Protein AF-0000000078706940 (afdb_homodimer)

Radius of gyration: 31.56 Å; Cα contacts (8 Å, |Δi|>4): 3336; chains: 2; bounding box: 84×91×96 Å

Foldseek 3Di:
DDAAAEAFALWWWKDKDKDKDWQDDDEDDCPQKAKDKVNHGPCVVQVHDKDDKDKDKDWDQPDDVCVVVVNIIIMIMIMIMDGTTGHHDFDKIKMWIDDDPDIDIHIYGHDAFDFAFFLAEEEEAAAQDFPQLLVQLQQQQADADVPHRVVVGFLLVVQPFKAWAFQQADPDLFEHQQQLLLLLFFLHGDDHQWAQFHDDDDPFFQPGMGTHTNLLLCCVPPVLAAEEEAELWACLARNNLSNFGGGNHSPVSLRSLCRQCADDQDVNGDHDGTTSVGLEGAYAALLQQADDDPPFSHDHPDNNQVVVVVVVEDEAAFPVCLVVPDLQGRYHYHHWNGGHDFPCCLPPNLVLQQPDQQGGSNRGGGRSGHDALLSSLVSRQSSSPNCPRNVSYYYYYGYLNVLVVCVQLVNSLSNSLSVSSSSVSSVVVCVVCVVVVVSYKYKYKHSFHFQKHFFAKFQLVQLVVWDQFCCVPVDPPDDSLVRVRSCVRTAGDVRRPGAHHLQDPVSHRNRQAGRIHTRMDGPAWAKAFDSRHHDSHPPDRLWAQDDDDARFIYGDVVVPGGRIDHHDDDRNRSTGGTDSDIMMMGMHGDPVLRVQNRYYYYSSSSNSSVCNNSVRSHDDPPPPD/DDAAAEAFALWWWKDKDKDKDWQDDDEDDCPQKAKDKVNHGPCVVQVHDKDDKDKDKDWDQPDDVCVVVVNIIIMIMIMIMDGTTGHHDFDKIKMWIDDDPDIDIHIYTHDAFDFAFFLAEEEEAAAQDFPQLLVQLQQQQADADVPHRVVVGFLLVVQPFKAWAFQQADPGLFEHQQQLLLLLFFLHGDDHQWAQFHDDDDPFFQPGMGTHTNLLLCCVPPVLAAEEEAELWACLARNNLSNFGGGNHSPVSLRSLCRQCADDQDVNGDHDGGTSVGLEGAYAALLQQADDDPPFSHDHVDNNQVVVVVVVEDEAAFPVCLVVDDLQGRYHYHHWNGGHDFPCCLPPNLVLQQPDQQGGSNRGGGRSGHDALLSSLVSRQSSSPNCPRNVSYYYYYGYLNVLVVCVQLVNSLSNSLSVSSSSVSSVVVCVVCVVVVVSYKYKYKHSFHFQKHFFAKFQLVQLVVWDQFCCVPVDPPDDSLVRVRSCVRTAGDVRRPGAHHLQDPVSHRNNQAGRIHTRMDGPAWAKAFDSSHHDSHPPDRLWDFDDDDARFIYGDVVVPGGRIDHHDDDRNRSTGGTDSDIMMMGMHGDPVLRVQNRYYYYSSSSNSSVCNNRVRSHDDPPPPD

Solvent-accessible surface area (backbone atoms only — not comparable to full-atom values): 61363 Å² total; per-residue (Å²): 110,73,46,66,42,48,42,48,34,57,44,37,27,36,46,57,47,76,42,75,26,77,74,37,86,61,58,47,76,66,88,57,55,44,53,24,43,70,86,29,48,44,44,67,69,68,71,45,69,65,49,78,72,46,72,50,77,49,68,46,49,91,44,63,62,32,47,78,67,69,45,66,43,42,33,11,27,24,36,42,34,38,64,47,41,62,52,64,70,60,45,78,42,44,35,42,36,34,44,84,92,46,73,50,73,25,44,35,35,26,48,83,39,51,70,60,71,28,54,27,36,36,41,36,30,35,28,35,41,21,54,32,50,54,38,52,43,34,61,34,62,40,67,58,50,72,46,37,43,81,86,49,64,51,52,57,66,62,30,72,23,26,22,32,30,42,36,40,20,43,58,14,53,29,39,41,49,16,13,22,28,10,7,38,29,44,28,39,64,17,31,62,40,11,14,33,23,47,75,63,88,65,86,58,51,66,72,42,36,39,44,49,22,53,49,22,48,38,46,70,74,36,69,37,34,27,37,34,41,35,34,40,27,25,55,46,36,40,53,57,28,20,49,44,30,63,24,46,44,51,80,45,44,64,61,37,54,47,18,40,68,33,77,76,50,67,94,68,50,68,65,76,71,52,43,39,48,57,38,27,40,37,21,13,28,11,16,64,28,25,48,53,42,90,96,41,50,18,63,16,95,48,48,42,63,61,51,41,43,74,73,57,30,48,77,32,54,33,31,72,47,53,74,66,49,74,41,88,49,37,36,38,34,32,28,10,14,42,56,43,77,46,51,51,37,73,70,76,33,58,71,60,40,58,71,44,54,38,33,7,29,71,3,48,45,42,37,76,49,57,64,53,72,44,58,52,47,53,53,45,52,55,33,37,58,27,67,79,71,13,62,59,21,28,43,34,41,38,33,41,36,43,25,28,58,26,44,31,59,70,33,56,61,51,12,42,43,26,47,52,46,45,32,52,30,51,44,54,49,51,53,49,31,58,74,66,74,49,43,37,33,37,37,42,32,34,37,39,15,34,39,50,34,31,53,37,16,28,36,42,64,50,33,71,72,37,60,71,58,30,54,85,75,68,38,90,91,51,73,44,82,67,32,53,62,38,27,62,26,52,17,49,38,63,65,20,23,72,58,47,55,22,44,44,98,82,73,39,79,75,38,74,81,56,50,35,32,68,33,62,40,44,46,54,14,40,27,30,61,50,59,80,64,74,67,86,64,83,77,68,51,44,40,41,75,43,91,59,95,65,54,31,33,34,46,31,78,84,61,73,68,49,48,66,38,54,40,62,43,40,39,68,35,71,40,33,67,42,17,51,32,50,18,48,32,23,20,29,49,57,69,92,54,26,58,77,42,28,39,67,41,51,37,31,51,52,24,54,56,52,30,31,36,58,22,54,48,44,71,77,81,67,78,77,116,110,72,45,66,43,49,41,49,33,57,44,37,29,35,46,56,46,74,44,74,27,77,75,36,85,61,58,47,77,66,88,58,56,44,52,25,43,69,85,29,47,46,43,67,69,66,72,45,69,64,48,79,72,47,73,51,79,48,67,45,49,91,43,64,63,31,47,78,66,70,47,66,43,43,35,10,28,25,34,41,35,38,64,46,41,62,52,65,70,61,45,78,43,44,34,41,37,34,44,84,94,45,72,50,72,25,44,35,34,26,48,83,42,50,70,60,72,28,53,26,37,38,40,36,30,35,28,36,41,21,55,32,50,54,38,52,42,36,60,35,63,41,68,58,51,71,45,37,42,83,86,47,64,52,53,57,67,62,29,74,23,26,23,33,28,42,35,41,20,45,57,14,53,29,38,41,47,16,12,22,27,10,6,39,28,43,28,40,65,17,30,62,39,10,15,32,22,47,74,62,89,65,85,58,50,63,73,41,35,39,43,48,24,54,49,22,50,37,45,70,74,36,68,37,32,28,35,35,41,33,33,40,26,25,54,46,36,37,54,57,27,19,48,43,29,62,24,46,44,50,79,44,44,65,61,37,55,47,17,39,68,32,74,76,50,67,93,69,49,68,64,76,70,53,44,39,47,57,39,26,40,36,22,14,28,12,16,63,28,24,48,53,42,89,94,40,48,17,63,14,96,47,48,43,64,62,52,41,42,74,73,57,32,48,78,30,53,32,31,72,47,52,75,67,49,76,42,88,48,36,34,38,34,33,28,12,14,42,56,42,78,47,51,51,38,72,70,76,34,56,72,58,39,58,70,44,53,37,33,7,29,71,3,50,44,43,36,76,49,58,66,52,71,43,58,51,48,51,52,44,52,54,32,36,60,27,66,79,70,14,63,59,22,29,42,33,41,38,33,37,37,45,24,29,59,25,44,30,60,70,34,57,62,52,12,41,45,27,48,52,47,45,32,52,30,50,43,55,50,51,54,50,30,58,73,64,73,49,42,37,34,38,37,42,32,34,38,37,17,35,38,50,36,32,52,35,16,28,35,43,65,50,33,71,70,38,60,70,60,31,53,87,76,70,37,91,92,51,73,43,84,66,31,52,62,38,27,60,26,52,19,50,38,64,62,20,24,72,59,50,54,21,42,46,98,83,72,39,80,75,38,74,80,55,52,34,33,67,33,64,41,43,45,54,15,39,28,32,62,50,58,79,64,74,65,86,65,82,78,67,54,45,44,40,74,42,90,61,97,63,52,30,32,33,45,30,76,84,60,72,68,51,48,66,38,54,40,63,43,41,39,69,34,73,40,32,67,42,17,50,32,50,18,48,33,22,20,29,48,58,68,92,54,27,57,77,44,29,40,67,41,51,35,31,51,52,23,54,54,52,29,32,38,58,22,53,48,44,70,77,83,68,78,78,116

Nearest PDB structures (foldseek):
  4kjg-assembly1_B  TM=7.201E-01  e=3.995E-27  Rattus norvegicus
  7yiv-assembly1_H  TM=7.273E-01  e=1.354E-26  Homo sapiens
  3mk0-assembly1_A  TM=7.244E-01  e=1.811E-26  Homo sapiens
  1k7h-assembly1_B  TM=7.344E-01  e=2.477E-25  Pandalus borealis
  4kjd-assembly1_B  TM=7.755E-01  e=5.024E-22  Rattus norvegicus

Sequence (1250 aa):
PVDGAEFLPDQHFDISIELHNIGATATPDLSQLKATINNVPIDKFFKSSFAAAESWNFTYAVDGAARDANQMTTVTATRLALRSVAIKKSGDYVLSLKSGNQTVDATWTVRKISSRKTKNLVLFIGDGMAPSMIAAARYISKTTKFGKFGSNFLELEKLGSIGKIATNGIDAIITDSSNSASAYLTGQKGWVSGLNVYADTSDDILDDPKVETLAEYIRGNRPKMCIGVVTTAAIYDATPAAMYSHTRSRYEYQSVADQMLKVIKPNNLTWTPKPVQADVLLGGGGSTFCLKTNGTACKSPVDYYALYKKFGYNVVKSKAELEKAPTTEPLLGIFTASHMDTWYDRTLRLENLKLNKKSGPDGVGSALDQPGLELMTQKAIEALSDPKRCSDGFFLMAEAASIDKAMHALDYDRGLADLLELDRTIKATKDWALKHGDNTAIIATADHSQAFDTYGTVDTKYLNALPDDDTNILGAGKDAGIQFQKHLAIGEYDTAGWIDSVMDENDMPTKWQGRYRLATGKVDGPQSVENWQIRDNTVLRDIFNVTGWQSIYQANPAEPSGIKKSGMNPPTDDQSVHSLQTVDIYCHGPSNWRQHCAKVMDNTELFFIMAEALGLGFRSTYRNNPVDGAEFLPDQHFDISIELHNIGATATPDLSQLKATINNVPIDKFFKSSFAAAESWNFTYAVDGAARDANQMTTVTATRLALRSVAIKKSGDYVLSLKSGNQTVDATWTVRKISSRKTKNLVLFIGDGMAPSMIAAARYISKTTKFGKFGSNFLELEKLGSIGKIATNGIDAIITDSSNSASAYLTGQKGWVSGLNVYADTSDDILDDPKVETLAEYIRGNRPKMCIGVVTTAAIYDATPAAMYSHTRSRYEYQSVADQMLKVIKPNNLTWTPKPVQADVLLGGGGSTFCLKTNGTACKSPVDYYALYKKFGYNVVKSKAELEKAPTTEPLLGIFTASHMDTWYDRTLRLENLKLNKKSGPDGVGSALDQPGLELMTQKAIEALSDPKRCSDGFFLMAEAASIDKAMHALDYDRGLADLLELDRTIKATKDWALKHGDNTAIIATADHSQAFDTYGTVDTKYLNALPDDDTNILGAGKDAGIQFQKHLAIGEYDTAGWIDSVMDENDMPTKWQGRYRLATGKVDGPQSVENWQIRDNTVLRDIFNVTGWQSIYQANPAEPSGIKKSGMNPPTDDQSVHSLQTVDIYCHGPSNWRQHCAKVMDNTELFFIMAEALGLGFRSTYRNN

InterPro domains:
  IPR001952 Alkaline phosphatase [PF00245] (119-457)
  IPR001952 Alkaline phosphatase [PR00113] (118-138)
  IPR001952 Alkaline phosphatase [PR00113] (174-189)
  IPR001952 Alkaline phosphatase [PR00113] (220-240)
  IPR001952 Alkaline phosphatase [PR00113] (277-287)
  IPR001952 Alkaline phosphatase [PR00113] (375-404)
  IPR001952 Alkaline phosphatase [PTHR11596] (98-617)
  IPR001952 Alkaline phosphatase [SM00098] (119-617)
  IPR001952 Alkaline phosphatase [cd16012] (119-449)
  IPR017850 Alkaline-phosphatase-like, core domain superfamily [G3DSA:3.40.720.10] (77-493)
  IPR017850 Alkaline-phosphatase-like, core domain superfamily [SSF53649] (103-620)
  IPR059941 PhoA-like, N-terminal domain [PF26732] (1-111)

Organism: Batrachochytrium dendrobatidis (strain JAM81 / FGSC 10211) (NCBI:txid684364)

pLDDT: mean 92.57, std 11.31, range [25.77, 98.94]

Structure (mmCIF, N/CA/C/O backbone):
data_AF-0000000078706940-model_v1
#
loop_
_entity.id
_entity.type
_entity.pdbx_description
1 polymer 'alkaline phosphatase'
#
loop_
_atom_site.group_PDB
_atom_site.id
_atom_site.type_symbol
_atom_site.label_atom_id
_atom_site.label_alt_id
_atom_site.label_comp_id
_atom_site.label_asym_id
_atom_site.label_entity_id
_atom_site.label_seq_id
_atom_site.pdbx_PDB_ins_code
_atom_site.Cartn_x
_atom_site.Cartn_y
_atom_site.Cartn_z
_atom_site.occupancy
_atom_site.B_iso_or_equiv
_atom_site.auth_seq_id
_atom_site.auth_comp_id
_atom_site.auth_asym_id
_atom_site.auth_atom_id
_atom_site.pdbx_PDB_model_num
ATOM 1 N N . PRO A 1 1 ? 7.516 -11.836 -31.844 1 76.56 1 PRO A N 1
ATOM 2 C CA . PRO A 1 1 ? 8.375 -11.82 -30.656 1 76.56 1 PRO A CA 1
ATOM 3 C C . PRO A 1 1 ? 8.125 -10.609 -29.75 1 76.56 1 PRO A C 1
ATOM 5 O O . PRO A 1 1 ? 7.891 -9.508 -30.25 1 76.56 1 PRO A O 1
ATOM 8 N N . VAL A 1 2 ? 8.141 -10.875 -28.469 1 89.25 2 VAL A N 1
ATOM 9 C CA . VAL A 1 2 ? 7.895 -9.859 -27.453 1 89.25 2 VAL A CA 1
ATOM 10 C C . VAL A 1 2 ? 9.078 -8.891 -27.391 1 89.25 2 VAL A C 1
ATOM 12 O O . VAL A 1 2 ? 10.227 -9.32 -27.297 1 89.25 2 VAL A O 1
ATOM 15 N N . ASP A 1 3 ? 8.82 -7.609 -27.562 1 93.31 3 ASP A N 1
ATOM 16 C CA . ASP A 1 3 ? 9.859 -6.59 -27.453 1 93.31 3 ASP A CA 1
ATOM 17 C C . ASP A 1 3 ? 10.25 -6.344 -26 1 93.31 3 ASP A C 1
ATOM 19 O O . ASP A 1 3 ? 9.383 -6.18 -25.141 1 93.31 3 ASP A O 1
ATOM 23 N N . GLY A 1 4 ? 11.523 -6.344 -25.734 1 94.25 4 GLY A N 1
ATOM 24 C CA . GLY A 1 4 ? 12.023 -6.055 -24.391 1 94.25 4 GLY A CA 1
ATOM 25 C C . GLY A 1 4 ? 12.203 -7.297 -23.547 1 94.25 4 GLY A C 1
ATOM 26 O O . GLY A 1 4 ? 12.398 -7.199 -22.328 1 94.25 4 GLY A O 1
ATOM 27 N N . ALA A 1 5 ? 12.102 -8.477 -24.172 1 96.44 5 ALA A N 1
ATOM 28 C CA . ALA A 1 5 ? 12.344 -9.695 -23.406 1 96.44 5 ALA A CA 1
ATOM 29 C C . ALA A 1 5 ? 13.789 -9.758 -22.906 1 96.44 5 ALA A C 1
ATOM 31 O O . ALA A 1 5 ? 14.711 -9.344 -23.625 1 96.44 5 ALA A O 1
ATOM 32 N N . GLU A 1 6 ? 13.977 -10.227 -21.75 1 97.56 6 GLU A N 1
ATOM 33 C CA . GLU A 1 6 ? 15.297 -10.375 -21.141 1 97.56 6 GLU A CA 1
ATOM 34 C C . GLU A 1 6 ? 15.531 -11.805 -20.672 1 97.56 6 GLU A C 1
ATOM 36 O O . GLU A 1 6 ? 14.602 -12.477 -20.219 1 97.56 6 GLU A O 1
ATOM 41 N N . PHE A 1 7 ? 16.844 -12.25 -20.781 1 98.19 7 PHE A N 1
ATOM 42 C CA . PHE A 1 7 ? 17.172 -13.641 -20.484 1 98.19 7 PHE A CA 1
ATOM 43 C C . PHE A 1 7 ? 18.469 -13.727 -19.688 1 98.19 7 PHE A C 1
ATOM 45 O O . PHE A 1 7 ? 19.25 -12.773 -19.656 1 98.19 7 PHE A O 1
ATOM 52 N N . LEU A 1 8 ? 18.609 -14.898 -19.031 1 98.19 8 LEU A N 1
ATOM 53 C CA . LEU A 1 8 ? 19.938 -15.328 -18.594 1 98.19 8 LEU A CA 1
ATOM 54 C C . LEU A 1 8 ? 20.703 -15.969 -19.734 1 98.19 8 LEU A C 1
ATOM 56 O O . LEU A 1 8 ? 20.109 -16.516 -20.672 1 98.19 8 LEU A O 1
ATOM 60 N N . PRO A 1 9 ? 22.078 -15.891 -19.594 1 97.62 9 PRO A N 1
ATOM 61 C CA . PRO A 1 9 ? 22.844 -16.688 -20.547 1 97.62 9 PRO A CA 1
ATOM 62 C C . PRO A 1 9 ? 22.469 -18.172 -20.516 1 97.62 9 PRO A C 1
ATOM 64 O O . PRO A 1 9 ? 22.391 -18.766 -19.438 1 97.62 9 PRO A O 1
ATOM 67 N N . ASP A 1 10 ? 22.172 -18.734 -21.734 1 97.12 10 ASP A N 1
ATOM 68 C CA . ASP A 1 10 ? 21.891 -20.156 -21.922 1 97.12 10 ASP A CA 1
ATOM 69 C C . ASP A 1 10 ? 20.516 -20.516 -21.375 1 97.12 10 ASP A C 1
ATOM 71 O O . ASP A 1 10 ? 20.188 -21.703 -21.219 1 97.12 10 ASP A O 1
ATOM 75 N N . GLN A 1 11 ? 19.688 -19.531 -21 1 98.31 11 GLN A N 1
ATOM 76 C CA . GLN A 1 11 ? 18.297 -19.828 -20.656 1 98.31 11 GLN A CA 1
ATOM 77 C C . GLN A 1 11 ? 17.516 -20.297 -21.875 1 98.31 11 GLN A C 1
ATOM 79 O O . GLN A 1 11 ? 17.5 -19.641 -22.906 1 98.31 11 GLN A O 1
ATOM 84 N N . HIS A 1 12 ? 16.859 -21.359 -21.75 1 97.94 12 HIS A N 1
ATOM 85 C CA . HIS A 1 12 ? 16.125 -21.906 -22.891 1 97.94 12 HIS A CA 1
ATOM 86 C C . HIS A 1 12 ? 14.758 -21.266 -23.047 1 97.94 12 HIS A C 1
ATOM 88 O O . HIS A 1 12 ? 14.117 -20.938 -22.047 1 97.94 12 HIS A O 1
ATOM 94 N N . PHE A 1 13 ? 14.328 -21.125 -24.25 1 97.62 13 PHE A N 1
ATOM 95 C CA . PHE A 1 13 ? 13 -20.609 -24.578 1 97.62 13 PHE A CA 1
ATOM 96 C C . PHE A 1 13 ? 12.57 -21.078 -25.969 1 97.62 13 PHE A C 1
ATOM 98 O O . PHE A 1 13 ? 13.398 -21.562 -26.734 1 97.62 13 PHE A O 1
ATOM 105 N N . ASP A 1 14 ? 11.281 -21.031 -26.188 1 96.12 14 ASP A N 1
ATOM 106 C CA . ASP A 1 14 ? 10.727 -21.234 -27.516 1 96.12 14 ASP A CA 1
ATOM 107 C C . ASP A 1 14 ? 10.508 -19.891 -28.219 1 96.12 14 ASP A C 1
ATOM 109 O O . ASP A 1 14 ? 10.32 -18.859 -27.562 1 96.12 14 ASP A O 1
ATOM 113 N N . ILE A 1 15 ? 10.578 -19.922 -29.531 1 95.81 15 ILE A N 1
ATOM 114 C CA . ILE A 1 15 ? 10.18 -18.781 -30.359 1 95.81 15 ILE A CA 1
ATOM 115 C C . ILE A 1 15 ? 8.945 -19.156 -31.188 1 95.81 15 ILE A C 1
ATOM 117 O O . ILE A 1 15 ? 8.906 -20.203 -31.828 1 95.81 15 ILE A O 1
ATOM 121 N N . SER A 1 16 ? 7.988 -18.375 -31.062 1 94.31 16 SER A N 1
ATOM 122 C CA . SER A 1 16 ? 6.801 -18.516 -31.891 1 94.31 16 SER A CA 1
ATOM 123 C C . SER A 1 16 ? 6.566 -17.25 -32.719 1 94.31 16 SER A C 1
ATOM 125 O O . SER A 1 16 ? 6.613 -16.141 -32.188 1 94.31 16 SER A O 1
ATOM 127 N N . ILE A 1 17 ? 6.379 -17.422 -34 1 94.88 17 ILE A N 1
ATOM 128 C CA . ILE A 1 17 ? 6.004 -16.359 -34.938 1 94.88 17 ILE A CA 1
ATOM 129 C C . ILE A 1 17 ? 4.609 -16.625 -35.5 1 94.88 17 ILE A C 1
ATOM 131 O O . ILE A 1 17 ? 4.387 -17.656 -36.156 1 94.88 17 ILE A O 1
ATOM 135 N N . GLU A 1 18 ? 3.723 -15.734 -35.219 1 93.94 18 GLU A N 1
ATOM 136 C CA . GLU A 1 18 ? 2.363 -15.891 -35.719 1 93.94 18 GLU A CA 1
ATOM 137 C C . GLU A 1 18 ? 1.991 -14.75 -36.688 1 93.94 18 GLU A C 1
ATOM 139 O O . GLU A 1 18 ? 2.27 -13.586 -36.375 1 93.94 18 GLU A O 1
ATOM 144 N N . LEU A 1 19 ? 1.399 -15.141 -37.812 1 94.06 19 LEU A N 1
ATOM 145 C CA . LEU A 1 19 ? 0.704 -14.203 -38.688 1 94.06 19 LEU A CA 1
ATOM 146 C C . LEU A 1 19 ? -0.808 -14.344 -38.531 1 94.06 19 LEU A C 1
ATOM 148 O O . LEU A 1 19 ? -1.326 -15.461 -38.438 1 94.06 19 LEU A O 1
ATOM 152 N N . HIS A 1 20 ? -1.503 -13.25 -38.438 1 93.31 20 HIS A N 1
ATOM 153 C CA . HIS A 1 20 ? -2.947 -13.258 -38.219 1 93.31 20 HIS A CA 1
ATOM 154 C C . HIS A 1 20 ? -3.666 -12.539 -39.375 1 93.31 20 HIS A C 1
ATOM 156 O O . HIS A 1 20 ? -3.178 -11.531 -39.875 1 93.31 20 HIS A O 1
ATOM 162 N N . ASN A 1 21 ? -4.789 -13.055 -39.812 1 92.94 21 ASN A N 1
ATOM 163 C CA . ASN A 1 21 ? -5.785 -12.367 -40.625 1 92.94 21 ASN A CA 1
ATOM 164 C C . ASN A 1 21 ? -7.086 -12.148 -39.875 1 92.94 21 ASN A C 1
ATOM 166 O O . ASN A 1 21 ? -7.75 -13.117 -39.469 1 92.94 21 ASN A O 1
ATOM 170 N N . ILE A 1 22 ? -7.355 -10.922 -39.656 1 91.38 22 ILE A N 1
ATOM 171 C CA . ILE A 1 22 ? -8.594 -10.594 -38.938 1 91.38 22 ILE A CA 1
ATOM 172 C C . ILE A 1 22 ? -9.727 -10.414 -39.969 1 91.38 22 ILE A C 1
ATOM 174 O O . ILE A 1 22 ? -9.578 -9.688 -40.938 1 91.38 22 ILE A O 1
ATOM 178 N N . GLY A 1 23 ? -10.812 -11.016 -39.781 1 89.81 23 GLY A N 1
ATOM 179 C CA . GLY A 1 23 ? -11.977 -10.898 -40.625 1 89.81 23 GLY A CA 1
ATOM 180 C C . GLY A 1 23 ? -11.875 -11.727 -41.906 1 89.81 23 GLY A C 1
ATOM 181 O O . GLY A 1 23 ? -12.617 -11.492 -42.844 1 89.81 23 GLY A O 1
ATOM 182 N N . ALA A 1 24 ? -10.93 -12.555 -41.938 1 85.31 24 ALA A N 1
ATOM 183 C CA . ALA A 1 24 ? -10.719 -13.344 -43.156 1 85.31 24 ALA A CA 1
ATOM 184 C C . ALA A 1 24 ? -10.797 -14.836 -42.844 1 85.31 24 ALA A C 1
ATOM 186 O O . ALA A 1 24 ? -10.523 -15.266 -41.719 1 85.31 24 ALA A O 1
ATOM 187 N N . THR A 1 25 ? -11.062 -15.609 -43.906 1 86.75 25 THR A N 1
ATOM 188 C CA . THR A 1 25 ? -11.203 -17.047 -43.719 1 86.75 25 THR A CA 1
ATOM 189 C C . THR A 1 25 ? -9.938 -17.766 -44.188 1 86.75 25 THR A C 1
ATOM 191 O O . THR A 1 25 ? -9.703 -18.922 -43.812 1 86.75 25 THR A O 1
ATOM 194 N N . ALA A 1 26 ? -9.156 -17.094 -44.969 1 90.88 26 ALA A N 1
ATOM 195 C CA . ALA A 1 26 ? -7.926 -17.734 -45.406 1 90.88 26 ALA A CA 1
ATOM 196 C C . ALA A 1 26 ? -6.812 -17.562 -44.375 1 90.88 26 ALA A C 1
ATOM 198 O O . ALA A 1 26 ? -6.672 -16.5 -43.781 1 90.88 26 ALA A O 1
ATOM 199 N N . THR A 1 27 ? -6.105 -18.625 -44.125 1 93.06 27 THR A N 1
ATOM 200 C CA . THR A 1 27 ? -4.969 -18.547 -43.219 1 93.06 27 THR A CA 1
ATOM 201 C C . THR A 1 27 ? -3.812 -17.797 -43.875 1 93.06 27 THR A C 1
ATOM 203 O O . THR A 1 27 ? -3.631 -17.844 -45.094 1 93.06 27 THR A O 1
ATOM 206 N N . PRO A 1 28 ? -3.076 -17.109 -43.094 1 93.25 28 PRO A N 1
ATOM 207 C CA . PRO A 1 28 ? -1.941 -16.375 -43.625 1 93.25 28 PRO A CA 1
ATOM 208 C C . PRO A 1 28 ? -0.898 -17.266 -44.281 1 93.25 28 PRO A C 1
ATOM 210 O O . PRO A 1 28 ? -0.624 -18.359 -43.781 1 93.25 28 PRO A O 1
ATOM 213 N N . ASP A 1 29 ? -0.32 -16.734 -45.312 1 89.94 29 ASP A N 1
ATOM 214 C CA . ASP A 1 29 ? 0.759 -17.406 -46.031 1 89.94 29 ASP A CA 1
ATOM 215 C C . ASP A 1 29 ? 2.121 -17.016 -45.469 1 89.94 29 ASP A C 1
ATOM 217 O O . ASP A 1 29 ? 2.389 -15.836 -45.219 1 89.94 29 ASP A O 1
ATOM 221 N N . LEU A 1 30 ? 2.984 -18.016 -45.312 1 92.94 30 LEU A N 1
ATOM 222 C CA . LEU A 1 30 ? 4.281 -17.766 -44.688 1 92.94 30 LEU A CA 1
ATOM 223 C C . LEU A 1 30 ? 5.355 -17.547 -45.75 1 92.94 30 LEU A C 1
ATOM 225 O O . LEU A 1 30 ? 6.504 -17.25 -45.438 1 92.94 30 LEU A O 1
ATOM 229 N N . SER A 1 31 ? 5.027 -17.609 -47 1 90.81 31 SER A N 1
ATOM 230 C CA . SER A 1 31 ? 6.008 -17.609 -48.062 1 90.81 31 SER A CA 1
ATOM 231 C C . SER A 1 31 ? 6.793 -16.312 -48.125 1 90.81 31 SER A C 1
ATOM 233 O O . SER A 1 31 ? 7.941 -16.281 -48.562 1 90.81 31 SER A O 1
ATOM 235 N N . GLN A 1 32 ? 6.234 -15.242 -47.625 1 91.88 32 GLN A N 1
ATOM 236 C CA . GLN A 1 32 ? 6.887 -13.938 -47.656 1 91.88 32 GLN A CA 1
ATOM 237 C C . GLN A 1 32 ? 7.527 -13.594 -46.312 1 91.88 32 GLN A C 1
ATOM 239 O O . GLN A 1 32 ? 8.086 -12.508 -46.156 1 91.88 32 GLN A O 1
ATOM 244 N N . LEU A 1 33 ? 7.418 -14.484 -45.375 1 94.94 33 LEU A N 1
ATOM 245 C CA . LEU A 1 33 ? 7.922 -14.18 -44.031 1 94.94 33 LEU A CA 1
ATOM 246 C C . LEU A 1 33 ? 9.445 -14.242 -44 1 94.94 33 LEU A C 1
ATOM 248 O O . LEU A 1 33 ? 10.039 -15.234 -44.406 1 94.94 33 LEU A O 1
ATOM 252 N N . LYS A 1 34 ? 10.07 -13.156 -43.625 1 95.69 34 LYS A N 1
ATOM 253 C CA . LYS A 1 34 ? 11.492 -13.086 -43.281 1 95.69 34 LYS A CA 1
ATOM 254 C C . LYS A 1 34 ? 11.688 -12.75 -41.812 1 95.69 34 LYS A C 1
ATOM 256 O O . LYS A 1 34 ? 11.188 -11.727 -41.344 1 95.69 34 LYS A O 1
ATOM 261 N N . ALA A 1 35 ? 12.359 -13.641 -41.125 1 96.5 35 ALA A N 1
ATOM 262 C CA . ALA A 1 35 ? 12.617 -13.453 -39.719 1 96.5 35 ALA A CA 1
ATOM 263 C C . ALA A 1 35 ? 14.109 -13.547 -39.406 1 96.5 35 ALA A C 1
ATOM 265 O O . ALA A 1 35 ? 14.758 -14.539 -39.75 1 96.5 35 ALA A O 1
ATOM 266 N N . THR A 1 36 ? 14.672 -12.508 -38.812 1 97.44 36 THR A N 1
ATOM 267 C CA . THR A 1 36 ? 16.109 -12.484 -38.562 1 97.44 36 THR A CA 1
ATOM 268 C C . THR A 1 36 ? 16.406 -12.078 -37.125 1 97.44 36 THR A C 1
ATOM 270 O O . THR A 1 36 ? 15.555 -11.477 -36.438 1 97.44 36 THR A O 1
ATOM 273 N N . ILE A 1 37 ? 17.484 -12.453 -36.594 1 97.88 37 ILE A N 1
ATOM 274 C CA . ILE A 1 37 ? 18.125 -11.984 -35.375 1 97.88 37 ILE A CA 1
ATOM 275 C C . ILE A 1 37 ? 19.531 -11.461 -35.719 1 97.88 37 ILE A C 1
ATOM 277 O O . ILE A 1 37 ? 20.375 -12.211 -36.219 1 97.88 37 ILE A O 1
ATOM 281 N N . ASN A 1 38 ? 19.734 -10.234 -35.5 1 97.88 38 ASN A N 1
ATOM 282 C CA . ASN A 1 38 ? 20.969 -9.57 -35.906 1 97.88 38 ASN A CA 1
ATOM 283 C C . ASN A 1 38 ? 21.25 -9.797 -37.375 1 97.88 38 ASN A C 1
ATOM 285 O O . ASN A 1 38 ? 22.375 -10.172 -37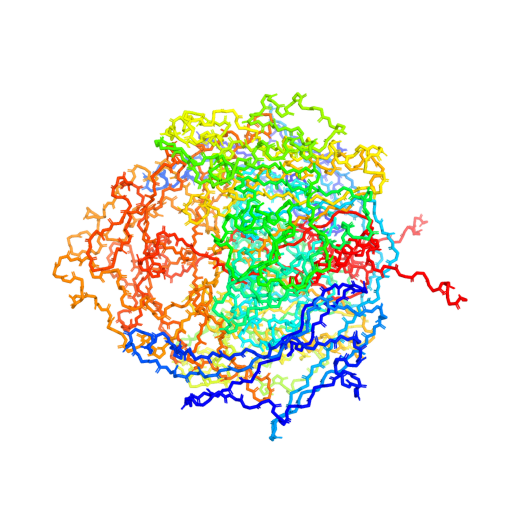.75 1 97.88 38 ASN A O 1
ATOM 289 N N . ASN A 1 39 ? 20.312 -9.703 -38.125 1 96.94 39 ASN A N 1
ATOM 290 C CA . ASN A 1 39 ? 20.375 -9.766 -39.594 1 96.94 39 ASN A CA 1
ATOM 291 C C . ASN A 1 39 ? 20.703 -11.172 -40.094 1 96.94 39 ASN A C 1
ATOM 293 O O . ASN A 1 39 ? 21.094 -11.359 -41.25 1 96.94 39 ASN A O 1
ATOM 297 N N . VAL A 1 40 ? 20.641 -12.156 -39.219 1 98.19 40 VAL A N 1
ATOM 298 C CA . VAL A 1 40 ? 20.812 -13.562 -39.562 1 98.19 40 VAL A CA 1
ATOM 299 C C . VAL A 1 40 ? 19.469 -14.273 -39.469 1 98.19 40 VAL A C 1
ATOM 301 O O . VAL A 1 40 ? 18.734 -14.094 -38.5 1 98.19 40 VAL A O 1
ATOM 304 N N . PRO A 1 41 ? 19.188 -15.031 -40.531 1 97.25 41 PRO A N 1
ATOM 305 C CA . PRO A 1 41 ? 17.953 -15.789 -40.375 1 97.25 41 PRO A CA 1
ATOM 306 C C . PRO A 1 41 ? 17.891 -16.562 -39.031 1 97.25 41 PRO A C 1
ATOM 308 O O . PRO A 1 41 ? 18.875 -17.188 -38.656 1 97.25 41 PRO A O 1
ATOM 311 N N . ILE A 1 42 ? 16.781 -16.578 -38.406 1 97.12 42 ILE A N 1
ATOM 312 C CA . ILE A 1 42 ? 16.656 -17.062 -37.031 1 97.12 42 ILE A CA 1
ATOM 313 C C . ILE A 1 42 ? 17.047 -18.531 -36.969 1 97.12 42 ILE A C 1
ATOM 315 O O . ILE A 1 42 ? 17.734 -18.953 -36.031 1 97.12 42 ILE A O 1
ATOM 319 N N . ASP A 1 43 ? 16.578 -19.359 -37.906 1 96 43 ASP A N 1
ATOM 320 C CA . ASP A 1 43 ? 16.891 -20.781 -37.906 1 96 43 ASP A CA 1
ATOM 321 C C . ASP A 1 43 ? 18.406 -21.016 -38.062 1 96 43 ASP A C 1
ATOM 323 O O . ASP A 1 43 ? 18.953 -21.922 -37.438 1 96 43 ASP A O 1
ATOM 327 N N . LYS A 1 44 ? 19.125 -20.156 -38.812 1 97.69 44 LYS A N 1
ATOM 328 C CA . LYS A 1 44 ? 20.578 -20.234 -38.969 1 97.69 44 LYS A CA 1
ATOM 329 C C . LYS A 1 44 ? 21.281 -19.75 -37.719 1 97.69 44 LYS A C 1
ATOM 331 O O . LYS A 1 44 ? 22.328 -20.281 -37.312 1 97.69 44 LYS A O 1
ATOM 336 N N . PHE A 1 45 ? 20.781 -18.703 -37.156 1 98 45 PHE A N 1
ATOM 337 C CA . PHE A 1 45 ? 21.359 -18.156 -35.938 1 98 45 PHE A CA 1
ATOM 338 C C . PHE A 1 45 ? 21.406 -19.219 -34.844 1 98 45 PHE A C 1
ATOM 340 O O . PHE A 1 45 ? 22.422 -19.359 -34.156 1 98 45 PHE A O 1
ATOM 347 N N . PHE A 1 46 ? 20.344 -19.938 -34.719 1 97.69 46 PHE A N 1
ATOM 348 C CA . PHE A 1 46 ? 20.234 -20.906 -33.625 1 97.69 46 PHE A CA 1
ATOM 349 C C . PHE A 1 46 ? 20.672 -22.297 -34.094 1 97.69 46 PHE A C 1
ATOM 351 O O . PHE A 1 46 ? 20.719 -23.234 -33.312 1 97.69 46 PHE A O 1
ATOM 358 N N . LYS A 1 47 ? 20.922 -22.453 -35.375 1 96.69 47 LYS A N 1
ATOM 359 C CA . LYS A 1 47 ? 21.266 -23.734 -35.938 1 96.69 47 LYS A CA 1
ATOM 360 C C . LYS A 1 47 ? 20.188 -24.781 -35.656 1 96.69 47 LYS A C 1
ATO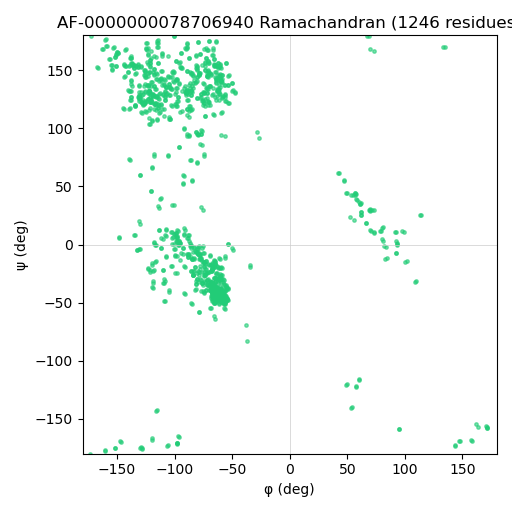M 362 O O . LYS A 1 47 ? 20.5 -25.875 -35.188 1 96.69 47 LYS A O 1
ATOM 367 N N . SER A 1 48 ? 19.031 -24.344 -35.812 1 95 48 SER A N 1
ATOM 368 C CA . SER A 1 48 ? 17.844 -25.156 -35.531 1 95 48 SER A CA 1
ATOM 369 C C . SER A 1 48 ? 16.797 -24.969 -36.656 1 95 48 SER A C 1
ATOM 371 O O . SER A 1 48 ? 16.797 -23.953 -37.344 1 95 48 SER A O 1
ATOM 373 N N . SER A 1 49 ? 15.93 -25.984 -36.812 1 92.81 49 SER A N 1
ATOM 374 C CA . SER A 1 49 ? 14.891 -25.906 -37.844 1 92.81 49 SER A CA 1
ATOM 375 C C . SER A 1 49 ? 13.531 -25.594 -37.219 1 92.81 49 SER A C 1
ATOM 377 O O . SER A 1 49 ? 13.219 -26.062 -36.125 1 92.81 49 SER A O 1
ATOM 379 N N . PHE A 1 50 ? 12.82 -24.844 -37.969 1 93 50 PHE A N 1
ATOM 380 C CA . PHE A 1 50 ? 11.438 -24.609 -37.531 1 93 50 PHE A CA 1
ATOM 381 C C . PHE A 1 50 ? 10.641 -25.906 -37.562 1 93 50 PHE A C 1
ATOM 383 O O . PHE A 1 50 ? 10.844 -26.75 -38.406 1 93 50 PHE A O 1
ATOM 390 N N . ALA A 1 51 ? 9.781 -25.984 -36.594 1 88.38 51 ALA A N 1
ATOM 391 C CA . ALA A 1 51 ? 8.766 -27.031 -36.656 1 88.38 51 ALA A CA 1
ATOM 392 C C . ALA A 1 51 ? 7.801 -26.781 -37.812 1 88.38 51 ALA A C 1
ATOM 394 O O . ALA A 1 51 ? 7.793 -25.703 -38.406 1 88.38 51 ALA A O 1
ATOM 395 N N . ALA A 1 52 ? 7.016 -27.828 -38.094 1 89.31 52 ALA A N 1
ATOM 396 C CA . ALA A 1 52 ? 6.016 -27.672 -39.156 1 89.31 52 ALA A CA 1
ATOM 397 C C . ALA A 1 52 ? 5.039 -26.547 -38.844 1 89.31 52 ALA A C 1
ATOM 399 O O . ALA A 1 52 ? 4.641 -26.375 -37.688 1 89.31 52 ALA A O 1
ATOM 400 N N . ALA A 1 53 ? 4.703 -25.844 -39.844 1 92.88 53 ALA A N 1
ATOM 401 C CA . ALA A 1 53 ? 3.744 -24.75 -39.656 1 92.88 53 ALA A CA 1
ATOM 402 C C . ALA A 1 53 ? 2.381 -25.281 -39.219 1 92.88 53 ALA A C 1
ATOM 404 O O . ALA A 1 53 ? 1.948 -26.344 -39.688 1 92.88 53 ALA A O 1
ATOM 405 N N . GLU A 1 54 ? 1.781 -24.609 -38.344 1 92.44 54 GLU A N 1
ATOM 406 C CA . GLU A 1 54 ? 0.423 -24.906 -37.875 1 92.44 54 GLU A CA 1
ATOM 407 C C . GLU A 1 54 ? -0.521 -23.75 -38.188 1 92.44 54 GLU A C 1
ATOM 409 O O . GLU A 1 54 ? -0.12 -22.578 -38.094 1 92.44 54 GLU A O 1
ATOM 414 N N . SER A 1 55 ? -1.788 -24.047 -38.5 1 93.62 55 SER A N 1
ATOM 415 C CA . SER A 1 55 ? -2.768 -23 -38.781 1 93.62 55 SER A CA 1
ATOM 416 C C . SER A 1 55 ? -4.078 -23.266 -38.062 1 93.62 55 SER A C 1
ATOM 418 O O . SER A 1 55 ? -4.441 -24.422 -37.812 1 93.62 55 SER A O 1
ATOM 420 N N . TRP A 1 56 ? -4.715 -22.203 -37.688 1 92 56 TRP A N 1
ATOM 421 C CA . TRP A 1 56 ? -5.977 -22.297 -36.969 1 92 56 TRP A CA 1
ATOM 422 C C . TRP A 1 56 ? -6.945 -21.219 -37.406 1 92 56 TRP A C 1
ATOM 424 O O . TRP A 1 56 ? -6.523 -20.156 -37.906 1 92 56 TRP A O 1
ATOM 434 N N . ASN A 1 57 ? -8.234 -21.516 -37.25 1 91.25 57 ASN A N 1
ATOM 435 C CA . ASN A 1 57 ? -9.344 -20.578 -37.344 1 91.25 57 ASN A CA 1
ATOM 436 C C . ASN A 1 57 ? -10.086 -20.469 -36 1 91.25 57 ASN A C 1
ATOM 438 O O . ASN A 1 57 ? -10.352 -21.469 -35.344 1 91.25 57 ASN A O 1
ATOM 442 N N . PHE A 1 58 ? -10.227 -19.297 -35.594 1 89.75 58 PHE A N 1
ATOM 443 C CA . PHE A 1 58 ? -10.961 -19.078 -34.344 1 89.75 58 PHE A CA 1
ATOM 444 C C . PHE A 1 58 ? -11.805 -17.812 -34.406 1 89.75 58 PHE A C 1
ATOM 446 O O . PHE A 1 58 ? -11.75 -17.078 -35.406 1 89.75 58 PHE A O 1
ATOM 453 N N . THR A 1 59 ? -12.68 -17.641 -33.469 1 91.19 59 THR A N 1
ATOM 454 C CA . THR A 1 59 ? -13.484 -16.438 -33.312 1 91.19 59 THR A CA 1
ATOM 455 C C . THR A 1 59 ? -13.273 -15.828 -31.938 1 91.19 59 THR A C 1
ATOM 457 O O . THR A 1 59 ? -12.875 -16.516 -31 1 91.19 59 THR A O 1
ATOM 460 N N . TYR A 1 60 ? -13.359 -14.609 -31.859 1 90.25 60 TYR A N 1
ATOM 461 C CA . TYR A 1 60 ? -13.305 -13.953 -30.562 1 90.25 60 TYR A CA 1
ATOM 462 C C . TYR A 1 60 ? -14.234 -12.742 -30.531 1 90.25 60 TYR A C 1
ATOM 464 O O . TYR A 1 60 ? -14.609 -12.211 -31.578 1 90.25 60 TYR A O 1
ATOM 472 N N . ALA A 1 61 ? -14.711 -12.344 -29.297 1 92.94 61 ALA A N 1
ATOM 473 C CA . ALA A 1 61 ? -15.438 -11.094 -29.094 1 92.94 61 ALA A CA 1
ATOM 474 C C . ALA A 1 61 ? -14.484 -9.93 -28.859 1 92.94 61 ALA A C 1
ATOM 476 O O . ALA A 1 61 ? -13.57 -10.016 -28.031 1 92.94 61 ALA A O 1
ATOM 477 N N . VAL A 1 62 ? -14.711 -8.836 -29.547 1 91.25 62 VAL A N 1
ATOM 478 C CA . VAL A 1 62 ? -13.773 -7.719 -29.516 1 91.25 62 VAL A CA 1
ATOM 479 C C . VAL A 1 62 ? -13.875 -7.012 -28.156 1 91.25 62 VAL A C 1
ATOM 481 O O . VAL A 1 62 ? -12.945 -6.316 -27.75 1 91.25 62 VAL A O 1
ATOM 484 N N . ASP A 1 63 ? -15.047 -7.137 -27.484 1 92.06 63 ASP A N 1
ATOM 485 C CA . ASP A 1 63 ? -15.242 -6.594 -26.141 1 92.06 63 ASP A CA 1
ATOM 486 C C . ASP A 1 63 ? -16.422 -7.273 -25.438 1 92.06 63 ASP A C 1
ATOM 488 O O . ASP A 1 63 ? -16.969 -8.258 -25.938 1 92.06 63 ASP A O 1
ATOM 492 N N . GLY A 1 64 ? -16.703 -6.789 -24.234 1 89.69 64 GLY A N 1
ATOM 493 C CA . GLY A 1 64 ? -17.75 -7.406 -23.422 1 89.69 64 GLY A CA 1
ATOM 494 C C . GLY A 1 64 ? -19.125 -7.297 -24.047 1 89.69 64 GLY A C 1
ATOM 495 O O . GLY A 1 64 ? -19.922 -8.234 -23.969 1 89.69 64 GLY A O 1
ATOM 496 N N . ALA A 1 65 ? -19.391 -6.137 -24.656 1 92.12 65 ALA A N 1
ATOM 497 C CA . ALA A 1 65 ? -20.672 -5.945 -25.297 1 92.12 65 ALA A CA 1
ATOM 498 C C . ALA A 1 65 ? -20.859 -6.93 -26.453 1 92.12 65 ALA A C 1
ATOM 500 O O . ALA A 1 65 ? -21.938 -7.52 -26.609 1 92.12 65 ALA A O 1
ATOM 501 N N . ALA A 1 66 ? -19.844 -7.027 -27.234 1 94.62 66 ALA A N 1
ATOM 502 C CA . ALA A 1 66 ? -19.875 -7.973 -28.344 1 94.62 66 ALA A CA 1
ATOM 503 C C . ALA A 1 66 ? -20.031 -9.406 -27.844 1 94.62 66 ALA A C 1
ATOM 505 O O . ALA A 1 66 ? -20.766 -10.203 -28.438 1 94.62 66 ALA A O 1
ATOM 506 N N . ARG A 1 67 ? -19.281 -9.727 -26.781 1 92.06 67 ARG A N 1
ATOM 507 C CA . ARG A 1 67 ? -19.375 -11.055 -26.172 1 92.06 67 ARG A CA 1
ATOM 508 C C . ARG A 1 67 ? -20.812 -11.359 -25.766 1 92.06 67 ARG A C 1
ATOM 510 O O . ARG A 1 67 ? -21.359 -12.398 -26.141 1 92.06 67 ARG A O 1
ATOM 517 N N . ASP A 1 68 ? -21.438 -10.461 -25.062 1 88.44 68 ASP A N 1
ATOM 518 C CA . ASP A 1 68 ? -22.766 -10.688 -24.516 1 88.44 68 ASP A CA 1
ATOM 519 C C . ASP A 1 68 ? -23.828 -10.648 -25.594 1 88.44 68 ASP A C 1
ATOM 521 O O . ASP A 1 68 ? -24.906 -11.234 -25.453 1 88.44 68 ASP A O 1
ATOM 525 N N . ALA A 1 69 ? -23.516 -10.008 -26.75 1 92.25 69 ALA A N 1
ATOM 526 C CA . ALA A 1 69 ? -24.406 -9.977 -27.906 1 92.25 69 ALA A CA 1
ATOM 527 C C . ALA A 1 69 ? -24.109 -11.117 -28.875 1 92.25 69 ALA A C 1
ATOM 529 O O . ALA A 1 69 ? -24.734 -11.242 -29.922 1 92.25 69 ALA A O 1
ATOM 530 N N . ASN A 1 70 ? -23.094 -11.922 -28.594 1 93.88 70 ASN A N 1
ATOM 531 C CA . ASN A 1 70 ? -22.656 -13.031 -29.422 1 93.88 70 ASN A CA 1
ATOM 532 C C . ASN A 1 70 ? -22.219 -12.539 -30.812 1 93.88 70 ASN A C 1
ATOM 534 O O . ASN A 1 70 ? -22.547 -13.156 -31.828 1 93.88 70 ASN A O 1
ATOM 538 N N . GLN A 1 71 ? -21.656 -11.414 -30.812 1 95.12 71 GLN A N 1
ATOM 539 C CA . GLN A 1 71 ? -21.031 -10.875 -32 1 95.12 71 GLN A CA 1
ATOM 540 C C . GLN A 1 71 ? -19.547 -11.234 -32.094 1 95.12 71 GLN A C 1
ATOM 542 O O . GLN A 1 71 ? -18.703 -10.492 -31.578 1 95.12 71 GLN A O 1
ATOM 547 N N . MET A 1 72 ? -19.234 -12.211 -32.844 1 94.94 72 MET A N 1
ATOM 548 C CA . MET A 1 72 ? -17.875 -12.758 -32.875 1 94.94 72 MET A CA 1
ATOM 549 C C . MET A 1 72 ? -17.156 -12.352 -34.156 1 94.94 72 MET A C 1
ATOM 551 O O . MET A 1 72 ? -17.766 -12.227 -35.188 1 94.94 72 MET A O 1
ATOM 555 N N . THR A 1 73 ? -15.938 -12.148 -34.031 1 94.44 73 THR A N 1
ATOM 556 C CA . THR A 1 73 ? -15.055 -11.844 -35.156 1 94.44 73 THR A CA 1
ATOM 557 C C . THR A 1 73 ? -14.172 -13.039 -35.469 1 94.44 73 THR A C 1
ATOM 559 O O . THR A 1 73 ? -13.578 -13.648 -34.594 1 94.44 73 THR A O 1
ATOM 562 N N . THR A 1 74 ? -14.078 -13.289 -36.719 1 93.88 74 THR A N 1
ATOM 563 C CA . THR A 1 74 ? -13.258 -14.414 -37.188 1 93.88 74 THR A CA 1
ATOM 564 C C . THR A 1 74 ? -11.797 -14 -37.312 1 93.88 74 THR A C 1
ATOM 566 O O . THR A 1 74 ? -11.5 -12.922 -37.812 1 93.88 74 THR A O 1
ATOM 569 N N . VAL A 1 75 ? -10.906 -14.891 -36.906 1 93.69 75 VAL A N 1
ATOM 570 C CA . VAL A 1 75 ? -9.469 -14.688 -37.031 1 93.69 75 VAL A CA 1
ATOM 571 C C . VAL A 1 75 ? -8.805 -15.992 -37.469 1 93.69 75 VAL A C 1
ATOM 573 O O . VAL A 1 75 ? -9.164 -17.062 -36.969 1 93.69 75 VAL A O 1
ATOM 576 N N . THR A 1 76 ? -7.961 -15.867 -38.469 1 95.12 76 THR A N 1
ATOM 577 C CA . THR A 1 76 ? -7.121 -17 -38.844 1 95.12 76 THR A CA 1
ATOM 578 C C . THR A 1 76 ? -5.656 -16.719 -38.531 1 95.12 76 THR A C 1
ATOM 580 O O . THR A 1 76 ? -5.23 -15.555 -38.531 1 95.12 76 THR A O 1
ATOM 583 N N . ALA A 1 77 ? -4.93 -17.812 -38.219 1 94.88 77 ALA A N 1
ATOM 584 C CA . ALA A 1 77 ? -3.529 -17.641 -37.844 1 94.88 77 ALA A CA 1
ATOM 585 C C . ALA A 1 77 ? -2.68 -18.797 -38.375 1 94.88 77 ALA A C 1
ATOM 587 O O . ALA A 1 77 ? -3.158 -19.922 -38.5 1 94.88 77 ALA A O 1
ATOM 588 N N . THR A 1 78 ? -1.515 -18.469 -38.75 1 95.56 78 THR A N 1
ATOM 589 C CA . THR A 1 78 ? -0.473 -19.438 -39.062 1 95.56 78 THR A CA 1
ATOM 590 C C . THR A 1 78 ? 0.767 -19.203 -38.219 1 95.56 78 THR A C 1
ATOM 592 O O . THR A 1 78 ? 1.166 -18.047 -38 1 95.56 78 THR A O 1
ATOM 595 N N . ARG A 1 79 ? 1.362 -20.328 -37.688 1 94.12 79 ARG A N 1
ATOM 596 C CA . ARG A 1 79 ? 2.471 -20.188 -36.75 1 94.12 79 ARG A CA 1
ATOM 597 C C . ARG A 1 79 ? 3.682 -20.984 -37.219 1 94.12 79 ARG A C 1
ATOM 599 O O . ARG A 1 79 ? 3.539 -22.109 -37.688 1 94.12 79 ARG A O 1
ATOM 606 N N . LEU A 1 80 ? 4.859 -20.406 -37.094 1 93.44 80 LEU A N 1
ATOM 607 C CA . LEU A 1 80 ? 6.148 -21.094 -37.094 1 93.44 80 LEU A CA 1
ATOM 608 C C . LEU A 1 80 ? 6.773 -21.062 -35.688 1 93.44 80 LEU A C 1
ATOM 610 O O . LEU A 1 80 ? 6.691 -20.047 -35 1 93.44 80 LEU A O 1
ATOM 614 N N . ALA A 1 81 ? 7.406 -22.156 -35.344 1 93.56 81 ALA A N 1
ATOM 615 C CA . ALA A 1 81 ? 7.992 -22.188 -34 1 93.56 81 ALA A CA 1
ATOM 616 C C . ALA A 1 81 ? 9.383 -22.812 -34.031 1 93.56 81 ALA A C 1
ATOM 618 O O . ALA A 1 81 ? 9.641 -23.734 -34.781 1 93.56 81 ALA A O 1
ATOM 619 N N . LEU A 1 82 ? 10.32 -22.281 -33.344 1 95.12 82 LEU A N 1
ATOM 620 C CA . LEU A 1 82 ? 11.594 -22.875 -32.969 1 95.12 82 LEU A CA 1
ATOM 621 C C . LEU A 1 82 ? 11.586 -23.266 -31.5 1 95.12 82 LEU A C 1
ATOM 623 O O . LEU A 1 82 ? 11.234 -22.453 -30.641 1 95.12 82 LEU A O 1
ATOM 627 N N . ARG A 1 83 ? 11.938 -24.469 -31.234 1 94.75 83 ARG A N 1
ATOM 628 C CA . ARG A 1 83 ? 11.75 -25.016 -29.891 1 94.75 83 ARG A CA 1
ATOM 629 C C . ARG A 1 83 ? 13.078 -25.094 -29.141 1 94.75 83 ARG A C 1
ATOM 631 O O . ARG A 1 83 ? 14.102 -25.469 -29.719 1 94.75 83 ARG A O 1
ATOM 638 N N . SER A 1 84 ? 13.016 -24.703 -27.828 1 96.12 84 SER A N 1
ATOM 639 C CA . SER A 1 84 ? 14.031 -24.938 -26.812 1 96.12 84 SER A CA 1
ATOM 640 C C . SER A 1 84 ? 15.383 -24.359 -27.25 1 96.12 84 SER A C 1
ATOM 642 O O . SER A 1 84 ? 16.406 -25.047 -27.156 1 96.12 84 SER A O 1
ATOM 644 N N . VAL A 1 85 ? 15.461 -23.219 -27.766 1 97.19 85 VAL A N 1
ATOM 645 C CA . VAL A 1 85 ? 16.703 -22.562 -28.141 1 97.19 85 VAL A CA 1
ATOM 646 C C . VAL A 1 85 ? 17.234 -21.75 -26.969 1 97.19 85 VAL A C 1
ATOM 648 O O . VAL A 1 85 ? 16.562 -21.609 -25.938 1 97.19 85 VAL A O 1
ATOM 651 N N . ALA A 1 86 ? 18.484 -21.25 -27.062 1 97.62 86 ALA A N 1
ATOM 652 C CA . ALA A 1 86 ? 19.094 -20.438 -26.031 1 97.62 86 ALA A CA 1
ATOM 653 C C . ALA A 1 86 ? 20.172 -19.516 -26.625 1 97.62 86 ALA A C 1
ATOM 655 O O . ALA A 1 86 ? 20.734 -19.812 -27.688 1 97.62 86 ALA A O 1
ATOM 656 N N . ILE A 1 87 ? 20.344 -18.406 -26 1 97.75 87 ILE A N 1
ATOM 657 C CA . ILE A 1 87 ? 21.422 -17.5 -26.359 1 97.75 87 ILE A CA 1
ATOM 658 C C . ILE A 1 87 ? 22.484 -17.484 -25.266 1 97.75 87 ILE A C 1
ATOM 660 O O . ILE A 1 87 ? 22.188 -17.234 -24.094 1 97.75 87 ILE A O 1
ATOM 664 N N . LYS A 1 88 ? 23.75 -17.688 -25.641 1 95.56 88 LYS A N 1
ATOM 665 C CA . LYS A 1 88 ? 24.828 -17.906 -24.672 1 95.56 88 LYS A CA 1
ATOM 666 C C . LYS A 1 88 ? 25.484 -16.578 -24.281 1 95.56 88 LYS A C 1
ATOM 668 O O . LYS A 1 88 ? 25.828 -16.375 -23.109 1 95.56 88 LYS A O 1
ATOM 673 N N . LYS A 1 89 ? 25.719 -15.711 -25.25 1 96.12 89 LYS A N 1
ATOM 674 C CA . LYS A 1 89 ? 26.516 -14.5 -25.016 1 96.12 89 LYS A CA 1
ATOM 675 C C . LYS A 1 89 ? 25.625 -13.344 -24.562 1 96.12 89 LYS A C 1
ATOM 677 O O . LYS A 1 89 ? 24.578 -13.086 -25.156 1 96.12 89 LYS A O 1
ATOM 682 N N . SER A 1 90 ? 26.078 -12.672 -23.5 1 97.06 90 SER A N 1
ATOM 683 C CA . SER A 1 90 ? 25.359 -11.492 -23.031 1 97.06 90 SER A CA 1
ATOM 684 C C . SER A 1 90 ? 25.391 -10.383 -24.078 1 97.06 90 SER A C 1
ATOM 686 O O . SER A 1 90 ? 26.375 -10.258 -24.828 1 97.06 90 SER A O 1
ATOM 688 N N . GLY A 1 91 ? 24.359 -9.578 -24.125 1 97.62 91 GLY A N 1
ATOM 689 C CA . GLY A 1 91 ? 24.25 -8.492 -25.078 1 97.62 91 GLY A CA 1
ATOM 690 C C . GLY A 1 91 ? 22.828 -8.273 -25.594 1 97.62 91 GLY A C 1
ATOM 691 O O . GLY A 1 91 ? 21.891 -8.867 -25.062 1 97.62 91 GLY A O 1
ATOM 692 N N . ASP A 1 92 ? 22.75 -7.379 -26.562 1 98.31 92 ASP A N 1
ATOM 693 C CA . ASP A 1 92 ? 21.469 -7.07 -27.188 1 98.31 92 ASP A CA 1
ATOM 694 C C . ASP A 1 92 ? 21.328 -7.789 -28.531 1 98.31 92 ASP A C 1
ATOM 696 O O . ASP A 1 92 ? 22.297 -7.906 -29.281 1 98.31 92 ASP A O 1
ATOM 700 N N . TYR A 1 93 ? 20.188 -8.25 -28.766 1 98.38 93 TYR A N 1
ATOM 701 C CA . TYR A 1 93 ? 19.844 -8.969 -30 1 98.38 93 TYR A CA 1
ATOM 702 C C . TYR A 1 93 ? 18.609 -8.352 -30.656 1 98.38 93 TYR A C 1
ATOM 704 O O . TYR A 1 93 ? 17.547 -8.281 -30.062 1 98.38 93 TYR A O 1
ATOM 712 N N . VAL A 1 94 ? 18.766 -7.93 -31.844 1 98.19 94 VAL A N 1
ATOM 713 C CA . VAL A 1 94 ? 17.703 -7.246 -32.562 1 98.19 94 VAL A CA 1
ATOM 714 C C . VAL A 1 94 ? 16.984 -8.227 -33.5 1 98.19 94 VAL A C 1
ATOM 716 O O . VAL A 1 94 ? 17.625 -8.844 -34.344 1 98.19 94 VAL A O 1
ATOM 719 N N . LEU A 1 95 ? 15.75 -8.422 -33.312 1 97.44 95 LEU A N 1
ATOM 720 C CA . LEU A 1 95 ? 14.914 -9.25 -34.156 1 97.44 95 LEU A CA 1
ATOM 721 C C . LEU A 1 95 ? 14.125 -8.398 -35.156 1 97.44 95 LEU A C 1
ATOM 723 O O . LEU A 1 95 ? 13.672 -7.305 -34.812 1 97.44 95 LEU A O 1
ATOM 727 N N . SER A 1 96 ? 13.984 -8.906 -36.312 1 97.19 96 SER A N 1
ATOM 728 C CA . SER A 1 96 ? 13.172 -8.25 -37.312 1 97.19 96 SER A CA 1
ATOM 729 C C . SER A 1 96 ? 12.328 -9.266 -38.094 1 97.19 96 SER A C 1
ATOM 731 O O . SER A 1 96 ? 12.844 -10.266 -38.594 1 97.19 96 SER A O 1
ATOM 733 N N . LEU A 1 97 ? 11.047 -9.102 -38.125 1 96.62 97 LEU A N 1
ATOM 734 C CA . LEU A 1 97 ? 10.109 -9.898 -38.906 1 96.62 97 LEU A CA 1
ATOM 735 C C . LEU A 1 97 ? 9.461 -9.055 -40 1 96.62 97 LEU A C 1
ATOM 737 O O . LEU A 1 97 ? 8.977 -7.953 -39.75 1 96.62 97 LEU A O 1
ATOM 741 N N . LYS A 1 98 ? 9.5 -9.562 -41.125 1 95.44 98 LYS A N 1
ATOM 742 C CA . LYS A 1 98 ? 8.875 -8.891 -42.25 1 95.44 98 LYS A CA 1
ATOM 743 C C . LYS A 1 98 ? 7.961 -9.844 -43.031 1 95.44 98 LYS A C 1
ATOM 745 O O . LYS A 1 98 ? 8.344 -10.977 -43.312 1 95.44 98 LYS A O 1
ATOM 750 N N . SER A 1 99 ? 6.766 -9.453 -43.219 1 93.12 99 SER A N 1
ATOM 751 C CA . SER A 1 99 ? 5.801 -10.148 -44.062 1 93.12 99 SER A CA 1
ATOM 752 C C . SER A 1 99 ? 4.98 -9.164 -44.875 1 93.12 99 SER A C 1
ATOM 754 O O . SER A 1 99 ? 4.199 -8.383 -44.344 1 93.12 99 SER A O 1
ATOM 756 N N . GLY A 1 100 ? 5.121 -9.25 -46.156 1 89.5 100 GLY A N 1
ATOM 757 C CA . GLY A 1 100 ? 4.5 -8.227 -47 1 89.5 100 GLY A CA 1
ATOM 758 C C . GLY A 1 100 ? 4.965 -6.82 -46.656 1 89.5 100 GLY A C 1
ATOM 759 O O . GLY A 1 100 ? 6.164 -6.547 -46.625 1 89.5 100 GLY A O 1
ATOM 760 N N . ASN A 1 101 ? 3.982 -5.98 -46.312 1 90.06 101 ASN A N 1
ATOM 761 C CA . ASN A 1 101 ? 4.297 -4.582 -46.031 1 90.06 101 ASN A CA 1
ATOM 762 C C . ASN A 1 101 ? 4.418 -4.316 -44.531 1 90.06 101 ASN A C 1
ATOM 764 O O . ASN A 1 101 ? 4.637 -3.18 -44.125 1 90.06 101 ASN A O 1
ATOM 768 N N . GLN A 1 102 ? 4.367 -5.336 -43.781 1 92.31 102 GLN A N 1
ATOM 769 C CA . GLN A 1 102 ? 4.441 -5.156 -42.312 1 92.31 102 GLN A CA 1
ATOM 770 C C . GLN A 1 102 ? 5.801 -5.602 -41.781 1 92.31 102 GLN A C 1
ATOM 772 O O . GLN A 1 102 ? 6.34 -6.621 -42.219 1 92.31 102 GLN A O 1
ATOM 777 N N . THR A 1 103 ? 6.41 -4.75 -41 1 94.62 103 THR A N 1
ATOM 778 C CA . THR A 1 103 ? 7.648 -5.074 -40.312 1 94.62 103 THR A CA 1
ATOM 779 C C . THR A 1 103 ? 7.48 -4.883 -38.812 1 94.62 103 THR A C 1
ATOM 781 O O . THR A 1 103 ? 6.914 -3.881 -38.344 1 94.62 103 THR A O 1
ATOM 784 N N . VAL A 1 104 ? 7.852 -5.852 -38.062 1 94.44 104 VAL A N 1
ATOM 785 C CA . VAL A 1 104 ? 7.863 -5.773 -36.625 1 94.44 104 VAL A CA 1
ATOM 786 C C . VAL A 1 104 ? 9.273 -6.02 -36.094 1 94.44 104 VAL A C 1
ATOM 788 O O . VAL A 1 104 ? 9.93 -6.988 -36.5 1 94.44 104 VAL A O 1
ATOM 791 N N . ASP A 1 105 ? 9.766 -5.129 -35.219 1 95.25 105 ASP A N 1
ATOM 792 C CA . ASP A 1 105 ? 11.086 -5.266 -34.625 1 95.25 105 ASP A CA 1
ATOM 793 C C . ASP A 1 105 ? 10.992 -5.469 -33.094 1 95.25 105 ASP A C 1
ATOM 795 O O . ASP A 1 105 ? 10.016 -5.039 -32.469 1 95.25 105 ASP A O 1
ATOM 799 N N . ALA A 1 106 ? 11.859 -6.188 -32.562 1 95.75 106 ALA A N 1
ATOM 800 C CA . ALA A 1 106 ? 12.008 -6.395 -31.125 1 95.75 106 ALA A CA 1
ATOM 801 C C . ALA A 1 106 ? 13.477 -6.434 -30.719 1 95.75 106 ALA A C 1
ATOM 803 O O . ALA A 1 106 ? 14.344 -6.781 -31.531 1 95.75 106 ALA A O 1
ATOM 804 N N . THR A 1 107 ? 13.758 -5.996 -29.562 1 97.12 107 THR A N 1
ATOM 805 C CA . THR A 1 107 ? 15.086 -6.113 -28.984 1 97.12 107 THR A CA 1
ATOM 806 C C . THR A 1 107 ? 15.062 -6.992 -27.734 1 97.12 107 THR A C 1
ATOM 808 O O . THR A 1 107 ? 14.328 -6.711 -26.797 1 97.12 107 THR A O 1
ATOM 811 N N . TRP A 1 108 ? 15.812 -8.047 -27.797 1 97.88 108 TRP A N 1
ATOM 812 C CA . TRP A 1 108 ? 16.016 -8.914 -26.641 1 97.88 108 TRP A CA 1
ATOM 813 C C . TRP A 1 108 ? 17.344 -8.633 -25.969 1 97.88 108 TRP A C 1
ATOM 815 O O . TRP A 1 108 ? 18.281 -8.156 -26.609 1 97.88 108 TRP A O 1
ATOM 825 N N . THR A 1 109 ? 17.406 -8.82 -24.688 1 98 109 THR A N 1
ATOM 826 C CA . THR A 1 109 ? 18.656 -8.617 -23.953 1 98 109 THR A CA 1
ATOM 827 C C . THR A 1 109 ? 19.016 -9.859 -23.141 1 98 109 THR A C 1
ATOM 829 O O . THR A 1 109 ? 18.203 -10.352 -22.359 1 98 109 THR A O 1
ATOM 832 N N . VAL A 1 110 ? 20.156 -10.422 -23.375 1 98.31 110 VAL A N 1
ATOM 833 C CA . VAL A 1 110 ? 20.75 -11.383 -22.453 1 98.31 110 VAL A CA 1
ATOM 834 C C . VAL A 1 110 ? 21.625 -10.656 -21.422 1 98.31 110 VAL A C 1
ATOM 836 O O . VAL A 1 110 ? 22.656 -10.078 -21.781 1 98.31 110 VAL A O 1
ATOM 839 N N . ARG A 1 111 ? 21.25 -10.75 -20.172 1 97.56 111 ARG A N 1
ATOM 840 C CA . ARG A 1 111 ? 21.875 -9.93 -19.141 1 97.56 111 ARG A CA 1
ATOM 841 C C . ARG A 1 111 ? 23.234 -10.5 -18.734 1 97.56 111 ARG A C 1
ATOM 843 O O . ARG A 1 111 ? 23.438 -11.711 -18.75 1 97.56 111 ARG A O 1
ATOM 850 N N . LYS A 1 112 ? 24.109 -9.539 -18.391 1 96.38 112 LYS A N 1
ATOM 851 C CA . LYS A 1 112 ? 25.328 -9.93 -17.688 1 96.38 112 LYS A CA 1
ATOM 852 C C . LYS A 1 112 ? 25.062 -10.141 -16.203 1 96.38 112 LYS A C 1
ATOM 854 O O . LYS A 1 112 ? 24.5 -9.266 -15.547 1 96.38 112 LYS A O 1
ATOM 859 N N . ILE A 1 113 ? 25.406 -11.234 -15.695 1 94.75 113 ILE A N 1
ATOM 860 C CA . ILE A 1 113 ? 25.156 -11.578 -14.305 1 94.75 113 ILE A CA 1
ATOM 861 C C . ILE A 1 113 ? 26.453 -11.586 -13.516 1 94.75 113 ILE A C 1
ATOM 863 O O . ILE A 1 113 ? 27.484 -12.055 -14.008 1 94.75 113 ILE A O 1
ATOM 867 N N . SER A 1 114 ? 26.422 -11.039 -12.336 1 91.56 114 SER A N 1
ATOM 868 C CA . SER A 1 114 ? 27.594 -10.977 -11.484 1 91.56 114 SER A CA 1
ATOM 869 C C . SER A 1 114 ? 27.844 -12.305 -10.781 1 91.56 114 SER A C 1
ATOM 871 O O . SER A 1 114 ? 27.062 -13.25 -10.945 1 91.56 114 SER A O 1
ATOM 873 N N . SER A 1 115 ? 29.016 -12.352 -10.062 1 94.31 115 SER A N 1
ATOM 874 C CA . SER A 1 115 ? 29.375 -13.562 -9.328 1 94.31 115 SER A CA 1
ATOM 875 C C . SER A 1 115 ? 28.391 -13.828 -8.188 1 94.31 115 SER A C 1
ATOM 877 O O . SER A 1 115 ? 27.688 -12.914 -7.734 1 94.31 115 SER A O 1
ATOM 879 N N . ARG A 1 116 ? 28.406 -15.023 -7.793 1 96.38 116 ARG A N 1
ATOM 880 C CA . ARG A 1 116 ? 27.516 -15.5 -6.746 1 96.38 116 ARG A CA 1
ATOM 881 C C . ARG A 1 116 ? 27.672 -14.68 -5.473 1 96.38 116 ARG A C 1
ATOM 883 O O . ARG A 1 116 ? 28.797 -14.383 -5.055 1 96.38 116 ARG A O 1
ATOM 890 N N . LYS A 1 117 ? 26.469 -14.352 -4.84 1 96.69 117 LYS A N 1
ATOM 891 C CA . LYS A 1 117 ? 26.484 -13.508 -3.65 1 96.69 117 LYS A CA 1
ATOM 892 C C . LYS A 1 117 ? 26.125 -14.312 -2.402 1 96.69 117 LYS A C 1
ATOM 894 O O . LYS A 1 117 ? 26.531 -13.961 -1.295 1 96.69 117 LYS A O 1
ATOM 899 N N . THR A 1 118 ? 25.297 -15.375 -2.533 1 98.12 118 THR A N 1
ATOM 900 C CA . THR A 1 118 ? 24.859 -16.203 -1.417 1 98.12 118 THR A CA 1
ATOM 901 C C . THR A 1 118 ? 24.844 -17.672 -1.809 1 98.12 118 THR A C 1
ATOM 903 O O . THR A 1 118 ? 24.719 -18.016 -2.988 1 98.12 118 THR A O 1
ATOM 906 N N . LYS A 1 119 ? 25 -18.531 -0.815 1 97.94 119 LYS A N 1
ATOM 907 C CA . LYS A 1 119 ? 24.953 -19.984 -1.026 1 97.94 119 LYS A CA 1
ATOM 908 C C . LYS A 1 119 ? 23.516 -20.453 -1.223 1 97.94 119 LYS A C 1
ATOM 910 O O . LYS A 1 119 ? 23.266 -21.359 -2.025 1 97.94 119 LYS A O 1
ATOM 915 N N . ASN A 1 120 ? 22.594 -19.875 -0.446 1 98.75 120 ASN A N 1
ATOM 916 C CA . ASN A 1 120 ? 21.203 -20.297 -0.432 1 98.75 120 ASN A CA 1
ATOM 917 C C . ASN A 1 120 ? 20.266 -19.125 -0.747 1 98.75 120 ASN A C 1
ATOM 919 O O . ASN A 1 120 ? 20.641 -17.969 -0.576 1 98.75 120 ASN A O 1
ATOM 923 N N . LEU A 1 121 ? 19.109 -19.469 -1.215 1 98.88 121 LEU A N 1
ATOM 924 C CA . LEU A 1 121 ? 18.047 -18.5 -1.454 1 98.88 121 LEU A CA 1
ATOM 925 C C . LEU A 1 121 ? 16.703 -19.047 -1.007 1 98.88 121 LEU A C 1
ATOM 927 O O . LEU A 1 121 ? 16.328 -20.172 -1.364 1 98.88 121 LEU A O 1
ATOM 931 N N . VAL A 1 122 ? 16.031 -18.266 -0.186 1 98.94 122 VAL A N 1
ATOM 932 C CA . VAL A 1 122 ? 14.648 -18.562 0.198 1 98.94 122 VAL A CA 1
ATOM 933 C C . VAL A 1 122 ? 13.719 -17.469 -0.298 1 98.94 122 VAL A C 1
ATOM 935 O O . VAL A 1 122 ? 13.898 -16.297 0.034 1 98.94 122 VAL A O 1
ATOM 938 N N . LEU A 1 123 ? 12.75 -17.812 -1.094 1 98.94 123 LEU A N 1
ATOM 939 C CA . LEU A 1 123 ? 11.688 -16.922 -1.562 1 98.94 123 LEU A CA 1
ATOM 940 C C . LEU A 1 123 ? 10.383 -17.203 -0.831 1 98.94 123 LEU A C 1
ATOM 942 O O . LEU A 1 123 ? 9.758 -18.25 -1.054 1 98.94 123 LEU A O 1
ATOM 946 N N . PHE A 1 124 ? 10.023 -16.297 0.025 1 98.94 124 PHE A N 1
ATOM 947 C CA . PHE A 1 124 ? 8.703 -16.375 0.656 1 98.94 124 PHE A CA 1
ATOM 948 C C . PHE A 1 124 ? 7.664 -15.633 -0.176 1 98.94 124 PHE A C 1
ATOM 950 O O . PHE A 1 124 ? 7.875 -14.484 -0.567 1 98.94 124 PHE A O 1
ATOM 957 N N . ILE A 1 125 ? 6.559 -16.297 -0.416 1 98.94 125 ILE A N 1
ATOM 958 C CA . ILE A 1 125 ? 5.426 -15.672 -1.096 1 98.94 125 ILE A CA 1
ATOM 959 C C . ILE A 1 125 ? 4.203 -15.688 -0.182 1 98.94 125 ILE A C 1
ATOM 961 O O . ILE A 1 125 ? 3.666 -16.75 0.13 1 98.94 125 ILE A O 1
ATOM 965 N N . GLY A 1 126 ? 3.863 -14.5 0.338 1 98.94 126 GLY A N 1
ATOM 966 C CA . GLY A 1 126 ? 2.518 -14.367 0.869 1 98.94 126 GLY A CA 1
ATOM 967 C C . GLY A 1 126 ? 1.465 -14.195 -0.211 1 98.94 126 GLY A C 1
ATOM 968 O O . GLY A 1 126 ? 1.242 -13.086 -0.7 1 98.94 126 GLY A O 1
ATOM 969 N N . ASP A 1 127 ? 0.813 -15.312 -0.538 1 98.81 127 ASP A N 1
ATOM 970 C CA . ASP A 1 127 ? -0.151 -15.273 -1.634 1 98.81 127 ASP A CA 1
ATOM 971 C C . ASP A 1 127 ? -1.215 -14.203 -1.389 1 98.81 127 ASP A C 1
ATOM 973 O O . ASP A 1 127 ? -1.893 -14.219 -0.36 1 98.81 127 ASP A O 1
ATOM 977 N N . GLY A 1 128 ? -1.349 -13.273 -2.352 1 98.69 128 GLY A N 1
ATOM 978 C CA . GLY A 1 128 ? -2.355 -12.227 -2.277 1 98.69 128 GLY A CA 1
ATOM 979 C C . GLY A 1 128 ? -2.115 -11.25 -1.143 1 98.69 128 GLY A C 1
ATOM 980 O O . GLY A 1 128 ? -3.029 -10.531 -0.729 1 98.69 128 GLY A O 1
ATOM 981 N N . MET A 1 129 ? -0.937 -11.156 -0.58 1 98.81 129 MET A N 1
ATOM 982 C CA . MET A 1 129 ? -0.609 -10.344 0.588 1 98.81 129 MET A CA 1
ATOM 983 C C . MET A 1 129 ? -0.476 -8.875 0.206 1 98.81 129 MET A C 1
ATOM 985 O O . MET A 1 129 ? 0.608 -8.422 -0.166 1 98.81 129 MET A O 1
ATOM 989 N N . ALA A 1 130 ? -1.551 -8.188 0.379 1 98.62 130 ALA A N 1
ATOM 990 C CA . ALA A 1 130 ? -1.547 -6.75 0.117 1 98.62 130 ALA A CA 1
ATOM 991 C C . ALA A 1 130 ? -0.74 -6.004 1.174 1 98.62 130 ALA A C 1
ATOM 993 O O . ALA A 1 130 ? -0.713 -6.402 2.342 1 98.62 130 ALA A O 1
ATOM 994 N N . PRO A 1 131 ? -0.105 -4.848 0.803 1 98.5 131 PRO A N 1
ATOM 995 C CA . PRO A 1 131 ? 0.597 -4.035 1.8 1 98.5 131 PRO A CA 1
ATOM 996 C C . PRO A 1 131 ? -0.299 -3.629 2.969 1 98.5 131 PRO A C 1
ATOM 998 O O . PRO A 1 131 ? 0.164 -3.559 4.109 1 98.5 131 PRO A O 1
ATOM 1001 N N . SER A 1 132 ? -1.567 -3.371 2.721 1 98.62 132 SER A N 1
ATOM 1002 C CA . SER A 1 132 ? -2.504 -2.975 3.77 1 98.62 132 SER A CA 1
ATOM 1003 C C . SER A 1 132 ? -2.73 -4.109 4.766 1 98.62 132 SER A C 1
ATOM 1005 O O . SER A 1 132 ? -3.01 -3.863 5.938 1 98.62 132 SER A O 1
ATOM 1007 N N . MET A 1 133 ? -2.607 -5.348 4.328 1 98.88 133 MET A N 1
ATOM 1008 C CA . MET A 1 133 ? -2.725 -6.5 5.219 1 98.88 133 MET A CA 1
ATOM 1009 C C . MET A 1 133 ? -1.547 -6.566 6.184 1 98.88 133 MET A C 1
ATOM 1011 O O . MET A 1 133 ? -1.703 -6.98 7.332 1 98.88 133 MET A O 1
ATOM 1015 N N . ILE A 1 134 ? -0.377 -6.199 5.664 1 98.88 134 ILE A N 1
ATOM 1016 C CA . ILE A 1 134 ? 0.812 -6.176 6.508 1 98.88 134 ILE A CA 1
ATOM 1017 C C . ILE A 1 134 ? 0.615 -5.18 7.648 1 98.88 134 ILE A C 1
ATOM 1019 O O . ILE A 1 134 ? 0.921 -5.48 8.805 1 98.88 134 ILE A O 1
ATOM 1023 N N . ALA A 1 135 ? 0.06 -4.047 7.359 1 98.56 135 ALA A N 1
ATOM 1024 C CA . ALA A 1 135 ? -0.241 -3.059 8.391 1 98.56 135 ALA A CA 1
ATOM 1025 C C . ALA A 1 135 ? -1.274 -3.594 9.383 1 98.56 135 ALA A C 1
ATOM 1027 O O . ALA A 1 135 ? -1.099 -3.48 10.594 1 98.56 135 ALA A O 1
ATOM 1028 N N . ALA A 1 136 ? -2.352 -4.141 8.852 1 98.69 136 ALA A N 1
ATOM 1029 C CA . ALA A 1 136 ? -3.383 -4.699 9.727 1 98.69 136 ALA A CA 1
ATOM 1030 C C . ALA A 1 136 ? -2.799 -5.75 10.664 1 98.69 136 ALA A C 1
ATOM 1032 O O . ALA A 1 136 ? -3.068 -5.734 11.867 1 98.69 136 ALA A O 1
ATOM 1033 N N . ALA A 1 137 ? -2.004 -6.641 10.078 1 98.75 137 ALA A N 1
ATOM 1034 C CA . ALA A 1 137 ? -1.381 -7.695 10.875 1 98.75 137 ALA A CA 1
ATOM 1035 C C . ALA A 1 137 ? -0.475 -7.109 11.953 1 98.75 137 ALA A C 1
ATOM 1037 O O . ALA A 1 137 ? -0.415 -7.625 13.07 1 98.75 137 ALA A O 1
ATOM 1038 N N . ARG A 1 138 ? 0.232 -6.059 11.656 1 98.44 138 ARG A N 1
ATOM 1039 C CA . ARG A 1 138 ? 1.093 -5.391 12.625 1 98.44 138 ARG A CA 1
ATOM 1040 C C . ARG A 1 138 ? 0.281 -4.859 13.805 1 98.44 138 ARG A C 1
ATOM 1042 O O . ARG A 1 138 ? 0.631 -5.09 14.961 1 98.44 138 ARG A O 1
ATOM 1049 N N . TYR A 1 139 ? -0.807 -4.246 13.531 1 97.81 139 TYR A N 1
ATOM 1050 C CA . TYR A 1 139 ? -1.561 -3.551 14.562 1 97.81 139 TYR A CA 1
ATOM 1051 C C . TYR A 1 139 ? -2.287 -4.543 15.469 1 97.81 139 TYR A C 1
ATOM 1053 O O . TYR A 1 139 ? -2.496 -4.273 16.656 1 97.81 139 TYR A O 1
ATOM 1061 N N . ILE A 1 140 ? -2.619 -5.723 14.984 1 97.69 140 ILE A N 1
ATOM 1062 C CA . ILE A 1 140 ? -3.34 -6.668 15.828 1 97.69 140 ILE A CA 1
ATOM 1063 C C . ILE A 1 140 ? -2.344 -7.512 16.625 1 97.69 140 ILE A C 1
ATOM 1065 O O . ILE A 1 140 ? -2.727 -8.234 17.547 1 97.69 140 ILE A O 1
ATOM 1069 N N . SER A 1 141 ? -1.021 -7.43 16.281 1 98.06 141 SER A N 1
ATOM 1070 C CA . SER A 1 141 ? -0.091 -8.375 16.875 1 98.06 141 SER A CA 1
ATOM 1071 C C . SER A 1 141 ? 1.034 -7.656 17.609 1 98.06 141 SER A C 1
ATOM 1073 O O . SER A 1 141 ? 1.755 -8.266 18.406 1 98.06 141 SER A O 1
ATOM 1075 N N . LYS A 1 142 ? 1.256 -6.422 17.281 1 97 142 LYS A N 1
ATOM 1076 C CA . LYS A 1 142 ? 2.369 -5.691 17.875 1 97 142 LYS A CA 1
ATOM 1077 C C . LYS A 1 142 ? 1.869 -4.566 18.781 1 97 142 LYS A C 1
ATOM 1079 O O . LYS A 1 142 ? 0.882 -3.898 18.453 1 97 142 LYS A O 1
ATOM 1084 N N . THR A 1 143 ? 2.545 -4.352 19.859 1 92.31 143 THR A N 1
ATOM 1085 C CA . THR A 1 143 ? 2.229 -3.273 20.781 1 92.31 143 THR A CA 1
ATOM 1086 C C . THR A 1 143 ? 3.061 -2.033 20.469 1 92.31 143 THR A C 1
ATOM 1088 O O . THR A 1 143 ? 4.121 -2.129 19.844 1 92.31 143 THR A O 1
ATOM 1091 N N . THR A 1 144 ? 2.512 -0.915 20.812 1 93.44 144 THR A N 1
ATOM 1092 C CA . THR A 1 144 ? 3.229 0.351 20.719 1 93.44 144 THR A CA 1
ATOM 1093 C C . THR A 1 144 ? 3.467 0.946 22.109 1 93.44 144 THR A C 1
ATOM 1095 O O . THR A 1 144 ? 2.832 0.536 23.078 1 93.44 144 THR A O 1
ATOM 1098 N N . LYS A 1 145 ? 4.453 1.757 22.219 1 91.88 145 LYS A N 1
ATOM 1099 C CA . LYS A 1 145 ? 4.637 2.646 23.359 1 91.88 145 LYS A CA 1
ATOM 1100 C C . LYS A 1 145 ? 4.285 4.086 23 1 91.88 145 LYS A C 1
ATOM 1102 O O . LYS A 1 145 ? 5.047 4.762 22.312 1 91.88 145 LYS A O 1
ATOM 1107 N N . PHE A 1 146 ? 3.186 4.551 23.547 1 93.94 146 PHE A N 1
ATOM 1108 C CA . PHE A 1 146 ? 2.678 5.891 23.266 1 93.94 146 PHE A CA 1
ATOM 1109 C C . PHE A 1 146 ? 2.641 6.156 21.766 1 93.94 146 PHE A C 1
ATOM 1111 O O . PHE A 1 146 ? 3.125 7.191 21.297 1 93.94 146 PHE A O 1
ATOM 1118 N N . GLY A 1 147 ? 2.176 5.215 21.016 1 95.25 147 GLY A N 1
ATOM 1119 C CA . GLY A 1 147 ? 1.926 5.348 19.594 1 95.25 147 GLY A CA 1
ATOM 1120 C C . GLY A 1 147 ? 3.104 4.918 18.734 1 95.25 147 GLY A C 1
ATOM 1121 O O . GLY A 1 147 ? 2.979 4.793 17.516 1 95.25 147 GLY A O 1
ATOM 1122 N N . LYS A 1 148 ? 4.258 4.621 19.312 1 96.31 148 LYS A N 1
ATOM 1123 C CA . LYS A 1 148 ? 5.449 4.266 18.547 1 96.31 148 LYS A CA 1
ATOM 1124 C C . LYS A 1 148 ? 5.691 2.76 18.578 1 96.31 148 LYS A C 1
ATOM 1126 O O . LYS A 1 148 ? 5.695 2.146 19.641 1 96.31 148 LYS A O 1
ATOM 1131 N N . PHE A 1 149 ? 5.973 2.229 17.406 1 96.25 149 PHE A N 1
ATOM 1132 C CA . PHE A 1 149 ? 6.391 0.833 17.328 1 96.25 149 PHE A CA 1
ATOM 1133 C C . PHE A 1 149 ? 7.852 0.684 17.734 1 96.25 149 PHE A C 1
ATOM 1135 O O . PHE A 1 149 ? 8.25 -0.357 18.266 1 96.25 149 PHE A O 1
ATOM 1142 N N . GLY A 1 150 ? 8.602 1.706 17.5 1 93.44 150 GLY A N 1
ATOM 1143 C CA . GLY A 1 150 ? 10.031 1.558 17.703 1 93.44 150 GLY A CA 1
ATOM 1144 C C . GLY A 1 150 ? 10.648 0.478 16.828 1 93.44 150 GLY A C 1
ATOM 1145 O O . GLY A 1 150 ? 10.562 0.537 15.602 1 93.44 150 GLY A O 1
ATOM 1146 N N . SER A 1 151 ? 11.164 -0.514 17.484 1 91.56 151 SER A N 1
ATOM 1147 C CA . SER A 1 151 ? 11.711 -1.643 16.734 1 91.56 151 SER A CA 1
ATOM 1148 C C . SER A 1 151 ? 10.711 -2.787 16.641 1 91.56 151 SER A C 1
ATOM 1150 O O . SER A 1 151 ? 11.016 -3.848 16.094 1 91.56 151 SER A O 1
ATOM 1152 N N . ASN A 1 152 ? 9.539 -2.584 17.094 1 95.88 152 ASN A N 1
ATOM 1153 C CA . ASN A 1 152 ? 8.555 -3.652 17.219 1 95.88 152 ASN A CA 1
ATOM 1154 C C . ASN A 1 152 ? 7.676 -3.74 15.969 1 95.88 152 ASN A C 1
ATOM 1156 O O . ASN A 1 152 ? 6.445 -3.723 16.078 1 95.88 152 ASN A O 1
ATOM 1160 N N . PHE A 1 153 ? 8.266 -3.83 14.797 1 98 153 PHE A N 1
ATOM 1161 C CA . PHE A 1 153 ? 7.586 -4.105 13.539 1 98 153 PHE A CA 1
ATOM 1162 C C . PHE A 1 153 ? 7.535 -5.605 13.266 1 98 153 PHE A C 1
ATOM 1164 O O . PHE A 1 153 ? 8.125 -6.395 14.008 1 98 153 PHE A O 1
ATOM 1171 N N . LEU A 1 154 ? 6.746 -6.043 12.266 1 98.62 154 LEU A N 1
ATOM 1172 C CA . LEU A 1 154 ? 6.742 -7.445 11.867 1 98.62 154 LEU A CA 1
ATOM 1173 C C . LEU A 1 154 ? 8.125 -7.875 11.391 1 98.62 154 LEU A C 1
ATOM 1175 O O . LEU A 1 154 ? 8.922 -7.047 10.945 1 98.62 154 LEU A O 1
ATOM 1179 N N . GLU A 1 155 ? 8.43 -9.148 11.477 1 98.38 155 GLU A N 1
ATOM 1180 C CA . GLU A 1 155 ? 9.75 -9.672 11.125 1 98.38 155 GLU A CA 1
ATOM 1181 C C . GLU A 1 155 ? 10.047 -9.461 9.648 1 98.38 155 GLU A C 1
ATOM 1183 O O . GLU A 1 155 ? 11.188 -9.172 9.273 1 98.38 155 GLU A O 1
ATOM 1188 N N . LEU A 1 156 ? 9.016 -9.586 8.812 1 98.62 156 LEU A N 1
ATOM 1189 C CA . LEU A 1 156 ? 9.25 -9.352 7.391 1 98.62 156 LEU A CA 1
ATOM 1190 C C . LEU A 1 156 ? 9.641 -7.902 7.133 1 98.62 156 LEU A C 1
ATOM 1192 O O . LEU A 1 156 ? 10.438 -7.617 6.238 1 98.62 156 LEU A O 1
ATOM 1196 N N . GLU A 1 157 ? 9.125 -6.965 7.91 1 98.38 157 GLU A N 1
ATOM 1197 C CA . GLU A 1 157 ? 9.406 -5.539 7.734 1 98.38 157 GLU A CA 1
ATOM 1198 C C . GLU A 1 157 ? 10.812 -5.188 8.211 1 98.38 157 GLU A C 1
ATOM 1200 O O . GLU A 1 157 ? 11.297 -4.082 7.965 1 98.38 157 GLU A O 1
ATOM 1205 N N . LYS A 1 158 ? 11.492 -6.141 8.828 1 97.38 158 LYS A N 1
ATOM 1206 C CA . LYS A 1 158 ? 12.82 -5.914 9.391 1 97.38 158 LYS A CA 1
ATOM 1207 C C . LYS A 1 158 ? 13.898 -6.594 8.555 1 97.38 158 LYS A C 1
ATOM 1209 O O . LYS A 1 158 ? 15.031 -6.754 9 1 97.38 158 LYS A O 1
ATOM 1214 N N . LEU A 1 159 ? 13.656 -7.07 7.316 1 97.25 159 LEU A N 1
ATOM 1215 C CA . LEU A 1 159 ? 14.578 -7.867 6.512 1 97.25 159 LEU A CA 1
ATOM 1216 C C . LEU A 1 159 ? 15.68 -6.992 5.914 1 97.25 159 LEU A C 1
ATOM 1218 O O . LEU A 1 159 ? 16.656 -7.504 5.363 1 97.25 159 LEU A O 1
ATOM 1222 N N . GLY A 1 160 ? 15.734 -5.762 6.047 1 93.75 160 GLY A N 1
ATOM 1223 C CA . GLY A 1 160 ? 16.891 -4.934 5.777 1 93.75 160 GLY A CA 1
ATOM 1224 C C . GLY A 1 160 ? 16.734 -4.059 4.551 1 93.75 160 GLY A C 1
ATOM 1225 O O . GLY A 1 160 ? 17.422 -3.039 4.414 1 93.75 160 GLY A O 1
ATOM 1226 N N . SER A 1 161 ? 16 -4.504 3.57 1 95.88 161 SER A N 1
ATOM 1227 C CA . SER A 1 161 ? 15.672 -3.678 2.416 1 95.88 161 SER A CA 1
ATOM 1228 C C . SER A 1 161 ? 14.203 -3.826 2.035 1 95.88 161 SER A C 1
ATOM 1230 O O . SER A 1 161 ? 13.586 -4.859 2.301 1 95.88 161 SER A O 1
ATOM 1232 N N . ILE A 1 162 ? 13.695 -2.77 1.417 1 97.69 162 ILE A N 1
ATOM 1233 C CA . ILE A 1 162 ? 12.289 -2.773 1.012 1 97.69 162 ILE A CA 1
ATOM 1234 C C . ILE A 1 162 ? 12.156 -2.172 -0.385 1 97.69 162 ILE A C 1
ATOM 1236 O O . ILE A 1 162 ? 12.859 -1.215 -0.726 1 97.69 162 ILE A O 1
ATOM 1240 N N . GLY A 1 163 ? 11.32 -2.686 -1.216 1 98.12 163 GLY A N 1
ATOM 1241 C CA . GLY A 1 163 ? 10.93 -2.182 -2.521 1 98.12 163 GLY A CA 1
ATOM 1242 C C . GLY A 1 163 ? 9.484 -2.5 -2.875 1 98.12 163 GLY A C 1
ATOM 1243 O O . GLY A 1 163 ? 8.688 -2.857 -2.004 1 98.12 163 GLY A O 1
ATOM 1244 N N . LYS A 1 164 ? 9.117 -2.268 -4.152 1 98.44 164 LYS A N 1
ATOM 1245 C CA . LYS A 1 164 ? 7.773 -2.549 -4.648 1 98.44 164 LYS A CA 1
ATOM 1246 C C . LYS A 1 164 ? 7.82 -3.244 -6.008 1 98.44 164 LYS A C 1
ATOM 1248 O O . LYS A 1 164 ? 8.742 -3.021 -6.793 1 98.44 164 LYS A O 1
ATOM 1253 N N . ILE A 1 165 ? 6.785 -4.023 -6.23 1 98.69 165 ILE A N 1
ATOM 1254 C CA . ILE A 1 165 ? 6.711 -4.766 -7.484 1 98.69 165 ILE A CA 1
ATOM 1255 C C . ILE A 1 165 ? 5.359 -4.523 -8.148 1 98.69 165 ILE A C 1
ATOM 1257 O O . ILE A 1 165 ? 4.309 -4.719 -7.527 1 98.69 165 ILE A O 1
ATOM 1261 N N . ALA A 1 166 ? 5.367 -4.031 -9.359 1 98.5 166 ALA A N 1
ATOM 1262 C CA . ALA A 1 166 ? 4.18 -4.039 -10.203 1 98.5 166 ALA A CA 1
ATOM 1263 C C . ALA A 1 166 ? 3.941 -5.422 -10.805 1 98.5 166 ALA A C 1
ATOM 1265 O O . ALA A 1 166 ? 4.801 -5.949 -11.516 1 98.5 166 ALA A O 1
ATOM 1266 N N . THR A 1 167 ? 2.758 -5.984 -10.633 1 98.12 167 THR A N 1
ATOM 1267 C CA . THR A 1 167 ? 2.613 -7.418 -10.883 1 98.12 167 THR A CA 1
ATOM 1268 C C . THR A 1 167 ? 1.775 -7.668 -12.133 1 98.12 167 THR A C 1
ATOM 1270 O O . THR A 1 167 ? 1.486 -8.82 -12.469 1 98.12 167 THR A O 1
ATOM 1273 N N . ASN A 1 168 ? 1.369 -6.609 -12.875 1 97.75 168 ASN A N 1
ATOM 1274 C CA . ASN A 1 168 ? 0.518 -6.805 -14.047 1 97.75 168 ASN A CA 1
ATOM 1275 C C . ASN A 1 168 ? 1.145 -7.777 -15.039 1 97.75 168 ASN A C 1
ATOM 1277 O O . ASN A 1 168 ? 2.352 -8.023 -15 1 97.75 168 ASN A O 1
ATOM 1281 N N . GLY A 1 169 ? 0.271 -8.391 -15.867 1 96.56 169 GLY A N 1
ATOM 1282 C CA . GLY A 1 169 ? 0.719 -9.305 -16.906 1 96.56 169 GLY A CA 1
ATOM 1283 C C . GLY A 1 169 ? 0.839 -8.648 -18.266 1 96.56 169 GLY A C 1
ATOM 1284 O O . GLY A 1 169 ? 1.032 -7.434 -18.359 1 96.56 169 GLY A O 1
ATOM 1285 N N . ILE A 1 170 ? 0.932 -9.469 -19.25 1 94.69 170 ILE A N 1
ATOM 1286 C CA . ILE A 1 170 ? 1.046 -8.984 -20.625 1 94.69 170 ILE A CA 1
ATOM 1287 C C . ILE A 1 170 ? -0.337 -8.625 -21.156 1 94.69 170 ILE A C 1
ATOM 1289 O O . ILE A 1 170 ? -0.472 -7.707 -21.969 1 94.69 170 ILE A O 1
ATOM 1293 N N . ASP A 1 171 ? -1.337 -9.281 -20.734 1 93.88 171 ASP A N 1
ATOM 1294 C CA . ASP A 1 171 ? -2.658 -9.172 -21.344 1 93.88 171 ASP A CA 1
ATOM 1295 C C . ASP A 1 171 ? -3.557 -8.234 -20.547 1 93.88 171 ASP A C 1
ATOM 1297 O O . ASP A 1 171 ? -4.559 -7.73 -21.062 1 93.88 171 ASP A O 1
ATOM 1301 N N . ALA A 1 172 ? -3.264 -8.078 -19.281 1 95.75 172 ALA A N 1
ATOM 1302 C CA . ALA A 1 172 ? -4.195 -7.32 -18.453 1 95.75 172 ALA A CA 1
ATOM 1303 C C . ALA A 1 172 ? -3.469 -6.621 -17.312 1 95.75 172 ALA A C 1
ATOM 1305 O O . ALA A 1 172 ? -2.389 -7.051 -16.891 1 95.75 172 ALA A O 1
ATOM 1306 N N . ILE A 1 173 ? -4.168 -5.633 -16.703 1 97.5 173 ILE A N 1
ATOM 1307 C CA . ILE A 1 173 ? -3.605 -4.832 -15.625 1 97.5 173 ILE A CA 1
ATOM 1308 C C . ILE A 1 173 ? -3.68 -5.613 -14.312 1 97.5 173 ILE A C 1
ATOM 1310 O O . ILE A 1 173 ? -2.912 -5.352 -13.383 1 97.5 173 ILE A O 1
ATOM 1314 N N . ILE A 1 174 ? -4.629 -6.602 -14.242 1 97.75 174 ILE A N 1
ATOM 1315 C CA . ILE A 1 174 ? -4.781 -7.434 -13.055 1 97.75 174 ILE A CA 1
ATOM 1316 C C . ILE A 1 174 ? -4.277 -8.844 -13.344 1 97.75 174 ILE A C 1
ATOM 1318 O O . ILE A 1 174 ? -4.766 -9.508 -14.258 1 97.75 174 ILE A O 1
ATOM 1322 N N . THR A 1 175 ? -3.359 -9.258 -12.531 1 97.94 175 THR A N 1
ATOM 1323 C CA . THR A 1 175 ? -2.803 -10.594 -12.719 1 97.94 175 THR A CA 1
ATOM 1324 C C . THR A 1 175 ? -3.527 -11.609 -11.836 1 97.94 175 THR A C 1
ATOM 1326 O O . THR A 1 175 ? -4.367 -11.242 -11.016 1 97.94 175 THR A O 1
ATOM 1329 N N . ASP A 1 176 ? -3.346 -12.867 -12.133 1 97.56 176 ASP A N 1
ATOM 1330 C CA . ASP A 1 176 ? -3.607 -13.922 -11.156 1 97.56 176 ASP A CA 1
ATOM 1331 C C . ASP A 1 176 ? -2.305 -14.508 -10.617 1 97.56 176 ASP A C 1
ATOM 1333 O O . ASP A 1 176 ? -1.227 -13.961 -10.859 1 97.56 176 ASP A O 1
ATOM 1337 N N . SER A 1 177 ? -2.346 -15.578 -9.828 1 98.44 177 SER A N 1
ATOM 1338 C CA . SER A 1 177 ? -1.171 -16.125 -9.156 1 98.44 177 SER A CA 1
ATOM 1339 C C . SER A 1 177 ? -0.224 -16.781 -10.156 1 98.44 177 SER A C 1
ATOM 1341 O O . SER A 1 177 ? 0.995 -16.766 -9.969 1 98.44 177 SER A O 1
ATOM 1343 N N . SER A 1 178 ? -0.78 -17.406 -11.18 1 98.38 178 SER A N 1
ATOM 1344 C CA . SER A 1 178 ? 0.028 -18.219 -12.086 1 98.38 178 SER A CA 1
ATOM 1345 C C . SER A 1 178 ? 0.954 -17.344 -12.93 1 98.38 178 SER A C 1
ATOM 1347 O O . SER A 1 178 ? 2.172 -17.531 -12.922 1 98.38 178 SER A O 1
ATOM 1349 N N . ASN A 1 179 ? 0.411 -16.359 -13.633 1 98.19 179 ASN A N 1
ATOM 1350 C CA . ASN A 1 179 ? 1.261 -15.555 -14.5 1 98.19 179 ASN A CA 1
ATOM 1351 C C . ASN A 1 179 ? 2.174 -14.633 -13.695 1 98.19 179 ASN A C 1
ATOM 1353 O O . ASN A 1 179 ? 3.287 -14.328 -14.117 1 98.19 179 ASN A O 1
ATOM 1357 N N . SER A 1 180 ? 1.728 -14.195 -12.539 1 98.44 180 SER A N 1
ATOM 1358 C CA . SER A 1 180 ? 2.609 -13.398 -11.695 1 98.44 180 SER A CA 1
ATOM 1359 C C . SER A 1 180 ? 3.781 -14.227 -11.18 1 98.44 180 SER A C 1
ATOM 1361 O O . SER A 1 180 ? 4.93 -13.789 -11.227 1 98.44 180 SER A O 1
ATOM 1363 N N . ALA A 1 181 ? 3.506 -15.398 -10.648 1 98.75 181 ALA A N 1
ATOM 1364 C CA . ALA A 1 181 ? 4.574 -16.297 -10.203 1 98.75 181 ALA A CA 1
ATOM 1365 C C . ALA A 1 181 ? 5.484 -16.672 -11.367 1 98.75 181 ALA A C 1
ATOM 1367 O O . ALA A 1 181 ? 6.699 -16.812 -11.188 1 98.75 181 ALA A O 1
ATOM 1368 N N . SER A 1 182 ? 4.914 -16.891 -12.508 1 98.62 182 SER A N 1
ATOM 1369 C CA . SER A 1 182 ? 5.711 -17.188 -13.695 1 98.62 182 SER A CA 1
ATOM 1370 C C . SER A 1 182 ? 6.703 -16.062 -13.984 1 98.62 182 SER A C 1
ATOM 1372 O O . SER A 1 182 ? 7.84 -16.312 -14.383 1 98.62 182 SER A O 1
ATOM 1374 N N . ALA A 1 183 ? 6.258 -14.844 -13.844 1 98.69 183 ALA A N 1
ATOM 1375 C CA . ALA A 1 183 ? 7.16 -13.719 -14.07 1 98.69 183 ALA A CA 1
ATOM 1376 C C . ALA A 1 183 ? 8.344 -13.758 -13.109 1 98.69 183 ALA A C 1
ATOM 1378 O O . ALA A 1 183 ? 9.477 -13.453 -13.492 1 98.69 183 ALA A O 1
ATOM 1379 N N . TYR A 1 184 ? 8.086 -14.102 -11.836 1 98.81 184 TYR A N 1
ATOM 1380 C CA . TYR A 1 184 ? 9.141 -14.234 -10.844 1 98.81 184 TYR A CA 1
ATOM 1381 C C . TYR A 1 184 ? 10.133 -15.328 -11.234 1 98.81 184 TYR A C 1
ATOM 1383 O O . TYR A 1 184 ? 11.312 -15.258 -10.891 1 98.81 184 TYR A O 1
ATOM 1391 N N . LEU A 1 185 ? 9.648 -16.344 -11.969 1 98.81 185 LEU A N 1
ATOM 1392 C CA . LEU A 1 185 ? 10.461 -17.562 -12.109 1 98.81 185 LEU A CA 1
ATOM 1393 C C . LEU A 1 185 ? 11.039 -17.656 -13.516 1 98.81 185 LEU A C 1
ATOM 1395 O O . LEU A 1 185 ? 11.93 -18.484 -13.758 1 98.81 185 LEU A O 1
ATOM 1399 N N . THR A 1 186 ? 10.594 -16.812 -14.453 1 98.62 186 THR A N 1
ATOM 1400 C CA . THR A 1 186 ? 11.109 -16.906 -15.812 1 98.62 186 THR A CA 1
ATOM 1401 C C . THR A 1 186 ? 11.75 -15.602 -16.25 1 98.62 186 THR A C 1
ATOM 1403 O O . THR A 1 186 ? 12.492 -15.562 -17.234 1 98.62 186 THR A O 1
ATOM 1406 N N . GLY A 1 187 ? 11.375 -14.484 -15.609 1 98.19 187 GLY A N 1
ATOM 1407 C CA . GLY A 1 187 ? 11.805 -13.172 -16.062 1 98.19 187 GLY A CA 1
ATOM 1408 C C . GLY A 1 187 ? 10.984 -12.648 -17.234 1 98.19 187 GLY A C 1
ATOM 1409 O O . GLY A 1 187 ? 11.398 -11.711 -17.922 1 98.19 187 GLY A O 1
ATOM 1410 N N . GLN A 1 188 ? 9.844 -13.312 -17.453 1 97.75 188 GLN A N 1
ATOM 1411 C CA . GLN A 1 188 ? 8.969 -12.938 -18.562 1 97.75 188 GLN A CA 1
ATOM 1412 C C . GLN A 1 188 ? 7.551 -12.648 -18.062 1 97.75 188 GLN A C 1
ATOM 1414 O O . GLN A 1 188 ? 7.07 -13.297 -17.141 1 97.75 188 GLN A O 1
ATOM 1419 N N . LYS A 1 189 ? 6.902 -11.633 -18.719 1 97.38 189 LYS A N 1
ATOM 1420 C CA . LYS A 1 189 ? 5.477 -11.438 -18.469 1 97.38 189 LYS A CA 1
ATOM 1421 C C . LYS A 1 189 ? 4.641 -12.539 -19.094 1 97.38 189 LYS A C 1
ATOM 1423 O O . LYS A 1 189 ? 5.02 -13.094 -20.141 1 97.38 189 LYS A O 1
ATOM 1428 N N . GLY A 1 190 ? 3.576 -12.906 -18.453 1 96.5 190 GLY A N 1
ATOM 1429 C CA . GLY A 1 190 ? 2.693 -13.93 -19 1 96.5 190 GLY A CA 1
ATOM 1430 C C . GLY A 1 190 ? 1.235 -13.516 -19.016 1 96.5 190 GLY A C 1
ATOM 1431 O O . GLY A 1 190 ? 0.909 -12.367 -18.703 1 96.5 190 GLY A O 1
ATOM 1432 N N . TRP A 1 191 ? 0.396 -14.5 -19.422 1 97.19 191 TRP A N 1
ATOM 1433 C CA . TRP A 1 191 ? -1.049 -14.32 -19.516 1 97.19 191 TRP A CA 1
ATOM 1434 C C . TRP A 1 191 ? -1.756 -14.938 -18.312 1 97.19 191 TRP A C 1
ATOM 1436 O O . TRP A 1 191 ? -1.301 -15.945 -17.766 1 97.19 191 TRP A O 1
ATOM 1446 N N . VAL A 1 192 ? -2.887 -14.297 -17.938 1 97.69 192 VAL A N 1
ATOM 1447 C CA . VAL A 1 192 ? -3.699 -14.852 -16.859 1 97.69 192 VAL A CA 1
ATOM 1448 C C . VAL A 1 192 ? -3.92 -16.344 -17.094 1 97.69 192 VAL A C 1
ATOM 1450 O O . VAL A 1 192 ? -4.207 -16.766 -18.203 1 97.69 192 VAL A O 1
ATOM 1453 N N . SER A 1 193 ? -3.693 -17.156 -16.062 1 97.88 193 SER A N 1
ATOM 1454 C CA . SER A 1 193 ? -3.869 -18.609 -15.984 1 97.88 193 SER A CA 1
ATOM 1455 C C . SER A 1 193 ? -2.666 -19.344 -16.562 1 97.88 193 SER A C 1
ATOM 1457 O O . SER A 1 193 ? -2.539 -20.562 -16.406 1 97.88 193 SER A O 1
ATOM 1459 N N . GLY A 1 194 ? -1.762 -18.672 -17.266 1 98.12 194 GLY A N 1
ATOM 1460 C CA . GLY A 1 194 ? -0.612 -19.297 -17.891 1 98.12 194 GLY A CA 1
ATOM 1461 C C . GLY A 1 194 ? 0.513 -19.578 -16.906 1 98.12 194 GLY A C 1
ATOM 1462 O O . GLY A 1 194 ? 0.74 -18.812 -15.977 1 98.12 194 GLY A O 1
ATOM 1463 N N . LEU A 1 195 ? 1.199 -20.641 -17.141 1 98.44 195 LEU A N 1
ATOM 1464 C CA . LEU A 1 195 ? 2.389 -21 -16.391 1 98.44 195 LEU A CA 1
ATOM 1465 C C . LEU A 1 195 ? 3.604 -21.125 -17.297 1 98.44 195 LEU A C 1
ATOM 1467 O O . LEU A 1 195 ? 3.717 -22.094 -18.062 1 98.44 195 LEU A O 1
ATOM 1471 N N . ASN A 1 196 ? 4.441 -20.172 -17.266 1 98.31 196 ASN A N 1
ATOM 1472 C CA . ASN A 1 196 ? 5.77 -20.156 -17.875 1 98.31 196 ASN A CA 1
ATOM 1473 C C . ASN A 1 196 ? 5.699 -20.344 -19.391 1 98.31 196 ASN A C 1
ATOM 1475 O O . ASN A 1 196 ? 6.539 -21.031 -19.969 1 98.31 196 ASN A O 1
ATOM 1479 N N . VAL A 1 197 ? 4.711 -19.797 -20.016 1 97.19 197 VAL A N 1
ATOM 1480 C CA . VAL A 1 197 ? 4.547 -19.844 -21.469 1 97.19 197 VAL A CA 1
ATOM 1481 C C . VAL A 1 197 ? 4.102 -18.469 -21.969 1 97.19 197 VAL A C 1
ATOM 1483 O O . VAL A 1 197 ? 3.617 -17.641 -21.188 1 97.19 197 VAL A O 1
ATOM 1486 N N . TYR A 1 198 ? 4.363 -18.203 -23.188 1 96.25 198 TYR A N 1
ATOM 1487 C CA . TYR A 1 198 ? 3.645 -17.188 -23.953 1 96.25 198 TYR A CA 1
ATOM 1488 C C . TYR A 1 198 ? 2.4 -17.766 -24.609 1 96.25 198 TYR A C 1
ATOM 1490 O O . TYR A 1 198 ? 2.5 -18.578 -25.531 1 96.25 198 TYR A O 1
ATOM 1498 N N . ALA A 1 199 ? 1.3 -17.344 -24.094 1 94.19 199 ALA A N 1
ATOM 1499 C CA . ALA A 1 199 ? 0.057 -17.891 -24.641 1 94.19 199 ALA A CA 1
ATOM 1500 C C . ALA A 1 199 ? -0.089 -17.547 -26.109 1 94.19 199 ALA A C 1
ATOM 1502 O O . ALA A 1 199 ? 0.106 -16.406 -26.516 1 94.19 199 ALA A O 1
ATOM 1503 N N . ASP A 1 200 ? -0.364 -18.531 -26.906 1 90.69 200 ASP A N 1
ATOM 1504 C CA . ASP A 1 200 ? -0.543 -18.312 -28.328 1 90.69 200 ASP A CA 1
ATOM 1505 C C . ASP A 1 200 ? -1.945 -18.734 -28.781 1 90.69 200 ASP A C 1
ATOM 1507 O O . ASP A 1 200 ? -2.846 -18.875 -27.953 1 90.69 200 ASP A O 1
ATOM 1511 N N . THR A 1 201 ? -2.166 -18.844 -30.062 1 89.38 201 THR A N 1
ATOM 1512 C CA . THR A 1 201 ? -3.502 -19 -30.625 1 89.38 201 THR A CA 1
ATOM 1513 C C . THR A 1 201 ? -3.883 -20.484 -30.703 1 89.38 201 THR A C 1
ATOM 1515 O O . THR A 1 201 ? -5.047 -20.812 -30.938 1 89.38 201 THR A O 1
ATOM 1518 N N . SER A 1 202 ? -2.975 -21.391 -30.453 1 88.06 202 SER A N 1
ATOM 1519 C CA . SER A 1 202 ? -3.236 -22.812 -30.625 1 88.06 202 SER A CA 1
ATOM 1520 C C . SER A 1 202 ? -4.305 -23.312 -29.656 1 88.06 202 SER A C 1
ATOM 1522 O O . SER A 1 202 ? -4.488 -22.734 -28.578 1 88.06 202 SER A O 1
ATOM 1524 N N . ASP A 1 203 ? -4.965 -24.359 -30.031 1 88 203 ASP A N 1
ATOM 1525 C CA . ASP A 1 203 ? -5.957 -24.984 -29.156 1 88 203 ASP A CA 1
ATOM 1526 C C . ASP A 1 203 ? -5.285 -25.781 -28.047 1 88 203 ASP A C 1
ATOM 1528 O O . ASP A 1 203 ? -5.82 -25.891 -26.938 1 88 203 ASP A O 1
ATOM 1532 N N . ASP A 1 204 ? -4.156 -26.359 -28.422 1 91.62 204 ASP A N 1
ATOM 1533 C CA . ASP A 1 204 ? -3.457 -27.188 -27.438 1 91.62 204 ASP A CA 1
ATOM 1534 C C . ASP A 1 204 ? -2.865 -26.344 -26.312 1 91.62 204 ASP A C 1
ATOM 1536 O O . ASP A 1 204 ? -1.979 -25.516 -26.562 1 91.62 204 ASP A O 1
ATOM 1540 N N . ILE A 1 205 ? -3.25 -26.578 -25.125 1 93.75 205 ILE A N 1
ATOM 1541 C CA . ILE A 1 205 ? -2.877 -25.75 -23.984 1 93.75 205 ILE A CA 1
ATOM 1542 C C . ILE A 1 205 ? -1.47 -26.125 -23.516 1 93.75 205 ILE A C 1
ATOM 1544 O O . ILE A 1 205 ? -0.887 -25.438 -22.672 1 93.75 205 ILE A O 1
ATOM 1548 N N . LEU A 1 206 ? -0.806 -27.125 -24.078 1 93.88 206 LEU A N 1
ATOM 1549 C CA . LEU A 1 206 ? 0.505 -27.594 -23.641 1 93.88 206 LEU A CA 1
ATOM 1550 C C . LEU A 1 206 ? 1.571 -27.281 -24.688 1 93.88 206 LEU A C 1
ATOM 1552 O O . LEU A 1 206 ? 2.758 -27.531 -24.469 1 93.88 206 LEU A O 1
ATOM 1556 N N . ASP A 1 207 ? 1.224 -26.719 -25.844 1 92.62 207 ASP A N 1
ATOM 1557 C CA . ASP A 1 207 ? 2.215 -26.547 -26.906 1 92.62 207 ASP A CA 1
ATOM 1558 C C . ASP A 1 207 ? 2.602 -25.078 -27.062 1 92.62 207 ASP A C 1
ATOM 1560 O O . ASP A 1 207 ? 3.246 -24.719 -28.047 1 92.62 207 ASP A O 1
ATOM 1564 N N . ASP A 1 208 ? 2.139 -24.219 -26.156 1 95.19 208 ASP A N 1
ATOM 1565 C CA . ASP A 1 208 ? 2.527 -22.812 -26.188 1 95.19 208 ASP A CA 1
ATOM 1566 C C . ASP A 1 208 ? 4.035 -22.656 -26.016 1 95.19 208 ASP A C 1
ATOM 1568 O O . ASP A 1 208 ? 4.695 -23.531 -25.438 1 95.19 208 ASP A O 1
ATOM 1572 N N . PRO A 1 209 ? 4.617 -21.547 -26.578 1 95.5 209 PRO A N 1
ATOM 1573 C CA . PRO A 1 209 ? 6.055 -21.328 -26.406 1 95.5 209 PRO A CA 1
ATOM 1574 C C . PRO A 1 209 ? 6.473 -21.25 -24.938 1 95.5 209 PRO A C 1
ATOM 1576 O O . PRO A 1 209 ? 5.941 -20.422 -24.188 1 95.5 209 PRO A O 1
ATOM 1579 N N . LYS A 1 210 ? 7.422 -22.016 -24.578 1 96.75 210 LYS A N 1
ATOM 1580 C CA . LYS A 1 210 ? 7.871 -22.156 -23.203 1 96.75 210 LYS A CA 1
ATOM 1581 C C . LYS A 1 210 ? 9.062 -21.25 -22.906 1 96.75 210 LYS A C 1
ATOM 1583 O O . LYS A 1 210 ? 9.766 -20.828 -23.828 1 96.75 210 LYS A O 1
ATOM 1588 N N . VAL A 1 211 ? 9.234 -20.953 -21.656 1 97.88 211 VAL A N 1
ATOM 1589 C CA . VAL A 1 211 ? 10.43 -20.297 -21.141 1 97.88 211 VAL A CA 1
ATOM 1590 C C . VAL A 1 211 ? 10.953 -21.062 -19.922 1 97.88 211 VAL A C 1
ATOM 1592 O O . VAL A 1 211 ? 10.18 -21.438 -19.031 1 97.88 211 VAL A O 1
ATOM 1595 N N . GLU A 1 212 ? 12.25 -21.344 -19.922 1 98.38 212 GLU A N 1
ATOM 1596 C CA . GLU A 1 212 ? 12.875 -22.094 -18.844 1 98.38 212 GLU A CA 1
ATOM 1597 C C . GLU A 1 212 ? 12.758 -21.328 -17.516 1 98.38 212 GLU A C 1
ATOM 1599 O O . GLU A 1 212 ? 13.039 -20.141 -17.453 1 98.38 212 GLU A O 1
ATOM 1604 N N . THR A 1 213 ? 12.328 -22.016 -16.469 1 98.69 213 THR A N 1
ATOM 1605 C CA . THR A 1 213 ? 12.18 -21.422 -15.156 1 98.69 213 THR A CA 1
ATOM 1606 C C . THR A 1 213 ? 13.516 -21.375 -14.422 1 98.69 213 THR A C 1
ATOM 1608 O O . THR A 1 213 ? 14.461 -22.062 -14.82 1 98.69 213 THR A O 1
ATOM 1611 N N . LEU A 1 214 ? 13.555 -20.547 -13.406 1 98.81 214 LEU A N 1
ATOM 1612 C CA . LEU A 1 214 ? 14.742 -20.484 -12.555 1 98.81 214 LEU A CA 1
ATOM 1613 C C . LEU A 1 214 ? 15.062 -21.859 -11.984 1 98.81 214 LEU A C 1
ATOM 1615 O O . LEU A 1 214 ? 16.234 -22.25 -11.898 1 98.81 214 LEU A O 1
ATOM 1619 N N . ALA A 1 215 ? 14.055 -22.641 -11.578 1 98.75 215 ALA A N 1
ATOM 1620 C CA . ALA A 1 215 ? 14.242 -23.969 -11.008 1 98.75 215 ALA A CA 1
ATOM 1621 C C . ALA A 1 215 ? 14.812 -24.938 -12.039 1 98.75 215 ALA A C 1
ATOM 1623 O O . ALA A 1 215 ? 15.719 -25.719 -11.742 1 98.75 215 ALA A O 1
ATOM 1624 N N . GLU A 1 216 ? 14.266 -24.875 -13.219 1 98.06 216 GLU A N 1
ATOM 1625 C CA . GLU A 1 216 ? 14.812 -25.688 -14.297 1 98.06 216 GLU A CA 1
ATOM 1626 C C . GLU A 1 216 ? 16.266 -25.297 -14.609 1 98.06 216 GLU A C 1
ATOM 1628 O O . GLU A 1 216 ? 17.109 -26.172 -14.828 1 98.06 216 GLU A O 1
ATOM 1633 N N . TYR A 1 217 ? 16.5 -24.047 -14.648 1 98.44 217 TYR A N 1
ATOM 1634 C CA . TYR A 1 217 ? 17.844 -23.531 -14.906 1 98.44 217 TYR A CA 1
ATOM 1635 C C . TYR A 1 217 ? 18.828 -24.031 -13.867 1 98.44 217 TYR A C 1
ATOM 1637 O O . TYR A 1 217 ? 19.938 -24.453 -14.211 1 98.44 217 TYR A O 1
ATOM 1645 N N . ILE A 1 218 ? 18.438 -24.031 -12.633 1 98.31 218 ILE A N 1
ATOM 1646 C CA . ILE A 1 218 ? 19.266 -24.531 -11.539 1 98.31 218 ILE A CA 1
ATOM 1647 C C . ILE A 1 218 ? 19.531 -26.031 -11.727 1 98.31 218 ILE A C 1
ATOM 1649 O O . ILE A 1 218 ? 20.672 -26.484 -11.633 1 98.31 218 ILE A O 1
ATOM 1653 N N . ARG A 1 219 ? 18.5 -26.75 -12.016 1 97.25 219 ARG A N 1
ATOM 1654 C CA . ARG A 1 219 ? 18.625 -28.203 -12.172 1 97.25 219 ARG A CA 1
ATOM 1655 C C . ARG A 1 219 ? 19.625 -28.547 -13.273 1 97.25 219 ARG A C 1
ATOM 1657 O O . ARG A 1 219 ? 20.375 -29.516 -13.148 1 97.25 219 ARG A O 1
ATOM 1664 N N . GLY A 1 220 ? 19.609 -27.781 -14.312 1 95.75 220 GLY A N 1
ATOM 1665 C CA . GLY A 1 220 ? 20.469 -28.047 -15.453 1 95.75 220 GLY A CA 1
ATOM 1666 C C . GLY A 1 220 ? 21.891 -27.562 -15.242 1 95.75 220 GLY A C 1
ATOM 1667 O O . GLY A 1 220 ? 22.844 -28.172 -15.742 1 95.75 220 GLY A O 1
ATOM 1668 N N . ASN A 1 221 ? 22.062 -26.516 -14.469 1 95.19 221 ASN A N 1
ATOM 1669 C CA . ASN A 1 221 ? 23.359 -25.844 -14.422 1 95.19 221 ASN A CA 1
ATOM 1670 C C . ASN A 1 221 ? 24.062 -26.062 -13.094 1 95.19 221 ASN A C 1
ATOM 1672 O O . ASN A 1 221 ? 25.281 -25.953 -13 1 95.19 221 ASN A O 1
ATOM 1676 N N . ARG A 1 222 ? 23.281 -26.406 -12.047 1 96.12 222 ARG A N 1
ATOM 1677 C CA . ARG A 1 222 ? 23.828 -26.672 -10.719 1 96.12 222 ARG A CA 1
ATOM 1678 C C . ARG A 1 222 ? 23.125 -27.875 -10.078 1 96.12 222 ARG A C 1
ATOM 1680 O O . ARG A 1 222 ? 22.453 -27.734 -9.047 1 96.12 222 ARG A O 1
ATOM 1687 N N . PRO A 1 223 ? 23.438 -28.969 -10.562 1 95.19 223 PRO A N 1
ATOM 1688 C CA . PRO A 1 223 ? 22.688 -30.156 -10.141 1 95.19 223 PRO A CA 1
ATOM 1689 C C . PRO A 1 223 ? 22.875 -30.484 -8.664 1 95.19 223 PRO A C 1
ATOM 1691 O O . PRO A 1 223 ? 22.062 -31.203 -8.078 1 95.19 223 PRO A O 1
ATOM 1694 N N . LYS A 1 224 ? 23.906 -29.938 -8 1 97.38 224 LYS A N 1
ATOM 1695 C CA . LYS A 1 224 ? 24.125 -30.203 -6.582 1 97.38 224 LYS A CA 1
ATOM 1696 C C . LYS A 1 224 ? 23.516 -29.094 -5.723 1 97.38 224 LYS A C 1
ATOM 1698 O O . LYS A 1 224 ? 23.688 -29.078 -4.504 1 97.38 224 LYS A O 1
ATOM 1703 N N . MET A 1 225 ? 22.891 -28.188 -6.336 1 98.25 225 MET A N 1
ATOM 1704 C CA . MET A 1 225 ? 22.016 -27.266 -5.613 1 98.25 225 MET A CA 1
ATOM 1705 C C . MET A 1 225 ? 20.609 -27.844 -5.48 1 98.25 225 MET A C 1
ATOM 1707 O O . MET A 1 225 ? 19.953 -28.125 -6.488 1 98.25 225 MET A O 1
ATOM 1711 N N . CYS A 1 226 ? 20.203 -28.016 -4.305 1 98.69 226 CYS A N 1
ATOM 1712 C CA . CYS A 1 226 ? 18.891 -28.625 -4.078 1 98.69 226 CYS A CA 1
ATOM 1713 C C . CYS A 1 226 ? 17.781 -27.609 -4.219 1 98.69 226 CYS A C 1
ATOM 1715 O O . CYS A 1 226 ? 18.016 -26.406 -4.062 1 98.69 226 CYS A O 1
ATOM 1717 N N . ILE A 1 227 ? 16.625 -28.062 -4.59 1 98.81 227 ILE A N 1
ATOM 1718 C CA . ILE A 1 227 ? 15.445 -27.234 -4.789 1 98.81 227 ILE A CA 1
ATOM 1719 C C . ILE A 1 227 ? 14.312 -27.719 -3.898 1 98.81 227 ILE A C 1
ATOM 1721 O O . ILE A 1 227 ? 14.062 -28.922 -3.799 1 98.81 227 ILE A O 1
ATOM 1725 N N . GLY A 1 228 ? 13.68 -26.797 -3.201 1 98.88 228 GLY A N 1
ATOM 1726 C CA . GLY A 1 228 ? 12.539 -27.109 -2.369 1 98.88 228 GLY A CA 1
ATOM 1727 C C . GLY A 1 228 ? 11.32 -26.266 -2.674 1 98.88 228 GLY A C 1
ATOM 1728 O O . GLY A 1 228 ? 11.453 -25.109 -3.078 1 98.88 228 GLY A O 1
ATOM 1729 N N . VAL A 1 229 ? 10.117 -26.812 -2.459 1 98.94 229 VAL A N 1
ATOM 1730 C CA . VAL A 1 229 ? 8.836 -26.125 -2.576 1 98.94 229 VAL A CA 1
ATOM 1731 C C . VAL A 1 229 ? 7.957 -26.453 -1.373 1 98.94 229 VAL A C 1
ATOM 1733 O O . VAL A 1 229 ? 7.691 -27.625 -1.096 1 98.94 229 VAL A O 1
ATOM 1736 N N . VAL A 1 230 ? 7.602 -25.453 -0.652 1 98.94 230 VAL A N 1
ATOM 1737 C CA . VAL A 1 230 ? 6.691 -25.562 0.484 1 98.94 230 VAL A CA 1
ATOM 1738 C C . VAL A 1 230 ? 5.484 -24.656 0.269 1 98.94 230 VAL A C 1
ATOM 1740 O O . VAL A 1 230 ? 5.633 -23.5 -0.154 1 98.94 230 VAL A O 1
ATOM 1743 N N . THR A 1 231 ? 4.266 -25.109 0.468 1 98.94 231 THR A N 1
ATOM 1744 C CA . THR A 1 231 ? 3.068 -24.281 0.358 1 98.94 231 THR A CA 1
ATOM 1745 C C . THR A 1 231 ? 1.969 -24.797 1.282 1 98.94 231 THR A C 1
ATOM 1747 O O . THR A 1 231 ? 1.96 -25.984 1.647 1 98.94 231 THR A O 1
ATOM 1750 N N . THR A 1 232 ? 1.083 -23.906 1.686 1 98.88 232 THR A N 1
ATOM 1751 C CA . THR A 1 232 ? -0.116 -24.359 2.389 1 98.88 232 THR A CA 1
ATOM 1752 C C . THR A 1 232 ? -1.262 -24.594 1.41 1 98.88 232 THR A C 1
ATOM 1754 O O . THR A 1 232 ? -2.402 -24.812 1.823 1 98.88 232 THR A O 1
ATOM 1757 N N . ALA A 1 233 ? -1.021 -24.562 0.154 1 98.75 233 ALA A N 1
ATOM 1758 C CA . ALA A 1 233 ? -1.947 -24.969 -0.898 1 98.75 233 ALA A CA 1
ATOM 1759 C C . ALA A 1 233 ? -1.61 -26.359 -1.414 1 98.75 233 ALA A C 1
ATOM 1761 O O . ALA A 1 233 ? -0.74 -27.047 -0.864 1 98.75 233 ALA A O 1
ATOM 1762 N N . ALA A 1 234 ? -2.4 -26.812 -2.361 1 98.62 234 ALA A N 1
ATOM 1763 C CA . ALA A 1 234 ? -1.953 -27.969 -3.137 1 98.62 234 ALA A CA 1
ATOM 1764 C C . ALA A 1 234 ? -0.636 -27.672 -3.848 1 98.62 234 ALA A C 1
ATOM 1766 O O . ALA A 1 234 ? -0.433 -26.562 -4.359 1 98.62 234 ALA A O 1
ATOM 1767 N N . ILE A 1 235 ? 0.241 -28.594 -3.918 1 98.25 235 ILE A N 1
ATOM 1768 C CA . ILE A 1 235 ? 1.599 -28.406 -4.414 1 98.25 235 ILE A CA 1
ATOM 1769 C C . ILE A 1 235 ? 1.561 -28.094 -5.91 1 98.25 235 ILE A C 1
ATOM 1771 O O . ILE A 1 235 ? 2.541 -27.609 -6.477 1 98.25 235 ILE A O 1
ATOM 1775 N N . TYR A 1 236 ? 0.396 -28.391 -6.57 1 97.75 236 TYR A N 1
ATOM 1776 C CA . TYR A 1 236 ? 0.256 -28.109 -7.996 1 97.75 236 TYR A CA 1
ATOM 1777 C C . TYR A 1 236 ? -0.544 -26.844 -8.234 1 97.75 236 TYR A C 1
ATOM 1779 O O . TYR A 1 236 ? -0.9 -26.531 -9.375 1 97.75 236 TYR A O 1
ATOM 1787 N N . ASP A 1 237 ? -0.896 -26.094 -7.172 1 98.12 237 ASP A N 1
ATOM 1788 C CA . ASP A 1 237 ? -1.61 -24.828 -7.324 1 98.12 237 ASP A CA 1
ATOM 1789 C C . ASP A 1 237 ? -0.758 -23.797 -8.062 1 98.12 237 ASP A C 1
ATOM 1791 O O . ASP A 1 237 ? 0.405 -24.062 -8.383 1 98.12 237 ASP A O 1
ATOM 1795 N N . ALA A 1 238 ? -1.285 -22.703 -8.359 1 98.06 238 ALA A N 1
ATOM 1796 C CA . ALA A 1 238 ? -0.749 -21.75 -9.328 1 98.06 238 ALA A CA 1
ATOM 1797 C C . ALA A 1 238 ? 0.675 -21.344 -8.969 1 98.06 238 ALA A C 1
ATOM 1799 O O . ALA A 1 238 ? 1.594 -21.484 -9.781 1 98.06 238 ALA A O 1
ATOM 1800 N N . THR A 1 239 ? 0.925 -20.828 -7.723 1 98.62 239 THR A N 1
ATOM 1801 C CA . THR A 1 239 ? 2.213 -20.266 -7.336 1 98.62 239 THR A CA 1
ATOM 1802 C C . THR A 1 239 ? 3.293 -21.344 -7.324 1 98.62 239 THR A C 1
ATOM 1804 O O . THR A 1 239 ? 4.324 -21.203 -7.984 1 98.62 239 THR A O 1
ATOM 1807 N N . PRO A 1 240 ? 3.086 -22.484 -6.684 1 98.56 240 PRO A N 1
ATOM 1808 C CA . PRO A 1 240 ? 4.137 -23.5 -6.754 1 98.56 240 PRO A CA 1
ATOM 1809 C C . PRO A 1 240 ? 4.281 -24.109 -8.148 1 98.56 240 PRO A C 1
ATOM 1811 O O . PRO A 1 240 ? 5.387 -24.484 -8.555 1 98.56 240 PRO A O 1
ATOM 1814 N N . ALA A 1 241 ? 3.207 -24.203 -8.883 1 98.62 241 ALA A N 1
ATOM 1815 C CA . ALA A 1 241 ? 3.26 -24.797 -10.219 1 98.62 241 ALA A CA 1
ATOM 1816 C C . ALA A 1 241 ? 4.203 -24.016 -11.125 1 98.62 241 ALA A C 1
ATOM 1818 O O . ALA A 1 241 ? 4.781 -24.578 -12.062 1 98.62 241 ALA A O 1
ATOM 1819 N N . ALA A 1 242 ? 4.367 -22.766 -10.852 1 98.69 242 ALA A N 1
ATOM 1820 C CA . ALA A 1 242 ? 5.25 -21.922 -11.648 1 98.69 242 ALA A CA 1
ATOM 1821 C C . ALA A 1 242 ? 6.699 -22.375 -11.531 1 98.69 242 ALA A C 1
ATOM 1823 O O . ALA A 1 242 ? 7.539 -22.016 -12.359 1 98.69 242 ALA A O 1
ATOM 1824 N N . MET A 1 243 ? 7.008 -23.188 -10.562 1 98.31 243 MET A N 1
ATOM 1825 C CA . MET A 1 243 ? 8.359 -23.703 -10.359 1 98.31 243 MET A CA 1
ATOM 1826 C C . MET A 1 243 ? 8.703 -24.75 -11.398 1 98.31 243 MET A C 1
ATOM 1828 O O . MET A 1 243 ? 9.875 -24.938 -11.75 1 98.31 243 MET A O 1
ATOM 1832 N N . TYR A 1 244 ? 7.684 -25.453 -11.969 1 96.56 244 TYR A N 1
ATOM 1833 C CA . TYR A 1 244 ? 8.109 -26.672 -12.641 1 96.56 244 TYR A CA 1
ATOM 1834 C C . TYR A 1 244 ? 7.215 -26.984 -13.836 1 96.56 244 TYR A C 1
ATOM 1836 O O . TYR A 1 244 ? 7.402 -28 -14.516 1 96.56 244 TYR A O 1
ATOM 1844 N N . SER A 1 245 ? 6.293 -26.109 -14.195 1 97.25 245 SER A N 1
ATOM 1845 C CA . SER A 1 245 ? 5.344 -26.547 -15.219 1 97.25 245 SER A CA 1
ATOM 1846 C C . SER A 1 245 ? 5.191 -25.5 -16.312 1 97.25 245 SER A C 1
ATOM 1848 O O . SER A 1 245 ? 5.449 -24.312 -16.078 1 97.25 245 SER A O 1
ATOM 1850 N N . HIS A 1 246 ? 4.852 -25.938 -17.469 1 97.38 246 HIS A N 1
ATOM 1851 C CA . HIS A 1 246 ? 4.539 -25.125 -18.625 1 97.38 246 HIS A CA 1
ATOM 1852 C C . HIS A 1 246 ? 3.168 -25.469 -19.203 1 97.38 246 HIS A C 1
ATOM 1854 O O . HIS A 1 246 ? 2.945 -26.594 -19.656 1 97.38 246 HIS A O 1
ATOM 1860 N N . THR A 1 247 ? 2.256 -24.578 -19.156 1 97.25 247 THR A N 1
ATOM 1861 C CA . THR A 1 247 ? 0.911 -24.766 -19.688 1 97.25 247 THR A CA 1
ATOM 1862 C C . THR A 1 247 ? 0.174 -23.422 -19.766 1 97.25 247 THR A C 1
ATOM 1864 O O . THR A 1 247 ? 0.456 -22.516 -19 1 97.25 247 THR A O 1
ATOM 1867 N N . ARG A 1 248 ? -0.745 -23.297 -20.672 1 96.88 248 ARG A N 1
ATOM 1868 C CA . ARG A 1 248 ? -1.554 -22.094 -20.797 1 96.88 248 ARG A CA 1
ATOM 1869 C C . ARG A 1 248 ? -2.652 -22.047 -19.734 1 96.88 248 ARG A C 1
ATOM 1871 O O . ARG A 1 248 ? -3.275 -21.016 -19.516 1 96.88 248 ARG A O 1
ATOM 1878 N N . SER A 1 249 ? -2.76 -23.188 -19.047 1 97.5 249 SER A N 1
ATOM 1879 C CA . SER A 1 249 ? -3.816 -23.25 -18.031 1 97.5 249 SER A CA 1
ATOM 1880 C C . SER A 1 249 ? -3.307 -23.844 -16.734 1 97.5 249 SER A C 1
ATOM 1882 O O . SER A 1 249 ? -3 -25.047 -16.672 1 97.5 249 SER A O 1
ATOM 1884 N N . ARG A 1 250 ? -3.389 -23.094 -15.727 1 97.06 250 ARG A N 1
ATOM 1885 C CA . ARG A 1 250 ? -2.99 -23.547 -14.398 1 97.06 250 ARG A CA 1
ATOM 1886 C C . ARG A 1 250 ? -3.904 -24.656 -13.906 1 97.06 250 ARG A C 1
ATOM 1888 O O . ARG A 1 250 ? -3.568 -25.359 -12.953 1 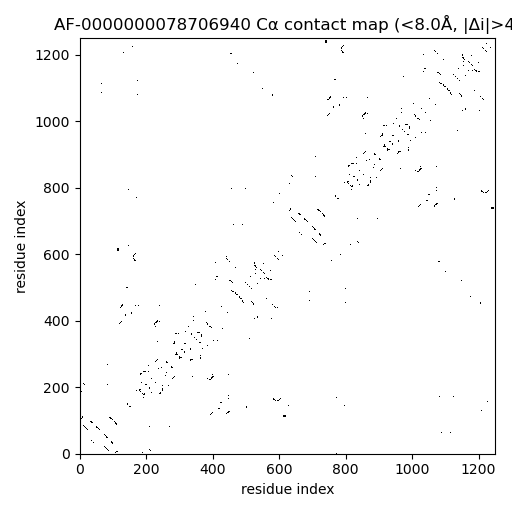97.06 250 ARG A O 1
ATOM 1895 N N . TYR A 1 251 ? -5.047 -24.859 -14.562 1 96.62 251 TYR A N 1
ATOM 1896 C CA . TYR A 1 251 ? -6.059 -25.797 -14.07 1 96.62 251 TYR A CA 1
ATOM 1897 C C . TYR A 1 251 ? -5.773 -27.203 -14.547 1 96.62 251 TYR A C 1
ATOM 1899 O O . TYR A 1 251 ? -6.465 -28.156 -14.156 1 96.62 251 TYR A O 1
ATOM 1907 N N . GLU A 1 252 ? -4.711 -27.312 -15.32 1 94.69 252 GLU A N 1
ATOM 1908 C CA . GLU A 1 252 ? -4.301 -28.641 -15.742 1 94.69 252 GLU A CA 1
ATOM 1909 C C . GLU A 1 252 ? -3.504 -29.344 -14.648 1 94.69 252 GLU A C 1
ATOM 1911 O O . GLU A 1 252 ? -2.344 -29.719 -14.852 1 94.69 252 GLU A O 1
ATOM 1916 N N . TYR A 1 253 ? -4.168 -29.719 -13.602 1 96.12 253 TYR A N 1
ATOM 1917 C CA . TYR A 1 253 ? -3.521 -30.172 -12.375 1 96.12 253 TYR A CA 1
ATOM 1918 C C . TYR A 1 253 ? -2.779 -31.484 -12.609 1 96.12 253 TYR A C 1
ATOM 1920 O O . TYR A 1 253 ? -1.672 -31.688 -12.102 1 96.12 253 TYR A O 1
ATOM 1928 N N . GLN A 1 254 ? -3.369 -32.375 -13.344 1 94.19 254 GLN A N 1
ATOM 1929 C CA . GLN A 1 254 ? -2.715 -33.656 -13.602 1 94.19 254 GLN A CA 1
ATOM 1930 C C . GLN A 1 254 ? -1.449 -33.469 -14.438 1 94.19 254 GLN A C 1
ATOM 1932 O O . GLN A 1 254 ? -0.439 -34.125 -14.195 1 94.19 254 GLN A O 1
ATOM 1937 N N . SER A 1 255 ? -1.546 -32.625 -15.43 1 95.06 255 SER A N 1
ATOM 1938 C CA . SER A 1 255 ? -0.371 -32.312 -16.25 1 95.06 255 SER A CA 1
ATOM 1939 C C . SER A 1 255 ? 0.732 -31.672 -15.414 1 95.06 255 SER A C 1
ATOM 1941 O O . SER A 1 255 ? 1.915 -31.953 -15.617 1 95.06 255 SER A O 1
ATOM 1943 N N . VAL A 1 256 ? 0.338 -30.766 -14.555 1 96.94 256 VAL A N 1
ATOM 1944 C CA . VAL A 1 256 ? 1.308 -30.125 -13.68 1 96.94 256 VAL A CA 1
ATOM 1945 C C . VAL A 1 256 ? 1.979 -31.172 -12.789 1 96.94 256 VAL A C 1
ATOM 1947 O O . VAL A 1 256 ? 3.205 -31.188 -12.648 1 96.94 256 VAL A O 1
ATOM 1950 N N . ALA A 1 257 ? 1.165 -32.062 -12.211 1 96.31 257 ALA A N 1
ATOM 1951 C CA . ALA A 1 257 ? 1.707 -33.125 -11.367 1 96.31 257 ALA A CA 1
ATOM 1952 C C . ALA A 1 257 ? 2.701 -34 -12.141 1 96.31 257 ALA A C 1
ATOM 1954 O O . ALA A 1 257 ? 3.746 -34.375 -11.609 1 96.31 257 ALA A O 1
ATOM 1955 N N . ASP A 1 258 ? 2.41 -34.312 -13.375 1 95.56 258 ASP A N 1
ATOM 1956 C CA . ASP A 1 258 ? 3.316 -35.094 -14.219 1 95.56 258 ASP A CA 1
ATOM 1957 C C . ASP A 1 258 ? 4.637 -34.344 -14.43 1 95.56 258 ASP A C 1
ATOM 1959 O O . ASP A 1 258 ? 5.711 -34.938 -14.336 1 95.56 258 ASP A O 1
ATOM 1963 N N . GLN A 1 259 ? 4.539 -33.062 -14.703 1 96.38 259 GLN A N 1
ATOM 1964 C CA . GLN A 1 259 ? 5.707 -32.25 -15.031 1 96.38 259 GLN A CA 1
ATOM 1965 C C . GLN A 1 259 ? 6.621 -32.094 -13.82 1 96.38 259 GLN A C 1
ATOM 1967 O O . GLN A 1 259 ? 7.812 -31.828 -13.969 1 96.38 259 GLN A O 1
ATOM 1972 N N . MET A 1 260 ? 6.078 -32.281 -12.625 1 97.06 260 MET A N 1
ATOM 1973 C CA . MET A 1 260 ? 6.875 -32.188 -11.406 1 97.06 260 MET A CA 1
ATOM 1974 C C . MET A 1 260 ? 7.957 -33.25 -11.375 1 97.06 260 MET A C 1
ATOM 1976 O O . MET A 1 260 ? 9.016 -33.062 -10.773 1 97.06 260 MET A O 1
ATOM 1980 N N . LEU A 1 261 ? 7.734 -34.375 -12.109 1 93.56 261 LEU A N 1
ATOM 1981 C CA . LEU A 1 261 ? 8.641 -35.531 -12.031 1 93.56 261 LEU A CA 1
ATOM 1982 C C . LEU A 1 261 ? 9.273 -35.812 -13.391 1 93.56 261 LEU A C 1
ATOM 1984 O O . LEU A 1 261 ? 10.391 -36.312 -13.469 1 93.56 261 LEU A O 1
ATOM 1988 N N . LYS A 1 262 ? 8.477 -35.5 -14.43 1 88.25 262 LYS A N 1
ATOM 1989 C CA . LYS A 1 262 ? 8.922 -35.938 -15.75 1 88.25 262 LYS A CA 1
ATOM 1990 C C . LYS A 1 262 ? 8.758 -34.812 -16.781 1 88.25 262 LYS A C 1
ATOM 1992 O O . LYS A 1 262 ? 7.961 -33.906 -16.578 1 88.25 262 LYS A O 1
ATOM 1997 N N . VAL A 1 263 ? 9.609 -35 -17.734 1 76.31 263 VAL A N 1
ATOM 1998 C CA . VAL A 1 263 ? 9.359 -34.156 -18.906 1 76.31 263 VAL A CA 1
ATOM 1999 C C . VAL A 1 263 ? 8.164 -34.688 -19.688 1 76.31 263 VAL A C 1
ATOM 2001 O O . VAL A 1 263 ? 8.062 -35.875 -19.938 1 76.31 263 VAL A O 1
ATOM 2004 N N . ILE A 1 264 ? 7.27 -33.75 -19.828 1 76.25 264 ILE A N 1
ATOM 2005 C CA . ILE A 1 264 ? 6.168 -34.156 -20.703 1 76.25 264 ILE A CA 1
ATOM 2006 C C . ILE A 1 264 ? 6.414 -33.594 -22.109 1 76.25 264 ILE A C 1
ATOM 2008 O O . ILE A 1 264 ? 6.902 -32.469 -22.281 1 76.25 264 ILE A O 1
ATOM 2012 N N . LYS A 1 265 ? 6.234 -34.406 -23.094 1 75.62 265 LYS A N 1
ATOM 2013 C CA . LYS A 1 265 ? 6.422 -34.031 -24.484 1 75.62 265 LYS A CA 1
ATOM 2014 C C . LYS A 1 265 ? 5.121 -34.156 -25.266 1 75.62 265 LYS A C 1
ATOM 2016 O O . LYS A 1 265 ? 4.941 -35.094 -26.062 1 75.62 265 LYS A O 1
ATOM 2021 N N . PRO A 1 266 ? 4.375 -33.094 -24.969 1 74.44 266 PRO A N 1
ATOM 2022 C CA . PRO A 1 266 ? 3.186 -33.125 -25.812 1 74.44 266 PRO A CA 1
ATOM 2023 C C . PRO A 1 266 ? 3.525 -33 -27.297 1 74.44 266 PRO A C 1
ATOM 2025 O O . PRO A 1 266 ? 4.359 -32.188 -27.688 1 74.44 266 PRO A O 1
ATOM 2028 N N . ASN A 1 267 ? 2.949 -33.875 -28.094 1 71.19 267 ASN A N 1
ATOM 2029 C CA . ASN A 1 267 ? 3.129 -33.906 -29.547 1 71.19 267 ASN A CA 1
ATOM 2030 C C . ASN A 1 267 ? 4.605 -34 -29.922 1 71.19 267 ASN A C 1
ATOM 2032 O O . ASN A 1 267 ? 5.035 -33.406 -30.922 1 71.19 267 ASN A O 1
ATOM 2036 N N . ASN A 1 268 ? 5.383 -34.438 -29.047 1 75.88 268 ASN A N 1
ATOM 2037 C CA . ASN A 1 268 ? 6.801 -34.719 -29.266 1 75.88 268 ASN A CA 1
ATOM 2038 C C . ASN A 1 268 ? 7.598 -33.406 -29.375 1 75.88 268 ASN A C 1
ATOM 2040 O O . ASN A 1 268 ? 8.555 -33.344 -30.156 1 75.88 268 ASN A O 1
ATOM 2044 N N . LEU A 1 269 ? 7.117 -32.469 -28.719 1 85.62 269 LEU A N 1
ATOM 2045 C CA . LEU A 1 269 ? 7.82 -31.203 -28.734 1 85.62 269 LEU A CA 1
ATOM 2046 C C . LEU A 1 269 ? 9.148 -31.312 -27.984 1 85.62 269 LEU A C 1
ATOM 2048 O O . LEU A 1 269 ? 9.234 -31.969 -26.953 1 85.62 269 LEU A O 1
ATOM 2052 N N . THR A 1 270 ? 10.125 -30.734 -28.625 1 88.5 270 THR A N 1
ATOM 2053 C CA . THR A 1 270 ? 11.453 -30.734 -28.031 1 88.5 270 THR A CA 1
ATOM 2054 C C . THR A 1 270 ? 11.523 -29.734 -26.875 1 88.5 270 THR A C 1
ATOM 2056 O O . THR A 1 270 ? 11.055 -28.594 -27 1 88.5 270 THR A O 1
ATOM 2059 N N . TRP A 1 271 ? 11.992 -30.094 -25.781 1 93.94 271 TRP A N 1
ATOM 2060 C CA . TRP A 1 271 ? 12.297 -29.266 -24.609 1 93.94 271 TRP A CA 1
ATOM 2061 C C . TRP A 1 271 ? 13.539 -29.781 -23.891 1 93.94 271 TRP A C 1
ATOM 2063 O O . TRP A 1 271 ? 13.562 -30.906 -23.406 1 93.94 271 TRP A O 1
ATOM 2073 N N . THR A 1 272 ? 14.539 -29.016 -23.828 1 93.75 272 THR A N 1
ATOM 2074 C CA . THR A 1 272 ? 15.875 -29.438 -23.422 1 93.75 272 THR A CA 1
ATOM 2075 C C . THR A 1 272 ? 15.977 -29.469 -21.891 1 93.75 272 THR A C 1
ATOM 2077 O O . THR A 1 272 ? 16.625 -30.359 -21.328 1 93.75 272 THR A O 1
ATOM 2080 N N . PRO A 1 273 ? 15.391 -28.516 -21.156 1 95.81 273 PRO A N 1
ATOM 2081 C CA . PRO A 1 273 ? 15.555 -28.5 -19.703 1 95.81 273 PRO A CA 1
ATOM 2082 C C . PRO A 1 273 ? 15.008 -29.766 -19.047 1 95.81 273 PRO A C 1
ATOM 2084 O O . PRO A 1 273 ? 13.992 -30.297 -19.469 1 95.81 273 PRO A O 1
ATOM 2087 N N . LYS A 1 274 ? 15.688 -30.172 -18.062 1 94.75 274 LYS A N 1
ATOM 2088 C CA . LYS A 1 274 ? 15.266 -31.328 -17.281 1 94.75 274 LYS A CA 1
ATOM 2089 C C . LYS A 1 274 ? 14.117 -30.969 -16.344 1 94.75 274 LYS A C 1
ATOM 2091 O O . LYS A 1 274 ? 13.93 -29.797 -16 1 94.75 274 LYS A O 1
ATOM 2096 N N . PRO A 1 275 ? 13.312 -32.031 -16 1 96.06 275 PRO A N 1
ATOM 2097 C CA . PRO A 1 275 ? 12.328 -31.734 -14.953 1 96.06 275 PRO A CA 1
ATOM 2098 C C . PRO A 1 275 ? 12.977 -31.297 -13.641 1 96.06 275 PRO A C 1
ATOM 2100 O O . PRO A 1 275 ? 14.031 -31.797 -13.266 1 96.06 275 PRO A O 1
ATOM 2103 N N . VAL A 1 276 ? 12.305 -30.438 -12.977 1 97.69 276 VAL A N 1
ATOM 2104 C CA . VAL A 1 276 ? 12.844 -29.859 -11.742 1 97.69 276 VAL A CA 1
ATOM 2105 C C . VAL A 1 276 ? 13.086 -30.969 -10.719 1 97.69 276 VAL A C 1
ATOM 2107 O O . VAL A 1 276 ? 14.148 -31.031 -10.094 1 97.69 276 VAL A O 1
ATOM 2110 N N . GLN A 1 277 ? 12.016 -31.922 -10.633 1 97.25 277 GLN A N 1
ATOM 2111 C CA . GLN A 1 277 ? 12.156 -32.969 -9.625 1 97.25 277 GLN A CA 1
ATOM 2112 C C . GLN A 1 277 ? 12.695 -32.406 -8.312 1 97.25 277 GLN A C 1
ATOM 2114 O O . GLN A 1 277 ? 13.742 -32.844 -7.828 1 97.25 277 GLN A O 1
ATOM 2119 N N . ALA A 1 278 ? 11.914 -31.5 -7.738 1 98.5 278 ALA A N 1
ATOM 2120 C CA . ALA A 1 278 ? 12.344 -30.828 -6.516 1 98.5 278 ALA A CA 1
ATOM 2121 C C . ALA A 1 278 ? 12.734 -31.844 -5.441 1 98.5 278 ALA A C 1
ATOM 2123 O O . ALA A 1 278 ? 12.109 -32.906 -5.32 1 98.5 278 ALA A O 1
ATOM 2124 N N . ASP A 1 279 ? 13.734 -31.5 -4.645 1 98.5 279 ASP A N 1
ATOM 2125 C CA . ASP A 1 279 ? 14.266 -32.375 -3.611 1 98.5 279 ASP A CA 1
ATOM 2126 C C . ASP A 1 279 ? 13.312 -32.469 -2.42 1 98.5 279 ASP A C 1
ATOM 2128 O O . ASP A 1 279 ? 13.297 -33.469 -1.703 1 98.5 279 ASP A O 1
ATOM 2132 N N . VAL A 1 280 ? 12.648 -31.406 -2.207 1 98.81 280 VAL A N 1
ATOM 2133 C CA . VAL A 1 280 ? 11.633 -31.359 -1.156 1 98.81 280 VAL A CA 1
ATOM 2134 C C . VAL A 1 280 ? 10.344 -30.766 -1.707 1 98.81 280 VAL A C 1
ATOM 2136 O O . VAL A 1 280 ? 10.367 -29.688 -2.322 1 98.81 280 VAL A O 1
ATOM 2139 N N . LEU A 1 281 ? 9.242 -31.422 -1.551 1 98.75 281 LEU A N 1
ATOM 2140 C CA . LEU A 1 281 ? 7.895 -30.969 -1.882 1 98.75 281 LEU A CA 1
ATOM 2141 C C . LEU A 1 281 ? 6.957 -31.156 -0.695 1 98.75 281 LEU A C 1
ATOM 2143 O O . LEU A 1 281 ? 6.68 -32.281 -0.287 1 98.75 281 LEU A O 1
ATOM 2147 N N . LEU A 1 282 ? 6.461 -30.078 -0.11 1 98.94 282 LEU A N 1
ATOM 2148 C CA . LEU A 1 282 ? 5.57 -30.156 1.043 1 98.94 282 LEU A CA 1
ATOM 2149 C C . LEU A 1 282 ? 4.328 -29.297 0.833 1 98.94 282 LEU A C 1
ATOM 2151 O O . LEU A 1 282 ? 4.441 -28.109 0.484 1 98.94 282 LEU A O 1
ATOM 2155 N N . GLY A 1 283 ? 3.121 -29.812 0.964 1 98.88 283 GLY A N 1
ATOM 2156 C CA . GLY A 1 283 ? 1.861 -29.094 0.826 1 98.88 283 GLY A CA 1
ATOM 2157 C C . GLY A 1 283 ? 0.651 -30 0.833 1 98.88 283 GLY A C 1
ATOM 2158 O O . GLY A 1 283 ? 0.658 -31.047 1.491 1 98.88 283 GLY A O 1
ATOM 2159 N N . GLY A 1 284 ? -0.456 -29.547 0.279 1 98.75 284 GLY A N 1
ATOM 2160 C CA . GLY A 1 284 ? -1.64 -30.344 0.048 1 98.75 284 GLY A CA 1
ATOM 2161 C C . GLY A 1 284 ? -1.735 -30.875 -1.372 1 98.75 284 GLY A C 1
ATOM 2162 O O . GLY A 1 284 ? -0.753 -30.844 -2.117 1 98.75 284 GLY A O 1
ATOM 2163 N N . GLY A 1 285 ? -2.951 -31.484 -1.699 1 98.38 285 GLY A N 1
ATOM 2164 C CA . GLY A 1 285 ? -3.219 -31.844 -3.084 1 98.38 285 GLY A CA 1
ATOM 2165 C C . GLY A 1 285 ? -3.299 -33.344 -3.316 1 98.38 285 GLY A C 1
ATOM 2166 O O . GLY A 1 285 ? -3.064 -33.812 -4.43 1 98.38 285 GLY A O 1
ATOM 2167 N N . GLY A 1 286 ? -3.633 -34.094 -2.307 1 98.5 286 GLY A N 1
ATOM 2168 C CA . GLY A 1 286 ? -3.67 -35.562 -2.396 1 98.5 286 GLY A CA 1
ATOM 2169 C C . GLY A 1 286 ? -4.629 -36.062 -3.457 1 98.5 286 GLY A C 1
ATOM 2170 O O . GLY A 1 286 ? -4.414 -37.125 -4.031 1 98.5 286 GLY A O 1
ATOM 2171 N N . SER A 1 287 ? -5.641 -35.281 -3.758 1 97.69 287 SER A N 1
ATOM 2172 C CA . SER A 1 287 ? -6.648 -35.688 -4.719 1 97.69 287 SER A CA 1
ATOM 2173 C C . SER A 1 287 ? -6.031 -35.969 -6.09 1 97.69 287 SER A C 1
ATOM 2175 O O . SER A 1 287 ? -6.5 -36.812 -6.836 1 97.69 287 SER A O 1
ATOM 2177 N N . THR A 1 288 ? -4.969 -35.219 -6.383 1 97.19 288 THR A N 1
ATOM 2178 C CA . THR A 1 288 ? -4.297 -35.375 -7.668 1 97.19 288 THR A CA 1
ATOM 2179 C C . THR A 1 288 ? -3.1 -36.312 -7.551 1 97.19 288 THR A C 1
ATOM 2181 O O . THR A 1 288 ? -2.381 -36.531 -8.523 1 97.19 288 THR A O 1
ATOM 2184 N N . PHE A 1 289 ? -2.859 -36.844 -6.422 1 97.44 289 PHE A N 1
ATOM 2185 C CA . PHE A 1 289 ? -1.696 -37.719 -6.199 1 97.44 289 PHE A CA 1
ATOM 2186 C C . PHE A 1 289 ? -2.117 -39.156 -5.988 1 97.44 289 PHE A C 1
ATOM 2188 O O . PHE A 1 289 ? -1.388 -40.094 -6.355 1 97.44 289 PHE A O 1
ATOM 2195 N N . CYS A 1 290 ? -3.295 -39.344 -5.367 1 97.31 290 CYS A N 1
ATOM 2196 C CA . CYS A 1 290 ? -3.75 -40.688 -5.078 1 97.31 290 CYS A CA 1
ATOM 2197 C C . CYS A 1 290 ? -4.566 -41.25 -6.238 1 97.31 290 CYS A C 1
ATOM 2199 O O . CYS A 1 290 ? -5.25 -40.5 -6.938 1 97.31 290 CYS A O 1
ATOM 2201 N N . LEU A 1 291 ? -4.453 -42.531 -6.348 1 96.44 291 LEU A N 1
ATOM 2202 C CA . LEU A 1 291 ? -5.121 -43.25 -7.441 1 96.44 291 LEU A CA 1
ATOM 2203 C C . LEU A 1 291 ? -6.633 -43.094 -7.328 1 96.44 291 LEU A C 1
ATOM 2205 O O . LEU A 1 291 ? -7.199 -43.281 -6.246 1 96.44 291 LEU A O 1
ATOM 2209 N N . LYS A 1 292 ? -7.227 -42.781 -8.469 1 96.25 292 LYS A N 1
ATOM 2210 C CA . LYS A 1 292 ? -8.68 -42.625 -8.531 1 96.25 292 LYS A CA 1
ATOM 2211 C C . LYS A 1 292 ? -9.391 -43.844 -7.961 1 96.25 292 LYS A C 1
ATOM 2213 O O . LYS A 1 292 ? -9.164 -44.969 -8.422 1 96.25 292 LYS A O 1
ATOM 2218 N N . THR A 1 293 ? -10.188 -43.656 -6.992 1 93.12 293 THR A N 1
ATOM 2219 C CA . THR A 1 293 ? -10.969 -44.688 -6.316 1 93.12 293 THR A CA 1
ATOM 2220 C C . THR A 1 293 ? -12.367 -44.188 -5.984 1 93.12 293 THR A C 1
ATOM 2222 O O . THR A 1 293 ? -12.523 -43.094 -5.43 1 93.12 293 THR A O 1
ATOM 2225 N N . ASN A 1 294 ? -13.383 -44.938 -6.262 1 92.81 294 ASN A N 1
ATOM 2226 C CA . ASN A 1 294 ? -14.758 -44.531 -6.016 1 92.81 294 ASN A CA 1
ATOM 2227 C C . ASN A 1 294 ? -15.008 -44.25 -4.539 1 92.81 294 ASN A C 1
ATOM 2229 O O . ASN A 1 294 ? -14.508 -44.969 -3.67 1 92.81 294 ASN A O 1
ATOM 2233 N N . GLY A 1 295 ? -15.758 -43.219 -4.309 1 93.12 295 GLY A N 1
ATOM 2234 C CA . GLY A 1 295 ? -16.141 -42.875 -2.947 1 93.12 295 GLY A CA 1
ATOM 2235 C C . GLY A 1 295 ? -15.094 -42.062 -2.217 1 93.12 295 GLY A C 1
ATOM 2236 O O . GLY A 1 295 ? -15.297 -41.656 -1.068 1 93.12 295 GLY A O 1
ATOM 2237 N N . THR A 1 296 ? -13.992 -41.812 -2.855 1 94.06 296 THR A N 1
ATOM 2238 C CA . THR A 1 296 ? -12.938 -41 -2.266 1 94.06 296 THR A CA 1
ATOM 2239 C C . THR A 1 296 ? -12.75 -39.719 -3.053 1 94.06 296 THR A C 1
ATOM 2241 O O . THR A 1 296 ? -13.375 -39.531 -4.094 1 94.06 296 THR A O 1
ATOM 2244 N N . ALA A 1 297 ? -11.883 -38.812 -2.508 1 95.38 297 ALA A N 1
ATOM 2245 C CA . ALA A 1 297 ? -11.57 -37.562 -3.201 1 95.38 297 ALA A CA 1
ATOM 2246 C C . ALA A 1 297 ? -10.484 -37.781 -4.246 1 95.38 297 ALA A C 1
ATOM 2248 O O . ALA A 1 297 ? -10.125 -36.844 -4.977 1 95.38 297 ALA A O 1
ATOM 2249 N N . CYS A 1 298 ? -9.938 -38.938 -4.383 1 96.56 298 CYS A N 1
ATOM 2250 C CA . CYS A 1 298 ? -8.828 -39.25 -5.289 1 96.56 298 CYS A CA 1
ATOM 2251 C C . CYS A 1 298 ? -9.289 -39.188 -6.742 1 96.56 298 CYS A C 1
ATOM 2253 O O . CYS A 1 298 ? -10.312 -39.781 -7.094 1 96.56 298 CYS A O 1
ATOM 2255 N N . LYS A 1 299 ? -8.445 -38.562 -7.559 1 94.81 299 LYS A N 1
ATOM 2256 C CA . LYS A 1 299 ? -8.867 -38.312 -8.938 1 94.81 299 LYS A CA 1
ATOM 2257 C C . LYS A 1 299 ? -7.777 -38.719 -9.922 1 94.81 299 LYS A C 1
ATOM 2259 O O . LYS A 1 299 ? -8.016 -38.75 -11.133 1 94.81 299 LYS A O 1
ATOM 2264 N N . SER A 1 300 ? -6.613 -39.125 -9.477 1 95.88 300 SER A N 1
ATOM 2265 C CA . SER A 1 300 ? -5.469 -39.281 -10.359 1 95.88 300 SER A CA 1
ATOM 2266 C C . SER A 1 300 ? -5.523 -40.656 -11.07 1 95.88 300 SER A C 1
ATOM 2268 O O . SER A 1 300 ? -5.891 -41.656 -10.469 1 95.88 300 SER A O 1
ATOM 2270 N N . PRO A 1 301 ? -5.145 -40.719 -12.359 1 95.06 301 PRO A N 1
ATOM 2271 C CA . PRO A 1 301 ? -4.988 -42 -13.031 1 95.06 301 PRO A CA 1
ATOM 2272 C C . PRO A 1 301 ? -3.693 -42.719 -12.656 1 95.06 301 PRO A C 1
ATOM 2274 O O . PRO A 1 301 ? -3.494 -43.875 -13.016 1 95.06 301 PRO A O 1
ATOM 2277 N N . VAL A 1 302 ? -2.791 -42.062 -12.008 1 93.56 302 VAL A N 1
ATOM 2278 C CA . VAL A 1 302 ? -1.482 -42.562 -11.586 1 93.56 302 VAL A CA 1
ATOM 2279 C C . VAL A 1 302 ? -1.354 -42.438 -10.07 1 93.56 302 VAL A C 1
ATOM 2281 O O . VAL A 1 302 ? -1.79 -41.469 -9.469 1 93.56 302 VAL A O 1
ATOM 2284 N N . ASP A 1 303 ? -0.81 -43.5 -9.453 1 97 303 ASP A N 1
ATOM 2285 C CA . ASP A 1 303 ? -0.442 -43.406 -8.039 1 97 303 ASP A CA 1
ATOM 2286 C C . ASP A 1 303 ? 0.896 -42.688 -7.871 1 97 303 ASP A C 1
ATOM 2288 O O . ASP A 1 303 ? 1.946 -43.344 -7.809 1 97 303 ASP A O 1
ATOM 2292 N N . TYR A 1 304 ? 0.805 -41.438 -7.652 1 97.5 304 TYR A N 1
ATOM 2293 C CA . TYR A 1 304 ? 2.025 -40.625 -7.574 1 97.5 304 TYR A CA 1
ATOM 2294 C C . TYR A 1 304 ? 2.801 -40.938 -6.301 1 97.5 304 TYR A C 1
ATOM 2296 O O . TYR A 1 304 ? 4.023 -40.781 -6.258 1 97.5 304 TYR A O 1
ATOM 2304 N N . TYR A 1 305 ? 2.08 -41.344 -5.227 1 98.06 305 TYR A N 1
ATOM 2305 C CA . TYR A 1 305 ? 2.812 -41.719 -4.027 1 98.06 305 TYR A CA 1
ATOM 2306 C C . TYR A 1 305 ? 3.764 -42.875 -4.324 1 98.06 305 TYR A C 1
ATOM 2308 O O . TYR A 1 305 ? 4.934 -42.844 -3.943 1 98.06 305 TYR A O 1
ATOM 2316 N N . ALA A 1 306 ? 3.271 -43.875 -4.973 1 97.81 306 ALA A N 1
ATOM 2317 C CA . ALA A 1 306 ? 4.094 -45.031 -5.352 1 97.81 306 ALA A CA 1
ATOM 2318 C C . ALA A 1 306 ? 5.203 -44.625 -6.312 1 97.81 306 ALA A C 1
ATOM 2320 O O . ALA A 1 306 ? 6.336 -45.094 -6.207 1 97.81 306 ALA A O 1
ATOM 2321 N N . LEU A 1 307 ? 4.855 -43.781 -7.223 1 97.31 307 LEU A N 1
ATOM 2322 C CA . LEU A 1 307 ? 5.828 -43.312 -8.211 1 97.31 307 LEU A CA 1
ATOM 2323 C C . LEU A 1 307 ? 6.973 -42.562 -7.543 1 97.31 307 LEU A C 1
ATOM 2325 O O . LEU A 1 307 ? 8.141 -42.781 -7.883 1 97.31 307 LEU A O 1
ATOM 2329 N N . TYR A 1 308 ? 6.672 -41.656 -6.645 1 98.06 308 TYR A N 1
ATOM 2330 C CA . TYR A 1 308 ? 7.703 -40.875 -5.945 1 98.06 308 TYR A CA 1
ATOM 2331 C C . TYR A 1 308 ? 8.586 -41.812 -5.109 1 98.06 308 TYR A C 1
ATOM 2333 O O . TYR A 1 308 ? 9.797 -41.594 -5.012 1 98.06 308 TYR A O 1
ATOM 2341 N N . LYS A 1 309 ? 7.984 -42.812 -4.477 1 97.81 309 LYS A N 1
ATOM 2342 C CA . LYS A 1 309 ? 8.797 -43.781 -3.762 1 97.81 309 LYS A CA 1
ATOM 2343 C C . LYS A 1 309 ? 9.781 -44.5 -4.699 1 97.81 309 LYS A C 1
ATOM 2345 O O . LYS A 1 309 ? 10.938 -44.688 -4.344 1 97.81 309 LYS A O 1
ATOM 2350 N N . LYS A 1 310 ? 9.344 -44.812 -5.836 1 97.06 310 LYS A N 1
ATOM 2351 C CA . LYS A 1 310 ? 10.203 -45.438 -6.836 1 97.06 310 LYS A CA 1
ATOM 2352 C C . LYS A 1 310 ? 11.352 -44.531 -7.238 1 97.06 310 LYS A C 1
ATOM 2354 O O . LYS A 1 310 ? 12.438 -45 -7.582 1 97.06 310 LYS A O 1
ATOM 2359 N N . PHE A 1 311 ? 11.102 -43.25 -7.164 1 95.88 311 PHE A N 1
ATOM 2360 C CA . PHE A 1 311 ? 12.117 -42.281 -7.512 1 95.88 311 PHE A CA 1
ATOM 2361 C C . PHE A 1 311 ? 13 -41.969 -6.312 1 95.88 311 PHE A C 1
ATOM 2363 O O . PHE A 1 311 ? 13.812 -41.031 -6.359 1 95.88 311 PHE A O 1
ATOM 2370 N N . GLY A 1 312 ? 12.75 -42.625 -5.141 1 96.25 312 GLY A N 1
ATOM 2371 C CA . GLY A 1 312 ? 13.656 -42.531 -4.012 1 96.25 312 GLY A CA 1
ATOM 2372 C C . GLY A 1 312 ? 13.203 -41.531 -2.963 1 96.25 312 GLY A C 1
ATOM 2373 O O . GLY A 1 312 ? 13.953 -41.219 -2.031 1 96.25 312 GLY A O 1
ATOM 2374 N N . TYR A 1 313 ? 11.969 -41.031 -3.062 1 98.12 313 TYR A N 1
ATOM 2375 C CA . TYR A 1 313 ? 11.469 -40.062 -2.094 1 98.12 313 TYR A CA 1
ATOM 2376 C C . TYR A 1 313 ? 10.977 -40.75 -0.833 1 98.12 313 TYR A C 1
ATOM 2378 O O . TYR A 1 313 ? 10.383 -41.844 -0.904 1 98.12 313 TYR A O 1
ATOM 2386 N N . ASN A 1 314 ? 11.289 -40.125 0.296 1 97.81 314 ASN A N 1
ATOM 2387 C CA . ASN A 1 314 ? 10.492 -40.406 1.486 1 97.81 314 ASN A CA 1
ATOM 2388 C C . ASN A 1 314 ? 9.133 -39.719 1.42 1 97.81 314 ASN A C 1
ATOM 2390 O O . ASN A 1 314 ? 9.062 -38.469 1.297 1 97.81 314 ASN A O 1
ATOM 2394 N N . VAL A 1 315 ? 8.062 -40.5 1.462 1 98.5 315 VAL A N 1
ATOM 2395 C CA . VAL A 1 315 ? 6.711 -39.969 1.347 1 98.5 315 VAL A CA 1
ATOM 2396 C C . VAL A 1 315 ? 6.055 -39.906 2.725 1 98.5 315 VAL A C 1
ATOM 2398 O O . VAL A 1 315 ? 5.938 -40.938 3.402 1 98.5 315 VAL A O 1
ATOM 2401 N N . VAL A 1 316 ? 5.668 -38.75 3.189 1 98.69 316 VAL A N 1
ATOM 2402 C CA . VAL A 1 316 ? 5.004 -38.562 4.477 1 98.69 316 VAL A CA 1
ATOM 2403 C C . VAL A 1 316 ? 3.643 -37.906 4.266 1 98.69 316 VAL A C 1
ATOM 2405 O O . VAL A 1 316 ? 3.451 -37.156 3.307 1 98.69 316 VAL A O 1
ATOM 2408 N N . LYS A 1 317 ? 2.668 -38.156 5.191 1 98.56 317 LYS A N 1
ATOM 2409 C CA . LYS A 1 317 ? 1.294 -37.719 4.953 1 98.56 317 LYS A CA 1
ATOM 2410 C C . LYS A 1 317 ? 0.7 -37.062 6.191 1 98.56 317 LYS A C 1
ATOM 2412 O O . LYS A 1 317 ? -0.487 -36.719 6.219 1 98.56 317 LYS A O 1
ATOM 2417 N N . SER A 1 318 ? 1.5 -36.812 7.246 1 98.56 318 SER A N 1
ATOM 2418 C CA . SER A 1 318 ? 1.038 -36.188 8.484 1 98.56 318 SER A CA 1
ATOM 2419 C C . SER A 1 318 ? 2.152 -35.375 9.141 1 98.56 318 SER A C 1
ATOM 2421 O O . SER A 1 318 ? 3.324 -35.531 8.797 1 98.56 318 SER A O 1
ATOM 2423 N N . LYS A 1 319 ? 1.726 -34.562 10.055 1 98.69 319 LYS A N 1
ATOM 2424 C CA . LYS A 1 319 ? 2.686 -33.781 10.836 1 98.69 319 LYS A CA 1
ATOM 2425 C C . LYS A 1 319 ? 3.656 -34.719 11.57 1 98.69 319 LYS A C 1
ATOM 2427 O O . LYS A 1 319 ? 4.867 -34.469 11.555 1 98.69 319 LYS A O 1
ATOM 2432 N N . ALA A 1 320 ? 3.137 -35.688 12.25 1 98.5 320 ALA A N 1
ATOM 2433 C CA . ALA A 1 320 ? 3.957 -36.625 13.016 1 98.5 320 ALA A CA 1
ATOM 2434 C C . ALA A 1 320 ? 4.977 -37.312 12.109 1 98.5 320 ALA A C 1
ATOM 2436 O O . ALA A 1 320 ? 6.137 -37.469 12.492 1 98.5 320 ALA A O 1
ATOM 2437 N N . GLU A 1 321 ? 4.547 -37.781 10.938 1 98.69 321 GLU A N 1
ATOM 2438 C CA . GLU A 1 321 ? 5.453 -38.406 9.992 1 98.69 321 GLU A CA 1
ATOM 2439 C C . GLU A 1 321 ? 6.523 -37.438 9.508 1 98.69 321 GLU A C 1
ATOM 2441 O O . GLU A 1 321 ? 7.688 -37.812 9.344 1 98.69 321 GLU A O 1
ATOM 2446 N N . LEU A 1 322 ? 6.133 -36.188 9.25 1 98.81 322 LEU A N 1
ATOM 2447 C CA . LEU A 1 322 ? 7.082 -35.188 8.797 1 98.81 322 LEU A CA 1
ATOM 2448 C C . LEU A 1 322 ? 8.164 -34.938 9.844 1 98.81 322 LEU A C 1
ATOM 2450 O O . LEU A 1 322 ? 9.352 -34.844 9.5 1 98.81 322 LEU A O 1
ATOM 2454 N N . GLU A 1 323 ? 7.742 -34.844 11.078 1 98.25 323 GLU A N 1
ATOM 2455 C CA . GLU A 1 323 ? 8.68 -34.594 12.172 1 98.25 323 GLU A CA 1
ATOM 2456 C C . GLU A 1 323 ? 9.734 -35.688 12.273 1 98.25 323 GLU A C 1
ATOM 2458 O O . GLU A 1 323 ? 10.883 -35.406 12.609 1 98.25 323 GLU A O 1
ATOM 2463 N N . LYS A 1 324 ? 9.383 -36.875 11.875 1 97.69 324 LYS A N 1
ATOM 2464 C CA . LYS A 1 324 ? 10.266 -38.031 12.047 1 97.69 324 LYS A CA 1
ATOM 2465 C C . LYS A 1 324 ? 11.008 -38.344 10.75 1 97.69 324 LYS A C 1
ATOM 2467 O O . LYS A 1 324 ? 11.938 -39.156 10.742 1 97.69 324 LYS A O 1
ATOM 2472 N N . ALA A 1 325 ? 10.602 -37.688 9.703 1 97.56 325 ALA A N 1
ATOM 2473 C CA . ALA A 1 325 ? 11.148 -38.031 8.391 1 97.56 325 ALA A CA 1
ATOM 2474 C C . ALA A 1 325 ? 12.656 -37.812 8.344 1 97.56 325 ALA A C 1
ATOM 2476 O O . ALA A 1 325 ? 13.148 -36.812 8.867 1 97.56 325 ALA A O 1
ATOM 2477 N N . PRO A 1 326 ? 13.438 -38.75 7.738 1 94.5 326 PRO A N 1
ATOM 2478 C CA . PRO A 1 326 ? 14.859 -38.5 7.516 1 94.5 326 PRO A CA 1
ATOM 2479 C C . PRO A 1 326 ? 15.094 -37.344 6.543 1 94.5 326 PRO A C 1
ATOM 2481 O O . PRO A 1 326 ? 14.258 -37.062 5.676 1 94.5 326 PRO A O 1
ATOM 2484 N N . THR A 1 327 ? 16.219 -36.688 6.66 1 90.81 327 THR A N 1
ATOM 2485 C CA . THR A 1 327 ? 16.5 -35.531 5.848 1 90.81 327 THR A CA 1
ATOM 2486 C C . THR A 1 327 ? 17.656 -35.812 4.883 1 90.81 327 THR A C 1
ATOM 2488 O O . THR A 1 327 ? 18.156 -34.875 4.234 1 90.81 327 THR A O 1
ATOM 2491 N N . THR A 1 328 ? 18.047 -37.062 4.73 1 93.81 328 THR A N 1
ATOM 2492 C CA . THR A 1 328 ? 19.172 -37.438 3.879 1 93.81 328 THR A CA 1
ATOM 2493 C C . THR A 1 328 ? 18.688 -37.844 2.492 1 93.81 328 THR A C 1
ATOM 2495 O O . THR A 1 328 ? 19.5 -38.031 1.573 1 93.81 328 THR A O 1
ATOM 2498 N N . GLU A 1 329 ? 17.438 -38.062 2.326 1 95.12 329 GLU A N 1
ATOM 2499 C CA . GLU A 1 329 ? 16.797 -38.375 1.05 1 95.12 329 GLU A CA 1
ATOM 2500 C C . GLU A 1 329 ? 15.812 -37.281 0.637 1 95.12 329 GLU A C 1
ATOM 2502 O O . GLU A 1 329 ? 15.391 -36.469 1.465 1 95.12 329 GLU A O 1
ATOM 2507 N N . PRO A 1 330 ? 15.461 -37.281 -0.706 1 97.31 330 PRO A N 1
ATOM 2508 C CA . PRO A 1 330 ? 14.391 -36.344 -1.094 1 97.31 330 PRO A CA 1
ATOM 2509 C C . PRO A 1 330 ? 13.078 -36.625 -0.36 1 97.31 330 PRO A C 1
ATOM 2511 O O . PRO A 1 330 ? 12.82 -37.781 0.048 1 97.31 330 PRO A O 1
ATOM 2514 N N . LEU A 1 331 ? 12.289 -35.594 -0.188 1 98.56 331 LEU A N 1
ATOM 2515 C CA . LEU A 1 331 ? 11.133 -35.656 0.697 1 98.56 331 LEU A CA 1
ATOM 2516 C C . LEU A 1 331 ? 9.867 -35.188 -0.015 1 98.56 331 LEU A C 1
ATOM 2518 O O . LEU A 1 331 ? 9.859 -34.094 -0.601 1 98.56 331 LEU A O 1
ATOM 2522 N N . LEU A 1 332 ? 8.828 -36 -0.107 1 98.69 332 LEU A N 1
ATOM 2523 C CA . LEU A 1 332 ? 7.488 -35.594 -0.522 1 98.69 332 LEU A CA 1
ATOM 2524 C C . LEU A 1 332 ? 6.516 -35.656 0.653 1 98.69 332 LEU A C 1
ATOM 2526 O O . LEU A 1 332 ? 6.324 -36.719 1.256 1 98.69 332 LEU A O 1
ATOM 2530 N N . GLY A 1 333 ? 5.965 -34.531 1.041 1 98.88 333 GLY A N 1
ATOM 2531 C CA . GLY A 1 333 ? 4.914 -34.469 2.041 1 98.88 333 GLY A CA 1
ATOM 2532 C C . GLY A 1 333 ? 3.605 -33.906 1.495 1 98.88 333 GLY A C 1
ATOM 2533 O O . GLY A 1 333 ? 3.545 -32.781 1.042 1 98.88 333 GLY A O 1
ATOM 2534 N N . ILE A 1 334 ? 2.525 -34.688 1.482 1 98.88 334 ILE A N 1
ATOM 2535 C CA . ILE A 1 334 ? 1.165 -34.312 1.121 1 98.88 334 ILE A CA 1
ATOM 2536 C C . ILE A 1 334 ? 0.231 -34.562 2.307 1 98.88 334 ILE A C 1
ATOM 2538 O O . ILE A 1 334 ? 0.052 -35.688 2.752 1 98.88 334 ILE A O 1
ATOM 2542 N N . PHE A 1 335 ? -0.475 -33.5 2.719 1 98.88 335 PHE A N 1
ATOM 2543 C CA . PHE A 1 335 ? -1.063 -33.594 4.051 1 98.88 335 PHE A CA 1
ATOM 2544 C C . PHE A 1 335 ? -2.582 -33.469 3.98 1 98.88 335 PHE A C 1
ATOM 2546 O O . PHE A 1 335 ? -3.277 -33.781 4.953 1 98.88 335 PHE A O 1
ATOM 2553 N N . THR A 1 336 ? -3.125 -32.969 2.9 1 98.75 336 THR A N 1
ATOM 2554 C CA . THR A 1 336 ? -4.559 -32.875 2.648 1 98.75 336 THR A CA 1
ATOM 2555 C C . THR A 1 336 ? -4.887 -33.25 1.213 1 98.75 336 THR A C 1
ATOM 2557 O O . THR A 1 336 ? -4 -33.312 0.359 1 98.75 336 THR A O 1
ATOM 2560 N N . ALA A 1 337 ? -6.172 -33.562 0.988 1 98.06 337 ALA A N 1
ATOM 2561 C CA . ALA A 1 337 ? -6.625 -33.906 -0.36 1 98.06 337 ALA A CA 1
ATOM 2562 C C . ALA A 1 337 ? -6.598 -32.656 -1.268 1 98.06 337 ALA A C 1
ATOM 2564 O O . ALA A 1 337 ? -6.297 -32.781 -2.459 1 98.06 337 ALA A O 1
ATOM 2565 N N . SER A 1 338 ? -6.965 -31.547 -0.75 1 97.31 338 SER A N 1
ATOM 2566 C CA . SER A 1 338 ? -6.945 -30.266 -1.438 1 97.31 338 SER A CA 1
ATOM 2567 C C . SER A 1 338 ? -5.969 -29.297 -0.776 1 97.31 338 SER A C 1
ATOM 2569 O O . SER A 1 338 ? -4.879 -29.688 -0.36 1 97.31 338 SER A O 1
ATOM 2571 N N . HIS A 1 339 ? -6.305 -28.031 -0.722 1 97.81 339 HIS A N 1
ATOM 2572 C CA . HIS A 1 339 ? -5.477 -27.062 -0 1 97.81 339 HIS A CA 1
ATOM 2573 C C . HIS A 1 339 ? -5.469 -27.359 1.496 1 97.81 339 HIS A C 1
ATOM 2575 O O . HIS A 1 339 ? -6.387 -28 2.012 1 97.81 339 HIS A O 1
ATOM 2581 N N . MET A 1 340 ? -4.441 -26.969 2.123 1 98.44 340 MET A N 1
ATOM 2582 C CA . MET A 1 340 ? -4.371 -27.156 3.57 1 98.44 340 MET A CA 1
ATOM 2583 C C . MET A 1 340 ? -5.293 -26.172 4.293 1 98.44 340 MET A C 1
ATOM 2585 O O . MET A 1 340 ? -5.672 -25.141 3.734 1 98.44 340 MET A O 1
ATOM 2589 N N . ASP A 1 341 ? -5.652 -26.594 5.504 1 97 341 ASP A N 1
ATOM 2590 C CA . ASP A 1 341 ? -6.504 -25.719 6.312 1 97 341 ASP A CA 1
ATOM 2591 C C . ASP A 1 341 ? -5.727 -24.516 6.84 1 97 341 ASP A C 1
ATOM 2593 O O . ASP A 1 341 ? -4.496 -24.531 6.863 1 97 341 ASP A O 1
ATOM 2597 N N . THR A 1 342 ? -6.43 -23.469 7.234 1 96.75 342 THR A N 1
ATOM 2598 C CA . THR A 1 342 ? -5.805 -22.234 7.707 1 96.75 342 THR A CA 1
ATOM 2599 C C . THR A 1 342 ? -5.082 -22.469 9.031 1 96.75 342 THR A C 1
ATOM 2601 O O . THR A 1 342 ? -5.32 -23.469 9.703 1 96.75 342 THR A O 1
ATOM 2604 N N . TRP A 1 343 ? -4.203 -21.547 9.367 1 97.5 343 TRP A N 1
ATOM 2605 C CA . TRP A 1 343 ? -3.496 -21.609 10.641 1 97.5 343 TRP A CA 1
ATOM 2606 C C . TRP A 1 343 ? -4.48 -21.656 11.805 1 97.5 343 TRP A C 1
ATOM 2608 O O . TRP A 1 343 ? -4.297 -22.438 12.75 1 97.5 343 TRP A O 1
ATOM 2618 N N . TYR A 1 344 ? -5.512 -20.812 11.766 1 95.81 344 TYR A N 1
ATOM 2619 C CA . TYR A 1 344 ? -6.52 -20.734 12.812 1 95.81 344 TYR A CA 1
ATOM 2620 C C . TYR A 1 344 ? -7.184 -22.094 13.039 1 95.81 344 TYR A C 1
ATOM 2622 O O . TYR A 1 344 ? -7.348 -22.516 14.18 1 95.81 344 TYR A O 1
ATOM 2630 N N . ASP A 1 345 ? -7.5 -22.75 11.984 1 95.38 345 ASP A N 1
ATOM 2631 C CA . ASP A 1 345 ? -8.18 -24.047 12.078 1 95.38 345 ASP A CA 1
ATOM 2632 C C . ASP A 1 345 ? -7.23 -25.125 12.562 1 95.38 345 ASP A C 1
ATOM 2634 O O . ASP A 1 345 ? -7.609 -25.969 13.383 1 95.38 345 ASP A O 1
ATOM 2638 N N . ARG A 1 346 ? -6.016 -25.078 12.094 1 95.94 346 ARG A N 1
ATOM 2639 C CA . ARG A 1 346 ? -5.039 -26.109 12.422 1 95.94 346 ARG A CA 1
ATOM 2640 C C . ARG A 1 346 ? -4.547 -25.969 13.859 1 95.94 346 ARG A C 1
ATOM 2642 O O . ARG A 1 346 ? -4.008 -26.922 14.438 1 95.94 346 ARG A O 1
ATOM 2649 N N . THR A 1 347 ? -4.785 -24.828 14.43 1 94.56 347 THR A N 1
ATOM 2650 C CA . THR A 1 347 ? -4.168 -24.562 15.727 1 94.56 347 THR A CA 1
ATOM 2651 C C . THR A 1 347 ? -5.234 -24.344 16.797 1 94.56 347 THR A C 1
ATOM 2653 O O . THR A 1 347 ? -5.082 -24.797 17.938 1 94.56 347 THR A O 1
ATOM 2656 N N . LEU A 1 348 ? -6.348 -23.688 16.469 1 93.69 348 LEU A N 1
ATOM 2657 C CA . LEU A 1 348 ? -7.277 -23.25 17.5 1 93.69 348 LEU A CA 1
ATOM 2658 C C . LEU A 1 348 ? -8.641 -23.922 17.328 1 93.69 348 LEU A C 1
ATOM 2660 O O . LEU A 1 348 ? -9.445 -23.938 18.266 1 93.69 348 LEU A O 1
ATOM 2664 N N . ARG A 1 349 ? -8.898 -24.375 16.141 1 93.69 349 ARG A N 1
ATOM 2665 C CA . ARG A 1 349 ? -10.211 -24.953 15.859 1 93.69 349 ARG A CA 1
ATOM 2666 C C . ARG A 1 349 ? -10.078 -26.312 15.188 1 93.69 349 ARG A C 1
ATOM 2668 O O . ARG A 1 349 ? -10.656 -26.531 14.125 1 93.69 349 ARG A O 1
ATOM 2675 N N . LEU A 1 350 ? -9.469 -27.219 15.805 1 93.38 350 LEU A N 1
ATOM 2676 C CA . LEU A 1 350 ? -9.172 -28.547 15.273 1 93.38 350 LEU A CA 1
ATOM 2677 C C . LEU A 1 350 ? -10.461 -29.266 14.898 1 93.38 350 LEU A C 1
ATOM 2679 O O . LEU A 1 350 ? -10.461 -30.109 13.992 1 93.38 350 LEU A O 1
ATOM 2683 N N . GLU A 1 351 ? -11.562 -29 15.555 1 93.12 351 GLU A N 1
ATOM 2684 C CA . GLU A 1 351 ? -12.844 -29.625 15.266 1 93.12 351 GLU A CA 1
ATOM 2685 C C . GLU A 1 351 ? -13.297 -29.328 13.836 1 93.12 351 GLU A C 1
ATOM 2687 O O . GLU A 1 351 ? -14.008 -30.141 13.227 1 93.12 351 GLU A O 1
ATOM 2692 N N . ASN A 1 352 ? -12.844 -28.156 13.344 1 92.81 352 ASN A N 1
ATOM 2693 C CA . ASN A 1 352 ? -13.188 -27.781 11.977 1 92.81 352 ASN A CA 1
ATOM 2694 C C . ASN A 1 352 ? -12.562 -28.75 10.969 1 92.81 352 ASN A C 1
ATOM 2696 O O . ASN A 1 352 ? -13.102 -28.953 9.883 1 92.81 352 ASN A O 1
ATOM 2700 N N . LEU A 1 353 ? -11.477 -29.312 11.312 1 94.62 353 LEU A N 1
ATOM 2701 C CA . LEU A 1 353 ? -10.781 -30.234 10.414 1 94.62 353 LEU A CA 1
ATOM 2702 C C . LEU A 1 353 ? -11.602 -31.516 10.211 1 94.62 353 LEU A C 1
ATOM 2704 O O . LEU A 1 353 ? -11.43 -32.219 9.203 1 94.62 353 LEU A O 1
ATOM 2708 N N . LYS A 1 354 ? -12.484 -31.812 11.086 1 93.81 354 LYS A N 1
ATOM 2709 C CA . LYS A 1 354 ? -13.266 -33.062 11.062 1 93.81 354 LYS A CA 1
ATOM 2710 C C . LYS A 1 354 ? -14.484 -32.906 10.148 1 93.81 354 LYS A C 1
ATOM 2712 O O . LYS A 1 354 ? -15.109 -33.906 9.789 1 93.81 354 LYS A O 1
ATOM 2717 N N . LEU A 1 355 ? -14.742 -31.719 9.797 1 90.06 355 LEU A N 1
ATOM 2718 C CA . LEU A 1 355 ? -15.984 -31.453 9.086 1 90.06 355 LEU A CA 1
ATOM 2719 C C . LEU A 1 355 ? -15.969 -32.094 7.703 1 90.06 355 LEU A C 1
ATOM 2721 O O . LEU A 1 355 ? -17 -32.562 7.219 1 90.06 355 LEU A O 1
ATOM 2725 N N . ASN A 1 356 ? -14.875 -32 7.047 1 91.62 356 ASN A N 1
ATOM 2726 C CA . ASN A 1 356 ? -14.734 -32.656 5.75 1 91.62 356 ASN A CA 1
ATOM 2727 C C . ASN A 1 356 ? -14.125 -34.031 5.879 1 91.62 356 ASN A C 1
ATOM 2729 O O . ASN A 1 356 ? -12.914 -34.188 6.109 1 91.62 356 ASN A O 1
ATOM 2733 N N . LYS A 1 357 ? -14.875 -35 5.555 1 94.94 357 LYS A N 1
ATOM 2734 C CA . LYS A 1 357 ? -14.5 -36.406 5.797 1 94.94 357 LYS A CA 1
ATOM 2735 C C . LYS A 1 357 ? -13.711 -36.969 4.617 1 94.94 357 LYS A C 1
ATOM 2737 O O . LYS A 1 357 ? -13.43 -38.156 4.57 1 94.94 357 LYS A O 1
ATOM 2742 N N . LYS A 1 358 ? -13.352 -36.188 3.725 1 96.56 358 LYS A N 1
ATOM 2743 C CA . LYS A 1 358 ? -12.555 -36.625 2.574 1 96.56 358 LYS A CA 1
ATOM 2744 C C . LYS A 1 358 ? -11.352 -35.688 2.365 1 96.56 358 LYS A C 1
ATOM 2746 O O . LYS A 1 358 ? -10.805 -35.625 1.264 1 96.56 358 LYS A O 1
ATOM 2751 N N . SER A 1 359 ? -11.008 -34.969 3.436 1 97.12 359 SER A N 1
ATOM 2752 C CA . SER A 1 359 ? -9.914 -34 3.324 1 97.12 359 SER A CA 1
ATOM 2753 C C . SER A 1 359 ? -8.562 -34.688 3.512 1 97.12 359 SER A C 1
ATOM 2755 O O . SER A 1 359 ? -7.516 -34.062 3.316 1 97.12 359 SER A O 1
ATOM 2757 N N . GLY A 1 360 ? -8.484 -35.938 3.859 1 98.06 360 GLY A N 1
ATOM 2758 C CA . GLY A 1 360 ? -7.23 -36.656 4.039 1 98.06 360 GLY A CA 1
ATOM 2759 C C . GLY A 1 360 ? -6.402 -36.75 2.771 1 98.06 360 GLY A C 1
ATOM 2760 O O . GLY A 1 360 ? -6.945 -36.688 1.666 1 98.06 360 GLY A O 1
ATOM 2761 N N . PRO A 1 361 ? -5.082 -36.938 2.926 1 98.19 361 PRO A N 1
ATOM 2762 C CA . PRO A 1 361 ? -4.191 -36.938 1.764 1 98.19 361 PRO A CA 1
ATOM 2763 C C . PRO A 1 361 ? -4.465 -38.094 0.818 1 98.19 361 PRO A C 1
ATOM 2765 O O . PRO A 1 361 ? -4.043 -38.094 -0.341 1 98.19 361 PRO A O 1
ATOM 2768 N N . ASP A 1 362 ? -5.195 -39.156 1.247 1 97.94 362 ASP A N 1
ATOM 2769 C CA . ASP A 1 362 ? -5.57 -40.281 0.418 1 97.94 362 ASP A CA 1
ATOM 2770 C C . ASP A 1 362 ? -7.035 -40.188 -0.014 1 97.94 362 ASP A C 1
ATOM 2772 O O . ASP A 1 362 ? -7.617 -41.188 -0.463 1 97.94 362 ASP A O 1
ATOM 2776 N N . GLY A 1 363 ? -7.586 -39.094 0.223 1 97.19 363 GLY A N 1
ATOM 2777 C CA . GLY A 1 363 ? -8.945 -38.812 -0.224 1 97.19 363 GLY A CA 1
ATOM 2778 C C . GLY A 1 363 ? -10 -39.438 0.689 1 97.19 363 GLY A C 1
ATOM 2779 O O . GLY A 1 363 ? -11.18 -39.438 0.35 1 97.19 363 GLY A O 1
ATOM 2780 N N . VAL A 1 364 ? -9.602 -40.031 1.745 1 96.94 364 VAL A N 1
ATOM 2781 C CA . VAL A 1 364 ? -10.508 -40.625 2.717 1 96.94 364 VAL A CA 1
ATOM 2782 C C . VAL A 1 364 ? -10.203 -40.062 4.109 1 96.94 364 VAL A C 1
ATOM 2784 O O . VAL A 1 364 ? -9.07 -39.688 4.402 1 96.94 364 VAL A O 1
ATOM 2787 N N . GLY A 1 365 ? -11.297 -40 4.883 1 96.75 365 GLY A N 1
ATOM 2788 C CA . GLY A 1 365 ? -11.117 -39.469 6.23 1 96.75 365 GLY A CA 1
ATOM 2789 C C . GLY A 1 365 ? -10.75 -38 6.27 1 96.75 365 GLY A C 1
ATOM 2790 O O . GLY A 1 365 ? -10.633 -37.375 5.223 1 96.75 365 GLY A O 1
ATOM 2791 N N . SER A 1 366 ? -10.586 -37.438 7.512 1 97.06 366 SER A N 1
ATOM 2792 C CA . SER A 1 366 ? -10.219 -36.062 7.699 1 97.06 366 SER A CA 1
ATOM 2793 C C . SER A 1 366 ? -8.719 -35.906 7.949 1 97.06 366 SER A C 1
ATOM 2795 O O . SER A 1 366 ? -8.109 -36.719 8.625 1 97.06 366 SER A O 1
ATOM 2797 N N . ALA A 1 367 ? -8.125 -34.844 7.383 1 97.94 367 ALA A N 1
ATOM 2798 C CA . ALA A 1 367 ? -6.723 -34.531 7.621 1 97.94 367 ALA A CA 1
ATOM 2799 C C . ALA A 1 367 ? -6.539 -33.875 8.977 1 97.94 367 ALA A C 1
ATOM 2801 O O . ALA A 1 367 ? -6.41 -32.656 9.062 1 97.94 367 ALA A O 1
ATOM 2802 N N . LEU A 1 368 ? -6.395 -34.594 10 1 96.94 368 LEU A N 1
ATOM 2803 C CA . LEU A 1 368 ? -6.453 -34.062 11.367 1 96.94 368 LEU A CA 1
ATOM 2804 C C . LEU A 1 368 ? -5.066 -33.656 11.852 1 96.94 368 LEU A C 1
ATOM 2806 O O . LEU A 1 368 ? -4.938 -32.938 12.844 1 96.94 368 LEU A O 1
ATOM 2810 N N . ASP A 1 369 ? -4.035 -34.156 11.234 1 97.81 369 ASP A N 1
ATOM 2811 C CA . ASP A 1 369 ? -2.66 -33.969 11.68 1 97.81 369 ASP A CA 1
ATOM 2812 C C . ASP A 1 369 ? -1.839 -33.25 10.609 1 97.81 369 ASP A C 1
ATOM 2814 O O . ASP A 1 369 ? -0.854 -33.781 10.109 1 97.81 369 ASP A O 1
ATOM 2818 N N . GLN A 1 370 ? -2.209 -32.031 10.375 1 98.5 370 GLN A N 1
ATOM 2819 C CA . GLN A 1 370 ? -1.556 -31.188 9.367 1 98.5 370 GLN A CA 1
ATOM 2820 C C . GLN A 1 370 ? -0.404 -30.391 9.977 1 98.5 370 GLN A C 1
ATOM 2822 O O . GLN A 1 370 ? -0.555 -29.781 11.039 1 98.5 370 GLN A O 1
ATOM 2827 N N . PRO A 1 371 ? 0.795 -30.359 9.414 1 98.69 371 PRO A N 1
ATOM 2828 C CA . PRO A 1 371 ? 1.848 -29.438 9.844 1 98.69 371 PRO A CA 1
ATOM 2829 C C . PRO A 1 371 ? 1.553 -27.984 9.461 1 98.69 371 PRO A C 1
ATOM 2831 O O . PRO A 1 371 ? 0.695 -27.734 8.617 1 98.69 371 PRO A O 1
ATOM 2834 N N . GLY A 1 372 ? 2.174 -27.031 10.156 1 98.44 372 GLY A N 1
ATOM 2835 C CA . GLY A 1 372 ? 2.104 -25.641 9.773 1 98.44 372 GLY A CA 1
ATOM 2836 C C . GLY A 1 372 ? 3.199 -25.219 8.805 1 98.44 372 GLY A C 1
ATOM 2837 O O . GLY A 1 372 ? 4.094 -26.016 8.5 1 98.44 372 GLY A O 1
ATOM 2838 N N . LEU A 1 373 ? 3.074 -23.969 8.328 1 98.94 373 LEU A N 1
ATOM 2839 C CA . LEU A 1 373 ? 4.051 -23.438 7.387 1 98.94 373 LEU A CA 1
ATOM 2840 C C . LEU A 1 373 ? 5.445 -23.422 8.008 1 98.94 373 LEU A C 1
ATOM 2842 O O . LEU A 1 373 ? 6.434 -23.719 7.332 1 98.94 373 LEU A O 1
ATOM 2846 N N . GLU A 1 374 ? 5.551 -23.031 9.266 1 98.69 374 GLU A N 1
ATOM 2847 C CA . GLU A 1 374 ? 6.84 -22.922 9.938 1 98.69 374 GLU A CA 1
ATOM 2848 C C . GLU A 1 374 ? 7.547 -24.281 10 1 98.69 374 GLU A C 1
ATOM 2850 O O . GLU A 1 374 ? 8.711 -24.391 9.617 1 98.69 374 GLU A O 1
ATOM 2855 N N . LEU A 1 375 ? 6.836 -25.297 10.469 1 98.75 375 LEU A N 1
ATOM 2856 C CA . LEU A 1 375 ? 7.426 -26.625 10.562 1 98.75 375 LEU A CA 1
ATOM 2857 C C . LEU A 1 375 ? 7.824 -27.141 9.18 1 98.75 375 LEU A C 1
ATOM 2859 O O . LEU A 1 375 ? 8.914 -27.688 9.008 1 98.75 375 LEU A O 1
ATOM 2863 N N . MET A 1 376 ? 6.922 -27.016 8.188 1 98.94 376 MET A N 1
ATOM 2864 C CA . MET A 1 376 ? 7.227 -27.469 6.832 1 98.94 376 MET A CA 1
ATOM 2865 C C . MET A 1 376 ? 8.477 -26.781 6.293 1 98.94 376 MET A C 1
ATOM 2867 O O . MET A 1 376 ? 9.352 -27.438 5.723 1 98.94 376 MET A O 1
ATOM 2871 N N . THR A 1 377 ? 8.57 -25.469 6.488 1 98.94 377 THR A N 1
ATOM 2872 C CA . THR A 1 377 ? 9.695 -24.703 5.969 1 98.94 377 THR A CA 1
ATOM 2873 C C . THR A 1 377 ? 10.992 -25.094 6.672 1 98.94 377 THR A C 1
ATOM 2875 O O . THR A 1 377 ? 12.023 -25.297 6.023 1 98.94 377 THR A O 1
ATOM 2878 N N . GLN A 1 378 ? 10.961 -25.234 7.996 1 98.75 378 GLN A N 1
ATOM 2879 C CA . GLN A 1 378 ? 12.164 -25.594 8.742 1 98.75 378 GLN A CA 1
ATOM 2880 C C . GLN A 1 378 ? 12.625 -27 8.391 1 98.75 378 GLN A C 1
ATOM 2882 O O . GLN A 1 378 ? 13.828 -27.25 8.266 1 98.75 378 GLN A O 1
ATOM 2887 N N . LYS A 1 379 ? 11.703 -27.953 8.273 1 98.75 379 LYS A N 1
ATOM 2888 C CA . LYS A 1 379 ? 12.062 -29.312 7.859 1 98.75 379 LYS A CA 1
ATOM 2889 C C . LYS A 1 379 ? 12.656 -29.312 6.453 1 98.75 379 LYS A C 1
ATOM 2891 O O . LYS A 1 379 ? 13.602 -30.047 6.176 1 98.75 379 LYS A O 1
ATOM 2896 N N . ALA A 1 380 ? 12.062 -28.5 5.547 1 98.88 380 ALA A N 1
ATOM 2897 C CA . ALA A 1 380 ? 12.617 -28.375 4.199 1 98.88 380 ALA A CA 1
ATOM 2898 C C . ALA A 1 380 ? 14.047 -27.859 4.242 1 98.88 380 ALA A C 1
ATOM 2900 O O . ALA A 1 380 ? 14.93 -28.391 3.562 1 98.88 380 ALA A O 1
ATOM 2901 N N . ILE A 1 381 ? 14.258 -26.797 5.004 1 98.81 381 ILE A N 1
ATOM 2902 C CA . ILE A 1 381 ? 15.594 -26.219 5.117 1 98.81 381 ILE A CA 1
ATOM 2903 C C . ILE A 1 381 ? 16.562 -27.266 5.648 1 98.81 381 ILE A C 1
ATOM 2905 O O . ILE A 1 381 ? 17.688 -27.375 5.156 1 98.81 381 ILE A O 1
ATOM 2909 N N . GLU A 1 382 ? 16.125 -28.078 6.613 1 98.12 382 GLU A N 1
ATOM 2910 C CA . GLU A 1 382 ? 16.969 -29.156 7.141 1 98.12 382 GLU A CA 1
ATOM 2911 C C . GLU A 1 382 ? 17.344 -30.156 6.047 1 98.12 382 GLU A C 1
ATOM 2913 O O . GLU A 1 382 ? 18.516 -30.5 5.898 1 98.12 382 GLU A O 1
ATOM 2918 N N . ALA A 1 383 ? 16.406 -30.594 5.305 1 98.31 383 ALA A N 1
ATOM 2919 C CA . ALA A 1 383 ? 16.625 -31.578 4.242 1 98.31 383 ALA A CA 1
ATOM 2920 C C . ALA A 1 383 ? 17.484 -30.984 3.133 1 98.31 383 ALA A C 1
ATOM 2922 O O . ALA A 1 383 ? 18.344 -31.688 2.566 1 98.31 383 ALA A O 1
ATOM 2923 N N . LEU A 1 384 ? 17.312 -29.688 2.844 1 98.56 384 LEU A N 1
ATOM 2924 C CA . LEU A 1 384 ? 18.016 -29.016 1.755 1 98.56 384 LEU A CA 1
ATOM 2925 C C . LEU A 1 384 ? 19.438 -28.641 2.17 1 98.56 384 LEU A C 1
ATOM 2927 O O . LEU A 1 384 ? 20.234 -28.219 1.334 1 98.56 384 LEU A O 1
ATOM 2931 N N . SER A 1 385 ? 19.688 -28.828 3.402 1 96.69 385 SER A N 1
ATOM 2932 C CA . SER A 1 385 ? 21.016 -28.5 3.91 1 96.69 385 SER A CA 1
ATOM 2933 C C . SER A 1 385 ? 21.906 -29.734 4.016 1 96.69 385 SER A C 1
ATOM 2935 O O . SER A 1 385 ? 22.969 -29.688 4.625 1 96.69 385 SER A O 1
ATOM 2937 N N . ASP A 1 386 ? 21.453 -30.828 3.471 1 94 386 ASP A N 1
ATOM 2938 C CA . ASP A 1 386 ? 22.281 -32.031 3.438 1 94 386 ASP A CA 1
ATOM 2939 C C . ASP A 1 386 ? 23.594 -31.781 2.705 1 94 386 ASP A C 1
ATOM 2941 O O . ASP A 1 386 ? 23.594 -31.406 1.53 1 94 386 ASP A O 1
ATOM 2945 N N . PRO A 1 387 ? 24.719 -32.062 3.281 1 93.81 387 PRO A N 1
ATOM 2946 C CA . PRO A 1 387 ? 25.984 -31.672 2.68 1 93.81 387 PRO A CA 1
ATOM 2947 C C . PRO A 1 387 ? 26.406 -32.594 1.533 1 93.81 387 PRO A C 1
ATOM 2949 O O . PRO A 1 387 ? 27.281 -32.25 0.74 1 93.81 387 PRO A O 1
ATOM 2952 N N . LYS A 1 388 ? 25.844 -33.781 1.466 1 95.12 388 LYS A N 1
ATOM 2953 C CA . LYS A 1 388 ? 26.203 -34.688 0.397 1 95.12 388 LYS A CA 1
ATOM 2954 C C . LYS A 1 388 ? 25.375 -34.438 -0.855 1 95.12 388 LYS A C 1
ATOM 2956 O O . LYS A 1 388 ? 25.906 -34.125 -1.915 1 95.12 388 LYS A O 1
ATOM 2961 N N . ARG A 1 389 ? 24.141 -34.375 -0.681 1 94.81 389 ARG A N 1
ATOM 2962 C CA . ARG A 1 389 ? 23.219 -34.25 -1.812 1 94.81 389 ARG A CA 1
ATOM 2963 C C . ARG A 1 389 ? 23.125 -32.781 -2.268 1 94.81 389 ARG A C 1
ATOM 2965 O O . ARG A 1 389 ? 22.969 -32.5 -3.461 1 94.81 389 ARG A O 1
ATOM 2972 N N . CYS A 1 390 ? 23.219 -31.859 -1.384 1 97.69 390 CYS A N 1
ATOM 2973 C CA . CYS A 1 390 ? 22.969 -30.453 -1.633 1 97.69 390 CYS A CA 1
ATOM 2974 C C . CYS A 1 390 ? 24.203 -29.609 -1.324 1 97.69 390 CYS A C 1
ATOM 2976 O O . CYS A 1 390 ? 24.109 -28.578 -0.651 1 97.69 390 CYS A O 1
ATOM 2978 N N . SER A 1 391 ? 25.344 -30.047 -1.78 1 97.56 391 SER A N 1
ATOM 2979 C CA . SER A 1 391 ? 26.641 -29.453 -1.426 1 97.56 391 SER A CA 1
ATOM 2980 C C . SER A 1 391 ? 26.781 -28.047 -1.997 1 97.56 391 SER A C 1
ATOM 2982 O O . SER A 1 391 ? 27.562 -27.25 -1.488 1 97.56 391 SER A O 1
ATOM 2984 N N . ASP A 1 392 ? 26 -27.688 -3.037 1 97.69 392 ASP A N 1
ATOM 2985 C CA . ASP A 1 392 ? 26.078 -26.391 -3.678 1 97.69 392 ASP A CA 1
ATOM 2986 C C . ASP A 1 392 ? 25.016 -25.438 -3.135 1 97.69 392 ASP A C 1
ATOM 2988 O O . ASP A 1 392 ? 24.734 -24.391 -3.74 1 97.69 392 ASP A O 1
ATOM 2992 N N . GLY A 1 393 ? 24.328 -25.797 -2.023 1 98.25 393 GLY A N 1
ATOM 2993 C CA . GLY A 1 393 ? 23.297 -24.953 -1.434 1 98.25 393 GLY A CA 1
ATOM 2994 C C . GLY A 1 393 ? 21.891 -25.312 -1.896 1 98.25 393 GLY A C 1
ATOM 2995 O O . GLY A 1 393 ? 21.641 -26.438 -2.312 1 98.25 393 GLY A O 1
ATOM 2996 N N . PHE A 1 394 ? 20.969 -24.25 -1.724 1 98.81 394 PHE A N 1
ATOM 2997 C CA . PHE A 1 394 ? 19.594 -24.594 -2.104 1 98.81 394 PHE A CA 1
ATOM 2998 C C . PHE A 1 394 ? 18.812 -23.359 -2.496 1 98.81 394 PHE A C 1
ATOM 3000 O O . PHE A 1 394 ? 19.203 -22.234 -2.154 1 98.81 394 PHE A O 1
ATOM 3007 N N . PHE A 1 395 ? 17.812 -23.547 -3.305 1 98.88 395 PHE A N 1
ATOM 3008 C CA . PHE A 1 395 ? 16.719 -22.625 -3.578 1 98.88 395 PHE A CA 1
ATOM 3009 C C . PHE A 1 395 ? 15.406 -23.172 -3.021 1 98.88 395 PHE A C 1
ATOM 3011 O O . PHE A 1 395 ? 14.984 -24.266 -3.371 1 98.88 395 PHE A O 1
ATOM 3018 N N . LEU A 1 396 ? 14.773 -22.391 -2.09 1 98.94 396 LEU A N 1
ATOM 3019 C CA . LEU A 1 396 ? 13.508 -22.781 -1.474 1 98.94 396 LEU A CA 1
ATOM 3020 C C . LEU A 1 396 ? 12.43 -21.734 -1.734 1 98.94 396 LEU A C 1
ATOM 3022 O O . LEU A 1 396 ? 12.633 -20.547 -1.467 1 98.94 396 LEU A O 1
ATOM 3026 N N . MET A 1 397 ? 11.336 -22.156 -2.342 1 98.94 397 MET A N 1
ATOM 3027 C CA . MET A 1 397 ? 10.133 -21.328 -2.391 1 98.94 397 MET A CA 1
ATOM 3028 C C . MET A 1 397 ? 9.133 -21.766 -1.322 1 98.94 397 MET A C 1
ATOM 3030 O O . MET A 1 397 ? 8.758 -22.938 -1.26 1 98.94 397 MET A O 1
ATOM 3034 N N . ALA A 1 398 ? 8.781 -20.906 -0.459 1 98.94 398 ALA A N 1
ATOM 3035 C CA . ALA A 1 398 ? 7.805 -21.172 0.6 1 98.94 398 ALA A CA 1
ATOM 3036 C C . ALA A 1 398 ? 6.625 -20.203 0.505 1 98.94 398 ALA A C 1
ATOM 3038 O O . ALA A 1 398 ? 6.805 -18.984 0.53 1 98.94 398 ALA A O 1
ATOM 3039 N N . GLU A 1 399 ? 5.371 -20.766 0.463 1 98.94 399 GLU A N 1
ATOM 3040 C CA . GLU A 1 399 ? 4.188 -19.969 0.195 1 98.94 399 GLU A CA 1
ATOM 3041 C C . GLU A 1 399 ? 3.164 -20.094 1.319 1 98.94 399 GLU A C 1
ATOM 3043 O O . GLU A 1 399 ? 2.789 -21.203 1.697 1 98.94 399 GLU A O 1
ATOM 3048 N N . ALA A 1 400 ? 2.789 -18.953 1.832 1 98.94 400 ALA A N 1
ATOM 3049 C CA . ALA A 1 400 ? 1.569 -18.859 2.631 1 98.94 400 ALA A CA 1
ATOM 3050 C C . ALA A 1 400 ? 0.351 -18.609 1.746 1 98.94 400 ALA A C 1
ATOM 3052 O O . ALA A 1 400 ? -0.048 -17.469 1.534 1 98.94 400 ALA A O 1
ATOM 3053 N N . ALA A 1 401 ? -0.298 -19.656 1.377 1 98.75 401 ALA A N 1
ATOM 3054 C CA . ALA A 1 401 ? -1.307 -19.594 0.322 1 98.75 401 ALA A CA 1
ATOM 3055 C C . ALA A 1 401 ? -2.656 -19.156 0.879 1 98.75 401 ALA A C 1
ATOM 3057 O O . ALA A 1 401 ? -3.477 -18.578 0.158 1 98.75 401 ALA A O 1
ATOM 3058 N N . SER A 1 402 ? -2.893 -19.391 2.115 1 98 402 SER A N 1
ATOM 3059 C CA . SER A 1 402 ? -4.227 -19.234 2.68 1 98 402 SER A CA 1
ATOM 3060 C C . SER A 1 402 ? -4.543 -17.766 2.947 1 98 402 SER A C 1
ATOM 3062 O O . SER A 1 402 ? -5.699 -17.391 3.17 1 98 402 SER A O 1
ATOM 3064 N N . ILE A 1 403 ? -3.549 -16.875 2.896 1 98.62 403 ILE A N 1
ATOM 3065 C CA . ILE A 1 403 ? -3.84 -15.438 2.98 1 98.62 403 ILE A CA 1
ATOM 3066 C C . ILE A 1 403 ? -4.82 -15.047 1.877 1 98.62 403 ILE A C 1
ATOM 3068 O O . ILE A 1 403 ? -5.879 -14.484 2.152 1 98.62 403 ILE A O 1
ATOM 3072 N N . ASP A 1 404 ? -4.473 -15.43 0.695 1 98.06 404 ASP A N 1
ATOM 3073 C CA . ASP A 1 404 ? -5.273 -15.117 -0.484 1 98.06 404 ASP A CA 1
ATOM 3074 C C . ASP A 1 404 ? -6.637 -15.797 -0.416 1 98.06 404 ASP A C 1
ATOM 3076 O O . ASP A 1 404 ? -7.668 -15.164 -0.657 1 98.06 404 ASP A O 1
ATOM 3080 N N . LYS A 1 405 ? -6.641 -17.078 -0.147 1 96.44 405 LYS A N 1
ATOM 3081 C CA . LYS A 1 405 ? -7.875 -17.859 -0.149 1 96.44 405 LYS A CA 1
ATOM 3082 C C . LYS A 1 405 ? -8.875 -17.312 0.862 1 96.44 405 LYS A C 1
ATOM 3084 O O . LYS A 1 405 ? -10.078 -17.266 0.591 1 96.44 405 LYS A O 1
ATOM 3089 N N . ALA A 1 406 ? -8.367 -17 2.006 1 95.56 406 ALA A N 1
ATOM 3090 C CA . ALA A 1 406 ? -9.242 -16.438 3.033 1 95.56 406 ALA A CA 1
ATOM 3091 C C . ALA A 1 406 ? -9.766 -15.062 2.607 1 95.56 406 ALA A C 1
ATOM 3093 O O . ALA A 1 406 ? -10.945 -14.758 2.805 1 95.56 406 ALA A O 1
ATOM 3094 N N . MET A 1 407 ? -8.93 -14.242 2.033 1 96.56 407 MET A N 1
ATOM 3095 C CA . MET A 1 407 ? -9.336 -12.898 1.637 1 96.56 407 MET A CA 1
ATOM 3096 C C . MET A 1 407 ? -10.359 -12.953 0.503 1 96.56 407 MET A C 1
ATOM 3098 O O . MET A 1 407 ? -11.273 -12.133 0.446 1 96.56 407 MET A O 1
ATOM 3102 N N . HIS A 1 408 ? -10.234 -13.875 -0.442 1 95.25 408 HIS A N 1
ATOM 3103 C CA . HIS A 1 408 ? -11.234 -14.07 -1.485 1 95.25 408 HIS A CA 1
ATOM 3104 C C . HIS A 1 408 ? -12.625 -14.289 -0.885 1 95.25 408 HIS A C 1
ATOM 3106 O O . HIS A 1 408 ? -13.617 -13.789 -1.411 1 95.25 408 HIS A O 1
ATOM 3112 N N . ALA A 1 409 ? -12.656 -14.984 0.193 1 90.94 409 ALA A N 1
ATOM 3113 C CA . ALA A 1 409 ? -13.906 -15.359 0.846 1 90.94 409 ALA A CA 1
ATOM 3114 C C . ALA A 1 409 ? -14.344 -14.289 1.846 1 90.94 409 ALA A C 1
ATOM 3116 O O . ALA A 1 409 ? -15.312 -14.484 2.592 1 90.94 409 ALA A O 1
ATOM 3117 N N . LEU A 1 410 ? -13.648 -13.164 1.91 1 92.12 410 LEU A N 1
ATOM 3118 C CA . LEU A 1 410 ? -13.906 -12.055 2.82 1 92.12 410 LEU A CA 1
ATOM 3119 C C . LEU A 1 410 ? -13.758 -12.5 4.273 1 92.12 410 LEU A C 1
ATOM 3121 O O . LEU A 1 410 ? -14.492 -12.031 5.145 1 92.12 410 LEU A O 1
ATOM 3125 N N . ASP A 1 411 ? -12.922 -13.516 4.516 1 93.19 411 ASP A N 1
ATOM 3126 C CA . ASP A 1 411 ? -12.562 -13.961 5.859 1 93.19 411 ASP A CA 1
ATOM 3127 C C . ASP A 1 411 ? -11.234 -13.336 6.301 1 93.19 411 ASP A C 1
ATOM 3129 O O . ASP A 1 411 ? -10.203 -14.008 6.316 1 93.19 411 ASP A O 1
ATOM 3133 N N . TYR A 1 412 ? -11.32 -12.18 6.797 1 94.94 412 TYR A N 1
ATOM 3134 C CA . TYR A 1 412 ? -10.141 -11.352 7.035 1 94.94 412 TYR A CA 1
ATOM 3135 C C . TYR A 1 412 ? -9.328 -11.891 8.211 1 94.94 412 TYR A C 1
ATOM 3137 O O . TYR A 1 412 ? -8.094 -11.859 8.188 1 94.94 412 TYR A O 1
ATOM 3145 N N . ASP A 1 413 ? -9.977 -12.453 9.227 1 94.75 413 ASP A N 1
ATOM 3146 C CA . ASP A 1 413 ? -9.289 -12.938 10.422 1 94.75 413 ASP A CA 1
ATOM 3147 C C . ASP A 1 413 ? -8.391 -14.125 10.102 1 94.75 413 ASP A C 1
ATOM 3149 O O . ASP A 1 413 ? -7.234 -14.172 10.523 1 94.75 413 ASP A O 1
ATOM 3153 N N . ARG A 1 414 ? -8.922 -15.062 9.359 1 95.94 414 ARG A N 1
ATOM 3154 C CA . ARG A 1 414 ? -8.117 -16.219 8.992 1 95.94 414 ARG A CA 1
ATOM 3155 C C . ARG A 1 414 ? -6.965 -15.812 8.078 1 95.94 414 ARG A C 1
ATOM 3157 O O . ARG A 1 414 ? -5.863 -16.359 8.172 1 95.94 414 ARG A O 1
ATOM 3164 N N . GLY A 1 415 ? -7.246 -14.898 7.141 1 97.38 415 GLY A N 1
ATOM 3165 C CA . GLY A 1 415 ? -6.176 -14.391 6.297 1 97.38 415 GLY A CA 1
ATOM 3166 C C . GLY A 1 415 ? -5.051 -13.75 7.082 1 97.38 415 GLY A C 1
ATOM 3167 O O . GLY A 1 415 ? -3.875 -14.008 6.824 1 97.38 415 GLY A O 1
ATOM 3168 N N . LEU A 1 416 ? -5.379 -12.891 8.055 1 98.25 416 LEU A N 1
ATOM 3169 C CA . LEU A 1 416 ? -4.383 -12.211 8.875 1 98.25 416 LEU A CA 1
ATOM 3170 C C . LEU A 1 416 ? -3.656 -13.195 9.781 1 98.25 416 LEU A C 1
ATOM 3172 O O . LEU A 1 416 ? -2.469 -13.031 10.062 1 98.25 416 LEU A O 1
ATOM 3176 N N . ALA A 1 417 ? -4.355 -14.219 10.266 1 97.75 417 ALA A N 1
ATOM 3177 C CA . ALA A 1 417 ? -3.717 -15.258 11.062 1 97.75 417 ALA A CA 1
ATOM 3178 C C . ALA A 1 417 ? -2.646 -15.992 10.258 1 97.75 417 ALA A C 1
ATOM 3180 O O . ALA A 1 417 ? -1.566 -16.297 10.773 1 97.75 417 ALA A O 1
ATOM 3181 N N . ASP A 1 418 ? -2.943 -16.312 9.031 1 98.5 418 ASP A N 1
ATOM 3182 C CA . ASP A 1 418 ? -1.975 -16.984 8.164 1 98.5 418 ASP A CA 1
ATOM 3183 C C . ASP A 1 418 ? -0.798 -16.062 7.848 1 98.5 418 ASP A C 1
ATOM 3185 O O . ASP A 1 418 ? 0.338 -16.516 7.711 1 98.5 418 ASP A O 1
ATOM 3189 N N . LEU A 1 419 ? -1.063 -14.773 7.668 1 98.88 419 LEU A N 1
ATOM 3190 C CA . LEU A 1 419 ? 0.021 -13.812 7.48 1 98.88 419 LEU A CA 1
ATOM 3191 C C . LEU A 1 419 ? 0.941 -13.789 8.695 1 98.88 419 LEU A C 1
ATOM 3193 O O . LEU A 1 419 ? 2.164 -13.719 8.555 1 98.88 419 LEU A O 1
ATOM 3197 N N . LEU A 1 420 ? 0.388 -13.828 9.875 1 98.88 420 LEU A N 1
ATOM 3198 C CA . LEU A 1 420 ? 1.201 -13.852 11.086 1 98.88 420 LEU A CA 1
ATOM 3199 C C . LEU A 1 420 ? 2.002 -15.141 11.18 1 98.88 420 LEU A C 1
ATOM 3201 O O . LEU A 1 420 ? 3.125 -15.148 11.695 1 98.88 420 LEU A O 1
ATOM 3205 N N . GLU A 1 421 ? 1.455 -16.266 10.695 1 98.81 421 GLU A N 1
ATOM 3206 C CA . GLU A 1 421 ? 2.25 -17.484 10.602 1 98.81 421 GLU A CA 1
ATOM 3207 C C . GLU A 1 421 ? 3.426 -17.312 9.648 1 98.81 421 GLU A C 1
ATOM 3209 O O . GLU A 1 421 ? 4.531 -17.781 9.922 1 98.81 421 GLU A O 1
ATOM 3214 N N . LEU A 1 422 ? 3.182 -16.703 8.5 1 98.94 422 LEU A N 1
ATOM 3215 C CA . LEU A 1 422 ? 4.262 -16.406 7.566 1 98.94 422 LEU A CA 1
ATOM 3216 C C . LEU A 1 422 ? 5.355 -15.594 8.25 1 98.94 422 LEU A C 1
ATOM 3218 O O . LEU A 1 422 ? 6.543 -15.883 8.086 1 98.94 422 LEU A O 1
ATOM 3222 N N . ASP A 1 423 ? 4.938 -14.586 8.977 1 98.88 423 ASP A N 1
ATOM 3223 C CA . ASP A 1 423 ? 5.887 -13.711 9.656 1 98.88 423 ASP A CA 1
ATOM 3224 C C . ASP A 1 423 ? 6.754 -14.508 10.633 1 98.88 423 ASP A C 1
ATOM 3226 O O . ASP A 1 423 ? 7.965 -14.289 10.711 1 98.88 423 ASP A O 1
ATOM 3230 N N . ARG A 1 424 ? 6.191 -15.383 11.406 1 98.56 424 ARG A N 1
ATOM 3231 C CA . ARG A 1 424 ? 6.941 -16.234 12.32 1 98.56 424 ARG A CA 1
ATOM 3232 C C . ARG A 1 424 ? 7.875 -17.172 11.562 1 98.56 424 ARG A C 1
ATOM 3234 O O . ARG A 1 424 ? 8.977 -17.469 12.016 1 98.56 424 ARG A O 1
ATOM 3241 N N . THR A 1 425 ? 7.387 -17.641 10.445 1 98.88 425 THR A N 1
ATOM 3242 C CA . THR A 1 425 ? 8.203 -18.531 9.609 1 98.88 425 THR A CA 1
ATOM 3243 C C . THR A 1 425 ? 9.43 -17.781 9.086 1 98.88 425 THR A C 1
ATOM 3245 O O . THR A 1 425 ? 10.531 -18.344 9.062 1 98.88 425 THR A O 1
ATOM 3248 N N . ILE A 1 426 ? 9.242 -16.562 8.664 1 98.88 426 ILE A N 1
ATOM 3249 C CA . ILE A 1 426 ? 10.336 -15.719 8.188 1 98.88 426 ILE A CA 1
ATOM 3250 C C . ILE A 1 426 ? 11.336 -15.492 9.32 1 98.88 426 ILE A C 1
ATOM 3252 O O . ILE A 1 426 ? 12.547 -15.57 9.109 1 98.88 426 ILE A O 1
ATOM 3256 N N . LYS A 1 427 ? 10.828 -15.227 10.516 1 98.62 427 LYS A N 1
ATOM 3257 C CA . LYS A 1 427 ? 11.703 -15.055 11.672 1 98.62 427 LYS A CA 1
ATOM 3258 C C . LYS A 1 427 ? 12.562 -16.297 11.898 1 98.62 427 LYS A C 1
ATOM 3260 O O . LYS A 1 427 ? 13.773 -16.203 12.094 1 98.62 427 LYS A O 1
ATOM 3265 N N . ALA A 1 428 ? 11.945 -17.438 11.922 1 98.75 428 ALA A N 1
ATOM 3266 C CA . ALA A 1 428 ? 12.648 -18.703 12.156 1 98.75 428 ALA A CA 1
ATOM 3267 C C . ALA A 1 428 ? 13.711 -18.938 11.094 1 98.75 428 ALA A C 1
ATOM 3269 O O . ALA A 1 428 ? 14.797 -19.438 11.391 1 98.75 428 ALA A O 1
ATOM 3270 N N . THR A 1 429 ? 13.391 -18.625 9.867 1 98.88 429 THR A N 1
ATOM 3271 C CA . THR A 1 429 ? 14.312 -18.812 8.758 1 98.88 429 THR A CA 1
ATOM 3272 C C . THR A 1 429 ? 15.5 -17.859 8.867 1 98.88 429 THR A C 1
ATOM 3274 O O . THR A 1 429 ? 16.641 -18.25 8.641 1 98.88 429 THR A O 1
ATOM 3277 N N . LYS A 1 430 ? 15.203 -16.609 9.141 1 98.62 430 LYS A N 1
ATOM 3278 C CA . LYS A 1 430 ? 16.266 -15.633 9.336 1 98.62 430 LYS A CA 1
ATOM 3279 C C . LYS A 1 430 ? 17.188 -16.047 10.484 1 98.62 430 LYS A C 1
ATOM 3281 O O . LYS A 1 430 ? 18.406 -15.938 10.375 1 98.62 430 LYS A O 1
ATOM 3286 N N . ASP A 1 431 ? 16.594 -16.516 11.609 1 98.5 431 ASP A N 1
ATOM 3287 C CA . ASP A 1 431 ? 17.375 -17 12.734 1 98.5 431 ASP A CA 1
ATOM 3288 C C . ASP A 1 431 ? 18.281 -18.156 12.305 1 98.5 431 ASP A C 1
ATOM 3290 O O . ASP A 1 431 ? 19.453 -18.219 12.703 1 98.5 431 ASP A O 1
ATOM 3294 N N . TRP A 1 432 ? 17.797 -19.062 11.547 1 98.56 432 TRP A N 1
ATOM 3295 C CA . TRP A 1 432 ? 18.594 -20.156 11.023 1 98.56 432 TRP A CA 1
ATOM 3296 C C . TRP A 1 432 ? 19.75 -19.641 10.172 1 98.56 432 TRP A C 1
ATOM 3298 O O . TRP A 1 432 ? 20.875 -20.094 10.289 1 98.56 432 TRP A O 1
ATOM 3308 N N . ALA A 1 433 ? 19.422 -18.703 9.242 1 98.31 433 ALA A N 1
ATOM 3309 C CA . ALA A 1 433 ? 20.438 -18.125 8.352 1 98.31 433 ALA A CA 1
ATOM 3310 C C . ALA A 1 433 ? 21.578 -17.516 9.148 1 98.31 433 ALA A C 1
ATOM 3312 O O . ALA A 1 433 ? 22.75 -17.719 8.828 1 98.31 433 ALA A O 1
ATOM 3313 N N . LEU A 1 434 ? 21.234 -16.75 10.172 1 97.5 434 LEU A N 1
ATOM 3314 C CA . LEU A 1 434 ? 22.219 -16.094 11.016 1 97.5 434 LEU A CA 1
ATOM 3315 C C . LEU A 1 434 ? 23.094 -17.109 11.734 1 97.5 434 LEU A C 1
ATOM 3317 O O . LEU A 1 434 ? 24.297 -16.922 11.859 1 97.5 434 LEU A O 1
ATOM 3321 N N . LYS A 1 435 ? 22.5 -18.203 12.141 1 97.44 435 LYS A N 1
ATOM 3322 C CA . LYS A 1 435 ? 23.203 -19.25 12.867 1 97.44 435 LYS A CA 1
ATOM 3323 C C . LYS A 1 435 ? 24.109 -20.047 11.93 1 97.44 435 LYS A C 1
ATOM 3325 O O . LYS A 1 435 ? 25.016 -20.75 12.383 1 97.44 435 LYS A O 1
ATOM 3330 N N . HIS A 1 436 ? 23.875 -19.984 10.656 1 96.38 436 HIS A N 1
ATOM 3331 C CA . HIS A 1 436 ? 24.609 -20.781 9.695 1 96.38 436 HIS A CA 1
ATOM 3332 C C . HIS A 1 436 ? 25.469 -19.906 8.781 1 96.38 436 HIS A C 1
ATOM 3334 O O . HIS A 1 436 ? 25.562 -20.172 7.574 1 96.38 436 HIS A O 1
ATOM 3340 N N . GLY A 1 437 ? 26 -18.734 9.266 1 93.81 437 GLY A N 1
ATOM 3341 C CA . GLY A 1 437 ? 26.984 -17.906 8.602 1 93.81 437 GLY A CA 1
ATOM 3342 C C . GLY A 1 437 ? 26.375 -16.812 7.758 1 93.81 437 GLY A C 1
ATOM 3343 O O . GLY A 1 437 ? 27.094 -16.109 7.031 1 93.81 437 GLY A O 1
ATOM 3344 N N . ASP A 1 438 ? 25.125 -16.656 7.727 1 92.81 438 ASP A N 1
ATOM 3345 C CA . ASP A 1 438 ? 24.391 -15.586 7.062 1 92.81 438 ASP A CA 1
ATOM 3346 C C . ASP A 1 438 ? 24.719 -15.531 5.574 1 92.81 438 ASP A C 1
ATOM 3348 O O . ASP A 1 438 ? 24.891 -14.453 5.008 1 92.81 438 ASP A O 1
ATOM 3352 N N . ASN A 1 439 ? 24.859 -16.609 4.961 1 96.75 439 ASN A N 1
ATOM 3353 C CA . ASN A 1 439 ? 25.094 -16.812 3.535 1 96.75 439 ASN A CA 1
ATOM 3354 C C . ASN A 1 439 ? 23.828 -17.234 2.805 1 96.75 439 ASN A C 1
ATOM 3356 O O . ASN A 1 439 ? 23.844 -18.172 2.018 1 96.75 439 ASN A O 1
ATOM 3360 N N . THR A 1 440 ? 22.688 -16.703 3.279 1 98.56 440 THR A N 1
ATOM 3361 C CA . THR A 1 440 ? 21.375 -17.016 2.732 1 98.56 440 THR A CA 1
ATOM 3362 C C . THR A 1 440 ? 20.625 -15.742 2.377 1 98.56 440 THR A C 1
ATOM 3364 O O . THR A 1 440 ? 20.422 -14.867 3.227 1 98.56 440 THR A O 1
ATOM 3367 N N . ALA A 1 441 ? 20.25 -15.609 1.066 1 98.69 441 ALA A N 1
ATOM 3368 C CA . ALA A 1 441 ? 19.312 -14.562 0.665 1 98.69 441 ALA A CA 1
ATOM 3369 C C . ALA A 1 441 ? 17.875 -14.938 1.033 1 98.69 441 ALA A C 1
ATOM 3371 O O . ALA A 1 441 ? 17.438 -16.078 0.802 1 98.69 441 ALA A O 1
ATOM 3372 N N . ILE A 1 442 ? 17.188 -14.039 1.687 1 98.88 442 ILE A N 1
ATOM 3373 C CA . ILE A 1 442 ? 15.773 -14.219 2 1 98.88 442 ILE A CA 1
ATOM 3374 C C . ILE A 1 442 ? 14.961 -13.102 1.355 1 98.88 442 ILE A C 1
ATOM 3376 O O . ILE A 1 442 ? 15.25 -11.922 1.548 1 98.88 442 ILE A O 1
ATOM 3380 N N . ILE A 1 443 ? 14.039 -13.469 0.556 1 98.94 443 ILE A N 1
ATOM 3381 C CA . ILE A 1 443 ? 13.102 -12.547 -0.074 1 98.94 443 ILE A CA 1
ATOM 3382 C C . ILE A 1 443 ? 11.68 -12.828 0.411 1 98.94 443 ILE A C 1
ATOM 3384 O O . ILE A 1 443 ? 11.242 -13.984 0.42 1 98.94 443 ILE A O 1
ATOM 3388 N N . ALA A 1 444 ? 10.984 -11.844 0.875 1 98.94 444 ALA A N 1
ATOM 3389 C CA . ALA A 1 444 ? 9.562 -11.938 1.191 1 98.94 444 ALA A CA 1
ATOM 3390 C C . ALA A 1 444 ? 8.742 -10.984 0.328 1 98.94 444 ALA A C 1
ATOM 3392 O O . ALA A 1 444 ? 9 -9.773 0.319 1 98.94 444 ALA A O 1
ATOM 3393 N N . THR A 1 445 ? 7.812 -11.484 -0.438 1 98.88 445 THR A N 1
ATOM 3394 C CA . THR A 1 445 ? 6.945 -10.68 -1.288 1 98.88 445 THR A CA 1
ATOM 3395 C C . THR A 1 445 ? 5.602 -11.375 -1.498 1 98.88 445 THR A C 1
ATOM 3397 O O . THR A 1 445 ? 5.254 -12.297 -0.764 1 98.88 445 THR A O 1
ATOM 3400 N N . ALA A 1 446 ? 4.75 -10.781 -2.344 1 98.88 446 ALA A N 1
ATOM 3401 C CA . ALA A 1 446 ? 3.484 -11.367 -2.771 1 98.88 446 ALA A CA 1
ATOM 3402 C C . ALA A 1 446 ? 3.434 -11.523 -4.289 1 98.88 446 ALA A C 1
ATOM 3404 O O . ALA A 1 446 ? 4.172 -10.852 -5.012 1 98.88 446 ALA A O 1
ATOM 3405 N N . ASP A 1 447 ? 2.646 -12.414 -4.75 1 98.31 447 ASP A N 1
ATOM 3406 C CA . ASP A 1 447 ? 2.512 -12.57 -6.195 1 98.31 447 ASP A CA 1
ATOM 3407 C C . ASP A 1 447 ? 1.495 -11.578 -6.762 1 98.31 447 ASP A C 1
ATOM 3409 O O . ASP A 1 447 ? 1.509 -11.289 -7.957 1 98.31 447 ASP A O 1
ATOM 3413 N N . HIS A 1 448 ? 0.571 -11.148 -6.02 1 98.5 448 HIS A N 1
ATOM 3414 C CA . HIS A 1 448 ? -0.415 -10.125 -6.344 1 98.5 448 HIS A CA 1
ATOM 3415 C C . HIS A 1 448 ? -1.037 -9.531 -5.082 1 98.5 448 HIS A C 1
ATOM 3417 O O . HIS A 1 448 ? -0.686 -9.93 -3.969 1 98.5 448 HIS A O 1
ATOM 3423 N N . SER A 1 449 ? -1.914 -8.523 -5.332 1 98.38 449 SER A N 1
ATOM 3424 C CA . SER A 1 449 ? -2.576 -7.875 -4.203 1 98.38 449 SER A CA 1
ATOM 3425 C C . SER A 1 449 ? -4.082 -8.117 -4.234 1 98.38 449 SER A C 1
ATOM 3427 O O . SER A 1 449 ? -4.594 -8.766 -5.145 1 98.38 449 SER A O 1
ATOM 3429 N N . GLN A 1 450 ? -4.75 -7.746 -3.16 1 98.19 450 GLN A N 1
ATOM 3430 C CA . GLN A 1 450 ? -6.199 -7.66 -2.998 1 98.19 450 GLN A CA 1
ATOM 3431 C C . GLN A 1 450 ? -6.609 -6.305 -2.43 1 98.19 450 GLN A C 1
ATOM 3433 O O . GLN A 1 450 ? -5.848 -5.676 -1.694 1 98.19 450 GLN A O 1
ATOM 3438 N N . ALA A 1 451 ? -7.816 -5.887 -2.73 1 98.38 451 ALA A N 1
ATOM 3439 C CA . ALA A 1 451 ? -8.258 -4.535 -2.4 1 98.38 451 ALA A CA 1
ATOM 3440 C C . ALA A 1 451 ? -8.789 -4.465 -0.972 1 98.38 451 ALA A C 1
ATOM 3442 O O . ALA A 1 451 ? -9.906 -3.992 -0.742 1 98.38 451 ALA A O 1
ATOM 3443 N N . PHE A 1 452 ? -7.996 -4.883 -0.022 1 98.38 452 PHE A N 1
ATOM 3444 C CA . PHE A 1 452 ? -8.266 -4.895 1.411 1 98.38 452 PHE A CA 1
ATOM 3445 C C . PHE A 1 452 ? -7.676 -3.658 2.082 1 98.38 452 PHE A C 1
ATOM 3447 O O . PHE A 1 452 ? -6.566 -3.232 1.745 1 98.38 452 PHE A O 1
ATOM 3454 N N . ASP A 1 453 ? -8.445 -3.053 3.045 1 98.69 453 ASP A N 1
ATOM 3455 C CA . ASP A 1 453 ? -7.902 -1.979 3.869 1 98.69 453 ASP A CA 1
ATOM 3456 C C . ASP A 1 453 ? -8.703 -1.812 5.156 1 98.69 453 ASP A C 1
ATOM 3458 O O . ASP A 1 453 ? -9.664 -2.545 5.395 1 98.69 453 ASP A O 1
ATOM 3462 N N . THR A 1 454 ? -8.219 -1.008 6.074 1 98.62 454 THR A N 1
ATOM 3463 C CA . THR A 1 454 ? -8.812 -0.722 7.379 1 98.62 454 THR A CA 1
ATOM 3464 C C . THR A 1 454 ? -9.141 0.763 7.512 1 98.62 454 THR A C 1
ATOM 3466 O O . THR A 1 454 ? -8.266 1.614 7.328 1 98.62 454 THR A O 1
ATOM 3469 N N . TYR A 1 455 ? -10.383 1.095 7.902 1 98 455 TYR A N 1
ATOM 3470 C CA . TYR A 1 455 ? -10.758 2.502 7.93 1 98 455 TYR A CA 1
ATOM 3471 C C . TYR A 1 455 ? -11.117 2.947 9.344 1 98 455 TYR A C 1
ATOM 3473 O O . TYR A 1 455 ? -11.516 4.09 9.562 1 98 455 TYR A O 1
ATOM 3481 N N . GLY A 1 456 ? -11.008 2.059 10.305 1 97.81 456 GLY A N 1
ATOM 3482 C CA . GLY A 1 456 ? -11.305 2.35 11.695 1 97.81 456 GLY A CA 1
ATOM 3483 C C . GLY A 1 456 ? -11.32 1.113 12.578 1 97.81 456 GLY A C 1
ATOM 3484 O O . GLY A 1 456 ? -10.594 0.152 12.312 1 97.81 456 GLY A O 1
ATOM 3485 N N . THR A 1 457 ? -12.062 1.248 13.688 1 97.62 457 THR A N 1
ATOM 3486 C CA . THR A 1 457 ? -12.266 0.127 14.594 1 97.62 457 THR A CA 1
ATOM 3487 C C . THR A 1 457 ? -13.758 -0.151 14.781 1 97.62 457 THR A C 1
ATOM 3489 O O . THR A 1 457 ? -14.602 0.648 14.367 1 97.62 457 THR A O 1
ATOM 3492 N N . VAL A 1 458 ? -14.047 -1.297 15.289 1 97.06 458 VAL A N 1
ATOM 3493 C CA . VAL A 1 458 ? -15.422 -1.649 15.617 1 97.06 458 VAL A CA 1
ATOM 3494 C C . VAL A 1 458 ? -15.492 -2.203 17.031 1 97.06 458 VAL A C 1
ATOM 3496 O O . VAL A 1 458 ? -14.672 -3.041 17.422 1 97.06 458 VAL A O 1
ATOM 3499 N N . ASP A 1 459 ? -16.391 -1.649 17.859 1 97 459 ASP A N 1
ATOM 3500 C CA . ASP A 1 459 ? -16.766 -2.23 19.141 1 97 459 ASP A CA 1
ATOM 3501 C C . ASP A 1 459 ? -17.797 -3.342 18.953 1 97 459 ASP A C 1
ATOM 3503 O O . ASP A 1 459 ? -19 -3.078 18.906 1 97 459 ASP A O 1
ATOM 3507 N N . THR A 1 460 ? -17.312 -4.578 18.922 1 95.69 460 THR A N 1
ATOM 3508 C CA . THR A 1 460 ? -18.188 -5.695 18.562 1 95.69 460 THR A CA 1
ATOM 3509 C C . THR A 1 460 ? -19.234 -5.926 19.641 1 95.69 460 THR A C 1
ATOM 3511 O O . THR A 1 460 ? -20.344 -6.379 19.344 1 95.69 460 THR A O 1
ATOM 3514 N N . LYS A 1 461 ? -18.891 -5.652 20.922 1 95.94 461 LYS A N 1
ATOM 3515 C CA . LYS A 1 461 ? -19.891 -5.727 21.984 1 95.94 461 LYS A CA 1
ATOM 3516 C C . LYS A 1 461 ? -21.031 -4.75 21.719 1 95.94 461 LYS A C 1
ATOM 3518 O O . LYS A 1 461 ? -22.203 -5.105 21.844 1 95.94 461 LYS A O 1
ATOM 3523 N N . TYR A 1 462 ? -20.734 -3.518 21.375 1 95.5 462 TYR A N 1
ATOM 3524 C CA . TYR A 1 462 ? -21.734 -2.506 21.078 1 95.5 462 TYR A CA 1
ATOM 3525 C C . TYR A 1 462 ? -22.5 -2.863 19.797 1 95.5 462 TYR A C 1
ATOM 3527 O O . TYR A 1 462 ? -23.734 -2.775 19.766 1 95.5 462 TYR A O 1
ATOM 3535 N N . LEU A 1 463 ? -21.812 -3.314 18.75 1 94.56 463 LEU A N 1
ATOM 3536 C CA . LEU A 1 463 ? -22.422 -3.721 17.484 1 94.56 463 LEU A CA 1
ATOM 3537 C C . LEU A 1 463 ? -23.5 -4.777 17.719 1 94.56 463 LEU A C 1
ATOM 3539 O O . LEU A 1 463 ? -24.594 -4.676 17.172 1 94.56 463 LEU A O 1
ATOM 3543 N N . ASN A 1 464 ? -23.188 -5.77 18.531 1 92.94 464 ASN A N 1
ATOM 3544 C CA . ASN A 1 464 ? -24.094 -6.887 18.766 1 92.94 464 ASN A CA 1
ATOM 3545 C C . ASN A 1 464 ? -25.312 -6.453 19.594 1 92.94 464 ASN A C 1
ATOM 3547 O O . ASN A 1 464 ? -26.359 -7.086 19.531 1 92.94 464 ASN A O 1
ATOM 3551 N N . ALA A 1 465 ? -25.188 -5.43 20.328 1 92.81 465 ALA A N 1
ATOM 3552 C CA . ALA A 1 465 ? -26.266 -4.938 21.172 1 92.81 465 ALA A CA 1
ATOM 3553 C C . ALA A 1 465 ? -27.234 -4.074 20.359 1 92.81 465 ALA A C 1
ATOM 3555 O O . ALA A 1 465 ? -28.359 -3.824 20.797 1 92.81 465 ALA A O 1
ATOM 3556 N N . LEU A 1 466 ? -26.797 -3.58 19.219 1 89.75 466 LEU A N 1
ATOM 3557 C CA . LEU A 1 466 ? -27.609 -2.686 18.391 1 89.75 466 LEU A CA 1
ATOM 3558 C C . LEU A 1 466 ? -28.516 -3.477 17.453 1 89.75 466 LEU A C 1
ATOM 3560 O O . LEU A 1 466 ? -28.141 -4.559 17 1 89.75 466 LEU A O 1
ATOM 3564 N N . PRO A 1 467 ? -29.703 -2.947 17.141 1 85.12 467 PRO A N 1
ATOM 3565 C CA . PRO A 1 467 ? -30.625 -3.666 16.266 1 85.12 467 PRO A CA 1
ATOM 3566 C C . PRO A 1 467 ? -30.141 -3.727 14.82 1 85.12 467 PRO A C 1
ATOM 3568 O O . PRO A 1 467 ? -29.453 -2.816 14.359 1 85.12 467 PRO A O 1
ATOM 3571 N N . ASP A 1 468 ? -30.578 -4.695 14.047 1 78.38 468 ASP A N 1
ATOM 3572 C CA . ASP A 1 468 ? -30.203 -4.902 12.648 1 78.38 468 ASP A CA 1
ATOM 3573 C C . ASP A 1 468 ? -30.969 -3.961 11.727 1 78.38 468 ASP A C 1
ATOM 3575 O O . ASP A 1 468 ? -30.547 -3.717 10.594 1 78.38 468 ASP A O 1
ATOM 3579 N N . ASP A 1 469 ? -32.094 -3.539 12.094 1 72.81 469 ASP A N 1
ATOM 3580 C CA . ASP A 1 469 ? -32.906 -2.656 11.266 1 72.81 469 ASP A CA 1
ATOM 3581 C C . ASP A 1 469 ? -33.25 -1.369 12.008 1 72.81 469 ASP A C 1
ATOM 3583 O O . ASP A 1 469 ? -33.375 -1.369 13.234 1 72.81 469 ASP A O 1
ATOM 3587 N N . ASP A 1 470 ? -33.312 -0.247 11.266 1 75.06 470 ASP A N 1
ATOM 3588 C CA . ASP A 1 470 ? -33.5 1.089 11.82 1 75.06 470 ASP A CA 1
ATOM 3589 C C . ASP A 1 470 ? -34.969 1.475 11.875 1 75.06 470 ASP A C 1
ATOM 3591 O O . ASP A 1 470 ? -35.312 2.658 11.938 1 75.06 470 ASP A O 1
ATOM 3595 N N . THR A 1 471 ? -35.844 0.582 11.727 1 65.94 471 THR A N 1
ATOM 3596 C CA . THR A 1 471 ? -37.281 0.883 11.633 1 65.94 471 THR A CA 1
ATOM 3597 C C . THR A 1 471 ? -37.75 1.689 12.844 1 65.94 471 THR A C 1
ATOM 3599 O O . THR A 1 471 ? -38.531 2.619 12.703 1 65.94 471 THR A O 1
ATOM 3602 N N . ASN A 1 472 ? -37.219 1.379 13.914 1 64.5 472 ASN A N 1
ATOM 3603 C CA . ASN A 1 472 ? -37.719 2.012 15.133 1 64.5 472 ASN A CA 1
ATOM 3604 C C . ASN A 1 472 ? -37.219 3.457 15.242 1 64.5 472 ASN A C 1
ATOM 3606 O O . ASN A 1 472 ? -37.844 4.27 15.938 1 64.5 472 ASN A O 1
ATOM 3610 N N . ILE A 1 473 ? -36.125 3.752 14.594 1 65.5 473 ILE A N 1
ATOM 3611 C CA . ILE A 1 473 ? -35.594 5.09 14.789 1 65.5 473 ILE A CA 1
ATOM 3612 C C . ILE A 1 473 ? -35.875 5.949 13.562 1 65.5 473 ILE A C 1
ATOM 3614 O O . ILE A 1 473 ? -36.031 7.168 13.664 1 65.5 473 ILE A O 1
ATOM 3618 N N . LEU A 1 474 ? -35.781 5.484 12.367 1 63.78 474 LEU A N 1
ATOM 3619 C CA . LEU A 1 474 ? -35.938 6.285 11.156 1 63.78 474 LEU A CA 1
ATOM 3620 C C . LEU A 1 474 ? -37.406 6.402 10.766 1 63.78 474 LEU A C 1
ATOM 3622 O O . LEU A 1 474 ? -37.781 7.352 10.078 1 63.78 474 LEU A O 1
ATOM 3626 N N . GLY A 1 475 ? -38.281 5.836 11.461 1 57.44 475 GLY A N 1
ATOM 3627 C CA . GLY A 1 475 ? -39.688 5.859 11.125 1 57.44 475 GLY A CA 1
ATOM 3628 C C . GLY A 1 475 ? -40.031 5.051 9.891 1 57.44 475 GLY A C 1
ATOM 3629 O O . GLY A 1 475 ? -39.125 4.652 9.141 1 57.44 475 GLY A O 1
ATOM 3630 N N . ALA A 1 476 ? -41.281 4.789 9.594 1 52.25 476 ALA A N 1
ATOM 3631 C CA . ALA A 1 476 ? -41.844 4.016 8.492 1 52.25 476 ALA A CA 1
ATOM 3632 C C . ALA A 1 476 ? -41.5 4.652 7.145 1 52.25 476 ALA A C 1
ATOM 3634 O O . ALA A 1 476 ? -41.531 5.879 7.004 1 52.25 476 ALA A O 1
ATOM 3635 N N . GLY A 1 477 ? -41 3.91 6.016 1 50.06 477 GLY A N 1
ATOM 3636 C CA . GLY A 1 477 ? -40.75 4.324 4.645 1 50.06 477 GLY A CA 1
ATOM 3637 C C . GLY A 1 477 ? -39.312 4.625 4.363 1 50.06 477 GLY A C 1
ATOM 3638 O O . GLY A 1 477 ? -38.906 4.852 3.215 1 50.06 477 GLY A O 1
ATOM 3639 N N . LYS A 1 478 ? -38.562 4.766 5.496 1 56.12 478 LYS A N 1
ATOM 3640 C CA . LYS A 1 478 ? -37.188 5.09 5.227 1 56.12 478 LYS A CA 1
ATOM 3641 C C . LYS A 1 478 ? -36.344 3.828 4.984 1 56.12 478 LYS A C 1
ATOM 3643 O O . LYS A 1 478 ? -36.75 2.738 5.406 1 56.12 478 LYS A O 1
ATOM 3648 N N . ASP A 1 479 ? -35.406 3.982 4.141 1 57.69 479 ASP A N 1
ATOM 3649 C CA . ASP A 1 479 ? -34.562 2.859 3.725 1 57.69 479 ASP A CA 1
ATOM 3650 C C . ASP A 1 479 ? -33.906 2.207 4.926 1 57.69 479 ASP A C 1
ATOM 3652 O O . ASP A 1 479 ? -32.906 2.742 5.457 1 57.69 479 ASP A O 1
ATOM 3656 N N . ALA A 1 480 ? -34.562 1.154 5.449 1 55.28 480 ALA A N 1
ATOM 3657 C CA . ALA A 1 480 ? -34 0.369 6.555 1 55.28 480 ALA A CA 1
ATOM 3658 C C . ALA A 1 480 ? -32.625 -0.169 6.211 1 55.28 480 ALA A C 1
ATOM 3660 O O . ALA A 1 480 ? -31.859 -0.541 7.105 1 55.28 480 ALA A O 1
ATOM 3661 N N . GLY A 1 481 ? -32.281 -0.044 5.023 1 64.25 481 GLY A N 1
ATOM 3662 C CA . GLY A 1 481 ? -31.047 -0.611 4.543 1 64.25 481 GLY A CA 1
ATOM 3663 C C . GLY A 1 481 ? -29.828 0.239 4.883 1 64.25 481 GLY A C 1
ATOM 3664 O O . GLY A 1 481 ? -28.688 -0.232 4.809 1 64.25 481 GLY A O 1
ATOM 3665 N N . ILE A 1 482 ? -30.094 1.367 5.516 1 69.81 482 ILE A N 1
ATOM 3666 C CA . ILE A 1 482 ? -28.969 2.256 5.836 1 69.81 482 ILE A CA 1
ATOM 3667 C C . ILE A 1 482 ? -28.297 1.796 7.125 1 69.81 482 ILE A C 1
ATOM 3669 O O . ILE A 1 482 ? -27.125 2.104 7.363 1 69.81 482 ILE A O 1
ATOM 3673 N N . GLN A 1 483 ? -28.953 1.063 8.016 1 81.12 483 GLN A N 1
ATOM 3674 C CA . GLN A 1 483 ? -28.469 0.493 9.266 1 81.12 483 GLN A CA 1
ATOM 3675 C C . GLN A 1 483 ? -27.703 1.526 10.078 1 81.12 483 GLN A C 1
ATOM 3677 O O . GLN A 1 483 ? -26.578 1.269 10.516 1 81.12 483 GLN A O 1
ATOM 3682 N N . PHE A 1 484 ? -28.297 2.646 10.344 1 80.44 484 PHE A N 1
ATOM 3683 C CA . PHE A 1 484 ? -27.703 3.781 11.047 1 80.44 484 PHE A CA 1
ATOM 3684 C C . PHE A 1 484 ? -27.156 3.357 12.406 1 80.44 484 PHE A C 1
ATOM 3686 O O . PHE A 1 484 ? -26.031 3.707 12.773 1 80.44 484 PHE A O 1
ATOM 3693 N N . GLN A 1 485 ? -27.906 2.666 13.172 1 84.38 485 GLN A N 1
ATOM 3694 C CA . GLN A 1 485 ? -27.547 2.324 14.539 1 84.38 485 GLN A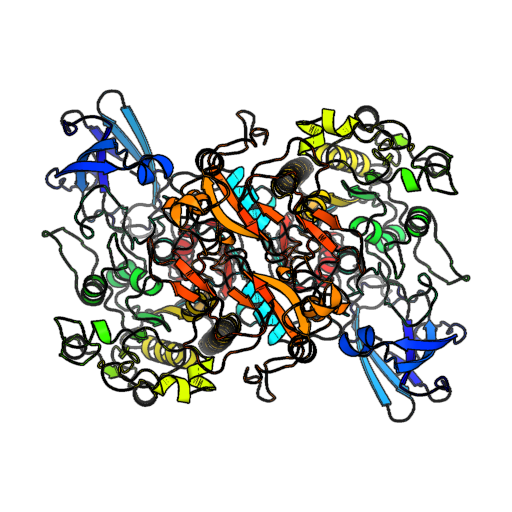 CA 1
ATOM 3695 C C . GLN A 1 485 ? -26.312 1.421 14.578 1 84.38 485 GLN A C 1
ATOM 3697 O O . GLN A 1 485 ? -25.422 1.615 15.398 1 84.38 485 GLN A O 1
ATOM 3702 N N . LYS A 1 486 ? -26.297 0.461 13.727 1 89.94 486 LYS A N 1
ATOM 3703 C CA . LYS A 1 486 ? -25.141 -0.448 13.727 1 89.94 486 LYS A CA 1
ATOM 3704 C C . LYS A 1 486 ? -23.859 0.298 13.422 1 89.94 486 LYS A C 1
ATOM 3706 O O . LYS A 1 486 ? -22.781 -0.073 13.914 1 89.94 486 LYS A O 1
ATOM 3711 N N . HIS A 1 487 ? -23.969 1.335 12.672 1 90.69 487 HIS A N 1
ATOM 3712 C CA . HIS A 1 487 ? -22.781 2.09 12.281 1 90.69 487 HIS A CA 1
ATOM 3713 C C . HIS A 1 487 ? -22.219 2.887 13.453 1 90.69 487 HIS A C 1
ATOM 3715 O O . HIS A 1 487 ? -21.078 3.328 13.422 1 90.69 487 HIS A O 1
ATOM 3721 N N . LEU A 1 488 ? -22.969 3.037 14.5 1 88.62 488 LEU A N 1
ATOM 3722 C CA . LEU A 1 488 ? -22.516 3.754 15.688 1 88.62 488 LEU A CA 1
ATOM 3723 C C . LEU A 1 488 ? -21.391 2.996 16.375 1 88.62 488 LEU A C 1
ATOM 3725 O O . LEU A 1 488 ? -20.641 3.57 17.188 1 88.62 488 LEU A O 1
ATOM 3729 N N . ALA A 1 489 ? -21.297 1.745 16.078 1 94.44 489 ALA A N 1
ATOM 3730 C CA . ALA A 1 489 ? -20.266 0.914 16.719 1 94.44 489 ALA A CA 1
ATOM 3731 C C . ALA A 1 489 ? -18.922 1.084 16.031 1 94.44 489 ALA A C 1
ATOM 3733 O O . ALA A 1 489 ? -17.906 0.594 16.516 1 94.44 489 ALA A O 1
ATOM 3734 N N . ILE A 1 490 ? -18.906 1.83 14.914 1 95.44 490 ILE A N 1
ATOM 3735 C CA . ILE A 1 490 ? -17.688 2.068 14.172 1 95.44 490 ILE A CA 1
ATOM 3736 C C . ILE A 1 490 ? -16.984 3.309 14.719 1 95.44 490 ILE A C 1
ATOM 3738 O O . ILE A 1 490 ? -17.594 4.371 14.844 1 95.44 490 ILE A O 1
ATOM 3742 N N . GLY A 1 491 ? -15.695 3.1 15.109 1 95.81 491 GLY A N 1
ATOM 3743 C CA . GLY A 1 491 ? -14.867 4.223 15.516 1 95.81 491 GLY A CA 1
ATOM 3744 C C . GLY A 1 491 ? -13.938 4.703 14.422 1 95.81 491 GLY A C 1
ATOM 3745 O O . GLY A 1 491 ? -13.266 3.9 13.773 1 95.81 491 GLY A O 1
ATOM 3746 N N . GLU A 1 492 ? -13.945 6.027 14.164 1 95.69 492 GLU A N 1
ATOM 3747 C CA . GLU A 1 492 ? -13.086 6.691 13.188 1 95.69 492 GLU A CA 1
ATOM 3748 C C . GLU A 1 492 ? -12.188 7.727 13.852 1 95.69 492 GLU A C 1
ATOM 3750 O O . GLU A 1 492 ? -12.555 8.32 14.867 1 95.69 492 GLU A O 1
ATOM 3755 N N . TYR A 1 493 ? -10.969 7.914 13.258 1 95.94 493 TYR A N 1
ATOM 3756 C CA . TYR A 1 493 ? -10.023 8.891 13.781 1 95.94 493 TYR A CA 1
ATOM 3757 C C . TYR A 1 493 ? -9.852 8.727 15.289 1 95.94 493 TYR A C 1
ATOM 3759 O O . TYR A 1 493 ? -9.523 7.641 15.766 1 95.94 493 TYR A O 1
ATOM 3767 N N . ASP A 1 494 ? -10.141 9.766 16.109 1 94.12 494 ASP A N 1
ATOM 3768 C CA . ASP A 1 494 ? -9.914 9.719 17.547 1 94.12 494 ASP A CA 1
ATOM 3769 C C . ASP A 1 494 ? -10.758 8.625 18.203 1 94.12 494 ASP A C 1
ATOM 3771 O O . ASP A 1 494 ? -10.305 7.949 19.125 1 94.12 494 ASP A O 1
ATOM 3775 N N . THR A 1 495 ? -11.922 8.32 17.688 1 93.56 495 THR A N 1
ATOM 3776 C CA . THR A 1 495 ? -12.805 7.332 18.297 1 93.56 495 THR A CA 1
ATOM 3777 C C . THR A 1 495 ? -12.414 5.922 17.875 1 93.56 495 THR A C 1
ATOM 3779 O O . THR A 1 495 ? -12.906 4.941 18.438 1 93.56 495 THR A O 1
ATOM 3782 N N . ALA A 1 496 ? -11.578 5.828 16.922 1 94.12 496 ALA A N 1
ATOM 3783 C CA . ALA A 1 496 ? -11.062 4.504 16.562 1 94.12 496 ALA A CA 1
ATOM 3784 C C . ALA A 1 496 ? -10.234 3.924 17.703 1 94.12 496 ALA A C 1
ATOM 3786 O O . ALA A 1 496 ? -10.195 2.707 17.906 1 94.12 496 ALA A O 1
ATOM 3787 N N . GLY A 1 497 ? -9.492 4.84 18.422 1 95 497 GLY A N 1
ATOM 3788 C CA . GLY A 1 497 ? -8.656 4.344 19.5 1 95 497 GLY A CA 1
ATOM 3789 C C . GLY A 1 497 ? -7.707 3.242 19.047 1 95 497 GLY A C 1
ATOM 3790 O O . GLY A 1 497 ? -7.023 3.377 18.031 1 95 497 GLY A O 1
ATOM 3791 N N . TRP A 1 498 ? -7.559 2.193 19.953 1 95.25 498 TRP A N 1
ATOM 3792 C CA . TRP A 1 498 ? -6.699 1.036 19.719 1 95.25 498 TRP A CA 1
ATOM 3793 C C . TRP A 1 498 ? -7.508 -0.257 19.75 1 95.25 498 TRP A C 1
ATOM 3795 O O . TRP A 1 498 ? -8.664 -0.262 20.188 1 95.25 498 TRP A O 1
ATOM 3805 N N . ILE A 1 499 ? -6.957 -1.266 19.328 1 95.81 499 ILE A N 1
ATOM 3806 C CA . ILE A 1 499 ? -7.66 -2.541 19.219 1 95.81 499 ILE A CA 1
ATOM 3807 C C . ILE A 1 499 ? -7.09 -3.521 20.25 1 95.81 499 ILE A C 1
ATOM 3809 O O . ILE A 1 499 ? -6 -3.303 20.781 1 95.81 499 ILE A O 1
ATOM 3813 N N . ASP A 1 500 ? -7.891 -4.566 20.484 1 95.88 500 ASP A N 1
ATOM 3814 C CA . ASP A 1 500 ? -7.402 -5.672 21.297 1 95.88 500 ASP A CA 1
ATOM 3815 C C . ASP A 1 500 ? -6.355 -6.492 20.547 1 95.88 500 ASP A C 1
ATOM 3817 O O . ASP A 1 500 ? -6.539 -6.805 19.375 1 95.88 500 ASP A O 1
ATOM 3821 N N . SER A 1 501 ? -5.297 -6.805 21.25 1 95.44 501 SER A N 1
ATOM 3822 C CA . SER A 1 501 ? -4.262 -7.648 20.656 1 95.44 501 SER A CA 1
ATOM 3823 C C . SER A 1 501 ? -4.738 -9.086 20.516 1 95.44 501 SER A C 1
ATOM 3825 O O . SER A 1 501 ? -5.434 -9.609 21.391 1 95.44 501 SER A O 1
ATOM 3827 N N . VAL A 1 502 ? -4.297 -9.727 19.438 1 95.81 502 VAL A N 1
ATOM 3828 C CA . VAL A 1 502 ? -4.637 -11.133 19.266 1 95.81 502 VAL A CA 1
ATOM 3829 C C . VAL A 1 502 ? -3.578 -12.008 19.938 1 95.81 502 VAL A C 1
ATOM 3831 O O . VAL A 1 502 ? -3.701 -13.234 19.953 1 95.81 502 VAL A O 1
ATOM 3834 N N . MET A 1 503 ? -2.494 -11.453 20.391 1 96 503 MET A N 1
ATOM 3835 C CA . MET A 1 503 ? -1.37 -12.195 20.953 1 96 503 MET A CA 1
ATOM 3836 C C . MET A 1 503 ? -1.645 -12.586 22.406 1 96 503 MET A C 1
ATOM 3838 O O . MET A 1 503 ? -2.221 -11.797 23.172 1 96 503 MET A O 1
ATOM 3842 N N . ASP A 1 504 ? -1.176 -13.766 22.812 1 94.5 504 ASP A N 1
ATOM 3843 C CA . ASP A 1 504 ? -1.265 -14.211 24.203 1 94.5 504 ASP A CA 1
ATOM 3844 C C . ASP A 1 504 ? 0.046 -13.953 24.938 1 94.5 504 ASP A C 1
ATOM 3846 O O . ASP A 1 504 ? 0.921 -13.242 24.438 1 94.5 504 ASP A O 1
ATOM 3850 N N . GLU A 1 505 ? 0.19 -14.461 26.125 1 91.81 505 GLU A N 1
ATOM 3851 C CA . GLU A 1 505 ? 1.339 -14.203 27 1 91.81 505 GLU A CA 1
ATOM 3852 C C . GLU A 1 505 ? 2.59 -14.898 26.469 1 91.81 505 GLU A C 1
ATOM 3854 O O . GLU A 1 505 ? 3.709 -14.547 26.844 1 91.81 505 GLU A O 1
ATOM 3859 N N . ASN A 1 506 ? 2.381 -15.898 25.531 1 91.12 506 ASN A N 1
ATOM 3860 C CA . ASN A 1 506 ? 3.494 -16.641 24.953 1 91.12 506 ASN A CA 1
ATOM 3861 C C . ASN A 1 506 ? 3.838 -16.109 23.562 1 91.12 506 ASN A C 1
ATOM 3863 O O . ASN A 1 506 ? 4.559 -16.766 22.797 1 91.12 506 ASN A O 1
ATOM 3867 N N . ASP A 1 507 ? 3.234 -14.969 23.156 1 90.81 507 ASP A N 1
ATOM 3868 C CA . ASP A 1 507 ? 3.479 -14.305 21.875 1 90.81 507 ASP A CA 1
ATOM 3869 C C . ASP A 1 507 ? 2.926 -15.133 20.719 1 90.81 507 ASP A C 1
ATOM 3871 O O . ASP A 1 507 ? 3.555 -15.234 19.672 1 90.81 507 ASP A O 1
ATOM 3875 N N . MET A 1 508 ? 1.873 -15.844 21.062 1 94.31 508 MET A N 1
ATOM 3876 C CA . MET A 1 508 ? 1.137 -16.562 20.031 1 94.31 508 MET A CA 1
ATOM 3877 C C . MET A 1 508 ? -0.209 -15.906 19.75 1 94.31 508 MET A C 1
ATOM 3879 O O . MET A 1 508 ? -0.882 -15.453 20.672 1 94.31 508 MET A O 1
ATOM 3883 N N . PRO A 1 509 ? -0.562 -15.758 18.516 1 94.75 509 PRO A N 1
ATOM 3884 C CA . PRO A 1 509 ? -1.833 -15.117 18.172 1 94.75 509 PRO A CA 1
ATOM 3885 C C . PRO A 1 509 ? -3.039 -16.016 18.438 1 94.75 509 PRO A C 1
ATOM 3887 O O . PRO A 1 509 ? -3.701 -16.453 17.5 1 94.75 509 PRO A O 1
ATOM 3890 N N . THR A 1 510 ? -3.436 -16.172 19.672 1 94.75 510 THR A N 1
ATOM 3891 C CA . THR A 1 510 ? -4.484 -17.125 20 1 94.75 510 THR A CA 1
ATOM 3892 C C . THR A 1 510 ? -5.715 -16.406 20.562 1 94.75 510 THR A C 1
ATOM 3894 O O . THR A 1 510 ? -6.746 -17.031 20.812 1 94.75 510 THR A O 1
ATOM 3897 N N . LYS A 1 511 ? -5.711 -15.086 20.688 1 93.88 511 LYS A N 1
ATOM 3898 C CA . LYS A 1 511 ? -6.816 -14.312 21.25 1 93.88 511 LYS A CA 1
ATOM 3899 C C . LYS A 1 511 ? -7.59 -13.578 20.156 1 93.88 511 LYS A C 1
ATOM 3901 O O . LYS A 1 511 ? -7.574 -12.352 20.094 1 93.88 511 LYS A O 1
ATOM 3906 N N . TRP A 1 512 ? -8.43 -14.211 19.406 1 92.25 512 TRP A N 1
ATOM 3907 C CA . TRP A 1 512 ? -9.07 -13.633 18.234 1 92.25 512 TRP A CA 1
ATOM 3908 C C . TRP A 1 512 ? -10.477 -13.141 18.562 1 92.25 512 TRP A C 1
ATOM 3910 O O . TRP A 1 512 ? -11.195 -12.656 17.688 1 92.25 512 TRP A O 1
ATOM 3920 N N . GLN A 1 513 ? -10.953 -13.203 19.734 1 86.5 513 GLN A N 1
ATOM 3921 C CA . GLN A 1 513 ? -12.32 -12.828 20.109 1 86.5 513 GLN A CA 1
ATOM 3922 C C . GLN A 1 513 ? -12.32 -11.578 20.984 1 86.5 513 GLN A C 1
ATOM 3924 O O . GLN A 1 513 ? -13.156 -11.453 21.875 1 86.5 513 GLN A O 1
ATOM 3929 N N . GLY A 1 514 ? -11.516 -10.672 20.672 1 92.19 514 GLY A N 1
ATOM 3930 C CA . GLY A 1 514 ? -11.516 -9.438 21.453 1 92.19 514 GLY A CA 1
ATOM 3931 C C . GLY A 1 514 ? -12.703 -8.547 21.156 1 92.19 514 GLY A C 1
ATOM 3932 O O . GLY A 1 514 ? -13.461 -8.797 20.219 1 92.19 514 GLY A O 1
ATOM 3933 N N . ARG A 1 515 ? -12.922 -7.52 21.969 1 96.38 515 ARG A N 1
ATOM 3934 C CA . ARG A 1 515 ? -14.039 -6.59 21.844 1 96.38 515 ARG A CA 1
ATOM 3935 C C . ARG A 1 515 ? -13.773 -5.559 20.75 1 96.38 515 ARG A C 1
ATOM 3937 O O . ARG A 1 515 ? -14.594 -5.367 19.859 1 96.38 515 ARG A O 1
ATOM 3944 N N . TYR A 1 516 ? -12.672 -4.801 20.875 1 97.31 516 TYR A N 1
ATOM 3945 C CA . TYR A 1 516 ? -12.305 -3.787 19.891 1 97.31 516 TYR A CA 1
ATOM 3946 C C . TYR A 1 516 ? -11.477 -4.391 18.766 1 97.31 516 TYR A C 1
ATOM 3948 O O . TYR A 1 516 ? -10.352 -4.848 19 1 97.31 516 TYR A O 1
ATOM 3956 N N . ARG A 1 517 ? -12.062 -4.367 17.562 1 97.31 517 ARG A N 1
ATOM 3957 C CA . ARG A 1 517 ? -11.438 -4.992 16.391 1 97.31 517 ARG A CA 1
ATOM 3958 C C . ARG A 1 517 ? -11.25 -3.984 15.266 1 97.31 517 ARG A C 1
ATOM 3960 O O . ARG A 1 517 ? -11.773 -2.871 15.328 1 97.31 517 ARG A O 1
ATOM 3967 N N . LEU A 1 518 ? -10.5 -4.367 14.258 1 98 518 LEU A N 1
ATOM 3968 C CA . LEU A 1 518 ? -10.32 -3.514 13.086 1 98 518 LEU A CA 1
ATOM 3969 C C . LEU A 1 518 ? -11.602 -3.461 12.258 1 98 518 LEU A C 1
ATOM 3971 O O . LEU A 1 518 ? -12.219 -4.496 11.992 1 98 518 LEU A O 1
ATOM 3975 N N . ALA A 1 519 ? -12.062 -2.281 11.898 1 97.81 519 ALA A N 1
ATOM 3976 C CA . ALA A 1 519 ? -13.078 -2.133 10.859 1 97.81 519 ALA A CA 1
ATOM 3977 C C . ALA A 1 519 ? -12.461 -2.238 9.469 1 97.81 519 ALA A C 1
ATOM 3979 O O . ALA A 1 519 ? -12 -1.24 8.914 1 97.81 519 ALA A O 1
ATOM 3980 N N . THR A 1 520 ? -12.5 -3.434 8.922 1 97.5 520 THR A N 1
ATOM 3981 C CA . THR A 1 520 ? -11.844 -3.768 7.664 1 97.5 520 THR A CA 1
ATOM 3982 C C . THR A 1 520 ? -12.867 -4.027 6.566 1 97.5 520 THR A C 1
ATOM 3984 O O . THR A 1 520 ? -14.055 -4.18 6.848 1 97.5 520 THR A O 1
ATOM 3987 N N . GLY A 1 521 ? -12.391 -4.016 5.352 1 96.75 521 GLY A N 1
ATOM 3988 C CA . GLY A 1 521 ? -13.18 -4.445 4.207 1 96.75 521 GLY A CA 1
ATOM 3989 C C . GLY A 1 521 ? -12.383 -4.523 2.922 1 96.75 521 GLY A C 1
ATOM 3990 O O . GLY A 1 521 ? -11.172 -4.289 2.922 1 96.75 521 GLY A O 1
ATOM 3991 N N . LYS A 1 522 ? -13.047 -4.91 1.888 1 96.88 522 LYS A N 1
ATOM 3992 C CA . LYS A 1 522 ? -12.508 -4.895 0.529 1 96.88 522 LYS A CA 1
ATOM 3993 C C . LYS A 1 522 ? -13.32 -3.965 -0.371 1 96.88 522 LYS A C 1
ATOM 3995 O O . LYS A 1 522 ? -14.516 -3.752 -0.136 1 96.88 522 LYS A O 1
ATOM 4000 N N . VAL A 1 523 ? -12.641 -3.42 -1.355 1 97.62 523 VAL A N 1
ATOM 4001 C CA . VAL A 1 523 ? -13.305 -2.549 -2.32 1 97.62 523 VAL A CA 1
ATOM 4002 C C . VAL A 1 523 ? -14.312 -3.354 -3.131 1 97.62 523 VAL A C 1
ATOM 4004 O O . VAL A 1 523 ? -15.391 -2.85 -3.469 1 97.62 523 VAL A O 1
ATOM 4007 N N . ASP A 1 524 ? -13.945 -4.586 -3.434 1 96.12 524 ASP A N 1
ATOM 4008 C CA . ASP A 1 524 ? -14.766 -5.473 -4.262 1 96.12 524 ASP A CA 1
ATOM 4009 C C . ASP A 1 524 ? -15.266 -6.672 -3.455 1 96.12 524 ASP A C 1
ATOM 4011 O O . ASP A 1 524 ? -14.945 -6.805 -2.271 1 96.12 524 ASP A O 1
ATOM 4015 N N . GLY A 1 525 ? -16.078 -7.488 -4.102 1 91.38 525 GLY A N 1
ATOM 4016 C CA . GLY A 1 525 ? -16.625 -8.703 -3.521 1 91.38 525 GLY A CA 1
ATOM 4017 C C . GLY A 1 525 ? -18.125 -8.867 -3.756 1 91.38 525 GLY A C 1
ATOM 4018 O O . GLY A 1 525 ? -18.766 -7.957 -4.273 1 91.38 525 GLY A O 1
ATOM 4019 N N . PRO A 1 526 ? -18.594 -10.031 -3.43 1 87.44 526 PRO A N 1
ATOM 4020 C CA . PRO A 1 526 ? -20.047 -10.234 -3.486 1 87.44 526 PRO A CA 1
ATOM 4021 C C . PRO A 1 526 ? -20.797 -9.5 -2.371 1 87.44 526 PRO A C 1
ATOM 4023 O O . PRO A 1 526 ? -20.172 -8.977 -1.445 1 87.44 526 PRO A O 1
ATOM 4026 N N . GLN A 1 527 ? -22.109 -9.438 -2.537 1 84.31 527 GLN A N 1
ATOM 4027 C CA . GLN A 1 527 ? -22.906 -8.945 -1.416 1 84.31 527 GLN A CA 1
ATOM 4028 C C . GLN A 1 527 ? -22.594 -9.734 -0.143 1 84.31 527 GLN A C 1
ATOM 4030 O O . GLN A 1 527 ? -22.453 -10.953 -0.182 1 84.31 527 GLN A O 1
ATOM 4035 N N . SER A 1 528 ? -22.469 -8.977 0.947 1 84.62 528 SER A N 1
ATOM 4036 C CA . SER A 1 528 ? -22.078 -9.625 2.191 1 84.62 528 SER A CA 1
ATOM 4037 C C . SER A 1 528 ? -22.594 -8.859 3.404 1 84.62 528 SER A C 1
ATOM 4039 O O . SER A 1 528 ? -23.219 -7.812 3.262 1 84.62 528 SER A O 1
ATOM 4041 N N . VAL A 1 529 ? -22.469 -9.484 4.562 1 86.75 529 VAL A N 1
ATOM 4042 C CA . VAL A 1 529 ? -22.719 -8.859 5.859 1 86.75 529 VAL A CA 1
ATOM 4043 C C . VAL A 1 529 ? -21.438 -8.891 6.695 1 86.75 529 VAL A C 1
ATOM 4045 O O . VAL A 1 529 ? -20.828 -9.945 6.859 1 86.75 529 VAL A O 1
ATOM 4048 N N . GLU A 1 530 ? -21.062 -7.719 7.191 1 89.81 530 GLU A N 1
ATOM 4049 C CA . GLU A 1 530 ? -19.828 -7.609 7.957 1 89.81 530 GLU A CA 1
ATOM 4050 C C . GLU A 1 530 ? -20.109 -7.383 9.438 1 89.81 530 GLU A C 1
ATOM 4052 O O . GLU A 1 530 ? -20.859 -6.473 9.797 1 89.81 530 GLU A O 1
ATOM 4057 N N . ASN A 1 531 ? -19.516 -8.203 10.305 1 91.19 531 ASN A N 1
ATOM 4058 C CA . ASN A 1 531 ? -19.625 -7.984 11.742 1 91.19 531 ASN A CA 1
ATOM 4059 C C . ASN A 1 531 ? -18.25 -8.039 12.414 1 91.19 531 ASN A C 1
ATOM 4061 O O . ASN A 1 531 ? -18.156 -7.902 13.633 1 91.19 531 ASN A O 1
ATOM 4065 N N . TRP A 1 532 ? -17.172 -8.352 11.602 1 93.19 532 TRP A N 1
ATOM 4066 C CA . TRP A 1 532 ? -15.766 -8.297 11.961 1 93.19 532 TRP A CA 1
ATOM 4067 C C . TRP A 1 532 ? -15.461 -9.266 13.102 1 93.19 532 TRP A C 1
ATOM 4069 O O . TRP A 1 532 ? -14.531 -9.047 13.883 1 93.19 532 TRP A O 1
ATOM 4079 N N . GLN A 1 533 ? -16.25 -10.289 13.227 1 89.81 533 GLN A N 1
ATOM 4080 C CA . GLN A 1 533 ? -16.016 -11.336 14.211 1 89.81 533 GLN A CA 1
ATOM 4081 C C . GLN A 1 533 ? -15.633 -12.648 13.531 1 89.81 533 GLN A C 1
ATOM 4083 O O . GLN A 1 533 ? -16.109 -12.953 12.438 1 89.81 533 GLN A O 1
ATOM 4088 N N . ILE A 1 534 ? -14.711 -13.375 14.141 1 87.19 534 ILE A N 1
ATOM 4089 C CA . ILE A 1 534 ? -14.273 -14.641 13.555 1 87.19 534 ILE A CA 1
ATOM 4090 C C . ILE A 1 534 ? -15.367 -15.688 13.711 1 87.19 534 ILE A C 1
ATOM 4092 O O . ILE A 1 534 ? -16.016 -15.758 14.758 1 87.19 534 ILE A O 1
ATOM 4096 N N . ARG A 1 535 ? -15.562 -16.359 12.625 1 76.19 535 ARG A N 1
ATOM 4097 C CA . ARG A 1 535 ? -16.594 -17.391 12.625 1 76.19 535 ARG A CA 1
ATOM 4098 C C . ARG A 1 535 ? -16.016 -18.719 13.109 1 76.19 535 ARG A C 1
ATOM 4100 O O . ARG A 1 535 ? -14.898 -19.094 12.734 1 76.19 535 ARG A O 1
ATOM 4107 N N . ASP A 1 536 ? -16.75 -19.375 13.922 1 74.06 536 ASP A N 1
ATOM 4108 C CA . ASP A 1 536 ? -16.281 -20.656 14.445 1 74.06 536 ASP A CA 1
ATOM 4109 C C . ASP A 1 536 ? -16.234 -21.703 13.336 1 74.06 536 ASP A C 1
ATOM 4111 O O . ASP A 1 536 ? -15.305 -22.516 13.289 1 74.06 536 ASP A O 1
ATOM 4115 N N . ASN A 1 537 ? -17.344 -21.672 12.562 1 63.47 537 ASN A N 1
ATOM 4116 C CA . ASN A 1 537 ? -17.359 -22.703 11.523 1 63.47 537 ASN A CA 1
ATOM 4117 C C . ASN A 1 537 ? -16.906 -22.141 10.18 1 63.47 537 ASN A C 1
ATOM 4119 O O . ASN A 1 537 ? -17.203 -21 9.852 1 63.47 537 ASN A O 1
ATOM 4123 N N . THR A 1 538 ? -15.836 -22.688 9.484 1 56.91 538 THR A N 1
ATOM 4124 C CA . THR A 1 538 ? -15.18 -22.266 8.25 1 56.91 538 THR A CA 1
ATOM 4125 C C . THR A 1 538 ? -16.188 -22.188 7.105 1 56.91 538 THR A C 1
ATOM 4127 O O . THR A 1 538 ? -15.961 -21.469 6.125 1 56.91 538 THR A O 1
ATOM 4130 N N . VAL A 1 539 ? -17.219 -23.016 7.129 1 46.59 539 VAL A N 1
ATOM 4131 C CA . VAL A 1 539 ? -17.953 -23.375 5.922 1 46.59 539 VAL A CA 1
ATOM 4132 C C . VAL A 1 539 ? -18.891 -22.234 5.527 1 46.59 539 VAL A C 1
ATOM 4134 O O . VAL A 1 539 ? -19.469 -22.25 4.441 1 46.59 539 VAL A O 1
ATOM 4137 N N . LEU A 1 540 ? -19.016 -21.406 6.383 1 47.84 540 LEU A N 1
ATOM 4138 C CA . LEU A 1 540 ? -20.109 -20.547 5.945 1 47.84 540 LEU A CA 1
ATOM 4139 C C . LEU A 1 540 ? -19.594 -19.406 5.09 1 47.84 540 LEU A C 1
ATOM 4141 O O . LEU A 1 540 ? -18.812 -18.578 5.566 1 47.84 540 LEU A O 1
ATOM 4145 N N . ARG A 1 541 ? -19.688 -19.75 3.762 1 51.12 541 ARG A N 1
ATOM 4146 C CA . ARG A 1 541 ? -19.422 -18.625 2.863 1 51.12 541 ARG A CA 1
ATOM 4147 C C . ARG A 1 541 ? -20.484 -17.547 3.02 1 51.12 541 ARG A C 1
ATOM 4149 O O . ARG A 1 541 ? -21.672 -17.844 3.229 1 51.12 541 ARG A O 1
ATOM 4156 N N . ASP A 1 542 ? -20.125 -16.391 3.236 1 51.75 542 ASP A N 1
ATOM 4157 C CA . ASP A 1 542 ? -21.047 -15.25 3.283 1 51.75 542 ASP A CA 1
ATOM 4158 C C . ASP A 1 542 ? -21.953 -15.219 2.057 1 51.75 542 ASP A C 1
ATOM 4160 O O . ASP A 1 542 ? -22.875 -14.406 1.98 1 51.75 542 ASP A O 1
ATOM 4164 N N . ILE A 1 543 ? -21.688 -16.281 1.062 1 55.34 543 ILE A N 1
ATOM 4165 C CA . ILE A 1 543 ? -22.344 -16.141 -0.24 1 55.34 543 ILE A CA 1
ATOM 4166 C C . ILE A 1 543 ? -23.031 -17.453 -0.605 1 55.34 543 ILE A C 1
ATOM 4168 O O . ILE A 1 543 ? -22.531 -18.531 -0.297 1 55.34 543 ILE A O 1
ATOM 4172 N N . PHE A 1 544 ? -24.297 -17.5 -0.871 1 51.06 544 PHE A N 1
ATOM 4173 C CA . PHE A 1 544 ? -25.062 -18.656 -1.312 1 51.06 544 PHE A CA 1
ATOM 4174 C C . PHE A 1 544 ? -25.562 -18.469 -2.736 1 51.06 544 PHE A C 1
ATOM 4176 O O . PHE A 1 544 ? -25.812 -17.344 -3.168 1 51.06 544 PHE A O 1
ATOM 4183 N N . ASN A 1 545 ? -25.531 -19.531 -3.514 1 54.81 545 ASN A N 1
ATOM 4184 C CA . ASN A 1 545 ? -26.016 -19.547 -4.891 1 54.81 545 ASN A CA 1
ATOM 4185 C C . ASN A 1 545 ? -27.547 -19.516 -4.945 1 54.81 545 ASN A C 1
ATOM 4187 O O . ASN A 1 545 ? -28.203 -20.328 -4.293 1 54.81 545 ASN A O 1
ATOM 4191 N N . VAL A 1 546 ? -28.141 -18.422 -5.395 1 49.25 546 VAL A N 1
ATOM 4192 C CA . VAL A 1 546 ? -29.578 -18.375 -5.676 1 49.25 546 VAL A CA 1
ATOM 4193 C C . VAL A 1 546 ? -29.844 -18.891 -7.086 1 49.25 546 VAL A C 1
ATOM 4195 O O . VAL A 1 546 ? -29.141 -18.516 -8.039 1 49.25 546 VAL A O 1
ATOM 4198 N N . THR A 1 547 ? -30.641 -20.078 -7.016 1 47.19 547 THR A N 1
ATOM 4199 C CA . THR A 1 547 ? -31.047 -20.797 -8.219 1 47.19 547 THR A CA 1
ATOM 4200 C C . THR A 1 547 ? -31.969 -19.938 -9.086 1 47.19 547 THR A C 1
ATOM 4202 O O . THR A 1 547 ? -32.875 -19.266 -8.57 1 47.19 547 THR A O 1
ATOM 4205 N N . GLY A 1 548 ? -31.562 -19.719 -10.5 1 45.75 548 GLY A N 1
ATOM 4206 C CA . GLY A 1 548 ? -32.219 -19.094 -11.633 1 45.75 548 GLY A CA 1
ATOM 4207 C C . GLY A 1 548 ? -31.266 -18.719 -12.75 1 45.75 548 GLY A C 1
ATOM 4208 O O . GLY A 1 548 ? -30.203 -19.312 -12.883 1 45.75 548 GLY A O 1
ATOM 4209 N N . TRP A 1 549 ? -31.719 -17.734 -13.461 1 46.66 549 TRP A N 1
ATOM 4210 C CA . TRP A 1 549 ? -30.984 -17.531 -14.695 1 46.66 549 TRP A CA 1
ATOM 4211 C C . TRP A 1 549 ? -29.484 -17.781 -14.492 1 46.66 549 TRP A C 1
ATOM 4213 O O . TRP A 1 549 ? -28.875 -18.547 -15.242 1 46.66 549 TRP A O 1
ATOM 4223 N N . GLN A 1 550 ? -28.625 -17 -14.055 1 54.56 550 GLN A N 1
ATOM 4224 C CA . GLN A 1 550 ? -27.203 -17.203 -13.789 1 54.56 550 GLN A CA 1
ATOM 4225 C C . GLN A 1 550 ? -26.906 -17.219 -12.297 1 54.56 550 GLN A C 1
ATOM 4227 O O . GLN A 1 550 ? -27.641 -16.594 -11.516 1 54.56 550 GLN A O 1
ATOM 4232 N N . SER A 1 551 ? -26.531 -18.406 -11.742 1 59.19 551 SER A N 1
ATOM 4233 C CA . SER A 1 551 ? -26.172 -18.578 -10.336 1 59.19 551 SER A CA 1
ATOM 4234 C C . SER A 1 551 ? -25.641 -17.281 -9.734 1 59.19 551 SER A C 1
ATOM 4236 O O . SER A 1 551 ? -24.609 -16.766 -10.156 1 59.19 551 SER A O 1
ATOM 4238 N N . ILE A 1 552 ? -26.609 -16.5 -9.141 1 65.56 552 ILE A N 1
ATOM 4239 C CA . ILE A 1 552 ? -26.25 -15.266 -8.461 1 65.56 552 ILE A CA 1
ATOM 4240 C C . ILE A 1 552 ? -25.969 -15.555 -6.992 1 65.56 552 ILE A C 1
ATOM 4242 O O . ILE A 1 552 ? -26.672 -16.328 -6.352 1 65.56 552 ILE A O 1
ATOM 4246 N N . TYR A 1 553 ? -24.828 -15.086 -6.539 1 66.25 553 TYR A N 1
ATOM 4247 C CA . TYR A 1 553 ? -24.438 -15.25 -5.141 1 66.25 553 TYR A CA 1
ATOM 4248 C C . TYR A 1 553 ? -24.938 -14.078 -4.301 1 66.25 553 TYR A C 1
ATOM 4250 O O . TYR A 1 553 ? -24.906 -12.93 -4.738 1 66.25 553 TYR A O 1
ATOM 4258 N N . GLN A 1 554 ? -25.562 -14.414 -3.178 1 66.62 554 GLN A N 1
ATOM 4259 C CA . GLN A 1 554 ? -26.047 -13.422 -2.219 1 66.62 554 GLN A CA 1
ATOM 4260 C C . GLN A 1 554 ? -25.469 -13.688 -0.826 1 66.62 554 GLN A C 1
ATOM 4262 O O . GLN A 1 554 ? -24.844 -14.719 -0.597 1 66.62 554 GLN A O 1
ATOM 4267 N N . ALA A 1 555 ? -25.641 -12.664 0.081 1 65.56 555 ALA A N 1
ATOM 4268 C CA . ALA A 1 555 ? -25.219 -12.828 1.467 1 65.56 555 ALA A CA 1
ATOM 4269 C C . ALA A 1 555 ? -25.922 -14.008 2.127 1 65.56 555 ALA A C 1
ATOM 4271 O O . ALA A 1 555 ? -27.109 -14.227 1.896 1 65.56 555 ALA A O 1
ATOM 4272 N N . ASN A 1 556 ? -25.141 -14.719 2.984 1 64.88 556 ASN A N 1
ATOM 4273 C CA . ASN A 1 556 ? -25.719 -15.844 3.717 1 64.88 556 ASN A CA 1
ATOM 4274 C C . ASN A 1 556 ? -26.766 -15.383 4.723 1 64.88 556 ASN A C 1
ATOM 4276 O O . ASN A 1 556 ? -26.453 -14.688 5.684 1 64.88 556 ASN A O 1
ATOM 4280 N N . PRO A 1 557 ? -27.969 -15.703 4.496 1 63.69 557 PRO A N 1
ATOM 4281 C CA . PRO A 1 557 ? -29.016 -15.25 5.402 1 63.69 557 PRO A CA 1
ATOM 4282 C C . PRO A 1 557 ? -28.812 -15.727 6.84 1 63.69 557 PRO A C 1
ATOM 4284 O O . PRO A 1 557 ? -29.406 -15.18 7.77 1 63.69 557 PRO A O 1
ATOM 4287 N N . ALA A 1 558 ? -27.984 -16.797 6.957 1 61.66 558 ALA A N 1
ATOM 4288 C CA . ALA A 1 558 ? -27.734 -17.312 8.297 1 61.66 558 ALA A CA 1
ATOM 4289 C C . ALA A 1 558 ? -26.797 -16.391 9.086 1 61.66 558 ALA A C 1
ATOM 4291 O O . ALA A 1 558 ? -26.656 -16.531 10.297 1 61.66 558 ALA A O 1
ATOM 4292 N N . GLU A 1 559 ? -26.172 -15.539 8.414 1 59.78 559 GLU A N 1
ATOM 4293 C CA . GLU A 1 559 ? -25.344 -14.539 9.094 1 59.78 559 GLU A CA 1
ATOM 4294 C C . GLU A 1 559 ? -26.172 -13.328 9.508 1 59.78 559 GLU A C 1
ATOM 4296 O O . GLU A 1 559 ? -26.172 -12.305 8.82 1 59.78 559 GLU A O 1
ATOM 4301 N N . PRO A 1 560 ? -26.984 -13.438 10.484 1 60.81 560 PRO A N 1
ATOM 4302 C CA . PRO A 1 560 ? -28.062 -12.453 10.641 1 60.81 560 PRO A CA 1
ATOM 4303 C C . PRO A 1 560 ? -27.562 -11.109 11.18 1 60.81 560 PRO A C 1
ATOM 4305 O O . PRO A 1 560 ? -28.234 -10.094 11.023 1 60.81 560 PRO A O 1
ATOM 4308 N N . SER A 1 561 ? -26.359 -11.016 11.75 1 79.06 561 SER A N 1
ATOM 4309 C CA . SER A 1 561 ? -26.125 -9.742 12.422 1 79.06 561 SER A CA 1
ATOM 4310 C C . SER A 1 561 ? -24.844 -9.094 11.914 1 79.06 561 SER A C 1
ATOM 4312 O O . SER A 1 561 ? -23.844 -9.773 11.695 1 79.06 561 SER A O 1
ATOM 4314 N N . GLY A 1 562 ? -25.047 -7.82 11.414 1 89.06 562 GLY A N 1
ATOM 4315 C CA . GLY A 1 562 ? -23.938 -7.008 10.945 1 89.06 562 GLY A CA 1
ATOM 4316 C C . GLY A 1 562 ? -24.359 -5.922 9.977 1 89.06 562 GLY A C 1
ATOM 4317 O O . GLY A 1 562 ? -25.531 -5.57 9.906 1 89.06 562 GLY A O 1
ATOM 4318 N N . ILE A 1 563 ? -23.438 -5.359 9.383 1 90.19 563 ILE A N 1
ATOM 4319 C CA . ILE A 1 563 ? -23.688 -4.305 8.406 1 90.19 563 ILE A CA 1
ATOM 4320 C C . ILE A 1 563 ? -23.672 -4.898 7 1 90.19 563 ILE A C 1
ATOM 4322 O O . ILE A 1 563 ? -22.719 -5.57 6.613 1 90.19 563 ILE A O 1
ATOM 4326 N N . LYS A 1 564 ? -24.734 -4.648 6.246 1 85.44 564 LYS A N 1
ATOM 4327 C CA . LYS A 1 564 ? -24.859 -5.16 4.883 1 85.44 564 LYS A CA 1
ATOM 4328 C C . LYS A 1 564 ? -23.969 -4.379 3.922 1 85.44 564 LYS A C 1
ATOM 4330 O O . LYS A 1 564 ? -23.875 -3.154 4.016 1 85.44 564 LYS A O 1
ATOM 4335 N N . LYS A 1 565 ? -23.359 -5.059 3.059 1 87.94 565 LYS A N 1
ATOM 4336 C CA . LYS A 1 565 ? -22.484 -4.473 2.049 1 87.94 565 LYS A CA 1
ATOM 4337 C C . LYS A 1 565 ? -22.891 -4.906 0.645 1 87.94 565 LYS A C 1
ATOM 4339 O O . LYS A 1 565 ? -23.078 -6.102 0.388 1 87.94 565 LYS A O 1
ATOM 4344 N N . SER A 1 566 ? -23 -3.924 -0.255 1 85.31 566 SER A N 1
ATOM 4345 C CA . SER A 1 566 ? -23.312 -4.207 -1.65 1 85.31 566 SER A CA 1
ATOM 4346 C C . SER A 1 566 ? -22.156 -4.918 -2.35 1 85.31 566 SER A C 1
ATOM 4348 O O . SER A 1 566 ? -21 -4.68 -2.031 1 85.31 566 SER A O 1
ATOM 4350 N N . GLY A 1 567 ? -22.531 -5.793 -3.305 1 88.38 567 GLY A N 1
ATOM 4351 C CA . GLY A 1 567 ? -21.516 -6.406 -4.133 1 88.38 567 GLY A CA 1
ATOM 4352 C C . GLY A 1 567 ? -21.016 -5.5 -5.242 1 88.38 567 GLY A C 1
ATOM 4353 O O . GLY A 1 567 ? -21.797 -4.734 -5.816 1 88.38 567 GLY A O 1
ATOM 4354 N N . MET A 1 568 ? -19.703 -5.629 -5.578 1 91.25 568 MET A N 1
ATOM 4355 C CA . MET A 1 568 ? -19.125 -4.797 -6.633 1 91.25 568 MET A CA 1
ATOM 4356 C C . MET A 1 568 ? -18.656 -5.652 -7.801 1 91.25 568 MET A C 1
ATOM 4358 O O . MET A 1 568 ? -18.422 -5.141 -8.898 1 91.25 568 MET A O 1
ATOM 4362 N N . ASN A 1 569 ? -18.547 -6.953 -7.613 1 89.38 569 ASN A N 1
ATOM 4363 C CA . ASN A 1 569 ? -18.203 -7.891 -8.68 1 89.38 569 ASN A CA 1
ATOM 4364 C C . ASN A 1 569 ? -19.453 -8.367 -9.422 1 89.38 569 ASN A C 1
ATOM 4366 O O . ASN A 1 569 ? -20.562 -8.211 -8.93 1 89.38 569 ASN A O 1
ATOM 4370 N N . PRO A 1 570 ? -19.188 -8.883 -10.648 1 82.5 570 PRO A N 1
ATOM 4371 C CA . PRO A 1 570 ? -20.328 -9.555 -11.266 1 82.5 570 PRO A CA 1
ATOM 4372 C C . PRO A 1 570 ? -21 -10.555 -10.32 1 82.5 570 PRO A C 1
ATOM 4374 O O . PRO A 1 570 ? -20.312 -11.305 -9.625 1 82.5 570 PRO A O 1
ATOM 4377 N N . PRO A 1 571 ? -22.297 -10.508 -10.234 1 77.38 571 PRO A N 1
ATOM 4378 C CA . PRO A 1 571 ? -23.016 -11.281 -9.219 1 77.38 571 PRO A CA 1
ATOM 4379 C C . PRO A 1 571 ? -22.797 -12.789 -9.367 1 77.38 571 PRO A C 1
ATOM 4381 O O . PRO A 1 571 ? -23.156 -13.555 -8.469 1 77.38 571 PRO A O 1
ATOM 4384 N N . THR A 1 572 ? -22.234 -13.148 -10.469 1 79.56 572 THR A N 1
ATOM 4385 C CA . THR A 1 572 ? -21.922 -14.562 -10.641 1 79.56 572 THR A CA 1
ATOM 4386 C C . THR A 1 572 ? -20.656 -14.938 -9.898 1 79.56 572 THR A C 1
ATOM 4388 O O . THR A 1 572 ? -20.328 -16.125 -9.766 1 79.56 572 THR A O 1
ATOM 4391 N N . ASP A 1 573 ? -19.984 -13.938 -9.383 1 84.25 573 ASP A N 1
ATOM 4392 C CA . ASP A 1 573 ? -18.781 -14.195 -8.609 1 84.25 573 ASP A CA 1
ATOM 4393 C C . ASP A 1 573 ? -19.109 -14.492 -7.148 1 84.25 573 ASP A C 1
ATOM 4395 O O . ASP A 1 573 ? -19.812 -13.719 -6.5 1 84.25 573 ASP A O 1
ATOM 4399 N N . ASP A 1 574 ? -18.609 -15.539 -6.648 1 83.62 574 ASP A N 1
ATOM 4400 C CA . ASP A 1 574 ? -18.891 -15.914 -5.266 1 83.62 574 ASP A CA 1
ATOM 4401 C C . ASP A 1 574 ? -17.75 -15.461 -4.34 1 83.62 574 ASP A C 1
ATOM 4403 O O . ASP A 1 574 ? -17.75 -15.797 -3.156 1 83.62 574 ASP A O 1
ATOM 4407 N N . GLN A 1 575 ? -16.812 -14.797 -4.891 1 90.62 575 GLN A N 1
ATOM 4408 C CA . GLN A 1 575 ? -15.68 -14.312 -4.102 1 90.62 575 GLN A CA 1
ATOM 4409 C C . GLN A 1 575 ? -15.086 -13.047 -4.703 1 90.62 575 GLN A C 1
ATOM 4411 O O . GLN A 1 575 ? -15.391 -12.695 -5.848 1 90.62 575 GLN A O 1
ATOM 4416 N N . SER A 1 576 ? -14.336 -12.297 -3.945 1 94.19 576 SER A N 1
ATOM 4417 C CA . SER A 1 576 ? -13.625 -11.117 -4.434 1 94.19 576 SER A CA 1
ATOM 4418 C C . SER A 1 576 ? -12.469 -11.508 -5.348 1 94.19 576 SER A C 1
ATOM 4420 O O . SER A 1 576 ? -12.195 -12.695 -5.543 1 94.19 576 SER A O 1
ATOM 4422 N N . VAL A 1 577 ? -11.812 -10.523 -5.934 1 97.38 577 VAL A N 1
ATOM 4423 C CA . VAL A 1 577 ? -10.758 -10.797 -6.902 1 97.38 577 VAL A CA 1
ATOM 4424 C C . VAL A 1 577 ? -9.492 -10.031 -6.52 1 97.38 577 VAL A C 1
ATOM 4426 O O . VAL A 1 577 ? -9.391 -9.492 -5.414 1 97.38 577 VAL A O 1
ATOM 4429 N N . HIS A 1 578 ? -8.43 -10.086 -7.363 1 98.44 578 HIS A N 1
ATOM 4430 C CA . HIS A 1 578 ? -7.152 -9.422 -7.137 1 98.44 578 HIS A CA 1
ATOM 4431 C C . HIS A 1 578 ? -7.238 -7.934 -7.453 1 98.44 578 HIS A C 1
ATOM 4433 O O . HIS A 1 578 ? -8.219 -7.48 -8.055 1 98.44 578 HIS A O 1
ATOM 4439 N N . SER A 1 579 ? -6.242 -7.188 -6.977 1 98.19 579 SER A N 1
ATOM 4440 C CA . SER A 1 579 ? -6.246 -5.75 -7.219 1 98.19 579 SER A CA 1
ATOM 4441 C C . SER A 1 579 ? -4.949 -5.301 -7.887 1 98.19 579 SER A C 1
ATOM 4443 O O . SER A 1 579 ? -4.004 -6.082 -8.008 1 98.19 579 SER A O 1
ATOM 4445 N N . LEU A 1 580 ? -4.934 -4.016 -8.258 1 97.38 580 LEU A N 1
ATOM 4446 C CA . LEU A 1 580 ? -3.922 -3.422 -9.125 1 97.38 580 LEU A CA 1
ATOM 4447 C C . LEU A 1 580 ? -2.711 -2.969 -8.312 1 97.38 580 LEU A C 1
ATOM 4449 O O . LEU A 1 580 ? -1.619 -2.805 -8.867 1 97.38 580 LEU A O 1
ATOM 4453 N N . GLN A 1 581 ? -2.799 -2.711 -7.066 1 95.38 581 GLN A N 1
ATOM 4454 C CA . GLN A 1 581 ? -1.747 -2.021 -6.328 1 95.38 581 GLN A CA 1
ATOM 4455 C C . GLN A 1 581 ? -0.456 -2.834 -6.32 1 95.38 581 GLN A C 1
ATOM 4457 O O . GLN A 1 581 ? -0.491 -4.066 -6.379 1 95.38 581 GLN A O 1
ATOM 4462 N N . THR A 1 582 ? 0.668 -2.193 -6.195 1 98.06 582 THR A N 1
ATOM 4463 C CA . THR A 1 582 ? 1.979 -2.826 -6.094 1 98.06 582 THR A CA 1
ATOM 4464 C C . THR A 1 582 ? 2.115 -3.584 -4.777 1 98.06 582 THR A C 1
ATOM 4466 O O . THR A 1 582 ? 1.574 -3.162 -3.754 1 98.06 582 THR A O 1
ATOM 4469 N N . VAL A 1 583 ? 2.844 -4.645 -4.867 1 98.75 583 VAL A N 1
ATOM 4470 C CA . VAL A 1 583 ? 3.109 -5.395 -3.645 1 98.75 583 VAL A CA 1
ATOM 4471 C C . VAL A 1 583 ? 4.488 -5.031 -3.104 1 98.75 583 VAL A C 1
ATOM 4473 O O . VAL A 1 583 ? 5.324 -4.488 -3.832 1 98.75 583 VAL A O 1
ATOM 4476 N N . ASP A 1 584 ? 4.68 -5.258 -1.792 1 98.75 584 ASP A N 1
ATOM 4477 C CA . ASP A 1 584 ? 5.973 -5 -1.167 1 98.75 584 ASP A CA 1
ATOM 4478 C C . ASP A 1 584 ? 6.945 -6.148 -1.421 1 98.75 584 ASP A C 1
ATOM 4480 O O . ASP A 1 584 ? 6.527 -7.293 -1.604 1 98.75 584 ASP A O 1
ATOM 4484 N N . ILE A 1 585 ? 8.203 -5.84 -1.47 1 98.81 585 ILE A N 1
ATOM 4485 C CA . ILE A 1 585 ? 9.273 -6.824 -1.425 1 98.81 585 ILE A CA 1
ATOM 4486 C C . ILE A 1 585 ? 10.273 -6.449 -0.327 1 98.81 585 ILE A C 1
ATOM 4488 O O . ILE A 1 585 ? 10.68 -5.293 -0.222 1 98.81 585 ILE A O 1
ATOM 4492 N N . TYR A 1 586 ? 10.578 -7.391 0.518 1 98.75 586 TYR A N 1
ATOM 4493 C CA . TYR A 1 586 ? 11.57 -7.27 1.583 1 98.75 586 TYR A CA 1
ATOM 4494 C C . TYR A 1 586 ? 12.703 -8.266 1.39 1 98.75 586 TYR A C 1
ATOM 4496 O O . TYR A 1 586 ? 12.469 -9.422 1.039 1 98.75 586 TYR A O 1
ATOM 4504 N N . CYS A 1 587 ? 13.977 -7.812 1.582 1 98.5 587 CYS A N 1
ATOM 4505 C CA . CYS A 1 587 ? 15.117 -8.695 1.344 1 98.5 587 CYS A CA 1
ATOM 4506 C C . CYS A 1 587 ? 16.094 -8.664 2.518 1 98.5 587 CYS A C 1
ATOM 4508 O O . CYS A 1 587 ? 16.312 -7.605 3.109 1 98.5 587 CYS A O 1
ATOM 4510 N N . HIS A 1 588 ? 16.531 -9.797 2.873 1 98.44 588 HIS A N 1
ATOM 4511 C CA . HIS A 1 588 ? 17.656 -10.008 3.785 1 98.44 588 HIS A CA 1
ATOM 4512 C C . HIS A 1 588 ? 18.812 -10.695 3.082 1 98.44 588 HIS A C 1
ATOM 4514 O O . HIS A 1 588 ? 18.609 -11.586 2.258 1 98.44 588 HIS A O 1
ATOM 4520 N N . GLY A 1 589 ? 20 -10.359 3.365 1 97.25 589 GLY A N 1
ATOM 4521 C CA . GLY A 1 589 ? 21.234 -10.867 2.77 1 97.25 589 GLY A CA 1
ATOM 4522 C C . GLY A 1 589 ? 22.328 -9.828 2.711 1 97.25 589 GLY A C 1
ATOM 4523 O O . GLY A 1 589 ? 22.234 -8.773 3.346 1 97.25 589 GLY A O 1
ATOM 4524 N N . PRO A 1 590 ? 23.438 -10.109 1.977 1 95.62 590 PRO A N 1
ATOM 4525 C CA . PRO A 1 590 ? 24.516 -9.133 1.865 1 95.62 590 PRO A CA 1
ATOM 4526 C C . PRO A 1 590 ? 24.062 -7.809 1.267 1 95.62 590 PRO A C 1
ATOM 4528 O O . PRO A 1 590 ? 23.234 -7.789 0.348 1 95.62 590 PRO A O 1
ATOM 4531 N N . SER A 1 591 ? 24.672 -6.742 1.749 1 91.5 591 SER A N 1
ATOM 4532 C CA . SER A 1 591 ? 24.234 -5.398 1.386 1 91.5 591 SER A CA 1
ATOM 4533 C C . SER A 1 591 ? 24.391 -5.152 -0.111 1 91.5 591 SER A C 1
ATOM 4535 O O . SER A 1 591 ? 23.594 -4.449 -0.718 1 91.5 591 SER A O 1
ATOM 4537 N N . ASN A 1 592 ? 25.469 -5.68 -0.65 1 92.19 592 ASN A N 1
ATOM 4538 C CA . ASN A 1 592 ? 25.75 -5.43 -2.062 1 92.19 592 ASN A CA 1
ATOM 4539 C C . ASN A 1 592 ? 24.734 -6.141 -2.963 1 92.19 592 ASN A C 1
ATOM 4541 O O . ASN A 1 592 ? 24.688 -5.891 -4.168 1 92.19 592 ASN A O 1
ATOM 4545 N N . TRP A 1 593 ? 23.922 -6.996 -2.445 1 96 593 TRP A N 1
ATOM 4546 C CA . TRP A 1 593 ? 22.859 -7.656 -3.201 1 96 593 TRP A CA 1
ATOM 4547 C C . TRP A 1 593 ? 21.484 -7.133 -2.795 1 96 593 TRP A C 1
ATOM 4549 O O . TRP A 1 593 ? 20.672 -6.797 -3.65 1 96 593 TRP A O 1
ATOM 4559 N N . ARG A 1 594 ? 21.234 -7.074 -1.471 1 95.06 594 ARG A N 1
ATOM 4560 C CA . ARG A 1 594 ? 19.875 -6.766 -1.02 1 95.06 594 ARG A CA 1
ATOM 4561 C C . ARG A 1 594 ? 19.422 -5.395 -1.516 1 95.06 594 ARG A C 1
ATOM 4563 O O . ARG A 1 594 ? 18.234 -5.125 -1.615 1 95.06 594 ARG A O 1
ATOM 4570 N N . GLN A 1 595 ? 20.344 -4.508 -1.893 1 93.25 595 GLN A N 1
ATOM 4571 C CA . GLN A 1 595 ? 20.016 -3.184 -2.406 1 93.25 595 GLN A CA 1
ATOM 4572 C C . GLN A 1 595 ? 19.281 -3.277 -3.742 1 93.25 595 GLN A C 1
ATOM 4574 O O . GLN A 1 595 ? 18.594 -2.34 -4.145 1 93.25 595 GLN A O 1
ATOM 4579 N N . HIS A 1 596 ? 19.406 -4.41 -4.395 1 94.75 596 HIS A N 1
ATOM 4580 C CA . HIS A 1 596 ? 18.688 -4.594 -5.656 1 94.75 596 HIS A CA 1
ATOM 4581 C C . HIS A 1 596 ? 17.188 -4.672 -5.438 1 94.75 596 HIS A C 1
ATOM 4583 O O . HIS A 1 596 ? 16.406 -4.48 -6.375 1 94.75 596 HIS A O 1
ATOM 4589 N N . CYS A 1 597 ? 16.797 -4.922 -4.195 1 96 597 CYS A N 1
ATOM 4590 C CA . CYS A 1 597 ? 15.383 -5 -3.854 1 96 597 CYS A CA 1
ATOM 4591 C C . CYS A 1 597 ? 14.812 -3.617 -3.572 1 96 597 CYS A C 1
ATOM 4593 O O . CYS A 1 597 ? 13.594 -3.438 -3.553 1 96 597 CYS A O 1
ATOM 4595 N N . ALA A 1 598 ? 15.641 -2.605 -3.412 1 95.69 598 ALA A N 1
ATOM 4596 C CA . ALA A 1 598 ? 15.242 -1.315 -2.854 1 95.69 598 ALA A CA 1
ATOM 4597 C C . ALA A 1 598 ? 14.828 -0.344 -3.955 1 95.69 598 ALA A C 1
ATOM 4599 O O . ALA A 1 598 ? 15.336 0.775 -4.027 1 95.69 598 ALA A O 1
ATOM 4600 N N . LYS A 1 599 ? 13.797 -0.699 -4.738 1 96.31 599 LYS A N 1
ATOM 4601 C CA . LYS A 1 599 ? 13.266 0.121 -5.82 1 96.31 599 LYS A CA 1
ATOM 4602 C C . LYS A 1 599 ? 11.867 -0.347 -6.23 1 96.31 599 LYS A C 1
ATOM 4604 O O . LYS A 1 599 ? 11.414 -1.409 -5.801 1 96.31 599 LYS A O 1
ATOM 4609 N N . VAL A 1 600 ? 11.203 0.442 -7.008 1 97.88 600 VAL A N 1
ATOM 4610 C CA . VAL A 1 600 ? 9.984 0.018 -7.691 1 97.88 600 VAL A CA 1
ATOM 4611 C C . VAL A 1 600 ? 10.344 -0.676 -9.008 1 97.88 600 VAL A C 1
ATOM 4613 O O . VAL A 1 600 ? 11.164 -0.171 -9.773 1 97.88 600 VAL A O 1
ATOM 4616 N N . MET A 1 601 ? 9.727 -1.844 -9.234 1 98 601 MET A N 1
ATOM 4617 C CA . MET A 1 601 ? 10.18 -2.625 -10.383 1 98 601 MET A CA 1
ATOM 4618 C C . MET A 1 601 ? 9.039 -3.451 -10.961 1 98 601 MET A C 1
ATOM 4620 O O . MET A 1 601 ? 7.992 -3.602 -10.336 1 98 601 MET A O 1
ATOM 4624 N N . ASP A 1 602 ? 9.273 -3.938 -12.141 1 98.06 602 ASP A N 1
ATOM 4625 C CA . ASP A 1 602 ? 8.422 -4.98 -12.703 1 98.06 602 ASP A CA 1
ATOM 4626 C C . ASP A 1 602 ? 8.672 -6.324 -12.023 1 98.06 602 ASP A C 1
ATOM 4628 O O . ASP A 1 602 ? 9.781 -6.59 -11.555 1 98.06 602 ASP A O 1
ATOM 4632 N N . ASN A 1 603 ? 7.605 -7.145 -11.984 1 98.31 603 ASN A N 1
ATOM 4633 C CA . ASN A 1 603 ? 7.762 -8.438 -11.336 1 98.31 603 ASN A CA 1
ATOM 4634 C C . ASN A 1 603 ? 8.805 -9.305 -12.039 1 98.31 603 ASN A C 1
ATOM 4636 O O . ASN A 1 603 ? 9.414 -10.18 -11.422 1 98.31 603 ASN A O 1
ATOM 4640 N N . THR A 1 604 ? 9.156 -9.031 -13.32 1 98.31 604 THR A N 1
ATOM 4641 C CA . THR A 1 604 ? 10.172 -9.789 -14.047 1 98.31 604 THR A CA 1
ATOM 4642 C C . THR A 1 604 ? 11.562 -9.539 -13.461 1 98.31 604 THR A C 1
ATOM 4644 O O . THR A 1 604 ? 12.453 -10.375 -13.594 1 98.31 604 THR A O 1
ATOM 4647 N N . GLU A 1 605 ? 11.742 -8.461 -12.805 1 98.38 605 GLU A N 1
ATOM 4648 C CA . GLU A 1 605 ? 13.047 -8.094 -12.258 1 98.38 605 GLU A CA 1
ATOM 4649 C C . GLU A 1 605 ? 13.445 -9.031 -11.117 1 98.38 605 GLU A C 1
ATOM 4651 O O . GLU A 1 605 ? 14.633 -9.289 -10.914 1 98.38 605 GLU A O 1
ATOM 4656 N N . LEU A 1 606 ? 12.453 -9.477 -10.383 1 98.75 606 LEU A N 1
ATOM 4657 C CA . LEU A 1 606 ? 12.758 -10.359 -9.258 1 98.75 606 LEU A CA 1
ATOM 4658 C C . LEU A 1 606 ? 13.516 -11.594 -9.734 1 98.75 606 LEU A C 1
ATOM 4660 O O . LEU A 1 606 ? 14.383 -12.109 -9.016 1 98.75 606 LEU A O 1
ATOM 4664 N N . PHE A 1 607 ? 13.211 -12.102 -10.938 1 98.69 607 PHE A N 1
ATOM 4665 C CA . PHE A 1 607 ? 13.922 -13.234 -11.523 1 98.69 607 PHE A CA 1
ATOM 4666 C C . PHE A 1 607 ? 15.422 -12.984 -11.547 1 98.69 607 PHE A C 1
ATOM 4668 O O . PHE A 1 607 ? 16.203 -13.836 -11.125 1 98.69 607 PHE A O 1
ATOM 4675 N N . PHE A 1 608 ? 15.82 -11.883 -11.977 1 98.56 608 PHE A N 1
ATOM 4676 C CA . PHE A 1 608 ? 17.234 -11.555 -12.156 1 98.56 608 PHE A CA 1
ATOM 4677 C C . PHE A 1 608 ? 17.891 -11.258 -10.82 1 98.56 608 PHE A C 1
ATOM 4679 O O . PHE A 1 608 ? 19.078 -11.555 -10.625 1 98.56 608 PHE A O 1
ATOM 4686 N N . ILE A 1 609 ? 17.109 -10.68 -9.922 1 98.44 609 ILE A N 1
ATOM 4687 C CA . ILE A 1 609 ? 17.625 -10.453 -8.57 1 98.44 609 ILE A CA 1
ATOM 4688 C C . ILE A 1 609 ? 17.953 -11.797 -7.918 1 98.44 609 ILE A C 1
ATOM 4690 O O . ILE A 1 609 ? 18.984 -11.938 -7.266 1 98.44 609 ILE A O 1
ATOM 4694 N N . MET A 1 610 ? 17.078 -12.742 -8.109 1 98.81 610 MET A N 1
ATOM 4695 C CA . MET A 1 610 ? 17.312 -14.078 -7.562 1 98.81 610 MET A CA 1
ATOM 4696 C C . MET A 1 610 ? 18.484 -14.75 -8.266 1 98.81 610 MET A C 1
ATOM 4698 O O . MET A 1 610 ? 19.328 -15.367 -7.613 1 98.81 610 MET A O 1
ATOM 4702 N N . ALA A 1 611 ? 18.578 -14.617 -9.586 1 98.56 611 ALA A N 1
ATOM 4703 C CA . ALA A 1 611 ? 19.688 -15.195 -10.336 1 98.56 611 ALA A CA 1
ATOM 4704 C C . ALA A 1 611 ? 21.031 -14.625 -9.875 1 98.56 611 ALA A C 1
ATOM 4706 O O . ALA A 1 611 ? 22.016 -15.352 -9.758 1 98.56 611 ALA A O 1
ATOM 4707 N N . GLU A 1 612 ? 21.047 -13.367 -9.586 1 97.75 612 GLU A N 1
ATOM 4708 C CA . GLU A 1 612 ? 22.266 -12.711 -9.125 1 97.75 612 GLU A CA 1
ATOM 4709 C C . GLU A 1 612 ? 22.672 -13.203 -7.742 1 97.75 612 GLU A C 1
ATOM 4711 O O . GLU A 1 612 ? 23.859 -13.367 -7.461 1 97.75 612 GLU A O 1
ATOM 4716 N N . ALA A 1 613 ? 21.703 -13.391 -6.918 1 98.25 613 ALA A N 1
ATOM 4717 C CA . ALA A 1 613 ? 22 -13.922 -5.59 1 98.25 613 ALA A CA 1
ATOM 4718 C C . ALA A 1 613 ? 22.75 -15.25 -5.684 1 98.25 613 ALA A C 1
ATOM 4720 O O . ALA A 1 613 ? 23.703 -15.477 -4.938 1 98.25 613 ALA A O 1
ATOM 4721 N N . LEU A 1 614 ? 22.359 -16.062 -6.645 1 98.12 614 LEU A N 1
ATOM 4722 C CA . LEU A 1 614 ? 22.875 -17.422 -6.738 1 98.12 614 LEU A CA 1
ATOM 4723 C C . LEU A 1 614 ? 23.969 -17.516 -7.785 1 98.12 614 LEU A C 1
ATOM 4725 O O . LEU A 1 614 ? 24.547 -18.594 -7.992 1 98.12 614 LEU A O 1
ATOM 4729 N N . GLY A 1 615 ? 24.266 -16.438 -8.508 1 97.06 615 GLY A N 1
ATOM 4730 C CA . GLY A 1 615 ? 25.297 -16.406 -9.531 1 97.06 615 GLY A CA 1
ATOM 4731 C C . GLY A 1 615 ? 24.938 -17.219 -10.766 1 97.06 615 GLY A C 1
ATOM 4732 O O . GLY A 1 615 ? 25.812 -17.797 -11.406 1 97.06 615 GLY A O 1
ATOM 4733 N N . LEU A 1 616 ? 23.703 -17.328 -11.023 1 97.31 616 LEU A N 1
ATOM 4734 C CA . LEU A 1 616 ? 23.25 -18.109 -12.164 1 97.31 616 LEU A CA 1
ATOM 4735 C C . LEU A 1 616 ? 23.469 -17.344 -13.469 1 97.31 616 LEU A C 1
ATOM 4737 O O . LEU A 1 616 ? 22.922 -16.25 -13.641 1 97.31 616 LEU A O 1
ATOM 4741 N N . GLY A 1 617 ? 24.188 -17.906 -14.406 1 93.69 617 GLY A N 1
ATOM 4742 C CA . GLY A 1 617 ? 24.5 -17.234 -15.672 1 93.69 617 GLY A CA 1
ATOM 4743 C C . GLY A 1 617 ? 25.812 -16.5 -15.648 1 93.69 617 GLY A C 1
ATOM 4744 O O . GLY A 1 617 ? 26.219 -15.898 -16.656 1 93.69 617 GLY A O 1
ATOM 4745 N N . PHE A 1 618 ? 26.469 -16.578 -14.5 1 90.44 618 PHE A N 1
ATOM 4746 C CA . PHE A 1 618 ? 27.766 -15.93 -14.406 1 90.44 618 PHE A CA 1
ATOM 4747 C C . PHE A 1 618 ? 28.812 -16.672 -15.234 1 90.44 618 PHE A C 1
ATOM 4749 O O . PHE A 1 618 ? 28.922 -17.906 -15.148 1 90.44 618 PHE A O 1
ATOM 4756 N N . ARG A 1 619 ? 29.453 -15.961 -16.203 1 78.62 619 ARG A N 1
ATOM 4757 C CA . ARG A 1 619 ? 30.547 -16.5 -17.016 1 78.62 619 ARG A CA 1
ATOM 4758 C C . ARG A 1 619 ? 31.844 -15.75 -16.75 1 78.62 619 ARG A C 1
ATOM 4760 O O . ARG A 1 619 ? 31.891 -14.523 -16.844 1 78.62 619 ARG A O 1
ATOM 4767 N N . SER A 1 620 ? 32.812 -16.359 -16.062 1 59.06 620 SER A N 1
ATOM 4768 C CA . SER A 1 620 ? 34.125 -15.766 -15.805 1 59.06 620 SER A CA 1
ATOM 4769 C C . SER A 1 620 ? 34.844 -15.461 -17.109 1 59.06 620 SER A C 1
ATOM 4771 O O . SER A 1 620 ? 34.656 -16.156 -18.109 1 59.06 620 SER A O 1
ATOM 4773 N N . THR A 1 621 ? 35.125 -14.203 -17.531 1 46.69 621 THR A N 1
ATOM 4774 C CA . THR A 1 621 ? 35.938 -13.828 -18.672 1 46.69 621 THR A CA 1
ATOM 4775 C C . THR A 1 621 ? 37.094 -14.82 -18.859 1 46.69 621 THR A C 1
ATOM 4777 O O . THR A 1 621 ? 37.938 -14.656 -19.75 1 46.69 621 THR A O 1
ATOM 4780 N N . TYR A 1 622 ? 37.594 -15.594 -18.125 1 36.56 622 TYR A N 1
ATOM 4781 C CA . TYR A 1 622 ? 38.875 -16.188 -18.422 1 36.56 622 TYR A CA 1
ATOM 4782 C C . TYR A 1 622 ? 38.781 -17.078 -19.672 1 36.56 622 TYR A C 1
ATOM 4784 O O . TYR A 1 622 ? 39.781 -17.234 -20.406 1 36.56 622 TYR A O 1
ATOM 4792 N N . ARG A 1 623 ? 38.062 -18.188 -19.797 1 34.44 623 ARG A N 1
ATOM 4793 C CA . ARG A 1 623 ? 38.562 -19.266 -20.656 1 34.44 623 ARG A CA 1
ATOM 4794 C C . ARG A 1 623 ? 38.375 -18.922 -22.125 1 34.44 623 ARG A C 1
ATOM 4796 O O . ARG A 1 623 ? 37.406 -19.344 -22.766 1 34.44 623 ARG A O 1
ATOM 4803 N N . ASN A 1 624 ? 38.375 -17.641 -22.641 1 30.3 624 ASN A N 1
ATOM 4804 C CA . ASN A 1 624 ? 38.625 -17.625 -24.078 1 30.3 624 ASN A CA 1
ATOM 4805 C C . ASN A 1 624 ? 39.906 -18.375 -24.422 1 30.3 624 ASN A C 1
ATOM 4807 O O . ASN A 1 624 ? 40.375 -18.312 -25.562 1 30.3 624 ASN A O 1
ATOM 4811 N N . ASN A 1 625 ? 40.75 -19 -23.609 1 25.77 625 ASN A N 1
ATOM 4812 C CA . ASN A 1 625 ? 41.719 -19.641 -24.5 1 25.77 625 ASN A CA 1
ATOM 4813 C C . ASN A 1 625 ? 41.094 -20.875 -25.172 1 25.77 625 ASN A C 1
ATOM 4815 O O . ASN A 1 625 ? 40.375 -21.641 -24.531 1 25.77 625 ASN A O 1
ATOM 4819 N N . PRO B 1 1 ? 4.922 12.266 31.438 1 75.56 1 PRO B N 1
ATOM 4820 C CA . PRO B 1 1 ? 5.863 12.297 30.312 1 75.56 1 PRO B CA 1
ATOM 4821 C C . PRO B 1 1 ? 5.797 11.039 29.453 1 75.56 1 PRO B C 1
ATOM 4823 O O . PRO B 1 1 ? 5.703 9.93 29.984 1 75.56 1 PRO B O 1
ATOM 4826 N N . VAL B 1 2 ? 5.84 11.266 28.172 1 89.25 2 VAL B N 1
ATOM 4827 C CA . VAL B 1 2 ? 5.746 10.195 27.172 1 89.25 2 VAL B CA 1
ATOM 4828 C C . VAL B 1 2 ? 7.043 9.391 27.172 1 89.25 2 VAL B C 1
ATOM 4830 O O . VAL B 1 2 ? 8.133 9.953 27.109 1 89.25 2 VAL B O 1
ATOM 4833 N N . ASP B 1 3 ? 6.926 8.086 27.328 1 93.19 3 ASP B N 1
ATOM 4834 C CA . ASP B 1 3 ? 8.086 7.203 27.266 1 93.19 3 ASP B CA 1
ATOM 4835 C C . ASP B 1 3 ? 8.555 7.012 25.828 1 93.19 3 ASP B C 1
ATOM 4837 O O . ASP B 1 3 ? 7.746 6.738 24.938 1 93.19 3 ASP B O 1
ATOM 4841 N N . GLY B 1 4 ? 9.82 7.172 25.594 1 94.12 4 GLY B N 1
ATOM 4842 C CA . GLY B 1 4 ? 10.398 6.953 24.281 1 94.12 4 GLY B CA 1
ATOM 4843 C C . GLY B 1 4 ? 10.445 8.211 23.438 1 94.12 4 GLY B C 1
ATOM 4844 O O . GLY B 1 4 ? 10.695 8.141 22.234 1 94.12 4 GLY B O 1
ATOM 4845 N N . ALA B 1 5 ? 10.18 9.359 24.047 1 96.38 5 ALA B N 1
ATOM 4846 C CA . ALA B 1 5 ? 10.289 10.609 23.281 1 96.38 5 ALA B CA 1
ATOM 4847 C C . ALA B 1 5 ? 11.727 10.852 22.844 1 96.38 5 ALA B C 1
ATOM 4849 O O . ALA B 1 5 ? 12.672 10.555 23.594 1 96.38 5 ALA B O 1
ATOM 4850 N N . GLU B 1 6 ? 11.891 11.352 21.688 1 97.44 6 GLU B N 1
ATOM 4851 C CA . GLU B 1 6 ? 13.203 11.664 21.141 1 97.44 6 GLU B CA 1
ATOM 4852 C C . GLU B 1 6 ? 13.266 13.117 20.656 1 97.44 6 GLU B C 1
ATOM 4854 O O . GLU B 1 6 ? 12.266 13.664 20.188 1 97.44 6 GLU B O 1
ATOM 4859 N N . PHE B 1 7 ? 14.5 13.727 20.812 1 98.19 7 PHE B N 1
ATOM 4860 C CA . PHE B 1 7 ? 14.656 15.148 20.516 1 98.19 7 PHE B CA 1
ATOM 4861 C C . PHE B 1 7 ? 15.953 15.398 19.766 1 98.19 7 PHE B C 1
ATOM 4863 O O . PHE B 1 7 ? 16.859 14.562 19.766 1 98.19 7 PHE B O 1
ATOM 4870 N N . LEU B 1 8 ? 15.977 16.578 19.109 1 98.12 8 LEU B N 1
ATOM 4871 C CA . LEU B 1 8 ? 17.25 17.188 18.719 1 98.12 8 LEU B CA 1
ATOM 4872 C C . LEU B 1 8 ? 17.891 17.922 19.891 1 98.12 8 LEU B C 1
ATOM 4874 O O . LEU B 1 8 ? 17.188 18.391 20.781 1 98.12 8 LEU B O 1
ATOM 4878 N N . PRO B 1 9 ? 19.266 18.016 19.797 1 97.56 9 PRO B N 1
ATOM 4879 C CA . PRO B 1 9 ? 19.891 18.906 20.781 1 97.56 9 PRO B CA 1
ATOM 4880 C C . PRO B 1 9 ? 19.328 20.328 20.734 1 97.56 9 PRO B C 1
ATOM 4882 O O . PRO B 1 9 ? 19.203 20.922 19.656 1 97.56 9 PRO B O 1
ATOM 4885 N N . ASP B 1 10 ? 18.922 20.859 21.922 1 97 10 ASP B N 1
ATOM 4886 C CA . ASP B 1 10 ? 18.453 22.219 22.109 1 97 10 ASP B CA 1
ATOM 4887 C C . ASP B 1 10 ? 17.062 22.406 21.516 1 97 10 ASP B C 1
ATOM 4889 O O . ASP B 1 10 ? 16.594 23.531 21.359 1 97 10 ASP B O 1
ATOM 4893 N N . GLN B 1 11 ? 16.359 21.312 21.125 1 98.25 11 GLN B N 1
ATOM 4894 C CA . GLN B 1 11 ? 14.969 21.422 20.734 1 98.25 11 GLN B CA 1
ATOM 4895 C C . GLN B 1 11 ? 14.086 21.797 21.922 1 98.25 11 GLN B C 1
ATOM 4897 O O . GLN B 1 11 ? 14.141 21.125 22.969 1 98.25 11 GLN B O 1
ATOM 4902 N N . HIS B 1 12 ? 13.305 22.766 21.781 1 97.88 12 HIS B N 1
ATOM 4903 C CA . HIS B 1 12 ? 12.477 23.219 22.891 1 97.88 12 HIS B CA 1
ATOM 4904 C C . HIS B 1 12 ? 11.195 22.406 23 1 97.88 12 HIS B C 1
ATOM 4906 O O . HIS B 1 12 ? 10.641 21.984 21.984 1 97.88 12 HIS B O 1
ATOM 4912 N N . PHE B 1 13 ? 10.758 22.188 24.188 1 97.62 13 PHE B N 1
ATOM 4913 C CA . PHE B 1 13 ? 9.492 21.516 24.469 1 97.62 13 PHE B CA 1
ATOM 4914 C C . PHE B 1 13 ? 8.969 21.906 25.844 1 97.62 13 PHE B C 1
ATOM 4916 O O . PHE B 1 13 ? 9.695 22.5 26.641 1 97.62 13 PHE B O 1
ATOM 4923 N N . ASP B 1 14 ? 7.68 21.703 26.016 1 96.12 14 ASP B N 1
ATOM 4924 C CA . ASP B 1 14 ? 7.062 21.812 27.344 1 96.12 14 ASP B CA 1
ATOM 4925 C C . ASP B 1 14 ? 6.996 20.469 28.031 1 96.12 14 ASP B C 1
ATOM 4927 O O . ASP B 1 14 ? 6.969 19.422 27.375 1 96.12 14 ASP B O 1
ATOM 4931 N N . ILE B 1 15 ? 7.02 20.5 29.344 1 95.75 15 ILE B N 1
ATOM 4932 C CA . ILE B 1 15 ? 6.742 19.328 30.156 1 95.75 15 ILE B CA 1
ATOM 4933 C C . ILE B 1 15 ? 5.441 19.531 30.938 1 95.75 15 ILE B C 1
ATOM 4935 O O . ILE B 1 15 ? 5.254 20.578 31.578 1 95.75 15 ILE B O 1
ATOM 4939 N N . SER B 1 16 ? 4.594 18.641 30.781 1 94.25 16 SER B N 1
ATOM 4940 C CA . SER B 1 16 ? 3.375 18.609 31.578 1 94.25 16 SER B CA 1
ATOM 4941 C C . SER B 1 16 ? 3.273 17.328 32.406 1 94.25 16 SER B C 1
ATOM 4943 O O . SER B 1 16 ? 3.486 16.234 31.859 1 94.25 16 SER B O 1
ATOM 4945 N N . ILE B 1 17 ? 3.021 17.469 33.656 1 94.88 17 ILE B N 1
ATOM 4946 C CA . ILE B 1 17 ? 2.756 16.359 34.594 1 94.88 17 ILE B CA 1
ATOM 4947 C C . ILE B 1 17 ? 1.319 16.453 35.094 1 94.88 17 ILE B C 1
ATOM 4949 O O . ILE B 1 17 ? 0.942 17.438 35.75 1 94.88 17 ILE B O 1
ATOM 4953 N N . GLU B 1 18 ? 0.563 15.445 34.781 1 93.94 18 GLU B N 1
ATOM 4954 C CA . GLU B 1 18 ? -0.822 15.422 35.25 1 93.94 18 GLU B CA 1
ATOM 4955 C C . GLU B 1 18 ? -1.077 14.25 36.188 1 93.94 18 GLU B C 1
ATOM 4957 O O . GLU B 1 18 ? -0.643 13.125 35.906 1 93.94 18 GLU B O 1
ATOM 4962 N N . LEU B 1 19 ? -1.743 14.555 37.281 1 94 19 LEU B N 1
ATOM 4963 C CA . LEU B 1 19 ? -2.34 13.531 38.156 1 94 19 LEU B CA 1
ATOM 4964 C C . LEU B 1 19 ? -3.852 13.477 37.938 1 94 19 LEU B C 1
ATOM 4966 O O . LEU B 1 19 ? -4.508 14.516 37.844 1 94 19 LEU B O 1
ATOM 4970 N N . HIS B 1 20 ? -4.391 12.297 37.812 1 93.19 20 HIS B N 1
ATOM 4971 C CA . HIS B 1 20 ? -5.816 12.117 37.562 1 93.19 20 HIS B CA 1
ATOM 4972 C C . HIS B 1 20 ? -6.473 11.312 38.688 1 93.19 20 HIS B C 1
ATOM 4974 O O . HIS B 1 20 ? -5.875 10.375 39.219 1 93.19 20 HIS B O 1
ATOM 4980 N N . ASN B 1 21 ? -7.672 11.68 39.094 1 92.75 21 ASN B N 1
ATOM 4981 C CA . ASN B 1 21 ? -8.594 10.867 39.906 1 92.75 21 ASN B CA 1
ATOM 4982 C C . ASN B 1 21 ? -9.836 10.492 39.094 1 92.75 21 ASN B C 1
ATOM 4984 O O . ASN B 1 21 ? -10.609 11.367 38.688 1 92.75 21 ASN B O 1
ATOM 4988 N N . ILE B 1 22 ? -9.945 9.25 38.844 1 91.19 22 ILE B N 1
ATOM 4989 C CA . ILE B 1 22 ? -11.109 8.766 38.125 1 91.19 22 ILE B CA 1
ATOM 4990 C C . ILE B 1 22 ? -12.234 8.445 39.094 1 91.19 22 ILE B C 1
ATOM 4992 O O . ILE B 1 22 ? -12.031 7.738 40.094 1 91.19 22 ILE B O 1
ATOM 4996 N N . GLY B 1 23 ? -13.375 8.914 38.875 1 89.56 23 GLY B N 1
ATOM 4997 C CA . GLY B 1 23 ? -14.547 8.648 39.688 1 89.56 23 GLY B CA 1
ATOM 4998 C C . GLY B 1 23 ? -14.594 9.477 40.969 1 89.56 23 GLY B C 1
ATOM 4999 O O . GLY B 1 23 ? -15.352 9.164 41.875 1 89.56 23 GLY B O 1
ATOM 5000 N N . ALA B 1 24 ? -13.758 10.414 41.031 1 84.94 24 ALA B N 1
ATOM 5001 C CA . ALA B 1 24 ? -13.688 11.227 42.25 1 84.94 24 ALA B CA 1
ATOM 5002 C C . ALA B 1 24 ? -13.945 12.695 41.938 1 84.94 24 ALA B C 1
ATOM 5004 O O . ALA B 1 24 ? -13.695 13.156 40.812 1 84.94 24 ALA B O 1
ATOM 5005 N N . THR B 1 25 ? -14.344 13.422 43 1 86.5 25 THR B N 1
ATOM 5006 C CA . THR B 1 25 ? -14.664 14.836 42.812 1 86.5 25 THR B CA 1
ATOM 5007 C C . THR B 1 25 ? -13.516 15.711 43.312 1 86.5 25 THR B C 1
ATOM 5009 O O . THR B 1 25 ? -13.422 16.875 42.938 1 86.5 25 THR B O 1
ATOM 5012 N N . ALA B 1 26 ? -12.68 15.141 44.125 1 90.81 26 ALA B N 1
ATOM 5013 C CA . ALA B 1 26 ? -11.555 15.93 44.625 1 90.81 26 ALA B CA 1
ATOM 5014 C C . ALA B 1 26 ? -10.398 15.906 43.625 1 90.81 26 ALA B C 1
ATOM 5016 O O . ALA B 1 26 ? -10.102 14.867 43.031 1 90.81 26 ALA B O 1
ATOM 5017 N N . THR B 1 27 ? -9.836 17.062 43.375 1 93.06 27 THR B N 1
ATOM 5018 C CA . THR B 1 27 ? -8.664 17.125 42.5 1 93.06 27 THR B CA 1
ATOM 5019 C C . THR B 1 27 ? -7.441 16.516 43.188 1 93.06 27 THR B C 1
ATOM 5021 O O . THR B 1 27 ? -7.312 16.594 44.406 1 93.06 27 THR B O 1
ATOM 5024 N N . PRO B 1 28 ? -6.594 15.945 42.438 1 93.19 28 PRO B N 1
ATOM 5025 C CA . PRO B 1 28 ? -5.391 15.352 43.031 1 93.19 28 PRO B CA 1
ATOM 5026 C C . PRO B 1 28 ? -4.496 16.375 43.719 1 93.19 28 PRO B C 1
ATOM 5028 O O . PRO B 1 28 ? -4.352 17.5 43.219 1 93.19 28 PRO B O 1
ATOM 5031 N N . ASP B 1 29 ? -3.895 15.922 44.75 1 89.88 29 ASP B N 1
ATOM 5032 C CA . ASP B 1 29 ? -2.934 16.719 45.5 1 89.88 29 ASP B CA 1
ATOM 5033 C C . ASP B 1 29 ? -1.515 16.516 45 1 89.88 29 ASP B C 1
ATOM 5035 O O . ASP B 1 29 ? -1.092 15.383 44.75 1 89.88 29 ASP B O 1
ATOM 5039 N N . LEU B 1 30 ? -0.796 17.625 44.844 1 93 30 LEU B N 1
ATOM 5040 C CA . LEU B 1 30 ? 0.543 17.531 44.281 1 93 30 LEU B CA 1
ATOM 5041 C C . LEU B 1 30 ? 1.599 17.453 45.375 1 93 30 LEU B C 1
ATOM 5043 O O . LEU B 1 30 ? 2.787 17.297 45.094 1 93 30 LEU B O 1
ATOM 5047 N N . SER B 1 31 ? 1.228 17.453 46.594 1 90.94 31 SER B N 1
ATOM 5048 C CA . SER B 1 31 ? 2.164 17.578 47.719 1 90.94 31 SER B CA 1
ATOM 5049 C C . SER B 1 31 ? 3.107 16.391 47.781 1 90.94 31 SER B C 1
ATOM 5051 O O . SER B 1 31 ? 4.234 16.5 48.281 1 90.94 31 SER B O 1
ATOM 5053 N N . GLN B 1 32 ? 2.715 15.25 47.25 1 91.94 32 GLN B N 1
ATOM 5054 C CA . GLN B 1 32 ? 3.523 14.039 47.344 1 91.94 32 GLN B CA 1
ATOM 5055 C C . GLN B 1 32 ? 4.25 13.781 46.031 1 91.94 32 GLN B C 1
ATOM 5057 O O . GLN B 1 32 ? 4.953 12.781 45.875 1 91.94 32 GLN B O 1
ATOM 5062 N N . LEU B 1 33 ? 4.055 14.656 45.062 1 94.94 33 LEU B N 1
ATOM 5063 C CA . LEU B 1 33 ? 4.641 14.422 43.75 1 94.94 33 LEU B CA 1
ATOM 5064 C C . LEU B 1 33 ? 6.145 14.68 43.781 1 94.94 33 LEU B C 1
ATOM 5066 O O . LEU B 1 33 ? 6.59 15.742 44.219 1 94.94 33 LEU B O 1
ATOM 5070 N N . LYS B 1 34 ? 6.938 13.688 43.438 1 95.56 34 LYS B N 1
ATOM 5071 C CA . LYS B 1 34 ? 8.367 13.797 43.156 1 95.56 34 LYS B CA 1
ATOM 5072 C C . LYS B 1 34 ? 8.656 13.492 41.688 1 95.56 34 LYS B C 1
ATOM 5074 O O . LYS B 1 34 ? 8.312 12.422 41.188 1 95.56 34 LYS B O 1
ATOM 5079 N N . ALA B 1 35 ? 9.211 14.453 41 1 96.5 35 ALA B N 1
ATOM 5080 C CA . ALA B 1 35 ? 9.539 14.312 39.594 1 96.5 35 ALA B CA 1
ATOM 5081 C C . ALA B 1 35 ? 11.016 14.602 39.344 1 96.5 35 ALA B C 1
ATOM 5083 O O . ALA B 1 35 ? 11.523 15.664 39.719 1 96.5 35 ALA B O 1
ATOM 5084 N N . THR B 1 36 ? 11.727 13.641 38.75 1 97.38 36 THR B N 1
ATOM 5085 C CA . THR B 1 36 ? 13.156 13.805 38.562 1 97.38 36 THR B CA 1
ATOM 5086 C C . THR B 1 36 ? 13.547 13.453 37.125 1 97.38 36 THR B C 1
ATOM 5088 O O . THR B 1 36 ? 12.812 12.742 36.438 1 97.38 36 THR B O 1
ATOM 5091 N N . ILE B 1 37 ? 14.586 13.945 36.625 1 97.81 37 ILE B N 1
ATOM 5092 C CA . ILE B 1 37 ? 15.328 13.57 35.438 1 97.81 37 ILE B CA 1
ATOM 5093 C C . ILE B 1 37 ? 16.766 13.234 35.812 1 97.81 37 ILE B C 1
ATOM 5095 O O . ILE B 1 37 ? 17.5 14.078 36.344 1 97.81 37 ILE B O 1
ATOM 5099 N N . ASN B 1 38 ? 17.141 12.047 35.625 1 97.88 38 ASN B N 1
ATOM 5100 C CA . ASN B 1 38 ? 18.438 11.555 36.062 1 97.88 38 ASN B CA 1
ATOM 5101 C C . ASN B 1 38 ? 18.641 11.812 37.562 1 97.88 38 ASN B C 1
ATOM 5103 O O . ASN B 1 38 ? 19.688 12.328 37.969 1 97.88 38 ASN B O 1
ATOM 5107 N N . ASN B 1 39 ? 17.688 11.594 38.281 1 96.94 39 ASN B N 1
ATOM 5108 C CA . ASN B 1 39 ? 17.688 11.656 39.75 1 96.94 39 ASN B CA 1
ATOM 5109 C C . ASN B 1 39 ? 17.828 13.094 40.25 1 96.94 39 ASN B C 1
ATOM 5111 O O . ASN B 1 39 ? 18.141 13.32 41.406 1 96.94 39 ASN B O 1
ATOM 5115 N N . VAL B 1 40 ? 17.672 14.07 39.375 1 98.19 40 VAL B N 1
ATOM 5116 C CA . VAL B 1 40 ? 17.641 15.484 39.719 1 98.19 40 VAL B CA 1
ATOM 5117 C C . VAL B 1 40 ? 16.219 16.016 39.562 1 98.19 40 VAL B C 1
ATOM 5119 O O . VAL B 1 40 ? 15.547 15.742 38.594 1 98.19 40 VAL B O 1
ATOM 5122 N N . PRO B 1 41 ? 15.805 16.719 40.625 1 97.25 41 PRO B N 1
ATOM 5123 C CA . PRO B 1 41 ? 14.484 17.312 40.406 1 97.25 41 PRO B CA 1
ATOM 5124 C C . PRO B 1 41 ? 14.375 18.078 39.094 1 97.25 41 PRO B C 1
ATOM 5126 O O . PRO B 1 41 ? 15.289 18.828 38.719 1 97.25 41 PRO B O 1
ATOM 5129 N N . ILE B 1 42 ? 13.297 17.953 38.406 1 97.06 42 ILE B N 1
ATOM 5130 C CA . ILE B 1 42 ? 13.156 18.422 37.031 1 97.06 42 ILE B CA 1
ATOM 5131 C C . ILE B 1 42 ? 13.367 19.938 36.969 1 97.06 42 ILE B C 1
ATOM 5133 O O . ILE B 1 42 ? 14.016 20.438 36.062 1 97.06 42 ILE B O 1
ATOM 5137 N N . ASP B 1 43 ? 12.758 20.688 37.906 1 96 43 ASP B N 1
ATOM 5138 C CA . ASP B 1 43 ? 12.898 22.141 37.938 1 96 43 ASP B CA 1
ATOM 5139 C C . ASP B 1 43 ? 14.359 22.547 38.125 1 96 43 ASP B C 1
ATOM 5141 O O . ASP B 1 43 ? 14.812 23.531 37.531 1 96 43 ASP B O 1
ATOM 5145 N N . LYS B 1 44 ? 15.156 21.797 38.906 1 97.69 44 LYS B N 1
ATOM 5146 C CA . LYS B 1 44 ? 16.578 22.062 39.125 1 97.69 44 LYS B CA 1
ATOM 5147 C C . LYS B 1 44 ? 17.391 21.672 37.875 1 97.69 44 LYS B C 1
ATOM 5149 O O . LYS B 1 44 ? 18.359 22.344 37.531 1 97.69 44 LYS B O 1
ATOM 5154 N N . PHE B 1 45 ? 17.031 20.578 37.344 1 98 45 PHE B N 1
ATOM 5155 C CA . PHE B 1 45 ? 17.719 20.109 36.125 1 98 45 PHE B CA 1
ATOM 5156 C C . PHE B 1 45 ? 17.672 21.156 35.031 1 98 45 PHE B C 1
ATOM 5158 O O . PHE B 1 45 ? 18.672 21.438 34.375 1 98 45 PHE B O 1
ATOM 5165 N N . PHE B 1 46 ? 16.516 21.75 34.844 1 97.62 46 PHE B N 1
ATOM 5166 C CA . PHE B 1 46 ? 16.328 22.703 33.781 1 97.62 46 PHE B CA 1
ATOM 5167 C C . PHE B 1 46 ? 16.578 24.125 34.25 1 97.62 46 PHE B C 1
ATOM 5169 O O . PHE B 1 46 ? 16.531 25.078 33.469 1 97.62 46 PHE B O 1
ATOM 5176 N N . LYS B 1 47 ? 16.75 24.312 35.531 1 96.69 47 LYS B N 1
ATOM 5177 C CA . LYS B 1 47 ? 16.906 25.641 36.125 1 96.69 47 LYS B CA 1
ATOM 5178 C C . LYS B 1 47 ? 15.727 26.531 35.781 1 96.69 47 LYS B C 1
ATOM 5180 O O . LYS B 1 47 ? 15.914 27.672 35.344 1 96.69 47 LYS B O 1
ATOM 5185 N N . SER B 1 48 ? 14.625 25.953 35.906 1 95.06 48 SER B N 1
ATOM 5186 C CA . SER B 1 48 ? 13.359 26.609 35.594 1 95.06 48 SER B CA 1
ATOM 5187 C C . SER B 1 48 ? 12.305 26.297 36.656 1 95.06 48 SER B C 1
ATOM 5189 O O . SER B 1 48 ? 12.406 25.281 37.375 1 95.06 48 SER B O 1
ATOM 5191 N N . SER B 1 49 ? 11.312 27.172 36.812 1 92.81 49 SER B N 1
ATOM 5192 C CA . SER B 1 49 ? 10.25 26.969 37.781 1 92.81 49 SER B CA 1
ATOM 5193 C C . SER B 1 49 ? 8.969 26.484 37.094 1 92.81 49 SER B C 1
ATOM 5195 O O . SER B 1 49 ? 8.633 26.922 36 1 92.81 49 SER B O 1
ATOM 5197 N N . PHE B 1 50 ? 8.328 25.641 37.844 1 92.94 50 PHE B N 1
ATOM 5198 C CA . PHE B 1 50 ? 7.012 25.234 37.375 1 92.94 50 PHE B CA 1
ATOM 5199 C C . PHE B 1 50 ? 6.051 26.406 37.344 1 92.94 50 PHE B C 1
ATOM 5201 O O . PHE B 1 50 ? 6.109 27.266 38.219 1 92.94 50 PHE B O 1
ATOM 5208 N N . ALA B 1 51 ? 5.219 26.391 36.344 1 88.19 51 ALA B N 1
ATOM 5209 C CA . ALA B 1 51 ? 4.078 27.312 36.406 1 88.19 51 ALA B CA 1
ATOM 5210 C C . ALA B 1 51 ? 3.115 26.938 37.531 1 88.19 51 ALA B C 1
ATOM 5212 O O . ALA B 1 51 ? 3.23 25.859 38.125 1 88.19 51 ALA B O 1
ATOM 5213 N N . ALA B 1 52 ? 2.193 27.859 37.781 1 89.31 52 ALA B N 1
ATOM 5214 C CA . ALA B 1 52 ? 1.187 27.578 38.812 1 89.31 52 ALA B CA 1
ATOM 5215 C C . ALA B 1 52 ? 0.374 26.344 38.438 1 89.31 52 ALA B C 1
ATOM 5217 O O . ALA B 1 52 ? 0.037 26.125 37.281 1 89.31 52 ALA B O 1
ATOM 5218 N N . ALA B 1 53 ? 0.094 25.578 39.438 1 92.81 53 ALA B N 1
ATOM 5219 C CA . ALA B 1 53 ? -0.711 24.391 39.219 1 92.81 53 ALA B CA 1
ATOM 5220 C C . ALA B 1 53 ? -2.113 24.75 38.75 1 92.81 53 ALA B C 1
ATOM 5222 O O . ALA B 1 53 ? -2.693 25.734 39.188 1 92.81 53 ALA B O 1
ATOM 5223 N N . GLU B 1 54 ? -2.584 24 37.812 1 92.44 54 GLU B N 1
ATOM 5224 C CA . GLU B 1 54 ? -3.953 24.125 37.344 1 92.44 54 GLU B CA 1
ATOM 5225 C C . GLU B 1 54 ? -4.746 22.844 37.594 1 92.44 54 GLU B C 1
ATOM 5227 O O . GLU B 1 54 ? -4.199 21.75 37.531 1 92.44 54 GLU B O 1
ATOM 5232 N N . SER B 1 55 ? -6.055 22.984 37.875 1 93.69 55 SER B N 1
ATOM 5233 C CA . SER B 1 55 ? -6.902 21.828 38.125 1 93.69 55 SER B CA 1
ATOM 5234 C C . SER B 1 55 ? -8.211 21.922 37.344 1 93.69 55 SER B C 1
ATOM 5236 O O . SER B 1 55 ? -8.711 23.016 37.094 1 93.69 55 SER B O 1
ATOM 5238 N N . TRP B 1 56 ? -8.703 20.797 36.969 1 92.12 56 TRP B N 1
ATOM 5239 C CA . TRP B 1 56 ? -9.945 20.734 36.219 1 92.12 56 TRP B CA 1
ATOM 5240 C C . TRP B 1 56 ? -10.781 19.531 36.625 1 92.12 56 TRP B C 1
ATOM 5242 O O . TRP B 1 56 ? -10.25 18.531 37.125 1 92.12 56 TRP B O 1
ATOM 5252 N N . ASN B 1 57 ? -12.102 19.672 36.438 1 91.25 57 ASN B N 1
ATOM 5253 C CA . ASN B 1 57 ? -13.094 18.594 36.5 1 91.25 57 ASN B CA 1
ATOM 5254 C C . ASN B 1 57 ? -13.773 18.391 35.156 1 91.25 57 ASN B C 1
ATOM 5256 O O . ASN B 1 57 ? -14.156 19.359 34.469 1 91.25 57 ASN B O 1
ATOM 5260 N N . PHE B 1 58 ? -13.75 17.203 34.719 1 89.5 58 PHE B N 1
ATOM 5261 C CA . PHE B 1 58 ? -14.406 16.906 33.438 1 89.5 58 PHE B CA 1
ATOM 5262 C C . PHE B 1 58 ? -15.086 15.547 33.5 1 89.5 58 PHE B C 1
ATOM 5264 O O . PHE B 1 58 ? -14.977 14.828 34.469 1 89.5 58 PHE B O 1
ATOM 5271 N N . THR B 1 59 ? -15.891 15.289 32.531 1 91.06 59 THR B N 1
ATOM 5272 C CA . THR B 1 59 ? -16.531 14 32.344 1 91.06 59 THR B CA 1
ATOM 5273 C C . THR B 1 59 ? -16.203 13.422 30.969 1 91.06 59 THR B C 1
ATOM 5275 O O . THR B 1 59 ? -15.867 14.164 30.047 1 91.06 59 THR B O 1
ATOM 5278 N N . TYR B 1 60 ? -16.125 12.203 30.875 1 90.12 60 TYR B N 1
ATOM 5279 C CA . TYR B 1 60 ? -15.953 11.562 29.578 1 90.12 60 TYR B CA 1
ATOM 5280 C C . TYR B 1 60 ? -16.719 10.242 29.516 1 90.12 60 TYR B C 1
ATOM 5282 O O . TYR B 1 60 ? -17.047 9.664 30.547 1 90.12 60 TYR B O 1
ATOM 5290 N N . ALA B 1 61 ? -17.094 9.789 28.281 1 92.81 61 ALA B N 1
ATOM 5291 C CA . ALA B 1 61 ? -17.656 8.461 28.031 1 92.81 61 ALA B CA 1
ATOM 5292 C C . ALA B 1 61 ? -16.547 7.43 27.844 1 92.81 61 ALA B C 1
ATOM 5294 O O . ALA B 1 61 ? -15.625 7.629 27.047 1 92.81 61 ALA B O 1
ATOM 5295 N N . VAL B 1 62 ? -16.656 6.316 28.531 1 91.12 62 VAL B N 1
ATOM 5296 C CA . VAL B 1 62 ? -15.586 5.324 28.531 1 91.12 62 VAL B CA 1
ATOM 5297 C C . VAL B 1 62 ? -15.547 4.617 27.172 1 91.12 62 VAL B C 1
ATOM 5299 O O . VAL B 1 62 ? -14.523 4.043 26.797 1 91.12 62 VAL B O 1
ATOM 5302 N N . ASP B 1 63 ? -16.719 4.598 26.453 1 92 63 ASP B N 1
ATOM 5303 C CA . ASP B 1 63 ? -16.797 4.035 25.109 1 92 63 ASP B CA 1
ATOM 5304 C C . ASP B 1 63 ? -18.016 4.555 24.359 1 92 63 ASP B C 1
ATOM 5306 O O . ASP B 1 63 ? -18.703 5.469 24.828 1 92 63 ASP B O 1
ATOM 5310 N N . GLY B 1 64 ? -18.188 4.051 23.156 1 89.56 64 GLY B N 1
ATOM 5311 C CA . GLY B 1 64 ? -19.266 4.531 22.312 1 89.56 64 GLY B CA 1
ATOM 5312 C C . GLY B 1 64 ? -20.641 4.246 22.875 1 89.56 64 GLY B C 1
ATOM 5313 O O . GLY B 1 64 ? -21.547 5.074 22.781 1 89.56 64 GLY B O 1
ATOM 5314 N N . ALA B 1 65 ? -20.781 3.07 23.469 1 92.12 65 ALA B N 1
ATOM 5315 C CA . ALA B 1 65 ? -22.062 2.717 24.078 1 92.12 65 ALA B CA 1
ATOM 5316 C C . ALA B 1 65 ? -22.406 3.668 25.219 1 92.12 65 ALA B C 1
ATOM 5318 O O . ALA B 1 65 ? -23.547 4.113 25.344 1 92.12 65 ALA B O 1
ATOM 5319 N N . ALA B 1 66 ? -21.438 3.893 26.031 1 94.62 66 ALA B N 1
ATOM 5320 C CA . ALA B 1 66 ? -21.641 4.824 27.141 1 94.62 66 ALA B CA 1
ATOM 5321 C C . ALA B 1 66 ? -21.953 6.227 26.625 1 94.62 66 ALA B C 1
ATOM 5323 O O . ALA B 1 66 ? -22.797 6.922 27.188 1 94.62 66 ALA B O 1
ATOM 5324 N N . ARG B 1 67 ? -21.203 6.641 25.594 1 91.94 67 ARG B N 1
ATOM 5325 C CA . ARG B 1 67 ? -21.453 7.945 24.984 1 91.94 67 ARG B CA 1
ATOM 5326 C C . ARG B 1 67 ? -22.906 8.062 24.516 1 91.94 67 ARG B C 1
ATOM 5328 O O . ARG B 1 67 ? -23.594 9.031 24.859 1 91.94 67 ARG B O 1
ATOM 5335 N N . ASP B 1 68 ? -23.375 7.094 23.797 1 88.25 68 ASP B N 1
ATOM 5336 C CA . ASP B 1 68 ? -24.703 7.156 23.188 1 88.25 68 ASP B CA 1
ATOM 5337 C C . ASP B 1 68 ? -25.797 6.988 24.25 1 88.25 68 ASP B C 1
ATOM 5339 O O . ASP B 1 68 ? -26.922 7.438 24.047 1 88.25 68 ASP B O 1
ATOM 5343 N N . ALA B 1 69 ? -25.438 6.383 25.422 1 92.12 69 ALA B N 1
ATOM 5344 C CA . ALA B 1 69 ? -26.359 6.238 26.531 1 92.12 69 ALA B CA 1
ATOM 5345 C C . ALA B 1 69 ? -26.234 7.41 27.5 1 92.12 69 ALA B C 1
ATOM 5347 O O . ALA B 1 69 ? -26.906 7.445 28.531 1 92.12 69 ALA B O 1
ATOM 5348 N N . ASN B 1 70 ? -25.328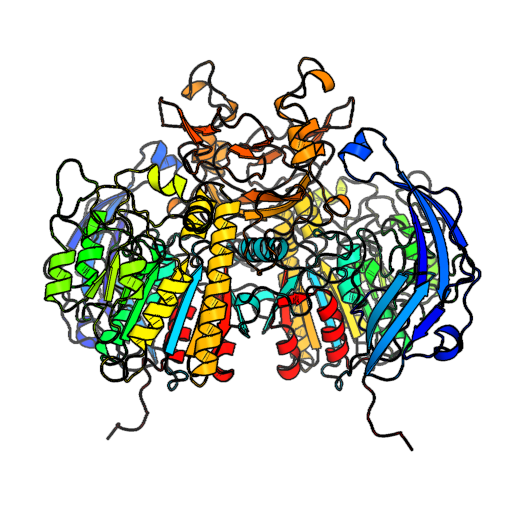 8.328 27.266 1 93.88 70 ASN B N 1
ATOM 5349 C CA . ASN B 1 70 ? -25.047 9.477 28.125 1 93.88 70 ASN B CA 1
ATOM 5350 C C . ASN B 1 70 ? -24.594 9.047 29.516 1 93.88 70 ASN B C 1
ATOM 5352 O O . ASN B 1 70 ? -25.047 9.609 30.516 1 93.88 70 ASN B O 1
ATOM 5356 N N . GLN B 1 71 ? -23.906 7.996 29.531 1 95.06 71 GLN B N 1
ATOM 5357 C CA . GLN B 1 71 ? -23.266 7.535 30.766 1 95.06 71 GLN B CA 1
ATOM 5358 C C . GLN B 1 71 ? -21.844 8.07 30.891 1 95.06 71 GLN B C 1
ATOM 5360 O O . GLN B 1 71 ? -20.906 7.449 30.406 1 95.06 71 GLN B O 1
ATOM 5365 N N . MET B 1 72 ? -21.672 9.078 31.656 1 94.88 72 MET B N 1
ATOM 5366 C CA . MET B 1 72 ? -20.406 9.789 31.734 1 94.88 72 MET B CA 1
ATOM 5367 C C . MET B 1 72 ? -19.672 9.477 33.031 1 94.88 72 MET B C 1
ATOM 5369 O O . MET B 1 72 ? -20.297 9.266 34.062 1 94.88 72 MET B O 1
ATOM 5373 N N . THR B 1 73 ? -18.453 9.414 32.969 1 94.38 73 THR B N 1
ATOM 5374 C CA . THR B 1 73 ? -17.562 9.219 34.094 1 94.38 73 THR B CA 1
ATOM 5375 C C . THR B 1 73 ? -16.844 10.516 34.469 1 94.38 73 THR B C 1
ATOM 5377 O O . THR B 1 73 ? -16.312 11.203 33.594 1 94.38 73 THR B O 1
ATOM 5380 N N . THR B 1 74 ? -16.812 10.758 35.75 1 93.69 74 THR B N 1
ATOM 5381 C CA . THR B 1 74 ? -16.156 11.977 36.219 1 93.69 74 THR B CA 1
ATOM 5382 C C . THR B 1 74 ? -14.664 11.75 36.406 1 93.69 74 THR B C 1
ATOM 5384 O O . THR B 1 74 ? -14.242 10.711 36.906 1 93.69 74 THR B O 1
ATOM 5387 N N . VAL B 1 75 ? -13.875 12.742 36 1 93.5 75 VAL B N 1
ATOM 5388 C CA . VAL B 1 75 ? -12.43 12.727 36.188 1 93.5 75 VAL B CA 1
ATOM 5389 C C . VAL B 1 75 ? -11.945 14.109 36.625 1 93.5 75 VAL B C 1
ATOM 5391 O O . VAL B 1 75 ? -12.414 15.125 36.094 1 93.5 75 VAL B O 1
ATOM 5394 N N . THR B 1 76 ? -11.133 14.086 37.656 1 95 76 THR B N 1
ATOM 5395 C CA . THR B 1 76 ? -10.453 15.312 38.062 1 95 76 THR B CA 1
ATOM 5396 C C . THR B 1 76 ? -8.953 15.219 37.781 1 95 76 THR B C 1
ATOM 5398 O O . THR B 1 76 ? -8.383 14.125 37.781 1 95 76 THR B O 1
ATOM 5401 N N . ALA B 1 77 ? -8.375 16.391 37.5 1 94.88 77 ALA B N 1
ATOM 5402 C CA . ALA B 1 77 ? -6.949 16.406 37.188 1 94.88 77 ALA B CA 1
ATOM 5403 C C . ALA B 1 77 ? -6.273 17.656 37.75 1 94.88 77 ALA B C 1
ATOM 5405 O O . ALA B 1 77 ? -6.898 18.719 37.844 1 94.88 77 ALA B O 1
ATOM 5406 N N . THR B 1 78 ? -5.082 17.484 38.156 1 95.5 78 THR B N 1
ATOM 5407 C CA . THR B 1 78 ? -4.188 18.578 38.5 1 95.5 78 THR B CA 1
ATOM 5408 C C . THR B 1 78 ? -2.896 18.5 37.688 1 95.5 78 THR B C 1
ATOM 5410 O O . THR B 1 78 ? -2.35 17.422 37.5 1 95.5 78 THR B O 1
ATOM 5413 N N . ARG B 1 79 ? -2.436 19.688 37.188 1 94.12 79 ARG B N 1
ATOM 5414 C CA . ARG B 1 79 ? -1.29 19.703 36.281 1 94.12 79 ARG B CA 1
ATOM 5415 C C . ARG B 1 79 ? -0.207 20.656 36.781 1 94.12 79 ARG B C 1
ATOM 5417 O O . ARG B 1 79 ? -0.508 21.734 37.25 1 94.12 79 ARG B O 1
ATOM 5424 N N . LEU B 1 80 ? 1.042 20.234 36.719 1 93.38 80 LEU B N 1
ATOM 5425 C CA . LEU B 1 80 ? 2.23 21.078 36.75 1 93.38 80 LEU B CA 1
ATOM 5426 C C . LEU B 1 80 ? 2.898 21.125 35.375 1 93.38 80 LEU B C 1
ATOM 5428 O O . LEU B 1 80 ? 2.969 20.109 34.656 1 93.38 80 LEU B O 1
ATOM 5432 N N . ALA B 1 81 ? 3.398 22.297 35.031 1 93.56 81 ALA B N 1
ATOM 5433 C CA . ALA B 1 81 ? 4.016 22.406 33.719 1 93.56 81 ALA B CA 1
ATOM 5434 C C . ALA B 1 81 ? 5.316 23.203 33.781 1 93.56 81 ALA B C 1
ATOM 5436 O O . ALA B 1 81 ? 5.43 24.156 34.562 1 93.56 81 ALA B O 1
ATOM 5437 N N . LEU B 1 82 ? 6.324 22.797 33.156 1 95.12 82 LEU B N 1
ATOM 5438 C CA . LEU B 1 82 ? 7.523 23.562 32.812 1 95.12 82 LEU B CA 1
ATOM 5439 C C . LEU B 1 82 ? 7.52 23.938 31.344 1 95.12 82 LEU B C 1
ATOM 5441 O O . LEU B 1 82 ? 7.312 23.094 30.469 1 95.12 82 LEU B O 1
ATOM 5445 N N . ARG B 1 83 ? 7.727 25.203 31.094 1 94.69 83 ARG B N 1
ATOM 5446 C CA . ARG B 1 83 ? 7.516 25.703 29.75 1 94.69 83 ARG B CA 1
ATOM 5447 C C . ARG B 1 83 ? 8.844 25.953 29.031 1 94.69 83 ARG B C 1
ATOM 5449 O O . ARG B 1 83 ? 9.789 26.453 29.656 1 94.69 83 ARG B O 1
ATOM 5456 N N . SER B 1 84 ? 8.875 25.562 27.719 1 96.12 84 SER B N 1
ATOM 5457 C CA . SER B 1 84 ? 9.898 25.938 26.75 1 96.12 84 SER B CA 1
ATOM 5458 C C . SER B 1 84 ? 11.289 25.531 27.219 1 96.12 84 SER B C 1
ATOM 5460 O O . SER B 1 84 ? 12.219 26.344 27.172 1 96.12 84 SER B O 1
ATOM 5462 N N . VAL B 1 85 ? 11.492 24.422 27.734 1 97.19 85 VAL B N 1
ATOM 5463 C CA . VAL B 1 85 ? 12.797 23.922 28.156 1 97.19 85 VAL B CA 1
ATOM 5464 C C . VAL B 1 85 ? 13.469 23.188 27 1 97.19 85 VAL B C 1
ATOM 5466 O O . VAL B 1 85 ? 12.852 22.969 25.953 1 97.19 85 VAL B O 1
ATOM 5469 N N . ALA B 1 86 ? 14.758 22.844 27.141 1 97.62 86 ALA B N 1
ATOM 5470 C CA . ALA B 1 86 ? 15.516 22.109 26.141 1 97.62 86 ALA B CA 1
ATOM 5471 C C . ALA B 1 86 ? 16.672 21.344 26.766 1 97.62 86 ALA B C 1
ATOM 5473 O O . ALA B 1 86 ? 17.156 21.703 27.844 1 97.62 86 ALA B O 1
ATOM 5474 N N . ILE B 1 87 ? 17.016 20.266 26.125 1 97.69 87 ILE B N 1
ATOM 5475 C CA . ILE B 1 87 ? 18.188 19.5 26.531 1 97.69 87 ILE B CA 1
ATOM 5476 C C . ILE B 1 87 ? 19.281 19.641 25.484 1 97.69 87 ILE B C 1
ATOM 5478 O O . ILE B 1 87 ? 19.062 19.344 24.297 1 97.69 87 ILE B O 1
ATOM 5482 N N . LYS B 1 88 ? 20.5 19.984 25.891 1 95.56 88 LYS B N 1
ATOM 5483 C CA . LYS B 1 88 ? 21.562 20.344 24.969 1 95.56 88 LYS B CA 1
ATOM 5484 C C . LYS B 1 88 ? 22.406 19.125 24.594 1 95.56 88 LYS B C 1
ATOM 5486 O O . LYS B 1 88 ? 22.797 18.969 23.438 1 95.56 88 LYS B O 1
ATOM 5491 N N . LYS B 1 89 ? 22.703 18.297 25.578 1 96 89 LYS B N 1
ATOM 5492 C CA . LYS B 1 89 ? 23.656 17.188 25.375 1 96 89 LYS B CA 1
ATOM 5493 C C . LYS B 1 89 ? 22.938 15.938 24.891 1 96 89 LYS B C 1
ATOM 5495 O O . LYS B 1 89 ? 21.922 15.539 25.453 1 96 89 LYS B O 1
ATOM 5500 N N . SER B 1 90 ? 23.516 15.328 23.859 1 97 90 SER B N 1
ATOM 5501 C CA . SER B 1 90 ? 22.969 14.062 23.375 1 97 90 SER B CA 1
ATOM 5502 C C . SER B 1 90 ? 23.109 12.961 24.422 1 97 90 SER B C 1
ATOM 5504 O O . SER B 1 90 ? 24.062 12.961 25.203 1 97 90 SER B O 1
ATOM 5506 N N . GLY B 1 91 ? 22.172 12.039 24.422 1 97.56 91 GLY B N 1
ATOM 5507 C CA . GLY B 1 91 ? 22.172 10.938 25.359 1 97.56 91 GLY B CA 1
ATOM 5508 C C . GLY B 1 91 ? 20.781 10.539 25.812 1 97.56 91 GLY B C 1
ATOM 5509 O O . GLY B 1 91 ? 19.797 11.016 25.281 1 97.56 91 GLY B O 1
ATOM 5510 N N . ASP B 1 92 ? 20.781 9.633 26.797 1 98.25 92 ASP B N 1
ATOM 5511 C CA . ASP B 1 92 ? 19.531 9.164 27.375 1 98.25 92 ASP B CA 1
ATOM 5512 C C . ASP B 1 92 ? 19.266 9.852 28.719 1 98.25 92 ASP B C 1
ATOM 5514 O O . ASP B 1 92 ? 20.188 10.094 29.5 1 98.25 92 ASP B O 1
ATOM 5518 N N . TYR B 1 93 ? 18.062 10.164 28.906 1 98.38 93 TYR B N 1
ATOM 5519 C CA . TYR B 1 93 ? 17.594 10.828 30.125 1 98.38 93 TYR B CA 1
ATOM 5520 C C . TYR B 1 93 ? 16.438 10.062 30.75 1 98.38 93 TYR B C 1
ATOM 5522 O O . TYR B 1 93 ? 15.398 9.859 30.109 1 98.38 93 TYR B O 1
ATOM 5530 N N . VAL B 1 94 ? 16.609 9.648 31.938 1 98.12 94 VAL B N 1
ATOM 5531 C CA . VAL B 1 94 ? 15.609 8.836 32.625 1 98.12 94 VAL B CA 1
ATOM 5532 C C . VAL B 1 94 ? 14.75 9.711 33.531 1 98.12 94 VAL B C 1
ATOM 5534 O O . VAL B 1 94 ? 15.266 10.398 34.406 1 98.12 94 VAL B O 1
ATOM 5537 N N . LEU B 1 95 ? 13.508 9.75 33.281 1 97.38 95 LEU B N 1
ATOM 5538 C CA . LEU B 1 95 ? 12.539 10.469 34.094 1 97.38 95 LEU B CA 1
ATOM 5539 C C . LEU B 1 95 ? 11.836 9.516 35.062 1 97.38 95 LEU B C 1
ATOM 5541 O O . LEU B 1 95 ? 11.539 8.375 34.719 1 97.38 95 LEU B O 1
ATOM 5545 N N . SER B 1 96 ? 11.586 9.992 36.219 1 97.19 96 SER B N 1
ATOM 5546 C CA . SER B 1 96 ? 10.82 9.242 37.219 1 97.19 96 SER B CA 1
ATOM 5547 C C . SER B 1 96 ? 9.828 10.141 37.938 1 97.19 96 SER B C 1
ATOM 5549 O O . SER B 1 96 ? 10.195 11.195 38.469 1 97.19 96 SER B O 1
ATOM 5551 N N . LEU B 1 97 ? 8.578 9.812 37.938 1 96.56 97 LEU B N 1
ATOM 5552 C CA . LEU B 1 97 ? 7.52 10.477 38.688 1 96.56 97 LEU B CA 1
ATOM 5553 C C . LEU B 1 97 ? 6.961 9.562 39.781 1 96.56 97 LEU B C 1
ATOM 5555 O O . LEU B 1 97 ? 6.621 8.406 39.5 1 96.56 97 LEU B O 1
ATOM 5559 N N . LYS B 1 98 ? 6.891 10.062 40.875 1 95.44 98 LYS B N 1
ATOM 5560 C CA . LYS B 1 98 ? 6.32 9.312 42 1 95.44 98 LYS B CA 1
ATOM 5561 C C . LYS B 1 98 ? 5.266 10.141 42.75 1 95.44 98 LYS B C 1
ATOM 5563 O O . LYS B 1 98 ? 5.488 11.312 43.031 1 95.44 98 LYS B O 1
ATOM 5568 N N . SER B 1 99 ? 4.129 9.602 42.875 1 93 99 SER B N 1
ATOM 5569 C CA . SER B 1 99 ? 3.055 10.164 43.688 1 93 99 SER B CA 1
ATOM 5570 C C . SER B 1 99 ? 2.34 9.078 44.469 1 93 99 SER B C 1
ATOM 5572 O O . SER B 1 99 ? 1.696 8.203 43.906 1 93 99 SER B O 1
ATOM 5574 N N . GLY B 1 100 ? 2.406 9.164 45.781 1 89.25 100 GLY B N 1
ATOM 5575 C CA . GLY B 1 100 ? 1.893 8.07 46.594 1 89.25 100 GLY B CA 1
ATOM 5576 C C . GLY B 1 100 ? 2.549 6.738 46.281 1 89.25 100 GLY B C 1
ATOM 5577 O O . GLY B 1 100 ? 3.775 6.625 46.281 1 89.25 100 GLY B O 1
ATOM 5578 N N . ASN B 1 101 ? 1.698 5.773 45.906 1 90.06 101 ASN B N 1
ATOM 5579 C CA . ASN B 1 101 ? 2.205 4.43 45.625 1 90.06 101 ASN B CA 1
ATOM 5580 C C . ASN B 1 101 ? 2.408 4.184 44.156 1 90.06 101 ASN B C 1
ATOM 5582 O O . ASN B 1 101 ? 2.783 3.082 43.719 1 90.06 101 ASN B O 1
ATOM 5586 N N . GLN B 1 102 ? 2.268 5.195 43.375 1 92.25 102 GLN B N 1
ATOM 5587 C CA . GLN B 1 102 ? 2.412 5.031 41.938 1 92.25 102 GLN B CA 1
ATOM 5588 C C . GLN B 1 102 ? 3.715 5.648 41.438 1 92.25 102 GLN B C 1
ATOM 5590 O O . GLN B 1 102 ? 4.105 6.73 41.875 1 92.25 102 GLN B O 1
ATOM 5595 N N . THR B 1 103 ? 4.449 4.887 40.688 1 94.56 103 THR B N 1
ATOM 5596 C CA . THR B 1 103 ? 5.656 5.371 40 1 94.56 103 THR B CA 1
ATOM 5597 C C . THR B 1 103 ? 5.562 5.164 38.5 1 94.56 103 THR B C 1
ATOM 5599 O O . THR B 1 103 ? 5.133 4.105 38.031 1 94.56 103 THR B O 1
ATOM 5602 N N . VAL B 1 104 ? 5.832 6.176 37.781 1 94.25 104 VAL B N 1
ATOM 5603 C CA . VAL B 1 104 ? 5.902 6.105 36.344 1 94.25 104 VAL B CA 1
ATOM 5604 C C . VAL B 1 104 ? 7.289 6.535 35.875 1 94.25 104 VAL B C 1
ATOM 5606 O O . VAL B 1 104 ? 7.805 7.57 36.281 1 94.25 104 VAL B O 1
ATOM 5609 N N . ASP B 1 105 ? 7.91 5.727 35 1 95.19 105 ASP B N 1
ATOM 5610 C CA . ASP B 1 105 ? 9.227 6.031 34.438 1 95.19 105 ASP B CA 1
ATOM 5611 C C . ASP B 1 105 ? 9.156 6.227 32.938 1 95.19 105 ASP B C 1
ATOM 5613 O O . ASP B 1 105 ? 8.273 5.676 32.25 1 95.19 105 ASP B O 1
ATOM 5617 N N . ALA B 1 106 ? 9.945 7.051 32.406 1 95.62 106 ALA B N 1
ATOM 5618 C CA . ALA B 1 106 ? 10.117 7.277 30.984 1 95.62 106 ALA B CA 1
ATOM 5619 C C . ALA B 1 106 ? 11.586 7.5 30.625 1 95.62 106 ALA B C 1
ATOM 5621 O O . ALA B 1 106 ? 12.367 7.953 31.469 1 95.62 106 ALA B O 1
ATOM 5622 N N . THR B 1 107 ? 11.945 7.109 29.5 1 97.06 107 THR B N 1
ATOM 5623 C CA . THR B 1 107 ? 13.273 7.395 28.969 1 97.06 107 THR B CA 1
ATOM 5624 C C . THR B 1 107 ? 13.18 8.266 27.719 1 97.06 107 THR B C 1
ATOM 5626 O O . THR B 1 107 ? 12.516 7.895 26.734 1 97.06 107 THR B O 1
ATOM 5629 N N . TRP B 1 108 ? 13.789 9.398 27.797 1 97.88 108 TRP B N 1
ATOM 5630 C CA . TRP B 1 108 ? 13.914 10.289 26.641 1 97.88 108 TRP B CA 1
ATOM 5631 C C . TRP B 1 108 ? 15.297 10.18 26.016 1 97.88 108 TRP B C 1
ATOM 5633 O O . TRP B 1 108 ? 16.266 9.812 26.688 1 97.88 108 TRP B O 1
ATOM 5643 N N . THR B 1 109 ? 15.383 10.391 24.734 1 98 109 THR B N 1
ATOM 5644 C CA . THR B 1 109 ? 16.672 10.352 24.047 1 98 109 THR B CA 1
ATOM 5645 C C . THR B 1 109 ? 16.891 11.625 23.25 1 98 109 THR B C 1
ATOM 5647 O O . THR B 1 109 ? 16.047 12.008 22.422 1 98 109 THR B O 1
ATOM 5650 N N . VAL B 1 110 ? 17.938 12.328 23.516 1 98.25 110 VAL B N 1
ATOM 5651 C CA . VAL B 1 110 ? 18.438 13.367 22.625 1 98.25 110 VAL B CA 1
ATOM 5652 C C . VAL B 1 110 ? 19.422 12.758 21.625 1 98.25 110 VAL B C 1
ATOM 5654 O O . VAL B 1 110 ? 20.5 12.32 22.016 1 98.25 110 VAL B O 1
ATOM 5657 N N . ARG B 1 111 ? 19.078 12.812 20.359 1 97.5 111 ARG B N 1
ATOM 5658 C CA . ARG B 1 111 ? 19.844 12.078 19.344 1 97.5 111 ARG B CA 1
ATOM 5659 C C . ARG B 1 111 ? 21.141 12.82 19 1 97.5 111 ARG B C 1
ATOM 5661 O O . ARG B 1 111 ? 21.172 14.055 19.016 1 97.5 111 ARG B O 1
ATOM 5668 N N . LYS B 1 112 ? 22.141 11.984 18.688 1 96.38 112 LYS B N 1
ATOM 5669 C CA . LYS B 1 112 ? 23.328 12.531 18.016 1 96.38 112 LYS B CA 1
ATOM 5670 C C . LYS B 1 112 ? 23.078 12.703 16.516 1 96.38 112 LYS B C 1
ATOM 5672 O O . LYS B 1 112 ? 22.656 11.766 15.844 1 96.38 112 LYS B O 1
ATOM 5677 N N . ILE B 1 113 ? 23.297 13.836 16.016 1 94.75 113 ILE B N 1
ATOM 5678 C CA . ILE B 1 113 ? 23.047 14.141 14.617 1 94.75 113 ILE B CA 1
ATOM 5679 C C . ILE B 1 113 ? 24.375 14.312 13.867 1 94.75 113 ILE B C 1
ATOM 5681 O O . ILE B 1 113 ? 25.312 14.914 14.398 1 94.75 113 ILE B O 1
ATOM 5685 N N . SER B 1 114 ? 24.422 13.773 12.703 1 91.38 114 SER B N 1
ATOM 5686 C CA . SER B 1 114 ? 25.625 13.859 11.883 1 91.38 114 SER B CA 1
ATOM 5687 C C . SER B 1 114 ? 25.734 15.211 11.188 1 91.38 114 SER B C 1
ATOM 5689 O O . SER B 1 114 ? 24.844 16.047 11.32 1 91.38 114 SER B O 1
ATOM 5691 N N . SER B 1 115 ? 26.906 15.406 10.508 1 94.12 115 SER B N 1
ATOM 5692 C CA . SER B 1 115 ? 27.141 16.656 9.789 1 94.12 115 SER B CA 1
ATOM 5693 C C . SER B 1 115 ? 26.172 16.797 8.617 1 94.12 115 SER B C 1
ATOM 5695 O O . SER B 1 115 ? 25.609 15.805 8.141 1 94.12 115 SER B O 1
ATOM 5697 N N . ARG B 1 116 ? 26.047 17.984 8.219 1 96.38 116 ARG B N 1
ATOM 5698 C CA . ARG B 1 116 ? 25.125 18.344 7.148 1 96.38 116 ARG B CA 1
ATOM 5699 C C . ARG B 1 116 ? 25.438 17.562 5.879 1 96.38 116 ARG B C 1
ATOM 5701 O O . ARG B 1 116 ? 26.594 17.406 5.496 1 96.38 116 ARG B O 1
ATOM 5708 N N . LYS B 1 117 ? 24.312 17.078 5.211 1 96.62 117 LYS B N 1
ATOM 5709 C CA . LYS B 1 117 ? 24.453 16.25 4.023 1 96.62 117 LYS B CA 1
ATOM 5710 C C . LYS B 1 117 ? 24.047 17.016 2.764 1 96.62 117 LYS B C 1
ATOM 5712 O O . LYS B 1 117 ? 24.531 16.719 1.671 1 96.62 117 LYS B O 1
ATOM 5717 N N . THR B 1 118 ? 23.094 17.953 2.863 1 98.12 118 THR B N 1
ATOM 5718 C CA . THR B 1 118 ? 22.578 18.719 1.731 1 98.12 118 THR B CA 1
ATOM 5719 C C . THR B 1 118 ? 22.375 20.172 2.119 1 98.12 118 THR B C 1
ATOM 5721 O O . THR B 1 118 ? 22.188 20.484 3.297 1 98.12 118 THR B O 1
ATOM 5724 N N . LYS B 1 119 ? 22.422 21.062 1.126 1 97.94 119 LYS B N 1
ATOM 5725 C CA . LYS B 1 119 ? 22.188 22.484 1.333 1 97.94 119 LYS B CA 1
ATOM 5726 C C . LYS B 1 119 ? 20.703 22.781 1.48 1 97.94 119 LYS B C 1
ATOM 5728 O O . LYS B 1 119 ? 20.297 23.641 2.27 1 97.94 119 LYS B O 1
ATOM 5733 N N . ASN B 1 120 ? 19.891 22.094 0.671 1 98.69 120 ASN B N 1
ATOM 5734 C CA . ASN B 1 120 ? 18.453 22.312 0.61 1 98.69 120 ASN B CA 1
ATOM 5735 C C . ASN B 1 120 ? 17.656 21.047 0.897 1 98.69 120 ASN B C 1
ATOM 5737 O O . ASN B 1 120 ? 18.188 19.938 0.737 1 98.69 120 ASN B O 1
ATOM 5741 N N . LEU B 1 121 ? 16.469 21.219 1.332 1 98.88 121 LEU B N 1
ATOM 5742 C CA . LEU B 1 121 ? 15.531 20.125 1.536 1 98.88 121 LEU B CA 1
ATOM 5743 C C . LEU B 1 121 ? 14.133 20.5 1.048 1 98.88 121 LEU B C 1
ATOM 5745 O O . LEU B 1 121 ? 13.617 21.562 1.396 1 98.88 121 LEU B O 1
ATOM 5749 N N . VAL B 1 122 ? 13.594 19.641 0.201 1 98.94 122 VAL B N 1
ATOM 5750 C CA . VAL B 1 122 ? 12.203 19.781 -0.226 1 98.94 122 VAL B CA 1
ATOM 5751 C C . VAL B 1 122 ? 11.398 18.562 0.239 1 98.94 122 VAL B C 1
ATOM 5753 O O . VAL B 1 122 ? 11.742 17.422 -0.086 1 98.94 122 VAL B O 1
ATOM 5756 N N . LEU B 1 123 ? 10.367 18.766 1.005 1 98.94 123 LEU B N 1
ATOM 5757 C CA . LEU B 1 123 ? 9.414 17.75 1.438 1 98.94 123 LEU B CA 1
ATOM 5758 C C . LEU B 1 123 ? 8.109 17.875 0.664 1 98.94 123 LEU B C 1
ATOM 5760 O O . LEU B 1 123 ? 7.344 18.812 0.866 1 98.94 123 LEU B O 1
ATOM 5764 N N . PHE B 1 124 ? 7.891 16.922 -0.211 1 98.94 124 PHE B N 1
ATOM 5765 C CA . PHE B 1 124 ? 6.602 16.828 -0.886 1 98.94 124 PHE B CA 1
ATOM 5766 C C . PHE B 1 124 ? 5.637 15.961 -0.089 1 98.94 124 PHE B C 1
ATOM 5768 O O . PHE B 1 124 ? 5.977 14.844 0.308 1 98.94 124 PHE B O 1
ATOM 5775 N N . ILE B 1 125 ? 4.445 16.469 0.117 1 98.94 125 ILE B N 1
ATOM 5776 C CA . ILE B 1 125 ? 3.383 15.711 0.761 1 98.94 125 ILE B CA 1
ATOM 5777 C C . ILE B 1 125 ? 2.199 15.57 -0.193 1 98.94 125 ILE B C 1
ATOM 5779 O O . ILE B 1 125 ? 1.537 16.562 -0.522 1 98.94 125 ILE B O 1
ATOM 5783 N N . GLY B 1 126 ? 2.035 14.359 -0.73 1 98.94 126 GLY B N 1
ATOM 5784 C CA . GLY B 1 126 ? 0.735 14.047 -1.307 1 98.94 126 GLY B CA 1
ATOM 5785 C C . GLY B 1 126 ? -0.323 13.742 -0.262 1 98.94 126 GLY B C 1
ATOM 5786 O O . GLY B 1 126 ? -0.42 12.609 0.217 1 98.94 126 GLY B O 1
ATOM 5787 N N . ASP B 1 127 ? -1.117 14.766 0.055 1 98.81 127 ASP B N 1
ATOM 5788 C CA . ASP B 1 127 ? -2.104 14.602 1.118 1 98.81 127 ASP B CA 1
ATOM 5789 C C . ASP B 1 127 ? -3.014 13.406 0.84 1 98.81 127 ASP B C 1
ATOM 5791 O O . ASP B 1 127 ? -3.654 13.344 -0.211 1 98.81 127 ASP B O 1
ATOM 5795 N N . GLY B 1 128 ? -3.061 12.469 1.794 1 98.69 128 GLY B N 1
ATOM 5796 C CA . GLY B 1 128 ? -3.922 11.297 1.688 1 98.69 128 GLY B CA 1
ATOM 5797 C C . GLY B 1 128 ? -3.521 10.359 0.565 1 98.69 128 GLY B C 1
ATOM 5798 O O . GLY B 1 128 ? -4.324 9.539 0.118 1 98.69 128 GLY B O 1
ATOM 5799 N N . MET B 1 129 ? -2.33 10.422 0.039 1 98.81 129 MET B N 1
ATOM 5800 C CA . MET B 1 129 ? -1.866 9.656 -1.116 1 98.81 129 MET B CA 1
ATOM 5801 C C . MET B 1 129 ? -1.558 8.219 -0.727 1 98.81 129 MET B C 1
ATOM 5803 O O . MET B 1 129 ? -0.438 7.906 -0.314 1 98.81 129 MET B O 1
ATOM 5807 N N . ALA B 1 130 ? -2.525 7.406 -0.933 1 98.56 130 ALA B N 1
ATOM 5808 C CA . ALA B 1 130 ? -2.346 5.98 -0.668 1 98.56 130 ALA B CA 1
ATOM 5809 C C . ALA B 1 130 ? -1.417 5.344 -1.697 1 98.56 130 ALA B C 1
ATOM 5811 O O . ALA B 1 130 ? -1.403 5.746 -2.863 1 98.56 130 ALA B O 1
ATOM 5812 N N . PRO B 1 131 ? -0.654 4.273 -1.3 1 98.5 131 PRO B N 1
ATOM 5813 C CA . PRO B 1 131 ? 0.179 3.559 -2.271 1 98.5 131 PRO B CA 1
ATOM 5814 C C . PRO B 1 131 ? -0.62 3.043 -3.467 1 98.5 131 PRO B C 1
ATOM 5816 O O . PRO B 1 131 ? -0.114 3.031 -4.594 1 98.5 131 PRO B O 1
ATOM 5819 N N . SER B 1 132 ? -1.852 2.627 -3.26 1 98.62 132 SER B N 1
ATOM 5820 C CA . SER B 1 132 ? -2.695 2.119 -4.336 1 98.62 132 SER B CA 1
ATOM 5821 C C . SER B 1 132 ? -3.031 3.215 -5.34 1 98.62 132 SER B C 1
ATOM 5823 O O . SER B 1 132 ? -3.236 2.939 -6.523 1 98.62 132 SER B O 1
ATOM 5825 N N . MET B 1 133 ? -3.088 4.461 -4.902 1 98.88 133 MET B N 1
ATOM 5826 C CA . MET B 1 133 ? -3.324 5.59 -5.797 1 98.88 133 MET B CA 1
ATOM 5827 C C . MET B 1 133 ? -2.133 5.809 -6.727 1 98.88 133 MET B C 1
ATOM 5829 O O . MET B 1 133 ? -2.303 6.199 -7.883 1 98.88 133 MET B O 1
ATOM 5833 N N . ILE B 1 134 ? -0.941 5.594 -6.168 1 98.88 134 ILE B N 1
ATOM 5834 C CA . ILE B 1 134 ? 0.269 5.719 -6.973 1 98.88 134 ILE B CA 1
ATOM 5835 C C . ILE B 1 134 ? 0.237 4.711 -8.117 1 98.88 134 ILE B C 1
ATOM 5837 O O . ILE B 1 134 ? 0.54 5.051 -9.258 1 98.88 134 ILE B O 1
ATOM 5841 N N . ALA B 1 135 ? -0.175 3.514 -7.84 1 98.56 135 ALA B N 1
ATOM 5842 C CA . ALA B 1 135 ? -0.313 2.498 -8.883 1 98.56 135 ALA B CA 1
ATOM 5843 C C . ALA B 1 135 ? -1.373 2.898 -9.898 1 98.56 135 ALA B C 1
ATOM 5845 O O . ALA B 1 135 ? -1.146 2.807 -11.109 1 98.56 135 ALA B O 1
ATOM 5846 N N . ALA B 1 136 ? -2.531 3.309 -9.414 1 98.69 136 ALA B N 1
ATOM 5847 C CA . ALA B 1 136 ? -3.598 3.732 -10.32 1 98.69 136 ALA B CA 1
ATOM 5848 C C . ALA B 1 136 ? -3.121 4.852 -11.242 1 98.69 136 ALA B C 1
ATOM 5850 O O . ALA B 1 136 ? -3.348 4.801 -12.453 1 98.69 136 ALA B O 1
ATOM 5851 N N . ALA B 1 137 ? -2.469 5.84 -10.633 1 98.75 137 ALA B N 1
ATOM 5852 C CA . ALA B 1 137 ? -1.96 6.969 -11.414 1 98.75 137 ALA B CA 1
ATOM 5853 C C . ALA B 1 137 ? -0.953 6.5 -12.461 1 98.75 137 ALA B C 1
ATOM 5855 O O . ALA B 1 137 ? -0.921 7.023 -13.578 1 98.75 137 ALA B O 1
ATOM 5856 N N . ARG B 1 138 ? -0.127 5.539 -12.133 1 98.38 138 ARG B N 1
ATOM 5857 C CA . ARG B 1 138 ? 0.842 4.988 -13.078 1 98.38 138 ARG B CA 1
ATOM 5858 C C . ARG B 1 138 ? 0.142 4.359 -14.281 1 98.38 138 ARG B C 1
ATOM 5860 O O . ARG B 1 138 ? 0.496 4.641 -15.422 1 98.38 138 ARG B O 1
ATOM 5867 N N . TYR B 1 139 ? -0.87 3.617 -14.039 1 97.75 139 TYR B N 1
ATOM 5868 C CA . TYR B 1 139 ? -1.498 2.834 -15.094 1 97.75 139 TYR B CA 1
ATOM 5869 C C . TYR B 1 139 ? -2.32 3.725 -16.016 1 97.75 139 TYR B C 1
ATOM 5871 O O . TYR B 1 139 ? -2.475 3.426 -17.203 1 97.75 139 TYR B O 1
ATOM 5879 N N . ILE B 1 140 ? -2.803 4.859 -15.547 1 97.69 140 ILE B N 1
ATOM 5880 C CA . ILE B 1 140 ? -3.609 5.711 -16.406 1 97.69 140 ILE B CA 1
ATOM 5881 C C . ILE B 1 140 ? -2.707 6.68 -17.172 1 97.69 140 ILE B C 1
ATOM 5883 O O . ILE B 1 140 ? -3.152 7.359 -18.094 1 97.69 140 ILE B O 1
ATOM 5887 N N . SER B 1 141 ? -1.394 6.758 -16.797 1 98.06 141 SER B N 1
ATOM 5888 C CA . SER B 1 141 ? -0.572 7.816 -17.375 1 98.06 141 SER B CA 1
ATOM 5889 C C . SER B 1 141 ? 0.658 7.242 -18.078 1 98.06 141 SER B C 1
ATOM 5891 O O . SER B 1 141 ? 1.317 7.938 -18.844 1 98.06 141 SER B O 1
ATOM 5893 N N . LYS B 1 142 ? 1.019 6.039 -17.719 1 97 142 LYS B N 1
ATOM 5894 C CA . LYS B 1 142 ? 2.232 5.457 -18.281 1 97 142 LYS B CA 1
ATOM 5895 C C . LYS B 1 142 ? 1.905 4.277 -19.203 1 97 142 LYS B C 1
ATOM 5897 O O . LYS B 1 142 ? 0.997 3.496 -18.906 1 97 142 LYS B O 1
ATOM 5902 N N . THR B 1 143 ? 2.65 4.156 -20.25 1 92.38 143 THR B N 1
ATOM 5903 C CA . THR B 1 143 ? 2.502 3.043 -21.188 1 92.38 143 THR B CA 1
ATOM 5904 C C . THR B 1 143 ? 3.48 1.922 -20.844 1 92.38 143 THR B C 1
ATOM 5906 O O . THR B 1 143 ? 4.504 2.156 -20.203 1 92.38 143 THR B O 1
ATOM 5909 N N . THR B 1 144 ? 3.09 0.731 -21.203 1 93.44 144 THR B N 1
ATOM 5910 C CA . THR B 1 144 ? 3.961 -0.432 -21.078 1 93.44 144 THR B CA 1
ATOM 5911 C C . THR B 1 144 ? 4.32 -0.986 -22.453 1 93.44 144 THR B C 1
ATOM 5913 O O . THR B 1 144 ? 3.676 -0.657 -23.453 1 93.44 144 THR B O 1
ATOM 5916 N N . LYS B 1 145 ? 5.406 -1.668 -22.547 1 91.81 145 LYS B N 1
ATOM 5917 C CA . LYS B 1 145 ? 5.746 -2.523 -23.688 1 91.81 145 LYS B CA 1
ATOM 5918 C C . LYS B 1 145 ? 5.57 -3.998 -23.328 1 91.81 145 LYS B C 1
ATOM 5920 O O . LYS B 1 145 ? 6.395 -4.57 -22.609 1 91.81 145 LYS B O 1
ATOM 5925 N N . PHE B 1 146 ? 4.543 -4.602 -23.891 1 94.06 146 PHE B N 1
ATOM 5926 C CA . PHE B 1 146 ? 4.203 -5.992 -23.625 1 94.06 146 PHE B CA 1
ATOM 5927 C C . PHE B 1 146 ? 4.148 -6.262 -22.141 1 94.06 146 PHE B C 1
ATOM 5929 O O . PHE B 1 146 ? 4.742 -7.227 -21.641 1 94.06 146 PHE B O 1
ATOM 5936 N N . GLY B 1 147 ? 3.549 -5.391 -21.406 1 95.31 147 GLY B N 1
ATOM 5937 C CA . GLY B 1 147 ? 3.271 -5.555 -19.984 1 95.31 147 GLY B CA 1
ATOM 5938 C C . GLY B 1 147 ? 4.355 -4.98 -19.094 1 95.31 147 GLY B C 1
ATOM 5939 O O . GLY B 1 147 ? 4.172 -4.867 -17.875 1 95.31 147 GLY B O 1
ATOM 5940 N N . LYS B 1 148 ? 5.48 -4.539 -19.625 1 96.44 148 LYS B N 1
ATOM 5941 C CA . LYS B 1 148 ? 6.594 -4.031 -18.828 1 96.44 148 LYS B CA 1
ATOM 5942 C C . LYS B 1 148 ? 6.641 -2.508 -18.859 1 96.44 148 LYS B C 1
ATOM 5944 O O . LYS B 1 148 ? 6.598 -1.897 -19.922 1 96.44 148 LYS B O 1
ATOM 5949 N N . PHE B 1 149 ? 6.809 -1.941 -17.672 1 96.38 149 PHE B N 1
ATOM 5950 C CA . PHE B 1 149 ? 7.043 -0.505 -17.578 1 96.38 149 PHE B CA 1
ATOM 5951 C C . PHE B 1 149 ? 8.484 -0.171 -17.953 1 96.38 149 PHE B C 1
ATOM 5953 O O . PHE B 1 149 ? 8.766 0.915 -18.469 1 96.38 149 PHE B O 1
ATOM 5960 N N . GLY B 1 150 ? 9.359 -1.092 -17.688 1 93.75 150 GLY B N 1
ATOM 5961 C CA . GLY B 1 150 ? 10.766 -0.763 -17.844 1 93.75 150 GLY B CA 1
ATOM 5962 C C . GLY B 1 150 ? 11.219 0.382 -16.969 1 93.75 150 GLY B C 1
ATOM 5963 O O . GLY B 1 150 ? 11.102 0.306 -15.734 1 93.75 150 GLY B O 1
ATOM 5964 N N . SER B 1 151 ? 11.609 1.442 -17.594 1 91.81 151 SER B N 1
ATOM 5965 C CA . SER B 1 151 ? 11.992 2.631 -16.844 1 91.81 151 SER B CA 1
ATOM 5966 C C . SER B 1 151 ? 10.852 3.637 -16.781 1 91.81 151 SER B C 1
ATOM 5968 O O . SER B 1 151 ? 11.008 4.727 -16.219 1 91.81 151 SER B O 1
ATOM 5970 N N . ASN B 1 152 ? 9.727 3.293 -17.266 1 95.88 152 ASN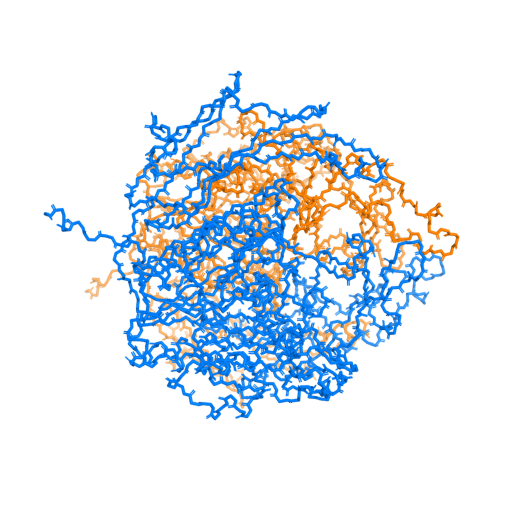 B N 1
ATOM 5971 C CA . ASN B 1 152 ? 8.609 4.227 -17.422 1 95.88 152 ASN B CA 1
ATOM 5972 C C . ASN B 1 152 ? 7.691 4.199 -16.203 1 95.88 152 ASN B C 1
ATOM 5974 O O . ASN B 1 152 ? 6.48 4.023 -16.344 1 95.88 152 ASN B O 1
ATOM 5978 N N . PHE B 1 153 ? 8.227 4.355 -15.008 1 98 153 PHE B N 1
ATOM 5979 C CA . PHE B 1 153 ? 7.473 4.543 -13.766 1 98 153 PHE B CA 1
ATOM 5980 C C . PHE B 1 153 ? 7.227 6.023 -13.5 1 98 153 PHE B C 1
ATOM 5982 O O . PHE B 1 153 ? 7.734 6.883 -14.227 1 98 153 PHE B O 1
ATOM 5989 N N . LEU B 1 154 ? 6.355 6.355 -12.531 1 98.62 154 LEU B N 1
ATOM 5990 C CA . LEU B 1 154 ? 6.156 7.746 -12.133 1 98.62 154 LEU B CA 1
ATOM 5991 C C . LEU B 1 154 ? 7.457 8.352 -11.617 1 98.62 154 LEU B C 1
ATOM 5993 O O . LEU B 1 154 ? 8.344 7.633 -11.148 1 98.62 154 LEU B O 1
ATOM 5997 N N . GLU B 1 155 ? 7.602 9.656 -11.695 1 98.38 155 GLU B N 1
ATOM 5998 C CA . GLU B 1 155 ? 8.828 10.344 -11.297 1 98.38 155 GLU B CA 1
ATOM 5999 C C . GLU B 1 155 ? 9.109 10.164 -9.812 1 98.38 155 GLU B C 1
ATOM 6001 O O . GLU B 1 155 ? 10.266 10.023 -9.398 1 98.38 155 GLU B O 1
ATOM 6006 N N . LEU B 1 156 ? 8.039 10.156 -9.008 1 98.62 156 LEU B N 1
ATOM 6007 C CA . LEU B 1 156 ? 8.258 9.961 -7.578 1 98.62 156 LEU B CA 1
ATOM 6008 C C . LEU B 1 156 ? 8.82 8.57 -7.305 1 98.62 156 LEU B C 1
ATOM 6010 O O . LEU B 1 156 ? 9.617 8.383 -6.383 1 98.62 156 LEU B O 1
ATOM 6014 N N . GLU B 1 157 ? 8.461 7.574 -8.102 1 98.38 157 GLU B N 1
ATOM 6015 C CA . GLU B 1 157 ? 8.906 6.199 -7.914 1 98.38 157 GLU B CA 1
ATOM 6016 C C . GLU B 1 157 ? 10.359 6.027 -8.344 1 98.38 157 GLU B C 1
ATOM 6018 O O . GLU B 1 157 ? 10.977 4.992 -8.078 1 98.38 157 GLU B O 1
ATOM 6023 N N . LYS B 1 158 ? 10.938 7.066 -8.938 1 97.38 158 LYS B N 1
ATOM 6024 C CA . LYS B 1 158 ? 12.305 7.008 -9.453 1 97.38 158 LYS B CA 1
ATOM 6025 C C . LYS B 1 158 ? 13.258 7.812 -8.578 1 97.38 158 LYS B C 1
ATOM 6027 O O . LYS B 1 158 ? 14.383 8.102 -8.984 1 97.38 158 LYS B O 1
ATOM 6032 N N . LEU B 1 159 ? 12.922 8.273 -7.348 1 97.19 159 LEU B N 1
ATOM 6033 C CA . LEU B 1 159 ? 13.703 9.172 -6.508 1 97.19 159 LEU B CA 1
ATOM 6034 C C . LEU B 1 159 ? 14.875 8.43 -5.867 1 97.19 159 LEU B C 1
ATOM 6036 O O . LEU B 1 159 ? 15.758 9.055 -5.27 1 97.19 159 LEU B O 1
ATOM 6040 N N . GLY B 1 160 ? 15.109 7.238 -6.016 1 93.62 160 GLY B N 1
ATOM 6041 C CA . GLY B 1 160 ? 16.359 6.559 -5.707 1 93.62 160 GLY B CA 1
ATOM 6042 C C . GLY B 1 160 ? 16.266 5.656 -4.488 1 93.62 160 GLY B C 1
ATOM 6043 O O . GLY B 1 160 ? 17.062 4.734 -4.332 1 93.62 160 GLY B O 1
ATOM 6044 N N . SER B 1 161 ? 15.461 6 -3.525 1 95.88 161 SER B N 1
ATOM 6045 C CA . SER B 1 161 ? 15.195 5.121 -2.395 1 95.88 161 SER B CA 1
ATOM 6046 C C . SER B 1 161 ? 13.703 5.082 -2.064 1 95.88 161 SER B C 1
ATOM 6048 O O . SER B 1 161 ? 12.977 6.031 -2.355 1 95.88 161 SER B O 1
ATOM 6050 N N . ILE B 1 162 ? 13.312 3.967 -1.456 1 97.69 162 ILE B N 1
ATOM 6051 C CA . ILE B 1 162 ? 11.906 3.791 -1.099 1 97.69 162 ILE B CA 1
ATOM 6052 C C . ILE B 1 162 ? 11.805 3.176 0.295 1 97.69 162 ILE B C 1
ATOM 6054 O O . ILE B 1 162 ? 12.609 2.316 0.663 1 97.69 162 ILE B O 1
ATOM 6058 N N . GLY B 1 163 ? 10.883 3.592 1.094 1 98.12 163 GLY B N 1
ATOM 6059 C CA . GLY B 1 163 ? 10.508 3.039 2.387 1 98.12 163 GLY B CA 1
ATOM 6060 C C . GLY B 1 163 ? 9.031 3.17 2.691 1 98.12 163 GLY B C 1
ATOM 6061 O O . GLY B 1 163 ? 8.227 3.426 1.792 1 98.12 163 GLY B O 1
ATOM 6062 N N . LYS B 1 164 ? 8.648 2.879 3.957 1 98.44 164 LYS B N 1
ATOM 6063 C CA . LYS B 1 164 ? 7.266 2.984 4.406 1 98.44 164 LYS B CA 1
ATOM 6064 C C . LYS B 1 164 ? 7.18 3.674 5.766 1 98.44 164 LYS B C 1
ATOM 6066 O O . LYS B 1 164 ? 8.094 3.562 6.582 1 98.44 164 LYS B O 1
ATOM 6071 N N . ILE B 1 165 ? 6.043 4.32 5.953 1 98.69 165 ILE B N 1
ATOM 6072 C CA . ILE B 1 165 ? 5.836 5.043 7.203 1 98.69 165 ILE B CA 1
ATOM 6073 C C . ILE B 1 165 ? 4.504 4.629 7.824 1 98.69 165 ILE B C 1
ATOM 6075 O O . ILE B 1 165 ? 3.459 4.703 7.176 1 98.69 165 ILE B O 1
ATOM 6079 N N . ALA B 1 166 ? 4.543 4.133 9.039 1 98.56 166 ALA B N 1
ATOM 6080 C CA . ALA B 1 166 ? 3.336 3.99 9.852 1 98.56 166 ALA B CA 1
ATOM 6081 C C . ALA B 1 166 ? 2.912 5.332 10.438 1 98.56 166 ALA B C 1
ATOM 6083 O O . ALA B 1 166 ? 3.686 5.977 11.148 1 98.56 166 ALA B O 1
ATOM 6084 N N . THR B 1 167 ? 1.664 5.742 10.242 1 98.19 167 THR B N 1
ATOM 6085 C CA . THR B 1 167 ? 1.33 7.141 10.484 1 98.19 167 THR B CA 1
ATOM 6086 C C . THR B 1 167 ? 0.415 7.277 11.695 1 98.19 167 THR B C 1
ATOM 6088 O O . THR B 1 167 ? -0.041 8.383 12.016 1 98.19 167 THR B O 1
ATOM 6091 N N . ASN B 1 168 ? 0.126 6.172 12.43 1 97.88 168 ASN B N 1
ATOM 6092 C CA . ASN B 1 168 ? -0.783 6.25 13.57 1 97.88 168 ASN B CA 1
ATOM 6093 C C . ASN B 1 168 ? -0.323 7.297 14.578 1 97.88 168 ASN B C 1
ATOM 6095 O O . ASN B 1 168 ? 0.842 7.699 14.578 1 97.88 168 ASN B O 1
ATOM 6099 N N . GLY B 1 169 ? -1.297 7.801 15.367 1 96.69 169 GLY B N 1
ATOM 6100 C CA . GLY B 1 169 ? -1.003 8.758 16.422 1 96.69 169 GLY B CA 1
ATOM 6101 C C . GLY B 1 169 ? -0.843 8.117 17.781 1 96.69 169 GLY B C 1
ATOM 6102 O O . GLY B 1 169 ? -0.51 6.934 17.891 1 96.69 169 GLY B O 1
ATOM 6103 N N . ILE B 1 170 ? -0.869 8.945 18.766 1 94.75 170 ILE B N 1
ATOM 6104 C CA . ILE B 1 170 ? -0.746 8.477 20.141 1 94.75 170 ILE B CA 1
ATOM 6105 C C . ILE B 1 170 ? -2.088 7.934 20.625 1 94.75 170 ILE B C 1
ATOM 6107 O O . ILE B 1 170 ? -2.135 6.996 21.422 1 94.75 170 ILE B O 1
ATOM 6111 N N . ASP B 1 171 ? -3.145 8.477 20.172 1 94.25 171 ASP B N 1
ATOM 6112 C CA . ASP B 1 171 ? -4.461 8.188 20.734 1 94.25 171 ASP B CA 1
ATOM 6113 C C . ASP B 1 171 ? -5.199 7.145 19.906 1 94.25 171 ASP B C 1
ATOM 6115 O O . ASP B 1 171 ? -6.145 6.512 20.375 1 94.25 171 ASP B O 1
ATOM 6119 N N . ALA B 1 172 ? -4.836 7.039 18.656 1 96.12 172 ALA B N 1
ATOM 6120 C CA . ALA B 1 172 ? -5.629 6.168 17.797 1 96.12 172 ALA B CA 1
ATOM 6121 C C . ALA B 1 172 ? -4.777 5.574 16.672 1 96.12 172 ALA B C 1
ATOM 6123 O O . ALA B 1 172 ? -3.771 6.164 16.266 1 96.12 172 ALA B O 1
ATOM 6124 N N . ILE B 1 173 ? -5.312 4.5 16.062 1 97.62 173 ILE B N 1
ATOM 6125 C CA . ILE B 1 173 ? -4.625 3.779 14.992 1 97.62 173 ILE B CA 1
ATOM 6126 C C . ILE B 1 173 ? -4.766 4.547 13.68 1 97.62 173 ILE B C 1
ATOM 6128 O O . ILE B 1 173 ? -3.949 4.387 12.766 1 97.62 173 ILE B O 1
ATOM 6132 N N . ILE B 1 174 ? -5.828 5.398 13.586 1 97.88 174 ILE B N 1
ATOM 6133 C CA . ILE B 1 174 ? -6.059 6.207 12.391 1 97.88 174 ILE B CA 1
ATOM 6134 C C . ILE B 1 174 ? -5.75 7.672 12.695 1 97.88 174 ILE B C 1
ATOM 6136 O O . ILE B 1 174 ? -6.352 8.266 13.594 1 97.88 174 ILE B O 1
ATOM 6140 N N . THR B 1 175 ? -4.875 8.203 11.906 1 98 175 THR B N 1
ATOM 6141 C CA . THR B 1 175 ? -4.5 9.602 12.109 1 98 175 THR B CA 1
ATOM 6142 C C . THR B 1 175 ? -5.324 10.523 11.211 1 98 175 THR B C 1
ATOM 6144 O O . THR B 1 175 ? -6.078 10.047 10.359 1 98 175 THR B O 1
ATOM 6147 N N . ASP B 1 176 ? -5.305 11.781 11.508 1 97.56 176 ASP B N 1
ATOM 6148 C CA . ASP B 1 176 ? -5.672 12.805 10.531 1 97.56 176 ASP B CA 1
ATOM 6149 C C . ASP B 1 176 ? -4.438 13.547 10.031 1 97.56 176 ASP B C 1
ATOM 6151 O O . ASP B 1 176 ? -3.305 13.148 10.312 1 97.56 176 ASP B O 1
ATOM 6155 N N . SER B 1 177 ? -4.59 14.609 9.242 1 98.44 177 SER B N 1
ATOM 6156 C CA . SER B 1 177 ? -3.473 15.297 8.609 1 98.44 177 SER B CA 1
ATOM 6157 C C . SER B 1 177 ? -2.652 16.078 9.633 1 98.44 177 SER B C 1
ATOM 6159 O O . SER B 1 177 ? -1.436 16.219 9.484 1 98.44 177 SER B O 1
ATOM 6161 N N . SER B 1 178 ? -3.312 16.625 10.633 1 98.38 178 SER B N 1
ATOM 6162 C CA . SER B 1 178 ? -2.645 17.516 11.57 1 98.38 178 SER B CA 1
ATOM 6163 C C . SER B 1 178 ? -1.645 16.766 12.438 1 98.38 178 SER B C 1
ATOM 6165 O O . SER B 1 178 ? -0.461 17.109 12.469 1 98.38 178 SER B O 1
ATOM 6167 N N . ASN B 1 179 ? -2.084 15.719 13.125 1 98.19 179 ASN B N 1
ATOM 6168 C CA . ASN B 1 179 ? -1.166 15.023 14.023 1 98.19 179 ASN B CA 1
ATOM 6169 C C . ASN B 1 179 ? -0.117 14.227 13.25 1 98.19 179 ASN B C 1
ATOM 6171 O O . ASN B 1 179 ? 1.013 14.062 13.711 1 98.19 179 ASN B O 1
ATOM 6175 N N . SER B 1 180 ? -0.463 13.75 12.078 1 98.44 180 SER B N 1
ATOM 6176 C CA . SER B 1 180 ? 0.541 13.078 11.266 1 98.44 180 SER B CA 1
ATOM 6177 C C . SER B 1 180 ? 1.613 14.047 10.789 1 98.44 180 SER B C 1
ATOM 6179 O O . SER B 1 180 ? 2.807 13.758 10.875 1 98.44 180 SER B O 1
ATOM 6181 N N . ALA B 1 181 ? 1.202 15.18 10.25 1 98.75 181 ALA B N 1
ATOM 6182 C CA . ALA B 1 181 ? 2.16 16.203 9.836 1 98.75 181 ALA B CA 1
ATOM 6183 C C . ALA B 1 181 ? 2.979 16.688 11.023 1 98.75 181 ALA B C 1
ATOM 6185 O O . ALA B 1 181 ? 4.168 16.984 10.891 1 98.75 181 ALA B O 1
ATOM 6186 N N . SER B 1 182 ? 2.348 16.828 12.148 1 98.62 182 SER B N 1
ATOM 6187 C CA . SER B 1 182 ? 3.061 17.219 13.359 1 98.62 182 SER B CA 1
ATOM 6188 C C . SER B 1 182 ? 4.18 16.234 13.688 1 98.62 182 SER B C 1
ATOM 6190 O O . SER B 1 182 ? 5.258 16.625 14.125 1 98.62 182 SER B O 1
ATOM 6192 N N . ALA B 1 183 ? 3.9 14.961 13.531 1 98.69 183 ALA B N 1
ATOM 6193 C CA . ALA B 1 183 ? 4.93 13.961 13.789 1 98.69 183 ALA B CA 1
ATOM 6194 C C . ALA B 1 183 ? 6.129 14.156 12.867 1 98.69 183 ALA B C 1
ATOM 6196 O O . ALA B 1 183 ? 7.277 13.992 13.289 1 98.69 183 ALA B O 1
ATOM 6197 N N . TYR B 1 184 ? 5.871 14.469 11.586 1 98.81 184 TYR B N 1
ATOM 6198 C CA . TYR B 1 184 ? 6.938 14.742 10.633 1 98.81 184 TYR B CA 1
ATOM 6199 C C . TYR B 1 184 ? 7.762 15.945 11.055 1 98.81 184 TYR B C 1
ATOM 6201 O O . TYR B 1 184 ? 8.953 16.031 10.75 1 98.81 184 TYR B O 1
ATOM 6209 N N . LEU B 1 185 ? 7.129 16.906 11.773 1 98.81 185 LEU B N 1
ATOM 6210 C CA . LEU B 1 185 ? 7.773 18.203 11.93 1 98.81 185 LEU B CA 1
ATOM 6211 C C . LEU B 1 185 ? 8.289 18.375 13.359 1 98.81 185 LEU B C 1
ATOM 6213 O O . LEU B 1 185 ? 9.062 19.297 13.633 1 98.81 185 LEU B O 1
ATOM 6217 N N . THR B 1 186 ? 7.926 17.469 14.281 1 98.56 186 THR B N 1
ATOM 6218 C CA . THR B 1 186 ? 8.375 17.625 15.656 1 98.56 186 THR B CA 1
ATOM 6219 C C . THR B 1 186 ? 9.172 16.406 16.109 1 98.56 186 THR B C 1
ATOM 6221 O O . THR B 1 186 ? 9.875 16.469 17.125 1 98.56 186 THR B O 1
ATOM 6224 N N . GLY B 1 187 ? 8.953 15.258 15.469 1 98.19 187 GLY B N 1
ATOM 6225 C CA . GLY B 1 187 ? 9.531 14.008 15.938 1 98.19 187 GLY B CA 1
ATOM 6226 C C . GLY B 1 187 ? 8.75 13.383 17.078 1 98.19 187 GLY B C 1
ATOM 6227 O O . GLY B 1 187 ? 9.258 12.508 17.781 1 98.19 187 GLY B O 1
ATOM 6228 N N . GLN B 1 188 ? 7.523 13.891 17.25 1 97.69 188 GLN B N 1
ATOM 6229 C CA . GLN B 1 188 ? 6.668 13.406 18.328 1 97.69 188 GLN B CA 1
ATOM 6230 C C . GLN B 1 188 ? 5.316 12.938 17.797 1 97.69 188 GLN B C 1
ATOM 6232 O O . GLN B 1 188 ? 4.785 13.523 16.844 1 97.69 188 GLN B O 1
ATOM 6237 N N . LYS B 1 189 ? 4.781 11.844 18.438 1 97.38 189 LYS B N 1
ATOM 6238 C CA . LYS B 1 189 ? 3.404 11.461 18.141 1 97.38 189 LYS B CA 1
ATOM 6239 C C . LYS B 1 189 ? 2.412 12.445 18.75 1 97.38 189 LYS B C 1
ATOM 6241 O O . LYS B 1 189 ? 2.682 13.039 19.797 1 97.38 189 LYS B O 1
ATOM 6246 N N . GLY B 1 190 ? 1.331 12.68 18.062 1 96.5 190 GLY B N 1
ATOM 6247 C CA . GLY B 1 190 ? 0.308 13.586 18.578 1 96.5 190 GLY B CA 1
ATOM 6248 C C . GLY B 1 190 ? -1.084 12.984 18.547 1 96.5 190 GLY B C 1
ATOM 6249 O O . GLY B 1 190 ? -1.248 11.797 18.25 1 96.5 190 GLY B O 1
ATOM 6250 N N . TRP B 1 191 ? -2.057 13.852 18.906 1 97.19 191 TRP B N 1
ATOM 6251 C CA . TRP B 1 191 ? -3.469 13.484 18.953 1 97.19 191 TRP B CA 1
ATOM 6252 C C . TRP B 1 191 ? -4.207 14.008 17.734 1 97.19 191 TRP B C 1
ATOM 6254 O O . TRP B 1 191 ? -3.867 15.062 17.203 1 97.19 191 TRP B O 1
ATOM 6264 N N . VAL B 1 192 ? -5.234 13.227 17.328 1 97.75 192 VAL B N 1
ATOM 6265 C CA . VAL B 1 192 ? -6.074 13.672 16.219 1 97.75 192 VAL B CA 1
ATOM 6266 C C . VAL B 1 192 ? -6.496 15.125 16.422 1 97.75 192 VAL B C 1
ATOM 6268 O O . VAL B 1 192 ? -6.875 15.508 17.531 1 97.75 192 VAL B O 1
ATOM 6271 N N . SER B 1 193 ? -6.328 15.969 15.422 1 97.88 193 SER B N 1
ATOM 6272 C CA . SER B 1 193 ? -6.688 17.375 15.328 1 97.88 193 SER B CA 1
ATOM 6273 C C . SER B 1 193 ? -5.609 18.266 15.945 1 97.88 193 SER B C 1
ATOM 6275 O O . SER B 1 193 ? -5.637 19.484 15.789 1 97.88 193 SER B O 1
ATOM 6277 N N . GLY B 1 194 ? -4.652 17.703 16.672 1 98.12 194 GLY B N 1
ATOM 6278 C CA . GLY B 1 194 ? -3.615 18.484 17.328 1 98.12 194 GLY B CA 1
ATOM 6279 C C . GLY B 1 194 ? -2.502 18.922 16.391 1 98.12 194 GLY B C 1
ATOM 6280 O O . GLY B 1 194 ? -2.146 18.188 15.469 1 98.12 194 GLY B O 1
ATOM 6281 N N . LEU B 1 195 ? -1.967 20.047 16.656 1 98.44 195 LEU B N 1
ATOM 6282 C CA . LEU B 1 195 ? -0.81 20.562 15.938 1 98.44 195 LEU B CA 1
ATOM 6283 C C . LEU B 1 195 ? 0.347 20.844 16.891 1 98.44 195 LEU B C 1
ATOM 6285 O O . LEU B 1 195 ? 0.311 21.812 17.656 1 98.44 195 LEU B O 1
ATOM 6289 N N . ASN B 1 196 ? 1.299 19.984 16.891 1 98.31 196 ASN B N 1
ATOM 6290 C CA . ASN B 1 196 ? 2.596 20.156 17.531 1 98.31 196 ASN B CA 1
ATOM 6291 C C . ASN B 1 196 ? 2.453 20.328 19.047 1 98.31 196 ASN B C 1
ATOM 6293 O O . ASN B 1 196 ? 3.184 21.109 19.656 1 98.31 196 ASN B O 1
ATOM 6297 N N . VAL B 1 197 ? 1.521 19.656 19.641 1 97.19 197 VAL B N 1
ATOM 6298 C CA . VAL B 1 197 ? 1.308 19.672 21.078 1 97.19 197 VAL B CA 1
ATOM 6299 C C . VAL B 1 197 ? 1.026 18.25 21.562 1 97.19 197 VAL B C 1
ATOM 6301 O O . VAL B 1 197 ? 0.677 17.375 20.781 1 97.19 197 VAL B O 1
ATOM 6304 N N . TYR B 1 198 ? 1.284 18.016 22.812 1 96.19 198 TYR B N 1
ATOM 6305 C CA . TYR B 1 198 ? 0.682 16.906 23.531 1 96.19 198 TYR B CA 1
ATOM 6306 C C . TYR B 1 198 ? -0.648 17.328 24.156 1 96.19 198 TYR B C 1
ATOM 6308 O O . TYR B 1 198 ? -0.683 18.156 25.078 1 96.19 198 TYR B O 1
ATOM 6316 N N . ALA B 1 199 ? -1.67 16.766 23.609 1 94.19 199 ALA B N 1
ATOM 6317 C CA . ALA B 1 199 ? -2.988 17.141 24.109 1 94.19 199 ALA B CA 1
ATOM 6318 C C . ALA B 1 199 ? -3.135 16.797 25.594 1 94.19 199 ALA B C 1
ATOM 6320 O O . ALA B 1 199 ? -2.793 15.68 26.016 1 94.19 199 ALA B O 1
ATOM 6321 N N . ASP B 1 200 ? -3.561 17.719 26.359 1 90.5 200 ASP B N 1
ATOM 6322 C CA . ASP B 1 200 ? -3.762 17.5 27.781 1 90.5 200 ASP B CA 1
ATOM 6323 C C . ASP B 1 200 ? -5.219 17.734 28.172 1 90.5 200 ASP B C 1
ATOM 6325 O O . ASP B 1 200 ? -6.102 17.766 27.312 1 90.5 200 ASP B O 1
ATOM 6329 N N . THR B 1 201 ? -5.496 17.812 29.453 1 89.44 201 THR B N 1
ATOM 6330 C CA . THR B 1 201 ? -6.859 17.797 29.969 1 89.44 201 THR B CA 1
ATOM 6331 C C . THR B 1 201 ? -7.426 19.203 30.031 1 89.44 201 THR B C 1
ATOM 6333 O O . THR B 1 201 ? -8.625 19.391 30.234 1 89.44 201 THR B O 1
ATOM 6336 N N . SER B 1 202 ? -6.629 20.234 29.797 1 88.06 202 SER B N 1
ATOM 6337 C CA . SER B 1 202 ? -7.07 21.609 29.969 1 88.06 202 SER B CA 1
ATOM 6338 C C . SER B 1 202 ? -8.172 21.969 28.969 1 88.06 202 SER B C 1
ATOM 6340 O O . SER B 1 202 ? -8.25 21.375 27.891 1 88.06 202 SER B O 1
ATOM 6342 N N . ASP B 1 203 ? -8.969 22.922 29.312 1 87.94 203 ASP B N 1
ATOM 6343 C CA . ASP B 1 203 ? -10.008 23.422 28.422 1 87.94 203 ASP B CA 1
ATOM 6344 C C . ASP B 1 203 ? -9.406 24.312 27.328 1 87.94 203 ASP B C 1
ATOM 6346 O O . ASP B 1 203 ? -9.922 24.359 26.203 1 87.94 203 ASP B O 1
ATOM 6350 N N . ASP B 1 204 ? -8.359 25 27.734 1 91.44 204 ASP B N 1
ATOM 6351 C CA . ASP B 1 204 ? -7.738 25.922 26.781 1 91.44 204 ASP B CA 1
ATOM 6352 C C . ASP B 1 204 ? -7.008 25.156 25.688 1 91.44 204 ASP B C 1
ATOM 6354 O O . ASP B 1 204 ? -6.035 24.438 25.953 1 91.44 204 ASP B O 1
ATOM 6358 N N . ILE B 1 205 ? -7.379 25.328 24.484 1 93.69 205 ILE B N 1
ATOM 6359 C CA . ILE B 1 205 ? -6.867 24.562 23.344 1 93.69 205 ILE B CA 1
ATOM 6360 C C . ILE B 1 205 ? -5.504 25.125 22.922 1 93.69 205 ILE B C 1
ATOM 6362 O O . ILE B 1 205 ? -4.812 24.516 22.109 1 93.69 205 ILE B O 1
ATOM 6366 N N . LEU B 1 206 ? -4.992 26.203 23.516 1 93.69 206 LEU B N 1
ATOM 6367 C CA . LEU B 1 206 ? -3.738 26.828 23.125 1 93.69 206 LEU B CA 1
ATOM 6368 C C . LEU B 1 206 ? -2.676 26.656 24.203 1 93.69 206 LEU B C 1
ATOM 6370 O O . LEU B 1 206 ? -1.521 27.047 24.016 1 93.69 206 LEU B O 1
ATOM 6374 N N . ASP B 1 207 ? -2.982 26.047 25.344 1 92.5 207 ASP B N 1
ATOM 6375 C CA . ASP B 1 207 ? -2.012 26 26.438 1 92.5 207 ASP B CA 1
ATOM 6376 C C . ASP B 1 207 ? -1.453 24.594 26.609 1 92.5 207 ASP B C 1
ATOM 6378 O O . ASP B 1 207 ? -0.803 24.312 27.625 1 92.5 207 ASP B O 1
ATOM 6382 N N . ASP B 1 208 ? -1.775 23.688 25.688 1 95.06 208 ASP B N 1
ATOM 6383 C CA . ASP B 1 208 ? -1.214 22.344 25.734 1 95.06 208 ASP B CA 1
ATOM 6384 C C . ASP B 1 208 ? 0.307 22.375 25.594 1 95.06 208 ASP B C 1
ATOM 6386 O O . ASP B 1 208 ? 0.868 23.328 25.047 1 95.06 208 ASP B O 1
ATOM 6390 N N . PRO B 1 209 ? 0.999 21.359 26.188 1 95.5 209 PRO B N 1
ATOM 6391 C CA . PRO B 1 209 ? 2.457 21.312 26.062 1 95.5 209 PRO B CA 1
ATOM 6392 C C . PRO B 1 209 ? 2.932 21.297 24.609 1 95.5 209 PRO B C 1
ATOM 6394 O O . PRO B 1 209 ? 2.537 20.406 23.844 1 95.5 209 PRO B O 1
ATOM 6397 N N . LYS B 1 210 ? 3.787 22.172 24.281 1 96.75 210 LYS B N 1
ATOM 6398 C CA . LYS B 1 210 ? 4.254 22.375 22.922 1 96.75 210 LYS B CA 1
ATOM 6399 C C . LYS B 1 210 ? 5.566 21.641 22.656 1 96.75 210 LYS B C 1
ATOM 6401 O O . LYS B 1 210 ? 6.285 21.312 23.609 1 96.75 210 LYS B O 1
ATOM 6406 N N . VAL B 1 211 ? 5.812 21.359 21.422 1 97.81 211 VAL B N 1
ATOM 6407 C CA . VAL B 1 211 ? 7.102 20.875 20.938 1 97.81 211 VAL B CA 1
ATOM 6408 C C . VAL B 1 211 ? 7.559 21.703 19.75 1 97.81 211 VAL B C 1
ATOM 6410 O O . VAL B 1 211 ? 6.773 21.969 18.828 1 97.81 211 VAL B O 1
ATOM 6413 N N . GLU B 1 212 ? 8.805 22.156 19.797 1 98.38 212 GLU B N 1
ATOM 6414 C CA . GLU B 1 212 ? 9.367 22.969 18.734 1 98.38 212 GLU B CA 1
ATOM 6415 C C . GLU B 1 212 ? 9.391 22.203 17.406 1 98.38 212 GLU B C 1
ATOM 6417 O O . GLU B 1 212 ? 9.82 21.062 17.359 1 98.38 212 GLU B O 1
ATOM 6422 N N . THR B 1 213 ? 8.914 22.844 16.359 1 98.69 213 THR B N 1
ATOM 6423 C CA . THR B 1 213 ? 8.891 22.234 15.031 1 98.69 213 THR B CA 1
ATOM 6424 C C . THR B 1 213 ? 10.242 22.359 14.344 1 98.69 213 THR B C 1
ATOM 6426 O O . THR B 1 213 ? 11.086 23.156 14.766 1 98.69 213 THR B O 1
ATOM 6429 N N . LEU B 1 214 ? 10.414 21.547 13.32 1 98.81 214 LEU B N 1
ATOM 6430 C CA . LEU B 1 214 ? 11.625 21.641 12.516 1 98.81 214 LEU B CA 1
ATOM 6431 C C . LEU B 1 214 ? 11.789 23.062 11.953 1 98.81 214 LEU B C 1
ATOM 6433 O O . LEU B 1 214 ? 12.906 23.578 11.906 1 98.81 214 LEU B O 1
ATOM 6437 N N . ALA B 1 215 ? 10.711 23.688 11.508 1 98.75 215 ALA B N 1
ATOM 6438 C CA . ALA B 1 215 ? 10.742 25.047 10.945 1 98.75 215 ALA B CA 1
ATOM 6439 C C . ALA B 1 215 ? 11.148 26.062 12 1 98.75 215 ALA B C 1
ATOM 6441 O O . ALA B 1 215 ? 11.961 26.953 11.734 1 98.75 215 ALA B O 1
ATOM 6442 N N . GLU B 1 216 ? 10.578 25.938 13.156 1 98.06 216 GLU B N 1
ATOM 6443 C CA . GLU B 1 216 ? 10.977 26.812 14.258 1 98.06 216 GLU B CA 1
ATOM 6444 C C . GLU B 1 216 ? 12.445 26.609 14.609 1 98.06 216 GLU B C 1
ATOM 6446 O O . GLU B 1 216 ? 13.164 27.578 14.867 1 98.06 216 GLU B O 1
ATOM 6451 N N . TYR B 1 217 ? 12.844 25.391 14.664 1 98.44 217 TYR B N 1
ATOM 6452 C CA . TYR B 1 217 ? 14.227 25.047 14.969 1 98.44 217 TYR B CA 1
ATOM 6453 C C . TYR B 1 217 ? 15.18 25.672 13.961 1 98.44 217 TYR B C 1
ATOM 6455 O O . TYR B 1 217 ? 16.219 26.234 14.344 1 98.44 217 TYR B O 1
ATOM 6463 N N . ILE B 1 218 ? 14.836 25.641 12.719 1 98.31 218 ILE B N 1
ATOM 6464 C CA . ILE B 1 218 ? 15.633 26.25 11.648 1 98.31 218 ILE B CA 1
ATOM 6465 C C . ILE B 1 218 ? 15.695 27.75 11.852 1 98.31 218 ILE B C 1
ATOM 6467 O O . ILE B 1 218 ? 16.766 28.359 11.797 1 98.31 218 ILE B O 1
ATOM 6471 N N . ARG B 1 219 ? 14.57 28.344 12.102 1 97.19 219 ARG B N 1
ATOM 6472 C CA . ARG B 1 219 ? 14.508 29.797 12.25 1 97.19 219 ARG B CA 1
ATOM 6473 C C . ARG B 1 219 ? 15.406 30.266 13.391 1 97.19 219 ARG B C 1
ATOM 6475 O O . ARG B 1 219 ? 16.031 31.328 13.297 1 97.19 219 ARG B O 1
ATOM 6482 N N . GLY B 1 220 ? 15.453 29.5 14.422 1 95.75 220 GLY B N 1
ATOM 6483 C CA . GLY B 1 220 ? 16.234 29.875 15.594 1 95.75 220 GLY B CA 1
ATOM 6484 C C . GLY B 1 220 ? 17.719 29.578 15.438 1 95.75 220 GLY B C 1
ATOM 6485 O O . GLY B 1 220 ? 18.562 30.297 15.984 1 95.75 220 GLY B O 1
ATOM 6486 N N . ASN B 1 221 ? 18.047 28.562 14.664 1 95.19 221 ASN B N 1
ATOM 6487 C CA . ASN B 1 221 ? 19.422 28.062 14.672 1 95.19 221 ASN B CA 1
ATOM 6488 C C . ASN B 1 221 ? 20.141 28.375 13.359 1 95.19 221 ASN B C 1
ATOM 6490 O O . ASN B 1 221 ? 21.375 28.422 13.312 1 95.19 221 ASN B O 1
ATOM 6494 N N . ARG B 1 222 ? 19.359 28.609 12.289 1 96.12 222 ARG B N 1
ATOM 6495 C CA . ARG B 1 222 ? 19.906 28.938 10.977 1 96.12 222 ARG B CA 1
ATOM 6496 C C . ARG B 1 222 ? 19.078 30.047 10.312 1 96.12 222 ARG B C 1
ATOM 6498 O O . ARG B 1 222 ? 18.469 29.828 9.266 1 96.12 222 ARG B O 1
ATOM 6505 N N . PRO B 1 223 ? 19.234 31.172 10.812 1 95.19 223 PRO B N 1
ATOM 6506 C CA . PRO B 1 223 ? 18.344 32.25 10.359 1 95.19 223 PRO B CA 1
ATOM 6507 C C . PRO B 1 223 ? 18.547 32.594 8.891 1 95.19 223 PRO B C 1
ATOM 6509 O O . PRO B 1 223 ? 17.672 33.219 8.273 1 95.19 223 PRO B O 1
ATOM 6512 N N . LYS B 1 224 ? 19.656 32.188 8.258 1 97.31 224 LYS B N 1
ATOM 6513 C CA . LYS B 1 224 ? 19.891 32.5 6.848 1 97.31 224 LYS B CA 1
ATOM 6514 C C . LYS B 1 224 ? 19.438 31.328 5.969 1 97.31 224 LYS B C 1
ATOM 6516 O O . LYS B 1 224 ? 19.656 31.344 4.758 1 97.31 224 LYS B O 1
ATOM 6521 N N . MET B 1 225 ? 18.922 30.328 6.566 1 98.19 225 MET B N 1
ATOM 6522 C CA . MET B 1 225 ? 18.203 29.312 5.816 1 98.19 225 MET B CA 1
ATOM 6523 C C . MET B 1 225 ? 16.734 29.703 5.641 1 98.19 225 MET B C 1
ATOM 6525 O O . MET B 1 225 ? 16.016 29.891 6.621 1 98.19 225 MET B O 1
ATOM 6529 N N . CYS B 1 226 ? 16.359 29.844 4.441 1 98.69 226 CYS B N 1
ATOM 6530 C CA . CYS B 1 226 ? 14.984 30.281 4.172 1 98.69 226 CYS B CA 1
ATOM 6531 C C . CYS B 1 226 ? 14.008 29.125 4.273 1 98.69 226 CYS B C 1
ATOM 6533 O O . CYS B 1 226 ? 14.398 27.953 4.125 1 98.69 226 CYS B O 1
ATOM 6535 N N . ILE B 1 227 ? 12.789 29.422 4.605 1 98.81 227 ILE B N 1
ATOM 6536 C CA . ILE B 1 227 ? 11.719 28.453 4.77 1 98.81 227 ILE B CA 1
ATOM 6537 C C . ILE B 1 227 ? 10.555 28.797 3.842 1 98.81 227 ILE B C 1
ATOM 6539 O O . ILE B 1 227 ? 10.164 29.953 3.732 1 98.81 227 ILE B O 1
ATOM 6543 N N . GLY B 1 228 ? 10.078 27.797 3.129 1 98.88 228 GLY B N 1
ATOM 6544 C CA . GLY B 1 228 ? 8.922 27.969 2.258 1 98.88 228 GLY B CA 1
ATOM 6545 C C . GLY B 1 228 ? 7.82 26.969 2.521 1 98.88 228 GLY B C 1
ATOM 6546 O O . GLY B 1 228 ? 8.086 25.828 2.926 1 98.88 228 GLY B O 1
ATOM 6547 N N . VAL B 1 229 ? 6.562 27.359 2.268 1 98.94 229 VAL B N 1
ATOM 6548 C CA . VAL B 1 229 ? 5.379 26.5 2.34 1 98.94 229 VAL B CA 1
ATOM 6549 C C . VAL B 1 229 ? 4.504 26.734 1.109 1 98.94 229 VAL B C 1
ATOM 6551 O O . VAL B 1 229 ? 4.105 27.859 0.822 1 98.94 229 VAL B O 1
ATOM 6554 N N . VAL B 1 230 ? 4.305 25.688 0.374 1 98.94 230 VAL B N 1
ATOM 6555 C CA . VAL B 1 230 ? 3.428 25.688 -0.792 1 98.94 230 VAL B CA 1
ATOM 6556 C C . VAL B 1 230 ? 2.34 24.625 -0.615 1 98.94 230 VAL B C 1
ATOM 6558 O O . VAL B 1 230 ? 2.621 23.5 -0.186 1 98.94 230 VAL B O 1
ATOM 6561 N N . THR B 1 231 ? 1.078 24.938 -0.853 1 98.94 231 THR B N 1
ATOM 6562 C CA . THR B 1 231 ? -0.007 23.969 -0.78 1 98.94 231 THR B CA 1
ATOM 6563 C C . THR B 1 231 ? -1.134 24.344 -1.738 1 98.94 231 THR B C 1
ATOM 6565 O O . THR B 1 231 ? -1.28 25.5 -2.105 1 98.94 231 THR B O 1
ATOM 6568 N N . THR B 1 232 ? -1.881 23.344 -2.168 1 98.88 232 THR B N 1
ATOM 6569 C CA . THR B 1 232 ? -3.102 23.625 -2.912 1 98.88 232 THR B CA 1
ATOM 6570 C C . THR B 1 232 ? -4.301 23.719 -1.974 1 98.88 232 THR B C 1
ATOM 6572 O O . THR B 1 232 ? -5.445 23.797 -2.424 1 98.88 232 THR B O 1
ATOM 6575 N N . ALA B 1 233 ? -4.098 23.703 -0.705 1 98.69 233 ALA B N 1
ATOM 6576 C CA . ALA B 1 233 ? -5.102 23.984 0.315 1 98.69 233 ALA B CA 1
ATOM 6577 C C . ALA B 1 233 ? -4.961 25.422 0.841 1 98.69 233 ALA B C 1
ATOM 6579 O O . ALA B 1 233 ? -4.164 26.203 0.322 1 98.69 233 ALA B O 1
ATOM 6580 N N . ALA B 1 234 ? -5.84 25.75 1.763 1 98.62 234 ALA B N 1
ATOM 6581 C CA . ALA B 1 234 ? -5.57 26.953 2.553 1 98.62 234 ALA B CA 1
ATOM 6582 C C . ALA B 1 234 ? -4.25 26.828 3.307 1 98.62 234 ALA B C 1
ATOM 6584 O O . ALA B 1 234 ? -3.922 25.766 3.826 1 98.62 234 ALA B O 1
ATOM 6585 N N . ILE B 1 235 ? -3.5 27.859 3.398 1 98.25 235 ILE B N 1
ATOM 6586 C CA . ILE B 1 235 ? -2.145 27.844 3.938 1 98.25 235 ILE B CA 1
ATOM 6587 C C . ILE B 1 235 ? -2.189 27.531 5.434 1 98.25 235 ILE B C 1
ATOM 6589 O O . ILE B 1 235 ? -1.172 27.172 6.027 1 98.25 235 ILE B O 1
ATOM 6593 N N . TYR B 1 236 ? -3.4 27.656 6.043 1 97.75 236 TYR B N 1
ATOM 6594 C CA . TYR B 1 236 ? -3.551 27.375 7.465 1 97.75 236 TYR B CA 1
ATOM 6595 C C . TYR B 1 236 ? -4.188 26 7.684 1 97.75 236 TYR B C 1
ATOM 6597 O O . TYR B 1 236 ? -4.539 25.641 8.812 1 97.75 236 TYR B O 1
ATOM 6605 N N . ASP B 1 237 ? -4.406 25.219 6.617 1 98.06 237 ASP B N 1
ATOM 6606 C CA . ASP B 1 237 ? -4.961 23.875 6.75 1 98.06 237 ASP B CA 1
ATOM 6607 C C . ASP B 1 237 ? -4.008 22.969 7.52 1 98.06 237 ASP B C 1
ATOM 6609 O O . ASP B 1 237 ? -2.9 23.375 7.879 1 98.06 237 ASP B O 1
ATOM 6613 N N . ALA B 1 238 ? -4.402 21.797 7.789 1 98.06 238 ALA B N 1
ATOM 6614 C CA . ALA B 1 238 ? -3.779 20.922 8.781 1 98.06 238 ALA B CA 1
ATOM 6615 C C . ALA B 1 238 ? -2.303 20.703 8.469 1 98.06 238 ALA B C 1
ATOM 6617 O O . ALA B 1 238 ? -1.438 20.938 9.312 1 98.06 238 ALA B O 1
ATOM 6618 N N . THR B 1 239 ? -1.951 20.234 7.227 1 98.56 239 THR B N 1
ATOM 6619 C CA . THR B 1 239 ? -0.59 19.844 6.883 1 98.56 239 THR B CA 1
ATOM 6620 C C . THR B 1 239 ? 0.344 21.047 6.906 1 98.56 239 THR B C 1
ATOM 6622 O O . THR B 1 239 ? 1.363 21.047 7.598 1 98.56 239 THR B O 1
ATOM 6625 N N . PRO B 1 240 ? 0.015 22.156 6.258 1 98.56 240 PRO B N 1
ATOM 6626 C CA . PRO B 1 240 ? 0.921 23.312 6.359 1 98.56 240 PRO B CA 1
ATOM 6627 C C . PRO B 1 240 ? 0.941 23.922 7.758 1 98.56 240 PRO B C 1
ATOM 6629 O O . PRO B 1 240 ? 1.976 24.422 8.195 1 98.56 240 PRO B O 1
ATOM 6632 N N . ALA B 1 241 ? -0.16 23.875 8.453 1 98.62 241 ALA B N 1
ATOM 6633 C CA . ALA B 1 241 ? -0.227 24.469 9.789 1 98.62 241 ALA B CA 1
ATOM 6634 C C . ALA B 1 241 ? 0.78 23.812 10.734 1 98.62 241 ALA B C 1
ATOM 6636 O O . ALA B 1 241 ? 1.25 24.438 11.688 1 98.62 241 ALA B O 1
ATOM 6637 N N . ALA B 1 242 ? 1.109 22.578 10.461 1 98.69 242 ALA B N 1
ATOM 6638 C CA . ALA B 1 242 ? 2.066 21.859 11.289 1 98.69 242 ALA B CA 1
ATOM 6639 C C . ALA B 1 242 ? 3.451 22.484 11.219 1 98.69 242 ALA B C 1
ATOM 6641 O O . ALA B 1 242 ? 4.301 22.25 12.078 1 98.69 242 ALA B O 1
ATOM 6642 N N . MET B 1 243 ? 3.682 23.344 10.258 1 98.25 243 MET B N 1
ATOM 6643 C CA . MET B 1 243 ? 4.965 24.031 10.102 1 98.25 243 MET B CA 1
ATOM 6644 C C . MET B 1 243 ? 5.133 25.109 11.156 1 98.25 243 MET B C 1
ATOM 6646 O O . MET B 1 243 ? 6.258 25.438 11.539 1 98.25 243 MET B O 1
ATOM 6650 N N . TYR B 1 244 ? 4.012 25.672 11.688 1 96.5 244 TYR B N 1
ATOM 6651 C CA . TYR B 1 244 ? 4.254 26.938 12.367 1 96.5 244 TYR B CA 1
ATOM 6652 C C . TYR B 1 244 ? 3.295 27.125 13.531 1 96.5 244 TYR B C 1
ATOM 6654 O O . TYR B 1 244 ? 3.328 28.156 14.211 1 96.5 244 TYR B O 1
ATOM 6662 N N . SER B 1 245 ? 2.482 26.141 13.867 1 97.19 245 SER B N 1
ATOM 6663 C CA . SER B 1 245 ? 1.453 26.438 14.859 1 97.19 245 SER B CA 1
ATOM 6664 C C . SER B 1 245 ? 1.402 25.375 15.945 1 97.19 245 SER B C 1
ATOM 6666 O O . SER B 1 245 ? 1.812 24.234 15.727 1 97.19 245 SER B O 1
ATOM 6668 N N . HIS B 1 246 ? 0.967 25.766 17.094 1 97.31 246 HIS B N 1
ATOM 6669 C CA . HIS B 1 246 ? 0.727 24.922 18.25 1 97.31 246 HIS B CA 1
ATOM 6670 C C . HIS B 1 246 ? -0.696 25.078 18.766 1 97.31 246 HIS B C 1
ATOM 6672 O O . HIS B 1 246 ? -1.071 26.172 19.219 1 97.31 246 HIS B O 1
ATOM 6678 N N . THR B 1 247 ? -1.491 24.078 18.688 1 97.19 247 THR B N 1
ATOM 6679 C CA . THR B 1 247 ? -2.865 24.094 19.188 1 97.19 247 THR B CA 1
ATOM 6680 C C . THR B 1 247 ? -3.43 22.672 19.234 1 97.19 247 THR B C 1
ATOM 6682 O O . THR B 1 247 ? -3.006 21.797 18.484 1 97.19 247 THR B O 1
ATOM 6685 N N . ARG B 1 248 ? -4.352 22.422 20.109 1 96.88 248 ARG B N 1
ATOM 6686 C CA . ARG B 1 248 ? -5 21.109 20.203 1 96.88 248 ARG B CA 1
ATOM 6687 C C . ARG B 1 248 ? -6.051 20.938 19.109 1 96.88 248 ARG B C 1
ATOM 6689 O O . ARG B 1 248 ? -6.52 19.828 18.859 1 96.88 248 ARG B O 1
ATOM 6696 N N . SER B 1 249 ? -6.285 22.047 18.422 1 97.44 249 SER B N 1
ATOM 6697 C CA . SER B 1 249 ? -7.309 21.984 17.375 1 97.44 249 SER B CA 1
ATOM 6698 C C . SER B 1 249 ? -6.836 22.656 16.094 1 97.44 249 SER B C 1
ATOM 6700 O O . SER B 1 249 ? -6.676 23.875 16.047 1 97.44 249 SER B O 1
ATOM 6702 N N . ARG B 1 250 ? -6.785 21.906 15.078 1 97 250 ARG B N 1
ATOM 6703 C CA . ARG B 1 250 ? -6.406 22.406 13.766 1 97 250 ARG B CA 1
ATOM 6704 C C . ARG B 1 250 ? -7.434 23.391 13.242 1 97 250 ARG B C 1
ATOM 6706 O O . ARG B 1 250 ? -7.16 24.141 12.297 1 97 250 ARG B O 1
ATOM 6713 N N . TYR B 1 251 ? -8.617 23.453 13.859 1 96.56 251 TYR B N 1
ATOM 6714 C CA . TYR B 1 251 ? -9.719 24.25 13.336 1 96.56 251 TYR B CA 1
ATOM 6715 C C . TYR B 1 251 ? -9.633 25.688 13.82 1 96.56 251 TYR B C 1
ATOM 6717 O O . TYR B 1 251 ? -10.422 26.547 13.406 1 96.56 251 TYR B O 1
ATOM 6725 N N . GLU B 1 252 ? -8.617 25.922 14.633 1 94.62 252 GLU B N 1
ATOM 6726 C CA . GLU B 1 252 ? -8.391 27.297 15.062 1 94.62 252 GLU B CA 1
ATOM 6727 C C . GLU B 1 252 ? -7.656 28.094 13.992 1 94.62 252 GLU B C 1
ATOM 6729 O O . GLU B 1 252 ? -6.559 28.594 14.234 1 94.62 252 GLU B O 1
ATOM 6734 N N . TYR B 1 253 ? -8.328 28.375 12.914 1 96.06 253 TYR B N 1
ATOM 6735 C CA . TYR B 1 253 ? -7.711 28.922 11.719 1 96.06 253 TYR B CA 1
ATOM 6736 C C . TYR B 1 253 ? -7.148 30.312 11.977 1 96.06 253 TYR B C 1
ATOM 6738 O O . TYR B 1 253 ? -6.059 30.641 11.508 1 96.06 253 TYR B O 1
ATOM 6746 N N . GLN B 1 254 ? -7.863 31.109 12.695 1 94.06 254 GLN B N 1
ATOM 6747 C CA . GLN B 1 254 ? -7.383 32.469 12.969 1 94.06 254 GLN B CA 1
ATOM 6748 C C . GLN B 1 254 ? -6.133 32.438 13.844 1 94.06 254 GLN B C 1
ATOM 6750 O O . GLN B 1 254 ? -5.211 33.219 13.641 1 94.06 254 GLN B O 1
ATOM 6755 N N . SER B 1 255 ? -6.156 31.578 14.836 1 95 255 SER B N 1
ATOM 6756 C CA . SER B 1 255 ? -4.98 31.438 15.688 1 95 255 SER B CA 1
ATOM 6757 C C . SER B 1 255 ? -3.777 30.938 14.898 1 95 255 SER B C 1
ATOM 6759 O O . SER B 1 255 ? -2.646 31.375 15.141 1 95 255 SER B O 1
ATOM 6761 N N . VAL B 1 256 ? -4.023 30 14.023 1 96.88 256 VAL B N 1
ATOM 6762 C CA . VAL B 1 256 ? -2.951 29.484 13.172 1 96.88 256 VAL B CA 1
ATOM 6763 C C . VAL B 1 256 ? -2.393 30.609 12.312 1 96.88 256 VAL B C 1
ATOM 6765 O O . VAL B 1 256 ? -1.175 30.781 12.211 1 96.88 256 VAL B O 1
ATOM 6768 N N . ALA B 1 257 ? -3.301 31.406 11.711 1 96.25 257 ALA B N 1
ATOM 6769 C CA . ALA B 1 257 ? -2.871 32.531 10.883 1 96.25 257 ALA B CA 1
ATOM 6770 C C . ALA B 1 257 ? -2.021 33.531 11.688 1 96.25 257 ALA B C 1
ATOM 6772 O O . ALA B 1 257 ? -1.02 34.031 11.188 1 96.25 257 ALA B O 1
ATOM 6773 N N . ASP B 1 258 ? -2.393 33.781 12.906 1 95.56 258 ASP B N 1
ATOM 6774 C CA . ASP B 1 258 ? -1.622 34.656 13.789 1 95.56 258 ASP B CA 1
ATOM 6775 C C . ASP B 1 258 ? -0.226 34.094 14.039 1 95.56 258 ASP B C 1
ATOM 6777 O O . ASP B 1 258 ? 0.765 34.812 13.984 1 95.56 258 ASP B O 1
ATOM 6781 N N . GLN B 1 259 ? -0.169 32.812 14.312 1 96.31 259 GLN B N 1
ATOM 6782 C CA . GLN B 1 259 ? 1.084 32.156 14.68 1 96.31 259 GLN B CA 1
ATOM 6783 C C . GLN B 1 259 ? 2.047 32.125 13.5 1 96.31 259 GLN B C 1
ATOM 6785 O O . GLN B 1 259 ? 3.262 32 13.688 1 96.31 259 GLN B O 1
ATOM 6790 N N . MET B 1 260 ? 1.531 32.219 12.289 1 97 260 MET B N 1
ATOM 6791 C CA . MET B 1 260 ? 2.373 32.25 11.094 1 97 260 MET B CA 1
ATOM 6792 C C . MET B 1 260 ? 3.307 33.438 11.102 1 97 260 MET B C 1
ATOM 6794 O O . MET B 1 260 ? 4.398 33.375 10.523 1 97 260 MET B O 1
ATOM 6798 N N . LEU B 1 261 ? 2.916 34.531 11.836 1 93.56 261 LEU B N 1
ATOM 6799 C CA . LEU B 1 261 ? 3.674 35.781 11.781 1 93.56 261 LEU B CA 1
ATOM 6800 C C . LEU B 1 261 ? 4.219 36.125 13.164 1 93.56 261 LEU B C 1
ATOM 6802 O O . LEU B 1 261 ? 5.258 36.781 13.273 1 93.56 261 LEU B O 1
ATOM 6806 N N . LYS B 1 262 ? 3.438 35.75 14.172 1 88.19 262 LYS B N 1
ATOM 6807 C CA . LYS B 1 262 ? 3.785 36.219 15.508 1 88.19 262 LYS B CA 1
ATOM 6808 C C . LYS B 1 262 ? 3.732 35.094 16.531 1 88.19 262 LYS B C 1
ATOM 6810 O O . LYS B 1 262 ? 3.061 34.062 16.297 1 88.19 262 LYS B O 1
ATOM 6815 N N . VAL B 1 263 ? 4.527 35.344 17.516 1 76.12 263 VAL B N 1
ATOM 6816 C CA . VAL B 1 263 ? 4.352 34.469 18.672 1 76.12 263 VAL B CA 1
ATOM 6817 C C . VAL B 1 263 ? 3.07 34.844 19.406 1 76.12 263 VAL B C 1
ATOM 6819 O O . VAL B 1 263 ? 2.812 36.031 19.656 1 76.12 263 VAL B O 1
ATOM 6822 N N . ILE B 1 264 ? 2.303 33.812 19.531 1 75.56 264 ILE B N 1
ATOM 6823 C CA . ILE B 1 264 ? 1.132 34.062 20.359 1 75.56 264 ILE B CA 1
ATOM 6824 C C . ILE B 1 264 ? 1.396 33.562 21.781 1 75.56 264 ILE B C 1
ATOM 6826 O O . ILE B 1 264 ? 2.01 32.5 21.969 1 75.56 264 ILE B O 1
ATOM 6830 N N . LYS B 1 265 ? 1.066 34.344 22.734 1 75.88 265 LYS B N 1
ATOM 6831 C CA . LYS B 1 265 ? 1.256 34 24.141 1 75.88 265 LYS B CA 1
ATOM 6832 C C . LYS B 1 265 ? -0.078 33.938 24.875 1 75.88 265 LYS B C 1
ATOM 6834 O O . LYS B 1 265 ? -0.399 34.844 25.656 1 75.88 265 LYS B O 1
ATOM 6839 N N . PRO B 1 266 ? -0.662 32.812 24.531 1 73.81 266 PRO B N 1
ATOM 6840 C CA . PRO B 1 266 ? -1.867 32.688 25.359 1 73.81 266 PRO B CA 1
ATOM 6841 C C . PRO B 1 266 ? -1.561 32.625 26.844 1 73.81 266 PRO B C 1
ATOM 6843 O O . PRO B 1 266 ? -0.634 31.906 27.266 1 73.81 266 PRO B O 1
ATOM 6846 N N . ASN B 1 267 ? -2.266 33.375 27.641 1 71.06 267 ASN B N 1
ATOM 6847 C CA . ASN B 1 267 ? -2.135 33.438 29.078 1 71.06 267 ASN B CA 1
ATOM 6848 C C . ASN B 1 267 ? -0.695 33.688 29.516 1 71.06 267 ASN B C 1
ATOM 6850 O O . ASN B 1 267 ? -0.225 33.156 30.516 1 71.06 267 ASN B O 1
ATOM 6854 N N . ASN B 1 268 ? 0.04 34.25 28.656 1 74.94 268 ASN B N 1
ATOM 6855 C CA . ASN B 1 268 ? 1.406 34.688 28.922 1 74.94 268 ASN B CA 1
ATOM 6856 C C . ASN B 1 268 ? 2.355 33.5 29.062 1 74.94 268 ASN B C 1
ATOM 6858 O O . ASN B 1 268 ? 3.291 33.531 29.859 1 74.94 268 ASN B O 1
ATOM 6862 N N . LEU B 1 269 ? 2.006 32.5 28.391 1 85.62 269 LEU B N 1
ATOM 6863 C CA . LEU B 1 269 ? 2.863 31.328 28.406 1 85.62 269 LEU B CA 1
ATOM 6864 C C . LEU B 1 269 ? 4.191 31.609 27.719 1 85.62 269 LEU B C 1
ATOM 6866 O O . LEU B 1 269 ? 4.227 32.281 26.672 1 85.62 269 LEU B O 1
ATOM 6870 N N . THR B 1 270 ? 5.215 31.156 28.406 1 88.44 270 THR B N 1
ATOM 6871 C CA . THR B 1 270 ? 6.555 31.328 27.844 1 88.44 270 THR B CA 1
ATOM 6872 C C . THR B 1 270 ? 6.789 30.359 26.703 1 88.44 270 THR B C 1
ATOM 6874 O O . THR B 1 270 ? 6.465 29.172 26.812 1 88.44 270 THR B O 1
ATOM 6877 N N . TRP B 1 271 ? 7.238 30.781 25.609 1 93.88 271 TRP B N 1
ATOM 6878 C CA . TRP B 1 271 ? 7.688 30 24.469 1 93.88 271 TRP B CA 1
ATOM 6879 C C . TRP B 1 271 ? 8.883 30.656 23.781 1 93.88 271 TRP B C 1
ATOM 6881 O O . TRP B 1 271 ? 8.773 31.781 23.297 1 93.88 271 TRP B O 1
ATOM 6891 N N . THR B 1 272 ? 9.977 30.047 23.766 1 93.69 272 THR B N 1
ATOM 6892 C CA . THR B 1 272 ? 11.25 30.641 23.391 1 93.69 272 THR B CA 1
ATOM 6893 C C . THR B 1 272 ? 11.406 30.688 21.875 1 93.69 272 THR B C 1
ATOM 6895 O O . THR B 1 272 ? 11.953 31.656 21.328 1 93.69 272 THR B O 1
ATOM 6898 N N . PRO B 1 273 ? 10.969 29.672 21.125 1 95.81 273 PRO B N 1
ATOM 6899 C CA . PRO B 1 273 ? 11.188 29.672 19.672 1 95.81 273 PRO B CA 1
ATOM 6900 C C . PRO B 1 273 ? 10.508 30.859 18.984 1 95.81 273 PRO B C 1
ATOM 6902 O O . PRO B 1 273 ? 9.406 31.266 19.375 1 95.81 273 PRO B O 1
ATOM 6905 N N . LYS B 1 274 ? 11.156 31.375 18.047 1 94.69 274 LYS B N 1
ATOM 6906 C CA . LYS B 1 274 ? 10.617 32.469 17.234 1 94.69 274 LYS B CA 1
ATOM 6907 C C . LYS B 1 274 ? 9.547 31.969 16.266 1 94.69 274 LYS B C 1
ATOM 6909 O O . LYS B 1 274 ? 9.523 30.781 15.93 1 94.69 274 LYS B O 1
ATOM 6914 N N . PRO B 1 275 ? 8.633 32.906 15.898 1 96.06 275 PRO B N 1
ATOM 6915 C CA . PRO B 1 275 ? 7.73 32.5 14.82 1 96.06 275 PRO B CA 1
ATOM 6916 C C . PRO B 1 275 ? 8.469 32.156 13.531 1 96.06 275 PRO B C 1
ATOM 6918 O O . PRO B 1 275 ? 9.461 32.781 13.195 1 96.06 275 PRO B O 1
ATOM 6921 N N . VAL B 1 276 ? 7.93 31.203 12.836 1 97.69 276 VAL B N 1
ATOM 6922 C CA . VAL B 1 276 ? 8.578 30.703 11.625 1 97.69 276 VAL B CA 1
ATOM 6923 C C . VAL B 1 276 ? 8.703 31.844 10.609 1 97.69 276 VAL B C 1
ATOM 6925 O O . VAL B 1 276 ? 9.766 32.031 10.023 1 97.69 276 VAL B O 1
ATOM 6928 N N . GLN B 1 277 ? 7.527 32.625 10.484 1 97.25 277 GLN B N 1
ATOM 6929 C CA . GLN B 1 277 ? 7.559 33.688 9.484 1 97.25 277 GLN B CA 1
ATOM 6930 C C . GLN B 1 277 ? 8.203 33.219 8.195 1 97.25 277 GLN B C 1
ATOM 6932 O O . GLN B 1 277 ? 9.211 33.781 7.746 1 97.25 277 GLN B O 1
ATOM 6937 N N . ALA B 1 278 ? 7.57 32.219 7.598 1 98.5 278 ALA B N 1
ATOM 6938 C CA . ALA B 1 278 ? 8.125 31.625 6.391 1 98.5 278 ALA B CA 1
ATOM 6939 C C . ALA B 1 278 ? 8.414 32.688 5.328 1 98.5 278 ALA B C 1
ATOM 6941 O O . ALA B 1 278 ? 7.664 33.656 5.184 1 98.5 278 ALA B O 1
ATOM 6942 N N . ASP B 1 279 ? 9.484 32.469 4.562 1 98.5 279 ASP B N 1
ATOM 6943 C CA . ASP B 1 279 ? 9.922 33.406 3.545 1 98.5 279 ASP B CA 1
ATOM 6944 C C . ASP B 1 279 ? 9.008 33.375 2.322 1 98.5 279 ASP B C 1
ATOM 6946 O O . ASP B 1 279 ? 8.883 34.375 1.604 1 98.5 279 ASP B O 1
ATOM 6950 N N . VAL B 1 280 ? 8.492 32.25 2.088 1 98.81 280 VAL B N 1
ATOM 6951 C CA . VAL B 1 280 ? 7.531 32.062 1.005 1 98.81 280 VAL B CA 1
ATOM 6952 C C . VAL B 1 280 ? 6.312 31.297 1.515 1 98.81 280 VAL B C 1
ATOM 6954 O O . VAL B 1 280 ? 6.449 30.25 2.135 1 98.81 280 VAL B O 1
ATOM 6957 N N . LEU B 1 281 ? 5.145 31.812 1.321 1 98.75 281 LEU B N 1
ATOM 6958 C CA . LEU B 1 281 ? 3.854 31.203 1.609 1 98.75 281 LEU B CA 1
ATOM 6959 C C . LEU B 1 281 ? 2.936 31.266 0.394 1 98.75 281 LEU B C 1
ATOM 6961 O O . LEU B 1 281 ? 2.531 32.344 -0.025 1 98.75 281 LEU B O 1
ATOM 6965 N N . LEU B 1 282 ? 2.604 30.125 -0.205 1 98.94 282 LEU B N 1
ATOM 6966 C CA . LEU B 1 282 ? 1.749 30.094 -1.387 1 98.94 282 LEU B CA 1
ATOM 6967 C C . LEU B 1 282 ? 0.623 29.078 -1.217 1 98.94 282 LEU B C 1
ATOM 6969 O O . LEU B 1 282 ? 0.87 27.938 -0.863 1 98.94 282 LEU B O 1
ATOM 6973 N N . GLY B 1 283 ? -0.641 29.438 -1.392 1 98.81 283 GLY B N 1
ATOM 6974 C CA . GLY B 1 283 ? -1.802 28.562 -1.295 1 98.81 283 GLY B CA 1
ATOM 6975 C C . GLY B 1 283 ? -3.117 29.328 -1.339 1 98.81 283 GLY B C 1
ATOM 6976 O O . GLY B 1 283 ? -3.223 30.359 -1.995 1 98.81 283 GLY B O 1
ATOM 6977 N N . GLY B 1 284 ? -4.176 28.719 -0.819 1 98.75 284 GLY B N 1
ATOM 6978 C CA . GLY B 1 284 ? -5.461 29.375 -0.628 1 98.75 284 GLY B CA 1
ATOM 6979 C C . GLY B 1 284 ? -5.668 29.875 0.788 1 98.75 284 GLY B C 1
ATOM 6980 O O . GLY B 1 284 ? -4.715 29.984 1.563 1 98.75 284 GLY B O 1
ATOM 6981 N N . GLY B 1 285 ? -6.953 30.328 1.075 1 98.38 285 GLY B N 1
ATOM 6982 C CA . GLY B 1 285 ? -7.309 30.625 2.449 1 98.38 285 GLY B CA 1
ATOM 6983 C C . GLY B 1 285 ? -7.586 32.094 2.676 1 98.38 285 GLY B C 1
ATOM 6984 O O . GLY B 1 285 ? -7.457 32.594 3.797 1 98.38 285 GLY B O 1
ATOM 6985 N N . GLY B 1 286 ? -7.984 32.844 1.654 1 98.5 286 GLY B N 1
ATOM 6986 C CA . GLY B 1 286 ? -8.211 34.25 1.737 1 98.5 286 GLY B CA 1
ATOM 6987 C C . GLY B 1 286 ? -9.258 34.656 2.766 1 98.5 286 GLY B C 1
ATOM 6988 O O . GLY B 1 286 ? -9.211 35.719 3.344 1 98.5 286 GLY B O 1
ATOM 6989 N N . SER B 1 287 ? -10.172 33.719 3.033 1 97.69 287 SER B N 1
ATOM 6990 C CA . SER B 1 287 ? -11.258 34 3.965 1 97.69 287 SER B CA 1
ATOM 6991 C C . SER B 1 287 ? -10.719 34.344 5.352 1 97.69 287 SER B C 1
ATOM 6993 O O . SER B 1 287 ? -11.32 35.125 6.082 1 97.69 287 SER B O 1
ATOM 6995 N N . THR B 1 288 ? -9.594 33.781 5.684 1 97.19 288 THR B N 1
ATOM 6996 C CA . THR B 1 288 ? -8.984 34 6.992 1 97.19 288 THR B CA 1
ATOM 6997 C C . THR B 1 288 ? -7.918 35.094 6.91 1 97.19 288 THR B C 1
ATOM 6999 O O . THR B 1 288 ? -7.27 35.406 7.91 1 97.19 288 THR B O 1
ATOM 7002 N N . PHE B 1 289 ? -7.707 35.625 5.785 1 97.38 289 PHE B N 1
ATOM 7003 C CA . PHE B 1 289 ? -6.656 36.625 5.602 1 97.38 289 PHE B CA 1
ATOM 7004 C C . PHE B 1 289 ? -7.254 38.031 5.375 1 97.38 289 PHE B C 1
ATOM 7006 O O . PHE B 1 289 ? -6.656 39.031 5.758 1 97.38 289 PHE B O 1
ATOM 7013 N N . CYS B 1 290 ? -8.422 38.062 4.711 1 97.25 290 CYS B N 1
ATOM 7014 C CA . CYS B 1 290 ? -9.039 39.344 4.402 1 97.25 290 CYS B CA 1
ATOM 7015 C C . CYS B 1 290 ? -9.961 39.781 5.535 1 97.25 290 CYS B C 1
ATOM 7017 O O . CYS B 1 290 ? -10.562 38.969 6.215 1 97.25 290 CYS B O 1
ATOM 7019 N N . LEU B 1 291 ? -10.016 41.062 5.641 1 96.38 291 LEU B N 1
ATOM 7020 C CA . LEU B 1 291 ? -10.805 41.688 6.711 1 96.38 291 LEU B CA 1
ATOM 7021 C C . LEU B 1 291 ? -12.289 41.344 6.547 1 96.38 291 LEU B C 1
ATOM 7023 O O . LEU B 1 291 ? -12.828 41.438 5.445 1 96.38 291 LEU B O 1
ATOM 7027 N N . LYS B 1 292 ? -12.875 40.969 7.668 1 96.12 292 LYS B N 1
ATOM 7028 C CA . LYS B 1 292 ? -14.289 40.625 7.68 1 96.12 292 LYS B CA 1
ATOM 7029 C C . LYS B 1 292 ? -15.133 41.75 7.086 1 96.12 292 LYS B C 1
ATOM 7031 O O . LYS B 1 292 ? -15.07 42.875 7.551 1 96.12 292 LYS B O 1
ATOM 7036 N N . THR B 1 293 ? -15.867 41.469 6.086 1 93.12 293 THR B N 1
ATOM 7037 C CA . THR B 1 293 ? -16.75 42.375 5.379 1 93.12 293 THR B CA 1
ATOM 7038 C C . THR B 1 293 ? -18.062 41.688 5.004 1 93.12 293 THR B C 1
ATOM 7040 O O . THR B 1 293 ? -18.062 40.594 4.441 1 93.12 293 THR B O 1
ATOM 7043 N N . ASN B 1 294 ? -19.156 42.281 5.25 1 92.69 294 ASN B N 1
ATOM 7044 C CA . ASN B 1 294 ? -20.469 41.719 4.957 1 92.69 294 ASN B CA 1
ATOM 7045 C C . ASN B 1 294 ? -20.625 41.406 3.473 1 92.69 294 ASN B C 1
ATOM 7047 O O . ASN B 1 294 ? -20.188 42.188 2.621 1 92.69 294 ASN B O 1
ATOM 7051 N N . GLY B 1 295 ? -21.234 40.312 3.215 1 93.19 295 GLY B N 1
ATOM 7052 C CA . GLY B 1 295 ? -21.531 39.906 1.842 1 93.19 295 GLY B CA 1
ATOM 7053 C C . GLY B 1 295 ? -20.359 39.25 1.148 1 93.19 295 GLY B C 1
ATOM 7054 O O . GLY B 1 295 ? -20.469 38.812 -0.005 1 93.19 295 GLY B O 1
ATOM 7055 N N . THR B 1 296 ? -19.266 39.156 1.827 1 94 296 THR B N 1
ATOM 7056 C CA . THR B 1 296 ? -18.094 38.5 1.275 1 94 296 THR B CA 1
ATOM 7057 C C . THR B 1 296 ? -17.766 37.219 2.07 1 94 296 THR B C 1
ATOM 7059 O O . THR B 1 296 ? -18.406 36.938 3.082 1 94 296 THR B O 1
ATOM 7062 N N . ALA B 1 297 ? -16.766 36.438 1.569 1 95.44 297 ALA B N 1
ATOM 7063 C CA . ALA B 1 297 ? -16.312 35.25 2.275 1 95.44 297 ALA B CA 1
ATOM 7064 C C . ALA B 1 297 ? -15.297 35.594 3.355 1 95.44 297 ALA B C 1
ATOM 7066 O O . ALA B 1 297 ? -14.844 34.719 4.098 1 95.44 297 ALA B O 1
ATOM 7067 N N . CYS B 1 298 ? -14.922 36.812 3.5 1 96.44 298 CYS B N 1
ATOM 7068 C CA . CYS B 1 298 ? -13.891 37.25 4.441 1 96.44 298 CYS B CA 1
ATOM 7069 C C . CYS B 1 298 ? -14.391 37.125 5.879 1 96.44 298 CYS B C 1
ATOM 7071 O O . CYS B 1 298 ? -15.492 37.594 6.195 1 96.44 298 CYS B O 1
ATOM 7073 N N . LYS B 1 299 ? -13.492 36.594 6.727 1 94.75 299 LYS B N 1
ATOM 7074 C CA . LYS B 1 299 ? -13.938 36.312 8.086 1 94.75 299 LYS B CA 1
ATOM 7075 C C . LYS B 1 299 ? -12.938 36.844 9.117 1 94.75 299 LYS B C 1
ATOM 7077 O O . LYS B 1 299 ? -13.227 36.844 10.312 1 94.75 299 LYS B O 1
ATOM 7082 N N . SER B 1 300 ? -11.828 37.375 8.719 1 95.81 300 SER B N 1
ATOM 7083 C CA . SER B 1 300 ? -10.75 37.719 9.641 1 95.81 300 SER B CA 1
ATOM 7084 C C . SER B 1 300 ? -11 39.031 10.344 1 95.81 300 SER B C 1
ATOM 7086 O O . SER B 1 300 ? -11.469 40 9.719 1 95.81 300 SER B O 1
ATOM 7088 N N . PRO B 1 301 ? -10.672 39.156 11.641 1 95 301 PRO B N 1
ATOM 7089 C CA . PRO B 1 301 ? -10.703 40.469 12.312 1 95 301 PRO B CA 1
ATOM 7090 C C . PRO B 1 301 ? -9.492 41.344 11.977 1 95 301 PRO B C 1
ATOM 7092 O O . PRO B 1 301 ? -9.453 42.531 12.336 1 95 301 PRO B O 1
ATOM 7095 N N . VAL B 1 302 ? -8.492 40.781 11.352 1 93.62 302 VAL B N 1
ATOM 7096 C CA . VAL B 1 302 ? -7.242 41.438 10.977 1 93.62 302 VAL B CA 1
ATOM 7097 C C . VAL B 1 302 ? -7.055 41.375 9.461 1 93.62 302 VAL B C 1
ATOM 7099 O O . VAL B 1 302 ? -7.34 40.344 8.844 1 93.62 302 VAL B O 1
ATOM 7102 N N . ASP B 1 303 ? -6.629 42.5 8.867 1 97 303 ASP B N 1
ATOM 7103 C CA . ASP B 1 303 ? -6.207 42.438 7.469 1 97 303 ASP B CA 1
ATOM 7104 C C . ASP B 1 303 ? -4.781 41.906 7.344 1 97 303 ASP B C 1
ATOM 7106 O O . ASP B 1 303 ? -3.82 42.688 7.324 1 97 303 ASP B O 1
ATOM 7110 N N . TYR B 1 304 ? -4.699 40.656 7.117 1 97.5 304 TYR B N 1
ATOM 7111 C CA . TYR B 1 304 ? -3.387 40 7.082 1 97.5 304 TYR B CA 1
ATOM 7112 C C . TYR B 1 304 ? -2.613 40.438 5.836 1 97.5 304 TYR B C 1
ATOM 7114 O O . TYR B 1 304 ? -1.381 40.438 5.832 1 97.5 304 TYR B O 1
ATOM 7122 N N . TYR B 1 305 ? -3.342 40.719 4.738 1 98.06 305 TYR B N 1
ATOM 7123 C CA . TYR B 1 305 ? -2.627 41.219 3.564 1 98.06 305 TYR B CA 1
ATOM 7124 C C . TYR B 1 305 ? -1.842 42.469 3.893 1 98.06 305 TYR B C 1
ATOM 7126 O O . TYR B 1 305 ? -0.663 42.594 3.549 1 98.06 305 TYR B O 1
ATOM 7134 N N . ALA B 1 306 ? -2.48 43.406 4.527 1 97.75 306 ALA B N 1
ATOM 7135 C CA . ALA B 1 306 ? -1.827 44.656 4.934 1 97.75 306 ALA B CA 1
ATOM 7136 C C . ALA B 1 306 ? -0.705 44.375 5.93 1 97.75 306 ALA B C 1
ATOM 7138 O O . ALA B 1 306 ? 0.358 45 5.863 1 97.75 306 ALA B O 1
ATOM 7139 N N . LEU B 1 307 ? -0.971 43.5 6.832 1 97.31 307 LEU B N 1
ATOM 7140 C CA . LEU B 1 307 ? 0.018 43.156 7.855 1 97.31 307 LEU B CA 1
ATOM 7141 C C . LEU B 1 307 ? 1.271 42.562 7.227 1 97.31 307 LEU B C 1
ATOM 7143 O O . LEU B 1 307 ? 2.391 42.938 7.602 1 97.31 307 LEU B O 1
ATOM 7147 N N . TYR B 1 308 ? 1.116 41.625 6.316 1 98.06 308 TYR B N 1
ATOM 7148 C CA . TYR B 1 308 ? 2.258 41 5.648 1 98.06 308 TYR B CA 1
ATOM 7149 C C . TYR B 1 308 ? 3.039 42.031 4.84 1 98.06 308 TYR B C 1
ATOM 7151 O O . TYR B 1 308 ? 4.27 41.969 4.781 1 98.06 308 TYR B O 1
ATOM 7159 N N . LYS B 1 309 ? 2.348 42.938 4.191 1 97.81 309 LYS B N 1
ATOM 7160 C CA . LYS B 1 309 ? 3.045 44.031 3.502 1 97.81 309 LYS B CA 1
ATOM 7161 C C . LYS B 1 309 ? 3.902 44.844 4.469 1 97.81 309 LYS B C 1
ATOM 7163 O O . LYS B 1 309 ? 5.039 45.188 4.152 1 97.81 309 LYS B O 1
ATOM 7168 N N . LYS B 1 310 ? 3.396 45.094 5.586 1 97 310 LYS B N 1
ATOM 7169 C CA . LYS B 1 310 ? 4.133 45.844 6.609 1 97 310 LYS B CA 1
ATOM 7170 C C . LYS B 1 310 ? 5.375 45.062 7.055 1 97 310 LYS B C 1
ATOM 7172 O O . LYS B 1 310 ? 6.379 45.656 7.434 1 97 310 LYS B O 1
ATOM 7177 N N . PHE B 1 311 ? 5.281 43.781 6.973 1 95.88 311 PHE B N 1
ATOM 7178 C CA . PHE B 1 311 ? 6.402 42.938 7.355 1 95.88 311 PHE B CA 1
ATOM 7179 C C . PHE B 1 311 ? 7.355 42.719 6.184 1 95.88 311 PHE B C 1
ATOM 7181 O O . PHE B 1 311 ? 8.281 41.906 6.258 1 95.88 311 PHE B O 1
ATOM 7188 N N . GLY B 1 312 ? 7.07 43.375 5 1 96.19 312 GLY B N 1
ATOM 7189 C CA . GLY B 1 312 ? 8.016 43.406 3.898 1 96.19 312 GLY B CA 1
ATOM 7190 C C . GLY B 1 312 ? 7.73 42.344 2.84 1 96.19 312 GLY B C 1
ATOM 7191 O O . GLY B 1 312 ? 8.539 42.156 1.929 1 96.19 312 GLY B O 1
ATOM 7192 N N . TYR B 1 313 ? 6.562 41.688 2.902 1 98.06 313 TYR B N 1
ATOM 7193 C CA . TYR B 1 313 ? 6.223 40.656 1.92 1 98.06 313 TYR B CA 1
ATOM 7194 C C . TYR B 1 313 ? 5.68 41.281 0.642 1 98.06 313 TYR B C 1
ATOM 7196 O O . TYR B 1 313 ? 4.953 42.281 0.693 1 98.06 313 TYR B O 1
ATOM 7204 N N . ASN B 1 314 ? 6.121 40.719 -0.472 1 97.75 314 ASN B N 1
ATOM 7205 C CA . ASN B 1 314 ? 5.332 40.875 -1.688 1 97.75 314 ASN B CA 1
ATOM 7206 C C . ASN B 1 314 ? 4.07 40.031 -1.664 1 97.75 314 ASN B C 1
ATOM 7208 O O . ASN B 1 314 ? 4.148 38.812 -1.542 1 97.75 314 ASN B O 1
ATOM 7212 N N . VAL B 1 315 ? 2.896 40.688 -1.741 1 98.5 315 VAL B N 1
ATOM 7213 C CA . VAL B 1 315 ? 1.625 39.969 -1.67 1 98.5 315 VAL B CA 1
ATOM 7214 C C . VAL B 1 315 ? 1.028 39.844 -3.07 1 98.5 315 VAL B C 1
ATOM 7216 O O . VAL B 1 315 ? 0.803 40.844 -3.752 1 98.5 315 VAL B O 1
ATOM 7219 N N . VAL B 1 316 ? 0.814 38.625 -3.543 1 98.69 316 VAL B N 1
ATOM 7220 C CA . VAL B 1 316 ? 0.222 38.375 -4.852 1 98.69 316 VAL B CA 1
ATOM 7221 C C . VAL B 1 316 ? -1.051 37.562 -4.688 1 98.69 316 VAL B C 1
ATOM 7223 O O . VAL B 1 316 ? -1.178 36.781 -3.734 1 98.69 316 VAL B O 1
ATOM 7226 N N . LYS B 1 317 ? -2.016 37.688 -5.648 1 98.56 317 LYS B N 1
ATOM 7227 C CA . LYS B 1 317 ? -3.334 37.062 -5.453 1 98.56 317 LYS B CA 1
ATOM 7228 C C . LYS B 1 317 ? -3.797 36.344 -6.711 1 98.56 317 LYS B C 1
ATOM 7230 O O . LYS B 1 317 ? -4.93 35.875 -6.773 1 98.56 317 LYS B O 1
ATOM 7235 N N . SER B 1 318 ? -2.924 36.219 -7.73 1 98.56 318 SER B N 1
ATOM 7236 C CA . SER B 1 318 ? -3.262 35.531 -8.977 1 98.56 318 SER B CA 1
ATOM 7237 C C . SER B 1 318 ? -2.031 34.875 -9.602 1 98.56 318 SER B C 1
ATOM 7239 O O . SER B 1 318 ? -0.9 35.188 -9.211 1 98.56 318 SER B O 1
ATOM 7241 N N . LYS B 1 319 ? -2.324 34 -10.531 1 98.62 319 LYS B N 1
ATOM 7242 C CA . LYS B 1 319 ? -1.249 33.344 -11.281 1 98.62 319 LYS B CA 1
ATOM 7243 C C . LYS B 1 319 ? -0.379 34.375 -11.984 1 98.62 319 LYS B C 1
ATOM 7245 O O . LYS B 1 319 ? 0.85 34.312 -11.922 1 98.62 319 LYS B O 1
ATOM 7250 N N . ALA B 1 320 ? -0.998 35.312 -12.672 1 98.5 320 ALA B N 1
ATOM 7251 C CA . ALA B 1 320 ? -0.279 36.344 -13.406 1 98.5 320 ALA B CA 1
ATOM 7252 C C . ALA B 1 320 ? 0.61 37.156 -12.477 1 98.5 320 ALA B C 1
ATOM 7254 O O . ALA B 1 320 ? 1.752 37.469 -12.82 1 98.5 320 ALA B O 1
ATOM 7255 N N . GLU B 1 321 ? 0.084 37.562 -11.312 1 98.69 321 GLU B N 1
ATOM 7256 C CA . GLU B 1 321 ? 0.869 38.312 -10.336 1 98.69 321 GLU B CA 1
ATOM 7257 C C . GLU B 1 321 ? 2.039 37.469 -9.82 1 98.69 321 GLU B C 1
ATOM 7259 O O . GLU B 1 321 ? 3.137 38 -9.617 1 98.69 321 GLU B O 1
ATOM 7264 N N . LEU B 1 322 ? 1.805 36.188 -9.578 1 98.81 322 LEU B N 1
ATOM 7265 C CA . LEU B 1 322 ? 2.861 35.312 -9.086 1 98.81 322 LEU B CA 1
ATOM 7266 C C . LEU B 1 322 ? 4 35.219 -10.094 1 98.81 322 LEU B C 1
ATOM 7268 O O . LEU B 1 322 ? 5.172 35.25 -9.719 1 98.81 322 LEU B O 1
ATOM 7272 N N . GLU B 1 323 ? 3.641 35.031 -11.352 1 98.25 323 GLU B N 1
ATOM 7273 C CA . GLU B 1 323 ? 4.637 34.906 -12.414 1 98.25 323 GLU B CA 1
ATOM 7274 C C . GLU B 1 323 ? 5.539 36.125 -12.484 1 98.25 323 GLU B C 1
ATOM 7276 O O . GLU B 1 323 ? 6.727 36.031 -12.789 1 98.25 323 GLU B O 1
ATOM 7281 N N . LYS B 1 324 ? 5.035 37.281 -12.102 1 97.62 324 LYS B N 1
ATOM 7282 C CA . LYS B 1 324 ? 5.77 38.531 -12.242 1 97.62 324 LYS B CA 1
ATOM 7283 C C . LYS B 1 324 ? 6.414 38.938 -10.922 1 97.62 324 LYS B C 1
ATOM 7285 O O . LYS B 1 324 ? 7.234 39.875 -10.891 1 97.62 324 LYS B O 1
ATOM 7290 N N . ALA B 1 325 ? 6.07 38.25 -9.883 1 97.5 325 ALA B N 1
ATOM 7291 C CA . ALA B 1 325 ? 6.52 38.625 -8.555 1 97.5 325 ALA B CA 1
ATOM 7292 C C . ALA B 1 325 ? 8.047 38.594 -8.461 1 97.5 325 ALA B C 1
ATOM 7294 O O . ALA B 1 325 ? 8.68 37.688 -8.969 1 97.5 325 ALA B O 1
ATOM 7295 N N . PRO B 1 326 ? 8.68 39.656 -7.832 1 94.44 326 PRO B N 1
ATOM 7296 C CA . PRO B 1 326 ? 10.117 39.562 -7.566 1 94.44 326 PRO B CA 1
ATOM 7297 C C . PRO B 1 326 ? 10.469 38.469 -6.582 1 94.44 326 PRO B C 1
ATOM 7299 O O . PRO B 1 326 ? 9.648 38.094 -5.742 1 94.44 326 PRO B O 1
ATOM 7302 N N . THR B 1 327 ? 11.672 37.969 -6.664 1 90.56 327 THR B N 1
ATOM 7303 C CA . THR B 1 327 ? 12.078 36.844 -5.84 1 90.56 327 THR B CA 1
ATOM 7304 C C . THR B 1 327 ? 13.148 37.25 -4.836 1 90.56 327 THR B C 1
ATOM 7306 O O . THR B 1 327 ? 13.75 36.406 -4.168 1 90.56 327 THR B O 1
ATOM 7309 N N . THR B 1 328 ? 13.352 38.562 -4.672 1 93.62 328 THR B N 1
ATOM 7310 C CA . THR B 1 328 ? 14.398 39.062 -3.783 1 93.62 328 THR B CA 1
ATOM 7311 C C . THR B 1 328 ? 13.82 39.438 -2.416 1 93.62 328 THR B C 1
ATOM 7313 O O . THR B 1 328 ? 14.562 39.719 -1.474 1 93.62 328 THR B O 1
ATOM 7316 N N . GLU B 1 329 ? 12.539 39.469 -2.287 1 95 329 GLU B N 1
ATOM 7317 C CA . GLU B 1 329 ? 11.828 39.688 -1.034 1 95 329 GLU B CA 1
ATOM 7318 C C . GLU B 1 329 ? 10.969 38.5 -0.651 1 95 329 GLU B C 1
ATOM 7320 O O . GLU B 1 329 ? 10.68 37.625 -1.491 1 95 329 GLU B O 1
ATOM 7325 N N . PRO B 1 330 ? 10.57 38.438 0.679 1 97.25 330 PRO B N 1
ATOM 7326 C CA . PRO B 1 330 ? 9.617 37.375 1.033 1 97.25 330 PRO B CA 1
ATOM 7327 C C . PRO B 1 330 ? 8.312 37.469 0.256 1 97.25 330 PRO B C 1
ATOM 7329 O O . PRO B 1 330 ? 7.922 38.562 -0.161 1 97.25 330 PRO B O 1
ATOM 7332 N N . LEU B 1 331 ? 7.668 36.344 0.058 1 98.56 331 LEU B N 1
ATOM 7333 C CA . LEU B 1 331 ? 6.543 36.281 -0.863 1 98.56 331 LEU B CA 1
ATOM 7334 C C . LEU B 1 331 ? 5.332 35.625 -0.192 1 98.56 331 LEU B C 1
ATOM 7336 O O . LEU B 1 331 ? 5.445 34.531 0.395 1 98.56 331 LEU B O 1
ATOM 7340 N N . LEU B 1 332 ? 4.191 36.312 -0.138 1 98.69 332 LEU B N 1
ATOM 7341 C CA . LEU B 1 332 ? 2.898 35.75 0.234 1 98.69 332 LEU B CA 1
ATOM 7342 C C . LEU B 1 332 ? 1.968 35.656 -0.972 1 98.69 332 LEU B C 1
ATOM 7344 O O . LEU B 1 332 ? 1.66 36.688 -1.583 1 98.69 332 LEU B O 1
ATOM 7348 N N . GLY B 1 333 ? 1.574 34.5 -1.373 1 98.88 333 GLY B N 1
ATOM 7349 C CA . GLY B 1 333 ? 0.574 34.281 -2.408 1 98.88 333 GLY B CA 1
ATOM 7350 C C . GLY B 1 333 ? -0.669 33.594 -1.905 1 98.88 333 GLY B C 1
ATOM 7351 O O . GLY B 1 333 ? -0.598 32.438 -1.452 1 98.88 333 GLY B O 1
ATOM 7352 N N . ILE B 1 334 ? -1.842 34.219 -1.927 1 98.88 334 ILE B N 1
ATOM 7353 C CA . ILE B 1 334 ? -3.152 33.656 -1.61 1 98.88 334 ILE B CA 1
ATOM 7354 C C . ILE B 1 334 ? -4.066 33.781 -2.826 1 98.88 334 ILE B C 1
ATOM 7356 O O . ILE B 1 334 ? -4.375 34.875 -3.279 1 98.88 334 ILE B O 1
ATOM 7360 N N . PHE B 1 335 ? -4.617 32.625 -3.264 1 98.88 335 PHE B N 1
ATOM 7361 C CA . PHE B 1 335 ? -5.172 32.656 -4.613 1 98.88 335 PHE B CA 1
ATOM 7362 C C . PHE B 1 335 ? -6.66 32.344 -4.594 1 98.88 335 PHE B C 1
ATOM 7364 O O . PHE B 1 335 ? -7.355 32.562 -5.594 1 98.88 335 PHE B O 1
ATOM 7371 N N . THR B 1 336 ? -7.172 31.797 -3.531 1 98.75 336 THR B N 1
ATOM 7372 C CA . THR B 1 336 ? -8.586 31.484 -3.328 1 98.75 336 THR B CA 1
ATOM 7373 C C . THR B 1 336 ? -9.008 31.828 -1.901 1 98.75 336 THR B C 1
ATOM 7375 O O . THR B 1 336 ? -8.164 31.984 -1.018 1 98.75 336 THR B O 1
ATOM 7378 N N . ALA B 1 337 ? -10.328 31.969 -1.713 1 98.06 337 ALA B N 1
ATOM 7379 C CA . ALA B 1 337 ? -10.867 32.25 -0.381 1 98.06 337 ALA B CA 1
ATOM 7380 C C . ALA B 1 337 ? -10.711 31.016 0.527 1 98.06 337 ALA B C 1
ATOM 7382 O O . ALA B 1 337 ? -10.461 31.156 1.727 1 98.06 337 ALA B O 1
ATOM 7383 N N . SER B 1 338 ? -10.922 29.859 -0.004 1 97.25 338 SER B N 1
ATOM 7384 C CA . SER B 1 338 ? -10.758 28.594 0.685 1 97.25 338 SER B CA 1
ATOM 7385 C C . SER B 1 338 ? -9.641 27.766 0.057 1 97.25 338 SER B C 1
ATOM 7387 O O . SER B 1 338 ? -8.602 28.297 -0.322 1 97.25 338 SER B O 1
ATOM 7389 N N . HIS B 1 339 ? -9.812 26.469 -0.015 1 97.81 339 HIS B N 1
ATOM 7390 C CA . HIS B 1 339 ? -8.844 25.625 -0.708 1 97.81 339 HIS B CA 1
ATOM 7391 C C . HIS B 1 339 ? -8.82 25.922 -2.203 1 97.81 339 HIS B C 1
ATOM 7393 O O . HIS B 1 339 ? -9.789 26.453 -2.748 1 97.81 339 HIS B O 1
ATOM 7399 N N . MET B 1 340 ? -7.734 25.656 -2.797 1 98.44 340 MET B N 1
ATOM 7400 C CA . MET B 1 340 ? -7.641 25.859 -4.238 1 98.44 340 MET B CA 1
ATOM 7401 C C . MET B 1 340 ? -8.406 24.781 -4.992 1 98.44 340 MET B C 1
ATOM 7403 O O . MET B 1 340 ? -8.664 23.703 -4.449 1 98.44 340 MET B O 1
ATOM 7407 N N . ASP B 1 341 ? -8.773 25.156 -6.211 1 97 341 ASP B N 1
ATOM 7408 C CA . ASP B 1 341 ? -9.484 24.188 -7.047 1 97 341 ASP B CA 1
ATOM 7409 C C . ASP B 1 341 ? -8.539 23.094 -7.543 1 97 341 ASP B C 1
ATOM 7411 O O . ASP B 1 341 ? -7.32 23.266 -7.527 1 97 341 ASP B O 1
ATOM 7415 N N . THR B 1 342 ? -9.094 21.953 -7.961 1 96.75 342 THR B N 1
ATOM 7416 C CA . THR B 1 342 ? -8.305 20.812 -8.414 1 96.75 342 THR B CA 1
ATOM 7417 C C . THR B 1 342 ? -7.57 21.141 -9.711 1 96.75 342 THR B C 1
ATOM 7419 O O . THR B 1 342 ? -7.914 22.109 -10.398 1 96.75 342 THR B O 1
ATOM 7422 N N . TRP B 1 343 ? -6.574 20.328 -10.016 1 97.5 343 TRP B N 1
ATOM 7423 C CA . TRP B 1 343 ? -5.844 20.5 -11.266 1 97.5 343 TRP B CA 1
ATOM 7424 C C . TRP B 1 343 ? -6.781 20.422 -12.469 1 97.5 343 TRP B C 1
ATOM 7426 O O . TRP B 1 343 ? -6.668 21.219 -13.406 1 97.5 343 TRP B O 1
ATOM 7436 N N . TYR B 1 344 ? -7.695 19.453 -12.453 1 95.69 344 TYR B N 1
ATOM 7437 C CA . TYR B 1 344 ? -8.648 19.25 -13.531 1 95.69 344 TYR B CA 1
ATOM 7438 C C . TYR B 1 344 ? -9.469 20.5 -13.789 1 95.69 344 TYR B C 1
ATOM 7440 O O . TYR B 1 344 ? -9.648 20.922 -14.938 1 95.69 344 TYR B O 1
ATOM 7448 N N . ASP B 1 345 ? -9.906 21.109 -12.75 1 95.31 345 ASP B N 1
ATOM 7449 C CA . ASP B 1 345 ? -10.742 22.312 -12.867 1 95.31 345 ASP B CA 1
ATOM 7450 C C . ASP B 1 345 ? -9.922 23.516 -13.328 1 95.31 345 ASP B C 1
ATOM 7452 O O . ASP B 1 345 ? -10.383 24.297 -14.156 1 95.31 345 ASP B O 1
ATOM 7456 N N . ARG B 1 346 ? -8.719 23.625 -12.82 1 95.81 346 ARG B N 1
ATOM 7457 C CA . ARG B 1 346 ? -7.875 24.781 -13.109 1 95.81 346 ARG B CA 1
ATOM 7458 C C . ARG B 1 346 ? -7.316 24.688 -14.531 1 95.81 346 ARG B C 1
ATOM 7460 O O . ARG B 1 346 ? -6.879 25.703 -15.086 1 95.81 346 ARG B O 1
ATOM 7467 N N . THR B 1 347 ? -7.398 23.531 -15.109 1 94.44 347 THR B N 1
ATOM 7468 C CA . THR B 1 347 ? -6.711 23.359 -16.375 1 94.44 347 THR B CA 1
ATOM 7469 C C . THR B 1 347 ? -7.703 23 -17.484 1 94.44 347 THR B C 1
ATOM 7471 O O . THR B 1 347 ? -7.574 23.484 -18.625 1 94.44 347 THR B O 1
ATOM 7474 N N . LEU B 1 348 ? -8.734 22.219 -17.203 1 93.56 348 LEU B N 1
ATOM 7475 C CA . LEU B 1 348 ? -9.57 21.656 -18.266 1 93.56 348 LEU B CA 1
ATOM 7476 C C . LEU B 1 348 ? -11.008 22.141 -18.141 1 93.56 348 LEU B C 1
ATOM 7478 O O . LEU B 1 348 ? -11.773 22.078 -19.109 1 93.56 348 LEU B O 1
ATOM 7482 N N . ARG B 1 349 ? -11.367 22.547 -16.953 1 93.56 349 ARG B N 1
ATOM 7483 C CA . ARG B 1 349 ? -12.75 22.953 -16.719 1 93.56 349 ARG B CA 1
ATOM 7484 C C . ARG B 1 349 ? -12.812 24.312 -16.031 1 93.56 349 ARG B C 1
ATOM 7486 O O . ARG B 1 349 ? -13.445 24.469 -14.992 1 93.56 349 ARG B O 1
ATOM 7493 N N . LEU B 1 350 ? -12.297 25.297 -16.625 1 93.06 350 LEU B N 1
ATOM 7494 C CA . LEU B 1 350 ? -12.188 26.641 -16.078 1 93.06 350 LEU B CA 1
ATOM 7495 C C . LEU B 1 350 ? -13.562 27.219 -15.758 1 93.06 350 LEU B C 1
ATOM 7497 O O . LEU B 1 350 ? -13.703 28.047 -14.852 1 93.06 350 LEU B O 1
ATOM 7501 N N . GLU B 1 351 ? -14.602 26.812 -16.453 1 92.88 351 GLU B N 1
ATOM 7502 C CA . GLU B 1 351 ? -15.961 27.281 -16.203 1 92.88 351 GLU B CA 1
ATOM 7503 C C . GLU B 1 351 ? -16.422 26.922 -14.797 1 92.88 351 GLU B C 1
ATOM 7505 O O . GLU B 1 351 ? -17.25 27.625 -14.211 1 92.88 351 GLU B O 1
ATOM 7510 N N . ASN B 1 352 ? -15.844 25.812 -14.281 1 92.69 352 ASN B N 1
ATOM 7511 C CA . ASN B 1 352 ? -16.188 25.391 -12.93 1 92.69 352 ASN B CA 1
ATOM 7512 C C . ASN B 1 352 ? -15.727 26.422 -11.898 1 92.69 352 ASN B C 1
ATOM 7514 O O . ASN B 1 352 ? -16.328 26.562 -10.836 1 92.69 352 ASN B O 1
ATOM 7518 N N . LEU B 1 353 ? -14.703 27.125 -12.211 1 94.5 353 LEU B N 1
ATOM 7519 C CA . LEU B 1 353 ? -14.172 28.109 -11.289 1 94.5 353 LEU B CA 1
ATOM 7520 C C . LEU B 1 353 ? -15.148 29.266 -11.109 1 94.5 353 LEU B C 1
ATOM 7522 O O . LEU B 1 353 ? -15.102 29.984 -10.102 1 94.5 353 LEU B O 1
ATOM 7526 N N . LYS B 1 354 ? -16.031 29.469 -12.016 1 93.75 354 LYS B N 1
ATOM 7527 C CA . LYS B 1 354 ? -16.969 30.594 -12.023 1 93.75 354 LYS B CA 1
ATOM 7528 C C . LYS B 1 354 ? -18.188 30.297 -11.148 1 93.75 354 LYS B C 1
ATOM 7530 O O . LYS B 1 354 ? -18.953 31.219 -10.805 1 93.75 354 LYS B O 1
ATOM 7535 N N . LEU B 1 355 ? -18.297 29.078 -10.797 1 89.94 355 LEU B N 1
ATOM 7536 C CA . LEU B 1 355 ? -19.531 28.656 -10.125 1 89.94 355 LEU B CA 1
ATOM 7537 C C . LEU B 1 355 ? -19.641 29.281 -8.742 1 89.94 355 LEU B C 1
ATOM 7539 O O . LEU B 1 355 ? -20.734 29.609 -8.289 1 89.94 355 LEU B O 1
ATOM 7543 N N . ASN B 1 356 ? -18.562 29.344 -8.055 1 91.44 356 ASN B N 1
ATOM 7544 C CA . ASN B 1 356 ? -18.547 30 -6.754 1 91.44 356 ASN B CA 1
ATOM 7545 C C . ASN B 1 356 ? -18.094 31.453 -6.863 1 91.44 356 ASN B C 1
ATOM 7547 O O . ASN B 1 356 ? -16.922 31.734 -7.051 1 91.44 356 ASN B O 1
ATOM 7551 N N . LYS B 1 357 ? -18.984 32.312 -6.574 1 94.75 357 LYS B N 1
ATOM 7552 C CA . LYS B 1 357 ? -18.781 33.75 -6.801 1 94.75 357 LYS B CA 1
ATOM 7553 C C . LYS B 1 357 ? -18.109 34.406 -5.598 1 94.75 357 LYS B C 1
ATOM 7555 O O . LYS B 1 357 ? -17.984 35.625 -5.547 1 94.75 357 LYS B O 1
ATOM 7560 N N . LYS B 1 358 ? -17.688 33.688 -4.691 1 96.5 358 LYS B N 1
ATOM 7561 C CA . LYS B 1 358 ? -17 34.188 -3.514 1 96.5 358 LYS B CA 1
ATOM 7562 C C . LYS B 1 358 ? -15.695 33.438 -3.266 1 96.5 358 LYS B C 1
ATOM 7564 O O . LYS B 1 358 ? -15.172 33.438 -2.148 1 96.5 358 LYS B O 1
ATOM 7569 N N . SER B 1 359 ? -15.227 32.75 -4.32 1 97.06 359 SER B N 1
ATOM 7570 C CA . SER B 1 359 ? -14.016 31.953 -4.172 1 97.06 359 SER B CA 1
ATOM 7571 C C . SER B 1 359 ? -12.766 32.781 -4.316 1 97.06 359 SER B C 1
ATOM 7573 O O . SER B 1 359 ? -11.648 32.312 -4.09 1 97.06 359 SER B O 1
ATOM 7575 N N . GLY B 1 360 ? -12.828 34.062 -4.664 1 98 360 GLY B N 1
ATOM 7576 C CA . GLY B 1 360 ? -11.672 34.938 -4.805 1 98 360 GLY B CA 1
ATOM 7577 C C . GLY B 1 360 ? -10.898 35.125 -3.512 1 98 360 GLY B C 1
ATOM 7578 O O . GLY B 1 360 ? -11.469 35 -2.424 1 98 360 GLY B O 1
ATOM 7579 N N . PRO B 1 361 ? -9.617 35.469 -3.623 1 98.12 361 PRO B N 1
ATOM 7580 C CA . PRO B 1 361 ? -8.766 35.594 -2.436 1 98.12 361 PRO B CA 1
ATOM 7581 C C . PRO B 1 361 ? -9.219 36.688 -1.499 1 98.12 361 PRO B C 1
ATOM 7583 O O . PRO B 1 361 ? -8.836 36.719 -0.327 1 98.12 361 PRO B O 1
ATOM 7586 N N . ASP B 1 362 ? -10.062 37.656 -1.96 1 97.94 362 ASP B N 1
ATOM 7587 C CA . ASP B 1 362 ? -10.609 38.719 -1.143 1 97.94 362 ASP B CA 1
ATOM 7588 C C . ASP B 1 362 ? -12.062 38.438 -0.756 1 97.94 362 ASP B C 1
ATOM 7590 O O . ASP B 1 362 ? -12.781 39.344 -0.321 1 97.94 362 ASP B O 1
ATOM 7594 N N . GLY B 1 363 ? -12.461 37.281 -1.013 1 97.19 363 GLY B N 1
ATOM 7595 C CA . GLY B 1 363 ? -13.797 36.844 -0.614 1 97.19 363 GLY B CA 1
ATOM 7596 C C . GLY B 1 363 ? -14.883 37.312 -1.562 1 97.19 363 GLY B C 1
ATOM 7597 O O . GLY B 1 363 ? -16.078 37.188 -1.262 1 97.19 363 GLY B O 1
ATOM 7598 N N . VAL B 1 364 ? -14.531 37.969 -2.607 1 97 364 VAL B N 1
ATOM 7599 C CA . VAL B 1 364 ? -15.477 38.438 -3.609 1 97 364 VAL B CA 1
ATOM 7600 C C . VAL B 1 364 ? -15.055 37.938 -4.992 1 97 364 VAL B C 1
ATOM 7602 O O . VAL B 1 364 ? -13.875 37.719 -5.25 1 97 364 VAL B O 1
ATOM 7605 N N . GLY B 1 365 ? -16.094 37.719 -5.797 1 96.75 365 GLY B N 1
ATOM 7606 C CA . GLY B 1 365 ? -15.82 37.25 -7.141 1 96.75 365 GLY B CA 1
ATOM 7607 C C . GLY B 1 365 ? -15.258 35.812 -7.16 1 96.75 365 GLY B C 1
ATOM 7608 O O . GLY B 1 365 ? -15.086 35.219 -6.109 1 96.75 365 GLY B O 1
ATOM 7609 N N . SER B 1 366 ? -14.984 35.281 -8.398 1 96.94 366 SER B N 1
ATOM 7610 C CA . SER B 1 366 ? -14.438 33.938 -8.562 1 96.94 366 SER B CA 1
ATOM 7611 C C . SER B 1 366 ? -12.93 34 -8.766 1 96.94 366 SER B C 1
ATOM 7613 O O . SER B 1 366 ? -12.406 34.906 -9.422 1 96.94 366 SER B O 1
ATOM 7615 N N . ALA B 1 367 ? -12.227 33.031 -8.172 1 97.94 367 ALA B N 1
ATOM 7616 C CA . ALA B 1 367 ? -10.789 32.875 -8.367 1 97.94 367 ALA B CA 1
ATOM 7617 C C . ALA B 1 367 ? -10.477 32.25 -9.719 1 97.94 367 ALA B C 1
ATOM 7619 O O . ALA B 1 367 ? -10.203 31.047 -9.805 1 97.94 367 ALA B O 1
ATOM 7620 N N . LEU B 1 368 ? -10.383 33 -10.742 1 96.94 368 LEU B N 1
ATOM 7621 C CA . LEU B 1 368 ? -10.328 32.469 -12.109 1 96.94 368 LEU B CA 1
ATOM 7622 C C . LEU B 1 368 ? -8.891 32.25 -12.555 1 96.94 368 LEU B C 1
ATOM 7624 O O . LEU B 1 368 ? -8.633 31.562 -13.531 1 96.94 368 LEU B O 1
ATOM 7628 N N . ASP B 1 369 ? -7.949 32.875 -11.898 1 97.81 369 ASP B N 1
ATOM 7629 C CA . ASP B 1 369 ? -6.543 32.844 -12.297 1 97.81 369 ASP B CA 1
ATOM 7630 C C . ASP B 1 369 ? -5.672 32.25 -11.203 1 97.81 369 ASP B C 1
ATOM 7632 O O . ASP B 1 369 ? -4.781 32.906 -10.672 1 97.81 369 ASP B O 1
ATOM 7636 N N . GLN B 1 370 ? -5.895 30.984 -10.969 1 98.5 370 GLN B N 1
ATOM 7637 C CA . GLN B 1 370 ? -5.176 30.234 -9.945 1 98.5 370 GLN B CA 1
ATOM 7638 C C . GLN B 1 370 ? -3.914 29.594 -10.508 1 98.5 370 GLN B C 1
ATOM 7640 O O . GLN B 1 370 ? -3.949 28.984 -11.578 1 98.5 370 GLN B O 1
ATOM 7645 N N . PRO B 1 371 ? -2.742 29.719 -9.906 1 98.69 371 PRO B N 1
ATOM 7646 C CA . PRO B 1 371 ? -1.566 28.938 -10.305 1 98.69 371 PRO B CA 1
ATOM 7647 C C . PRO B 1 371 ? -1.685 27.469 -9.93 1 98.69 371 PRO B C 1
ATOM 7649 O O . PRO B 1 371 ? -2.529 27.094 -9.109 1 98.69 371 PRO B O 1
ATOM 7652 N N . GLY B 1 372 ? -0.923 26.609 -10.609 1 98.38 372 GLY B N 1
ATOM 7653 C CA . GLY B 1 372 ? -0.824 25.203 -10.227 1 98.38 372 GLY B CA 1
ATOM 7654 C C . GLY B 1 372 ? 0.282 24.938 -9.227 1 98.38 372 GLY B C 1
ATOM 7655 O O . GLY B 1 372 ? 1.06 25.828 -8.891 1 98.38 372 GLY B O 1
ATOM 7656 N N . LEU B 1 373 ? 0.299 23.672 -8.742 1 98.88 373 LEU B N 1
ATOM 7657 C CA . LEU B 1 373 ? 1.307 23.266 -7.77 1 98.88 373 LEU B CA 1
ATOM 7658 C C . LEU B 1 373 ? 2.711 23.422 -8.344 1 98.88 373 LEU B C 1
ATOM 7660 O O . LEU B 1 373 ? 3.629 23.844 -7.637 1 98.88 373 LEU B O 1
ATOM 7664 N N . GLU B 1 374 ? 2.91 23.047 -9.602 1 98.69 374 GLU B N 1
ATOM 7665 C CA . GLU B 1 374 ? 4.227 23.109 -10.234 1 98.69 374 GLU B CA 1
ATOM 7666 C C . GLU B 1 374 ? 4.754 24.547 -10.273 1 98.69 374 GLU B C 1
ATOM 7668 O O . GLU B 1 374 ? 5.887 24.797 -9.859 1 98.69 374 GLU B O 1
ATOM 7673 N N . LEU B 1 375 ? 3.938 25.453 -10.766 1 98.75 375 LEU B N 1
ATOM 7674 C CA . LEU B 1 375 ? 4.352 26.859 -10.836 1 98.75 375 LEU B CA 1
ATOM 7675 C C . LEU B 1 375 ? 4.637 27.406 -9.445 1 98.75 375 LEU B C 1
ATOM 7677 O O . LEU B 1 375 ? 5.648 28.094 -9.242 1 98.75 375 LEU B O 1
ATOM 7681 N N . MET B 1 376 ? 3.725 27.172 -8.477 1 98.94 376 MET B N 1
ATOM 7682 C CA . MET B 1 376 ? 3.926 27.656 -7.117 1 98.94 376 MET B CA 1
ATOM 7683 C C . MET B 1 376 ? 5.234 27.141 -6.535 1 98.94 376 MET B C 1
ATOM 7685 O O . MET B 1 376 ? 6 27.891 -5.938 1 98.94 376 MET B O 1
ATOM 7689 N N . THR B 1 377 ? 5.5 25.859 -6.723 1 98.94 377 THR B N 1
ATOM 7690 C CA . THR B 1 377 ? 6.695 25.234 -6.168 1 98.94 377 THR B CA 1
ATOM 7691 C C . THR B 1 377 ? 7.953 25.781 -6.832 1 98.94 377 THR B C 1
ATOM 7693 O O . THR B 1 377 ? 8.922 26.109 -6.148 1 98.94 377 THR B O 1
ATOM 7696 N N . GLN B 1 378 ? 7.941 25.922 -8.156 1 98.75 378 GLN B N 1
ATOM 7697 C CA . GLN B 1 378 ? 9.109 26.438 -8.867 1 98.75 378 GLN B CA 1
ATOM 7698 C C . GLN B 1 378 ? 9.383 27.891 -8.5 1 98.75 378 GLN B C 1
ATOM 7700 O O . GLN B 1 378 ? 10.531 28.297 -8.336 1 98.75 378 GLN B O 1
ATOM 7705 N N . LYS B 1 379 ? 8.352 28.719 -8.414 1 98.75 379 LYS B N 1
ATOM 7706 C CA . LYS B 1 379 ? 8.516 30.094 -7.984 1 98.75 379 LYS B CA 1
ATOM 7707 C C . LYS B 1 379 ? 9.062 30.172 -6.559 1 98.75 379 LYS B C 1
ATOM 7709 O O . LYS B 1 379 ? 9.898 31.031 -6.25 1 98.75 379 LYS B O 1
ATOM 7714 N N . ALA B 1 380 ? 8.547 29.297 -5.676 1 98.88 380 ALA B N 1
ATOM 7715 C CA . ALA B 1 380 ? 9.062 29.234 -4.312 1 98.88 380 ALA B CA 1
ATOM 7716 C C . ALA B 1 380 ? 10.555 28.906 -4.305 1 98.88 380 ALA B C 1
ATOM 7718 O O . ALA B 1 380 ? 11.336 29.547 -3.6 1 98.88 380 ALA B O 1
ATOM 7719 N N . ILE B 1 381 ? 10.922 27.891 -5.062 1 98.75 381 ILE B N 1
ATOM 7720 C CA . ILE B 1 381 ? 12.32 27.484 -5.133 1 98.75 381 ILE B CA 1
ATOM 7721 C C . ILE B 1 381 ? 13.172 28.656 -5.633 1 98.75 381 ILE B C 1
ATOM 7723 O O . ILE B 1 381 ? 14.25 28.906 -5.105 1 98.75 381 ILE B O 1
ATOM 7727 N N . GLU B 1 382 ? 12.664 29.406 -6.613 1 98.12 382 GLU B N 1
ATOM 7728 C CA . GLU B 1 382 ? 13.375 30.578 -7.113 1 98.12 382 GLU B CA 1
ATOM 7729 C C . GLU B 1 382 ? 13.586 31.609 -6.012 1 98.12 382 GLU B C 1
ATOM 7731 O O . GLU B 1 382 ? 14.695 32.125 -5.828 1 98.12 382 GLU B O 1
ATOM 7736 N N . ALA B 1 383 ? 12.57 31.922 -5.293 1 98.25 383 ALA B N 1
ATOM 7737 C CA . ALA B 1 383 ? 12.633 32.906 -4.223 1 98.25 383 ALA B CA 1
ATOM 7738 C C . ALA B 1 383 ? 13.531 32.438 -3.086 1 98.25 383 ALA B C 1
ATOM 7740 O O . ALA B 1 383 ? 14.258 33.25 -2.494 1 98.25 383 ALA B O 1
ATOM 7741 N N . LEU B 1 384 ? 13.516 31.141 -2.801 1 98.56 384 LEU B N 1
ATOM 7742 C CA . LEU B 1 384 ? 14.258 30.562 -1.689 1 98.56 384 LEU B CA 1
ATOM 7743 C C . LEU B 1 384 ? 15.719 30.359 -2.057 1 98.56 384 LEU B C 1
ATOM 7745 O O . LEU B 1 384 ? 16.547 30.062 -1.192 1 98.56 384 LEU B O 1
ATOM 7749 N N . SER B 1 385 ? 16 30.578 -3.291 1 96.62 385 SER B N 1
ATOM 7750 C CA . SER B 1 385 ? 17.375 30.422 -3.752 1 96.62 385 SER B CA 1
ATOM 7751 C C . SER B 1 385 ? 18.094 31.766 -3.83 1 96.62 385 SER B C 1
ATOM 7753 O O . SER B 1 385 ? 19.188 31.859 -4.398 1 96.62 385 SER B O 1
ATOM 7755 N N . ASP B 1 386 ? 17.5 32.781 -3.305 1 93.88 386 ASP B N 1
ATOM 7756 C CA . ASP B 1 386 ? 18.156 34.094 -3.248 1 93.88 386 ASP B CA 1
ATOM 7757 C C . ASP B 1 386 ? 19.469 34 -2.471 1 93.88 386 ASP B C 1
ATOM 7759 O O . ASP B 1 386 ? 19.469 33.625 -1.295 1 93.88 386 ASP B O 1
ATOM 7763 N N . PRO B 1 387 ? 20.562 34.438 -3.004 1 93.69 387 PRO B N 1
ATOM 7764 C CA . PRO B 1 387 ? 21.859 34.219 -2.359 1 93.69 387 PRO B CA 1
ATOM 7765 C C . PRO B 1 387 ? 22.109 35.156 -1.201 1 93.69 387 PRO B C 1
ATOM 7767 O O . PRO B 1 387 ? 23 34.938 -0.378 1 93.69 387 PRO B O 1
ATOM 7770 N N . LYS B 1 388 ? 21.422 36.281 -1.157 1 95 388 LYS B N 1
ATOM 7771 C CA . LYS B 1 388 ? 21.625 37.25 -0.082 1 95 388 LYS B CA 1
ATOM 7772 C C . LYS B 1 388 ? 20.781 36.875 1.144 1 95 388 LYS B C 1
ATOM 7774 O O . LYS B 1 388 ? 21.328 36.625 2.223 1 95 388 LYS B O 1
ATOM 7779 N N . ARG B 1 389 ? 19.578 36.656 0.927 1 94.75 389 ARG B N 1
ATOM 7780 C CA . ARG B 1 389 ? 18.641 36.406 2.027 1 94.75 389 ARG B CA 1
ATOM 7781 C C . ARG B 1 389 ? 18.703 34.969 2.486 1 94.75 389 ARG B C 1
ATOM 7783 O O . ARG B 1 389 ? 18.562 34.656 3.676 1 94.75 389 ARG B O 1
ATOM 7790 N N . CYS B 1 390 ? 18.938 34.031 1.611 1 97.62 390 CYS B N 1
ATOM 7791 C CA . CYS B 1 390 ? 18.859 32.594 1.857 1 97.62 390 CYS B CA 1
ATOM 7792 C C . CYS B 1 390 ? 20.203 31.938 1.596 1 97.62 390 CYS B C 1
ATOM 7794 O O . CYS B 1 390 ? 20.266 30.906 0.919 1 97.62 390 CYS B O 1
ATOM 7796 N N . SER B 1 391 ? 21.281 32.531 2.096 1 97.5 391 SER B N 1
ATOM 7797 C CA . SER B 1 391 ? 22.641 32.094 1.787 1 97.5 391 SER B CA 1
ATOM 7798 C C . SER B 1 391 ? 22.938 30.719 2.369 1 97.5 391 SER B C 1
ATOM 7800 O O . SER B 1 391 ? 23.844 30.016 1.896 1 97.5 391 SER B O 1
ATOM 7802 N N . ASP B 1 392 ? 22.172 30.266 3.381 1 97.69 392 ASP B N 1
ATOM 7803 C CA . ASP B 1 392 ? 22.406 28.969 4.027 1 97.69 392 ASP B CA 1
ATOM 7804 C C . ASP B 1 392 ? 21.484 27.891 3.455 1 97.69 392 ASP B C 1
ATOM 7806 O O . ASP B 1 392 ? 21.312 26.844 4.059 1 97.69 392 ASP B O 1
ATOM 7810 N N . GLY B 1 393 ? 20.797 28.156 2.316 1 98.19 393 GLY B N 1
ATOM 7811 C CA . GLY B 1 393 ? 19.906 27.203 1.692 1 98.19 393 GLY B CA 1
ATOM 7812 C C . GLY B 1 393 ? 18.453 27.375 2.104 1 98.19 393 GLY B C 1
ATOM 7813 O O . GLY B 1 393 ? 18.047 28.469 2.5 1 98.19 393 GLY B O 1
ATOM 7814 N N . PHE B 1 394 ? 17.672 26.203 1.906 1 98.81 394 PHE B N 1
ATOM 7815 C CA . PHE B 1 394 ? 16.266 26.375 2.238 1 98.81 394 PHE B CA 1
ATOM 7816 C C . PHE B 1 394 ? 15.625 25.047 2.605 1 98.81 394 PHE B C 1
ATOM 7818 O O . PHE B 1 394 ? 16.156 23.984 2.279 1 98.81 394 PHE B O 1
ATOM 7825 N N . PHE B 1 395 ? 14.586 25.109 3.379 1 98.81 395 PHE B N 1
ATOM 7826 C CA . PHE B 1 395 ? 13.609 24.047 3.615 1 98.81 395 PHE B CA 1
ATOM 7827 C C . PHE B 1 395 ? 12.258 24.422 3.012 1 98.81 395 PHE B C 1
ATOM 7829 O O . PHE B 1 395 ? 11.688 25.453 3.34 1 98.81 395 PHE B O 1
ATOM 7836 N N . LEU B 1 396 ? 11.758 23.562 2.061 1 98.94 396 LEU B N 1
ATOM 7837 C CA . LEU B 1 396 ? 10.477 23.781 1.403 1 98.94 396 LEU B CA 1
ATOM 7838 C C . LEU B 1 396 ? 9.531 22.609 1.631 1 98.94 396 LEU B C 1
ATOM 7840 O O . LEU B 1 396 ? 9.891 21.469 1.373 1 98.94 396 LEU B O 1
ATOM 7844 N N . MET B 1 397 ? 8.375 22.891 2.201 1 98.94 397 MET B N 1
ATOM 7845 C CA . MET B 1 397 ? 7.285 21.922 2.211 1 98.94 397 MET B CA 1
ATOM 7846 C C . MET B 1 397 ? 6.277 22.234 1.108 1 98.94 397 MET B C 1
ATOM 7848 O O . MET B 1 397 ? 5.758 23.344 1.027 1 98.94 397 MET B O 1
ATOM 7852 N N . ALA B 1 398 ? 6.059 21.344 0.235 1 98.94 398 ALA B N 1
ATOM 7853 C CA . ALA B 1 398 ? 5.098 21.469 -0.856 1 98.94 398 ALA B CA 1
ATOM 7854 C C . ALA B 1 398 ? 4.047 20.359 -0.8 1 98.94 398 ALA B C 1
ATOM 7856 O O . ALA B 1 398 ? 4.383 19.172 -0.809 1 98.94 398 ALA B O 1
ATOM 7857 N N . GLU B 1 399 ? 2.732 20.766 -0.8 1 98.94 399 GLU B N 1
ATOM 7858 C CA . GLU B 1 399 ? 1.652 19.812 -0.572 1 98.94 399 GLU B CA 1
ATOM 7859 C C . GLU B 1 399 ? 0.658 19.812 -1.729 1 98.94 399 GLU B C 1
ATOM 7861 O O . GLU B 1 399 ? 0.158 20.859 -2.121 1 98.94 399 GLU B O 1
ATOM 7866 N N . ALA B 1 400 ? 0.448 18.625 -2.262 1 98.94 400 ALA B N 1
ATOM 7867 C CA . ALA B 1 400 ? -0.724 18.391 -3.1 1 98.94 400 ALA B CA 1
ATOM 7868 C C . ALA B 1 400 ? -1.929 17.984 -2.254 1 98.94 400 ALA B C 1
ATOM 7870 O O . ALA B 1 400 ? -2.182 16.797 -2.055 1 98.94 400 ALA B O 1
ATOM 7871 N N . ALA B 1 401 ? -2.725 18.938 -1.904 1 98.75 401 ALA B N 1
ATOM 7872 C CA . ALA B 1 401 ? -3.75 18.734 -0.883 1 98.75 401 ALA B CA 1
ATOM 7873 C C . ALA B 1 401 ? -5.012 18.125 -1.483 1 98.75 401 ALA B C 1
ATOM 7875 O O . ALA B 1 401 ? -5.773 17.453 -0.788 1 98.75 401 ALA B O 1
ATOM 7876 N N . SER B 1 402 ? -5.234 18.344 -2.727 1 98 402 SER B N 1
ATOM 7877 C CA . SER B 1 402 ? -6.52 18.016 -3.334 1 98 402 SER B CA 1
ATOM 7878 C C . SER B 1 402 ? -6.633 16.516 -3.609 1 98 402 SER B C 1
ATOM 7880 O O . SER B 1 402 ? -7.727 16 -3.869 1 98 402 SER B O 1
ATOM 7882 N N . ILE B 1 403 ? -5.539 15.75 -3.523 1 98.62 403 ILE B N 1
ATOM 7883 C CA . ILE B 1 403 ? -5.641 14.297 -3.613 1 98.62 403 ILE B CA 1
ATOM 7884 C C . ILE B 1 403 ? -6.594 13.781 -2.539 1 98.62 403 ILE B C 1
ATOM 7886 O O . ILE B 1 403 ? -7.562 13.086 -2.846 1 98.62 403 ILE B O 1
ATOM 7890 N N . ASP B 1 404 ? -6.336 14.203 -1.343 1 98.12 404 ASP B N 1
ATOM 7891 C CA . ASP B 1 404 ? -7.129 13.789 -0.189 1 98.12 404 ASP B CA 1
ATOM 7892 C C . ASP B 1 404 ? -8.57 14.289 -0.302 1 98.12 404 ASP B C 1
ATOM 7894 O O . ASP B 1 404 ? -9.516 13.523 -0.093 1 98.12 404 ASP B O 1
ATOM 7898 N N . LYS B 1 405 ? -8.727 15.562 -0.583 1 96.5 405 LYS B N 1
ATOM 7899 C CA . LYS B 1 405 ? -10.047 16.188 -0.621 1 96.5 405 LYS B CA 1
ATOM 7900 C C . LYS B 1 405 ? -10.938 15.516 -1.665 1 96.5 405 LYS B C 1
ATOM 7902 O O . LYS B 1 405 ? -12.133 15.32 -1.437 1 96.5 405 LYS B O 1
ATOM 7907 N N . ALA B 1 406 ? -10.359 15.273 -2.795 1 95.56 406 ALA B N 1
ATOM 7908 C CA . ALA B 1 406 ? -11.117 14.602 -3.848 1 95.56 406 ALA B CA 1
ATOM 7909 C C . ALA B 1 406 ? -11.477 13.18 -3.439 1 95.56 406 ALA B C 1
ATOM 7911 O O . ALA B 1 406 ? -12.594 12.719 -3.676 1 95.56 406 ALA B O 1
ATOM 7912 N N . MET B 1 407 ? -10.562 12.453 -2.838 1 96.56 407 MET B N 1
ATOM 7913 C CA . MET B 1 407 ? -10.812 11.07 -2.451 1 96.56 407 MET B CA 1
ATOM 7914 C C . MET B 1 407 ? -11.867 10.992 -1.352 1 96.56 407 MET B C 1
ATOM 7916 O O . MET B 1 407 ? -12.68 10.062 -1.327 1 96.56 407 MET B O 1
ATOM 7920 N N . HIS B 1 408 ? -11.891 11.922 -0.403 1 95.25 408 HIS B N 1
ATOM 7921 C CA . HIS B 1 408 ? -12.945 11.992 0.605 1 95.25 408 HIS B CA 1
ATOM 7922 C C . HIS B 1 408 ? -14.32 12.031 -0.043 1 95.25 408 HIS B C 1
ATOM 7924 O O . HIS B 1 408 ? -15.266 11.406 0.451 1 95.25 408 HIS B O 1
ATOM 7930 N N . ALA B 1 409 ? -14.414 12.727 -1.126 1 90.94 409 ALA B N 1
ATOM 7931 C CA . ALA B 1 409 ? -15.68 12.938 -1.821 1 90.94 409 ALA B CA 1
ATOM 7932 C C . ALA B 1 409 ? -15.945 11.828 -2.832 1 90.94 409 ALA B C 1
ATOM 7934 O O . ALA B 1 409 ? -16.891 11.906 -3.615 1 90.94 409 ALA B O 1
ATOM 7935 N N . LEU B 1 410 ? -15.109 10.797 -2.877 1 92.19 410 LEU B N 1
ATOM 7936 C CA . LEU B 1 410 ? -15.195 9.664 -3.793 1 92.19 410 LEU B CA 1
ATOM 7937 C C . LEU B 1 410 ? -15.062 10.125 -5.242 1 92.19 410 LEU B C 1
ATOM 7939 O O . LEU B 1 410 ? -15.703 9.578 -6.137 1 92.19 410 LEU B O 1
ATOM 7943 N N . ASP B 1 411 ? -14.352 11.234 -5.457 1 93.19 411 ASP B N 1
ATOM 7944 C CA . ASP B 1 411 ? -14 11.727 -6.789 1 93.19 411 ASP B CA 1
ATOM 7945 C C . ASP B 1 411 ? -12.602 11.281 -7.188 1 93.19 411 ASP B C 1
ATOM 7947 O O . ASP B 1 411 ? -11.656 12.078 -7.164 1 93.19 411 ASP B O 1
ATOM 7951 N N . TYR B 1 412 ? -12.516 10.125 -7.68 1 94.94 412 TYR B N 1
ATOM 7952 C CA . TYR B 1 412 ? -11.234 9.461 -7.883 1 94.94 412 TYR B CA 1
ATOM 7953 C C . TYR B 1 412 ? -10.461 10.102 -9.023 1 94.94 412 TYR B C 1
ATOM 7955 O O . TYR B 1 412 ? -9.234 10.227 -8.961 1 94.94 412 TYR B O 1
ATOM 7963 N N . ASP B 1 413 ? -11.133 10.578 -10.062 1 94.75 413 ASP B N 1
ATOM 7964 C CA . ASP B 1 413 ? -10.477 11.156 -11.234 1 94.75 413 ASP B CA 1
ATOM 7965 C C . ASP B 1 413 ? -9.75 12.445 -10.883 1 94.75 413 ASP B C 1
ATOM 7967 O O . ASP B 1 413 ? -8.594 12.641 -11.266 1 94.75 413 ASP B O 1
ATOM 7971 N N . ARG B 1 414 ? -10.43 13.305 -10.156 1 95.88 414 ARG B N 1
ATOM 7972 C CA . ARG B 1 414 ? -9.781 14.555 -9.766 1 95.88 414 ARG B CA 1
ATOM 7973 C C . ARG B 1 414 ? -8.625 14.305 -8.812 1 95.88 414 ARG B C 1
ATOM 7975 O O . ARG B 1 414 ? -7.602 14.984 -8.867 1 95.88 414 ARG B O 1
ATOM 7982 N N . GLY B 1 415 ? -8.812 13.352 -7.887 1 97.31 415 GLY B N 1
ATOM 7983 C CA . GLY B 1 415 ? -7.719 12.984 -7.008 1 97.31 415 GLY B CA 1
ATOM 7984 C C . GLY B 1 415 ? -6.492 12.492 -7.754 1 97.31 415 GLY B C 1
ATOM 7985 O O . GLY B 1 415 ? -5.371 12.898 -7.457 1 97.31 415 GLY B O 1
ATOM 7986 N N . LEU B 1 416 ? -6.672 11.602 -8.734 1 98.25 416 LEU B N 1
ATOM 7987 C CA . LEU B 1 416 ? -5.57 11.055 -9.516 1 98.25 416 LEU B CA 1
ATOM 7988 C C . LEU B 1 416 ? -4.945 12.133 -10.406 1 98.25 416 LEU B C 1
ATOM 7990 O O . LEU B 1 416 ? -3.738 12.117 -10.648 1 98.25 416 LEU B O 1
ATOM 7994 N N . ALA B 1 417 ? -5.754 13.062 -10.914 1 97.75 417 ALA B N 1
ATOM 7995 C CA . ALA B 1 417 ? -5.227 14.18 -11.695 1 97.75 417 ALA B CA 1
ATOM 7996 C C . ALA B 1 417 ? -4.285 15.039 -10.852 1 97.75 417 ALA B C 1
ATOM 7998 O O . ALA B 1 417 ? -3.238 15.477 -11.336 1 97.75 417 ALA B O 1
ATOM 7999 N N . ASP B 1 418 ? -4.668 15.312 -9.625 1 98.5 418 ASP B N 1
ATOM 8000 C CA . ASP B 1 418 ? -3.82 16.094 -8.727 1 98.5 418 ASP B CA 1
ATOM 8001 C C . ASP B 1 418 ? -2.547 15.328 -8.375 1 98.5 418 ASP B C 1
ATOM 8003 O O . ASP B 1 418 ? -1.483 15.93 -8.203 1 98.5 418 ASP B O 1
ATOM 8007 N N . LEU B 1 419 ? -2.65 14.016 -8.211 1 98.88 419 LEU B N 1
ATOM 8008 C CA . LEU B 1 419 ? -1.46 13.203 -7.988 1 98.88 419 LEU B CA 1
ATOM 8009 C C . LEU B 1 419 ? -0.505 13.305 -9.172 1 98.88 419 LEU B C 1
ATOM 8011 O O . LEU B 1 419 ? 0.712 13.391 -8.992 1 98.88 419 LEU B O 1
ATOM 8015 N N . LEU B 1 420 ? -1.019 13.273 -10.367 1 98.88 420 LEU B N 1
ATOM 8016 C CA . LEU B 1 420 ? -0.176 13.398 -11.555 1 98.88 420 LEU B CA 1
ATOM 8017 C C . LEU B 1 420 ? 0.457 14.789 -11.625 1 98.88 420 LEU B C 1
ATOM 8019 O O . LEU B 1 420 ? 1.584 14.938 -12.102 1 98.88 420 LEU B O 1
ATOM 8023 N N . GLU B 1 421 ? -0.249 15.836 -11.148 1 98.81 421 GLU B N 1
ATOM 8024 C CA . GLU B 1 421 ? 0.38 17.156 -11.031 1 98.81 421 GLU B CA 1
ATOM 8025 C C . GLU B 1 421 ? 1.538 17.125 -10.039 1 98.81 421 GLU B C 1
ATOM 8027 O O . GLU B 1 421 ? 2.584 17.719 -10.273 1 98.81 421 GLU B O 1
ATOM 8032 N N . LEU B 1 422 ? 1.34 16.484 -8.898 1 98.94 422 LEU B N 1
ATOM 8033 C CA . LEU B 1 422 ? 2.418 16.312 -7.93 1 98.94 422 LEU B CA 1
ATOM 8034 C C . LEU B 1 422 ? 3.631 15.656 -8.578 1 98.94 422 LEU B C 1
ATOM 8036 O O . LEU B 1 422 ? 4.766 16.094 -8.367 1 98.94 422 LEU B O 1
ATOM 8040 N N . ASP B 1 423 ? 3.367 14.594 -9.32 1 98.88 423 ASP B N 1
ATOM 8041 C CA . ASP B 1 423 ? 4.445 13.852 -9.969 1 98.88 423 ASP B CA 1
ATOM 8042 C C . ASP B 1 423 ? 5.234 14.75 -10.914 1 98.88 423 ASP B C 1
ATOM 8044 O O . ASP B 1 423 ? 6.465 14.695 -10.953 1 98.88 423 ASP B O 1
ATOM 8048 N N . ARG B 1 424 ? 4.586 15.562 -11.703 1 98.56 424 ARG B N 1
ATOM 8049 C CA . ARG B 1 424 ? 5.246 16.5 -12.594 1 98.56 424 ARG B CA 1
ATOM 8050 C C . ARG B 1 424 ? 6.027 17.547 -11.805 1 98.56 424 ARG B C 1
ATOM 8052 O O . ARG B 1 424 ? 7.102 17.984 -12.227 1 98.56 424 ARG B O 1
ATOM 8059 N N . THR B 1 425 ? 5.449 17.953 -10.703 1 98.88 425 THR B N 1
ATOM 8060 C CA . THR B 1 425 ? 6.117 18.922 -9.844 1 98.88 425 THR B CA 1
ATOM 8061 C C . THR B 1 425 ? 7.414 18.344 -9.281 1 98.88 425 THR B C 1
ATOM 8063 O O . THR B 1 425 ? 8.43 19.031 -9.219 1 98.88 425 THR B O 1
ATOM 8066 N N . ILE B 1 426 ? 7.367 17.109 -8.867 1 98.88 426 ILE B N 1
ATOM 8067 C CA . ILE B 1 426 ? 8.547 16.406 -8.359 1 98.88 426 ILE B CA 1
ATOM 8068 C C . ILE B 1 426 ? 9.602 16.312 -9.453 1 98.88 426 ILE B C 1
ATOM 8070 O O . ILE B 1 426 ? 10.789 16.547 -9.203 1 98.88 426 ILE B O 1
ATOM 8074 N N . LYS B 1 427 ? 9.172 15.992 -10.664 1 98.62 427 LYS B N 1
ATOM 8075 C CA . LYS B 1 427 ? 10.109 15.938 -11.789 1 98.62 427 LYS B CA 1
ATOM 8076 C C . LYS B 1 427 ? 10.805 17.281 -11.992 1 98.62 427 LYS B C 1
ATOM 8078 O O . LYS B 1 427 ? 12.023 17.328 -12.148 1 98.62 427 LYS B O 1
ATOM 8083 N N . ALA B 1 428 ? 10.047 18.328 -12.031 1 98.75 428 ALA B N 1
ATOM 8084 C CA . ALA B 1 428 ? 10.594 19.672 -12.258 1 98.75 428 ALA B CA 1
ATOM 8085 C C . ALA B 1 428 ? 11.578 20.047 -11.156 1 98.75 428 ALA B C 1
ATOM 8087 O O . ALA B 1 428 ? 12.602 20.688 -11.414 1 98.75 428 ALA B O 1
ATOM 8088 N N . THR B 1 429 ? 11.266 19.688 -9.938 1 98.88 429 THR B N 1
ATOM 8089 C CA . THR B 1 429 ? 12.117 20 -8.797 1 98.88 429 THR B CA 1
ATOM 8090 C C . THR B 1 429 ? 13.422 19.203 -8.867 1 98.88 429 THR B C 1
ATOM 8092 O O . THR B 1 429 ? 14.5 19.734 -8.602 1 98.88 429 THR B O 1
ATOM 8095 N N . LYS B 1 430 ? 13.289 17.922 -9.148 1 98.62 430 LYS B N 1
ATOM 8096 C CA . LYS B 1 430 ? 14.477 17.094 -9.305 1 98.62 430 LYS B CA 1
ATOM 8097 C C . LYS B 1 430 ? 15.375 17.625 -10.422 1 98.62 430 LYS B C 1
ATOM 8099 O O . LYS B 1 430 ? 16.594 17.656 -10.273 1 98.62 430 LYS B O 1
ATOM 8104 N N . ASP B 1 431 ? 14.758 18 -11.57 1 98.5 431 ASP B N 1
ATOM 8105 C CA . ASP B 1 431 ? 15.516 18.594 -12.672 1 98.5 431 ASP B CA 1
ATOM 8106 C C . ASP B 1 431 ? 16.25 19.844 -12.211 1 98.5 431 ASP B C 1
ATOM 8108 O O . ASP B 1 431 ? 17.422 20.062 -12.57 1 98.5 431 ASP B O 1
ATOM 8112 N N . TRP B 1 432 ? 15.617 20.688 -11.469 1 98.56 432 TRP B N 1
ATOM 8113 C CA . TRP B 1 432 ? 16.266 21.875 -10.922 1 98.56 432 TRP B CA 1
ATOM 8114 C C . TRP B 1 432 ? 17.438 21.5 -10.023 1 98.56 432 TRP B C 1
ATOM 8116 O O . TRP B 1 432 ? 18.5 22.094 -10.109 1 98.56 432 TRP B O 1
ATOM 8126 N N . ALA B 1 433 ? 17.203 20.516 -9.109 1 98.31 433 ALA B N 1
ATOM 8127 C CA . ALA B 1 433 ? 18.25 20.078 -8.188 1 98.31 433 ALA B CA 1
ATOM 8128 C C . ALA B 1 433 ? 19.5 19.609 -8.945 1 98.31 433 ALA B C 1
ATOM 8130 O O . ALA B 1 433 ? 20.625 19.969 -8.578 1 98.31 433 ALA B O 1
ATOM 8131 N N . LEU B 1 434 ? 19.266 18.828 -9.977 1 97.44 434 LEU B N 1
ATOM 8132 C CA . LEU B 1 434 ? 20.359 18.297 -10.781 1 97.44 434 LEU B CA 1
ATOM 8133 C C . LEU B 1 434 ? 21.125 19.422 -11.477 1 97.44 434 LEU B C 1
ATOM 8135 O O . LEU B 1 434 ? 22.359 19.406 -11.562 1 97.44 434 LEU B O 1
ATOM 8139 N N . LYS B 1 435 ? 20.422 20.438 -11.898 1 97.44 435 LYS B N 1
ATOM 8140 C CA . LYS B 1 435 ? 21 21.562 -12.602 1 97.44 435 LYS B CA 1
ATOM 8141 C C . LYS B 1 435 ? 21.766 22.469 -11.641 1 97.44 435 LYS B C 1
ATOM 8143 O O . LYS B 1 435 ? 22.594 23.281 -12.062 1 97.44 435 LYS B O 1
ATOM 8148 N N . HIS B 1 436 ? 21.5 22.359 -10.375 1 96.25 436 HIS B N 1
ATOM 8149 C CA . HIS B 1 436 ? 22.109 23.25 -9.391 1 96.25 436 HIS B CA 1
ATOM 8150 C C . HIS B 1 436 ? 23.031 22.484 -8.445 1 96.25 436 HIS B C 1
ATOM 8152 O O . HIS B 1 436 ? 23.031 22.75 -7.238 1 96.25 436 HIS B O 1
ATOM 8158 N N . GLY B 1 437 ? 23.719 21.406 -8.914 1 93.75 437 GLY B N 1
ATOM 8159 C CA . GLY B 1 437 ? 24.797 20.719 -8.219 1 93.75 437 GLY B CA 1
ATOM 8160 C C . GLY B 1 437 ? 24.297 19.531 -7.395 1 93.75 437 GLY B C 1
ATOM 8161 O O . GLY B 1 437 ? 25.062 18.938 -6.645 1 93.75 437 GLY B O 1
ATOM 8162 N N . ASP B 1 438 ? 23.078 19.234 -7.398 1 92.81 438 ASP B N 1
ATOM 8163 C CA . ASP B 1 438 ? 22.453 18.078 -6.758 1 92.81 438 ASP B CA 1
ATOM 8164 C C . ASP B 1 438 ? 22.734 18.062 -5.258 1 92.81 438 ASP B C 1
ATOM 8166 O O . ASP B 1 438 ? 23.031 17 -4.684 1 92.81 438 ASP B O 1
ATOM 8170 N N . ASN B 1 439 ? 22.734 19.156 -4.641 1 96.69 439 ASN B N 1
ATOM 8171 C CA . ASN B 1 439 ? 22.891 19.375 -3.207 1 96.69 439 ASN B CA 1
ATOM 8172 C C . ASN B 1 439 ? 21.547 19.625 -2.521 1 96.69 439 ASN B C 1
ATOM 8174 O O . ASN B 1 439 ? 21.422 20.562 -1.735 1 96.69 439 ASN B O 1
ATOM 8178 N N . THR B 1 440 ? 20.516 18.953 -3.039 1 98.56 440 THR B N 1
ATOM 8179 C CA . THR B 1 440 ? 19.156 19.094 -2.543 1 98.56 440 THR B CA 1
ATOM 8180 C C . THR B 1 440 ? 18.547 17.734 -2.211 1 98.56 440 THR B C 1
ATOM 8182 O O . THR B 1 440 ? 18.5 16.844 -3.064 1 98.56 440 THR B O 1
ATOM 8185 N N . ALA B 1 441 ? 18.156 17.562 -0.915 1 98.69 441 ALA B N 1
ATOM 8186 C CA . ALA B 1 441 ? 17.344 16.406 -0.542 1 98.69 441 ALA B CA 1
ATOM 8187 C C . ALA B 1 441 ? 15.891 16.594 -0.96 1 98.69 441 ALA B C 1
ATOM 8189 O O . ALA B 1 441 ? 15.305 17.656 -0.753 1 98.69 441 ALA B O 1
ATOM 8190 N N . ILE B 1 442 ? 15.344 15.609 -1.63 1 98.88 442 ILE B N 1
ATOM 8191 C CA . ILE B 1 442 ? 13.93 15.609 -1.989 1 98.88 442 ILE B CA 1
ATOM 8192 C C . ILE B 1 442 ? 13.242 14.391 -1.37 1 98.88 442 ILE B C 1
ATOM 8194 O O . ILE B 1 442 ? 13.695 13.258 -1.55 1 98.88 442 ILE B O 1
ATOM 8198 N N . ILE B 1 443 ? 12.25 14.633 -0.599 1 98.94 443 ILE B N 1
ATOM 8199 C CA . ILE B 1 443 ? 11.43 13.594 0.001 1 98.94 443 ILE B CA 1
ATOM 8200 C C . ILE B 1 443 ? 10 13.695 -0.532 1 98.94 443 ILE B C 1
ATOM 8202 O O . ILE B 1 443 ? 9.414 14.781 -0.556 1 98.94 443 ILE B O 1
ATOM 8206 N N . ALA B 1 444 ? 9.445 12.641 -1.021 1 98.94 444 ALA B N 1
ATOM 8207 C CA . ALA B 1 444 ? 8.039 12.547 -1.384 1 98.94 444 ALA B CA 1
ATOM 8208 C C . ALA B 1 444 ? 7.32 11.492 -0.545 1 98.94 444 ALA B C 1
ATOM 8210 O O . ALA B 1 444 ? 7.723 10.328 -0.524 1 98.94 444 ALA B O 1
ATOM 8211 N N . THR B 1 445 ? 6.305 11.867 0.184 1 98.88 445 THR B N 1
ATOM 8212 C CA . THR B 1 445 ? 5.52 10.961 1.008 1 98.88 445 THR B CA 1
ATOM 8213 C C . THR B 1 445 ? 4.09 11.477 1.171 1 98.88 445 THR B C 1
ATOM 8215 O O . THR B 1 445 ? 3.654 12.352 0.423 1 98.88 445 THR B O 1
ATOM 8218 N N . ALA B 1 446 ? 3.295 10.781 1.994 1 98.88 446 ALA B N 1
ATOM 8219 C CA . ALA B 1 446 ? 1.951 11.203 2.379 1 98.88 446 ALA B CA 1
ATOM 8220 C C . ALA B 1 446 ? 1.832 11.344 3.893 1 98.88 446 ALA B C 1
ATOM 8222 O O . ALA B 1 446 ? 2.635 10.781 4.641 1 98.88 446 ALA B O 1
ATOM 8223 N N . ASP B 1 447 ? 0.926 12.125 4.324 1 98.31 447 ASP B N 1
ATOM 8224 C CA . ASP B 1 447 ? 0.724 12.25 5.762 1 98.31 447 ASP B CA 1
ATOM 8225 C C . ASP B 1 447 ? -0.176 11.141 6.297 1 98.31 447 ASP B C 1
ATOM 8227 O O . ASP B 1 447 ? -0.166 10.844 7.492 1 98.31 447 ASP B O 1
ATOM 8231 N N . HIS B 1 448 ? -1.007 10.594 5.523 1 98.5 448 HIS B N 1
ATOM 8232 C CA . HIS B 1 448 ? -1.862 9.453 5.82 1 98.5 448 HIS B CA 1
ATOM 8233 C C . HIS B 1 448 ? -2.367 8.797 4.539 1 98.5 448 HIS B C 1
ATOM 8235 O O . HIS B 1 448 ? -2.045 9.25 3.436 1 98.5 448 HIS B O 1
ATOM 8241 N N . SER B 1 449 ? -3.107 7.676 4.754 1 98.38 449 SER B N 1
ATOM 8242 C CA . SER B 1 449 ? -3.646 6.949 3.609 1 98.38 449 SER B CA 1
ATOM 8243 C C . SER B 1 449 ? -5.172 6.996 3.594 1 98.38 449 SER B C 1
ATOM 8245 O O . SER B 1 449 ? -5.789 7.582 4.484 1 98.38 449 SER B O 1
ATOM 8247 N N . GLN B 1 450 ? -5.754 6.551 2.496 1 98.19 450 GLN B N 1
ATOM 8248 C CA . GLN B 1 450 ? -7.172 6.281 2.291 1 98.19 450 GLN B CA 1
ATOM 8249 C C . GLN B 1 450 ? -7.391 4.887 1.71 1 98.19 450 GLN B C 1
ATOM 8251 O O . GLN B 1 450 ? -6.535 4.363 0.997 1 98.19 450 GLN B O 1
ATOM 8256 N N . ALA B 1 451 ? -8.547 4.309 1.975 1 98.38 451 ALA B N 1
ATOM 8257 C CA . ALA B 1 451 ? -8.797 2.912 1.631 1 98.38 451 ALA B CA 1
ATOM 8258 C C . ALA B 1 451 ? -9.273 2.781 0.186 1 98.38 451 ALA B C 1
ATOM 8260 O O . ALA B 1 451 ? -10.312 2.172 -0.079 1 98.38 451 ALA B O 1
ATOM 8261 N N . PHE B 1 452 ? -8.508 3.301 -0.742 1 98.38 452 PHE B N 1
ATOM 8262 C CA . PHE B 1 452 ? -8.727 3.279 -2.182 1 98.38 452 PHE B CA 1
ATOM 8263 C C . PHE B 1 452 ? -7.965 2.135 -2.834 1 98.38 452 PHE B C 1
ATOM 8265 O O . PHE B 1 452 ? -6.824 1.854 -2.463 1 98.38 452 PHE B O 1
ATOM 8272 N N . ASP B 1 453 ? -8.625 1.43 -3.818 1 98.69 453 ASP B N 1
ATOM 8273 C CA . ASP B 1 453 ? -7.918 0.437 -4.621 1 98.69 453 ASP B CA 1
ATOM 8274 C C . ASP B 1 453 ? -8.656 0.17 -5.934 1 98.69 453 ASP B C 1
ATOM 8276 O O . ASP B 1 453 ? -9.688 0.777 -6.207 1 98.69 453 ASP B O 1
ATOM 8280 N N . THR B 1 454 ? -8.047 -0.558 -6.84 1 98.62 454 THR B N 1
ATOM 8281 C CA . THR B 1 454 ? -8.547 -0.914 -8.156 1 98.62 454 THR B CA 1
ATOM 8282 C C . THR B 1 454 ? -8.68 -2.428 -8.297 1 98.62 454 THR B C 1
ATOM 8284 O O . THR B 1 454 ? -7.707 -3.16 -8.094 1 98.62 454 THR B O 1
ATOM 8287 N N . TYR B 1 455 ? -9.859 -2.922 -8.727 1 98 455 TYR B N 1
ATOM 8288 C CA . TYR B 1 455 ? -10.055 -4.367 -8.758 1 98 455 TYR B CA 1
ATOM 8289 C C . TYR B 1 455 ? -10.297 -4.848 -10.18 1 98 455 TYR B C 1
ATOM 8291 O O . TYR B 1 455 ? -10.547 -6.035 -10.406 1 98 455 TYR B O 1
ATOM 8299 N N . GLY B 1 456 ? -10.273 -3.949 -11.141 1 97.81 456 GLY B N 1
ATOM 8300 C CA . GLY B 1 456 ? -10.492 -4.277 -12.539 1 97.81 456 GLY B CA 1
ATOM 8301 C C . GLY B 1 456 ? -10.625 -3.053 -13.43 1 97.81 456 GLY B C 1
ATOM 8302 O O . GLY B 1 456 ? -10.047 -2.004 -13.141 1 97.81 456 GLY B O 1
ATOM 8303 N N . THR B 1 457 ? -11.297 -3.285 -14.57 1 97.5 457 THR B N 1
ATOM 8304 C CA . THR B 1 457 ? -11.609 -2.201 -15.492 1 97.5 457 THR B CA 1
ATOM 8305 C C . THR B 1 457 ? -13.117 -2.111 -15.734 1 97.5 457 THR B C 1
ATOM 8307 O O . THR B 1 457 ? -13.867 -3.016 -15.352 1 97.5 457 THR B O 1
ATOM 8310 N N . VAL B 1 458 ? -13.523 -1.003 -16.25 1 97 458 VAL B N 1
ATOM 8311 C CA . VAL B 1 458 ? -14.93 -0.824 -16.609 1 97 458 VAL B CA 1
ATOM 8312 C C . VAL B 1 458 ? -15.023 -0.279 -18.031 1 97 458 VAL B C 1
ATOM 8314 O O . VAL B 1 458 ? -14.297 0.647 -18.406 1 97 458 VAL B O 1
ATOM 8317 N N . ASP B 1 459 ? -15.836 -0.934 -18.875 1 97 459 ASP B N 1
ATOM 8318 C CA . ASP B 1 459 ? -16.25 -0.4 -20.172 1 97 459 ASP B CA 1
ATOM 8319 C C . ASP B 1 459 ? -17.406 0.569 -20.016 1 97 459 ASP B C 1
ATOM 8321 O O . ASP B 1 459 ? -18.578 0.153 -20 1 97 459 ASP B O 1
ATOM 8325 N N . THR B 1 460 ? -17.094 1.85 -19.969 1 95.56 460 THR B N 1
ATOM 8326 C CA . THR B 1 460 ? -18.109 2.846 -19.641 1 95.56 460 THR B CA 1
ATOM 8327 C C . THR B 1 460 ? -19.141 2.943 -20.75 1 95.56 460 THR B C 1
ATOM 8329 O O . THR B 1 460 ? -20.312 3.252 -20.5 1 95.56 460 THR B O 1
ATOM 8332 N N . LYS B 1 461 ? -18.719 2.732 -22.031 1 95.88 461 LYS B N 1
ATOM 8333 C CA . LYS B 1 461 ? -19.688 2.684 -23.109 1 95.88 461 LYS B CA 1
ATOM 8334 C C . LYS B 1 461 ? -20.703 1.562 -22.891 1 95.88 461 LYS B C 1
ATOM 8336 O O . LYS B 1 461 ? -21.906 1.768 -23.062 1 95.88 461 LYS B O 1
ATOM 8341 N N . TYR B 1 462 ? -20.25 0.385 -22.531 1 95.5 462 TYR B N 1
ATOM 8342 C CA . TYR B 1 462 ? -21.125 -0.75 -22.266 1 95.5 462 TYR B CA 1
ATOM 8343 C C . TYR B 1 462 ? -21.984 -0.499 -21.031 1 95.5 462 TYR B C 1
ATOM 8345 O O . TYR B 1 462 ? -23.188 -0.745 -21.031 1 95.5 462 TYR B O 1
ATOM 8353 N N . LEU B 1 463 ? -21.391 0.031 -19.953 1 94.5 463 LEU B N 1
ATOM 8354 C CA . LEU B 1 463 ? -22.078 0.35 -18.719 1 94.5 463 LEU B CA 1
ATOM 8355 C C . LEU B 1 463 ? -23.281 1.259 -18.984 1 94.5 463 LEU B C 1
ATOM 8357 O O . LEU B 1 463 ? -24.375 1.016 -18.469 1 94.5 463 LEU B O 1
ATOM 8361 N N . ASN B 1 464 ? -23.062 2.295 -19.781 1 92.94 464 ASN B N 1
ATOM 8362 C CA . ASN B 1 464 ? -24.109 3.285 -20.047 1 92.94 464 ASN B CA 1
ATOM 8363 C C . ASN B 1 464 ? -25.219 2.701 -20.906 1 92.94 464 ASN B C 1
ATOM 8365 O O . ASN B 1 464 ? -26.359 3.193 -20.875 1 92.94 464 ASN B O 1
ATOM 8369 N N . ALA B 1 465 ? -24.938 1.699 -21.641 1 92.81 465 ALA B N 1
ATOM 8370 C CA . ALA B 1 465 ? -25.938 1.074 -22.516 1 92.81 465 ALA B CA 1
ATOM 8371 C C . ALA B 1 465 ? -26.812 0.092 -21.75 1 92.81 465 ALA B C 1
ATOM 8373 O O . ALA B 1 465 ? -27.875 -0.298 -22.203 1 92.81 465 ALA B O 1
ATOM 8374 N N . LEU B 1 466 ? -26.328 -0.349 -20.578 1 89.94 466 LEU B N 1
ATOM 8375 C CA . LEU B 1 466 ? -27.047 -1.345 -19.797 1 89.94 466 LEU B CA 1
ATOM 8376 C C . LEU B 1 466 ? -28.078 -0.681 -18.891 1 89.94 466 LEU B C 1
ATOM 8378 O O . LEU B 1 466 ? -27.859 0.437 -18.406 1 89.94 466 LEU B O 1
ATOM 8382 N N . PRO B 1 467 ? -29.203 -1.346 -18.609 1 85.31 467 PRO B N 1
ATOM 8383 C CA . PRO B 1 467 ? -30.25 -0.758 -17.781 1 85.31 467 PRO B CA 1
ATOM 8384 C C . PRO B 1 467 ? -29.828 -0.651 -16.312 1 85.31 467 PRO B C 1
ATOM 8386 O O . PRO B 1 467 ? -29.047 -1.47 -15.82 1 85.31 467 PRO B O 1
ATOM 8389 N N . ASP B 1 468 ? -30.422 0.258 -15.547 1 78.19 468 ASP B N 1
ATOM 8390 C CA . ASP B 1 468 ? -30.141 0.49 -14.133 1 78.19 468 ASP B CA 1
ATOM 8391 C C . ASP B 1 468 ? -30.859 -0.529 -13.25 1 78.19 468 ASP B C 1
ATOM 8393 O O . ASP B 1 468 ? -30.5 -0.732 -12.094 1 78.19 468 ASP B O 1
ATOM 8397 N N . ASP B 1 469 ? -31.875 -1.063 -13.703 1 72.69 469 ASP B N 1
ATOM 8398 C CA . ASP B 1 469 ? -32.688 -2.006 -12.938 1 72.69 469 ASP B CA 1
ATOM 8399 C C . ASP B 1 469 ? -32.812 -3.344 -13.664 1 72.69 469 ASP B C 1
ATOM 8401 O O . ASP B 1 469 ? -32.906 -3.385 -14.891 1 72.69 469 ASP B O 1
ATOM 8405 N N . ASP B 1 470 ? -32.688 -4.461 -12.891 1 75.56 470 ASP B N 1
ATOM 8406 C CA . ASP B 1 470 ? -32.656 -5.812 -13.445 1 75.56 470 ASP B CA 1
ATOM 8407 C C . ASP B 1 470 ? -34.031 -6.422 -13.516 1 75.56 470 ASP B C 1
ATOM 8409 O O . ASP B 1 470 ? -34.188 -7.641 -13.602 1 75.56 470 ASP B O 1
ATOM 8413 N N . THR B 1 471 ? -35.062 -5.688 -13.344 1 67.06 471 THR B N 1
ATOM 8414 C CA . THR B 1 471 ? -36.438 -6.207 -13.266 1 67.06 471 THR B CA 1
ATOM 8415 C C . THR B 1 471 ? -36.75 -7.062 -14.484 1 67.06 471 THR B C 1
ATOM 8417 O O . THR B 1 471 ? -37.406 -8.102 -14.359 1 67.06 471 THR B O 1
ATOM 8420 N N . ASN B 1 472 ? -36.281 -6.688 -15.562 1 65.06 472 ASN B N 1
ATOM 8421 C CA . ASN B 1 472 ? -36.656 -7.379 -16.797 1 65.06 472 ASN B CA 1
ATOM 8422 C C . ASN B 1 472 ? -35.969 -8.734 -16.906 1 65.06 472 ASN B C 1
ATOM 8424 O O . ASN B 1 472 ? -36.438 -9.625 -17.609 1 65.06 472 ASN B O 1
ATOM 8428 N N . ILE B 1 473 ? -34.844 -8.867 -16.219 1 66.5 473 ILE B N 1
ATOM 8429 C CA . ILE B 1 473 ? -34.094 -10.109 -16.406 1 66.5 473 ILE B CA 1
ATOM 8430 C C . ILE B 1 473 ? -34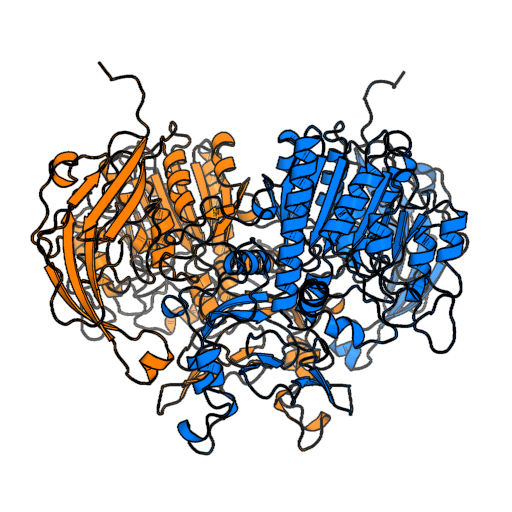.281 -11 -15.188 1 66.5 473 ILE B C 1
ATOM 8432 O O . ILE B 1 473 ? -34.25 -12.227 -15.297 1 66.5 473 ILE B O 1
ATOM 8436 N N . LEU B 1 474 ? -34.281 -10.531 -14.008 1 64.5 474 LEU B N 1
ATOM 8437 C CA . LEU B 1 474 ? -34.312 -11.344 -12.805 1 64.5 474 LEU B CA 1
ATOM 8438 C C . LEU B 1 474 ? -35.781 -11.688 -12.438 1 64.5 474 LEU B C 1
ATOM 8440 O O . LEU B 1 474 ? -36.031 -12.68 -11.758 1 64.5 474 LEU B O 1
ATOM 8444 N N . GLY B 1 475 ? -36.719 -11.203 -13.141 1 58.78 475 GLY B N 1
ATOM 8445 C CA . GLY B 1 475 ? -38.094 -11.453 -12.844 1 58.78 475 GLY B CA 1
ATOM 8446 C C . GLY B 1 475 ? -38.594 -10.703 -11.617 1 58.78 475 GLY B C 1
ATOM 8447 O O . GLY B 1 475 ? -37.812 -10.164 -10.852 1 58.78 475 GLY B O 1
ATOM 8448 N N . ALA B 1 476 ? -39.938 -10.648 -11.398 1 53.28 476 ALA B N 1
ATOM 8449 C CA . ALA B 1 476 ? -40.625 -9.953 -10.312 1 53.28 476 ALA B CA 1
ATOM 8450 C C . ALA B 1 476 ? -40.25 -10.547 -8.961 1 53.28 476 ALA B C 1
ATOM 8452 O O . ALA B 1 476 ? -40.125 -11.766 -8.812 1 53.28 476 ALA B O 1
ATOM 8453 N N . GLY B 1 477 ? -39.844 -9.734 -7.797 1 51.41 477 GLY B N 1
ATOM 8454 C CA . GLY B 1 477 ? -39.594 -10.109 -6.418 1 51.41 477 GLY B CA 1
ATOM 8455 C C . GLY B 1 477 ? -38.125 -10.211 -6.102 1 51.41 477 GLY B C 1
ATOM 8456 O O . GLY B 1 477 ? -37.719 -10.398 -4.941 1 51.41 477 GLY B O 1
ATOM 8457 N N . LYS B 1 478 ? -37.344 -10.234 -7.207 1 56.78 478 LYS B N 1
ATOM 8458 C CA . LYS B 1 478 ? -35.938 -10.352 -6.91 1 56.78 478 LYS B CA 1
ATOM 8459 C C . LYS B 1 478 ? -35.312 -8.992 -6.629 1 56.78 478 LYS B C 1
ATOM 8461 O O . LYS B 1 478 ? -35.844 -7.961 -7.055 1 56.78 478 LYS B O 1
ATOM 8466 N N . ASP B 1 479 ? -34.375 -9.047 -5.793 1 58.31 479 ASP B N 1
ATOM 8467 C CA . ASP B 1 479 ? -33.719 -7.816 -5.352 1 58.31 479 ASP B CA 1
ATOM 8468 C C . ASP B 1 479 ? -33.094 -7.078 -6.531 1 58.31 479 ASP B C 1
ATOM 8470 O O . ASP B 1 479 ? -32.031 -7.465 -7.016 1 58.31 479 ASP B O 1
ATOM 8474 N N . ALA B 1 480 ? -33.844 -6.133 -7.094 1 55.25 480 ALA B N 1
ATOM 8475 C CA . ALA B 1 480 ? -33.375 -5.285 -8.188 1 55.25 480 ALA B CA 1
ATOM 8476 C C . ALA B 1 480 ? -32.094 -4.559 -7.789 1 55.25 480 ALA B C 1
ATOM 8478 O O . ALA B 1 480 ? -31.359 -4.086 -8.648 1 55.25 480 ALA B O 1
ATOM 8479 N N . GLY B 1 481 ? -31.812 -4.633 -6.59 1 64.38 481 GLY B N 1
ATOM 8480 C CA . GLY B 1 481 ? -30.672 -3.902 -6.062 1 64.38 481 GLY B CA 1
ATOM 8481 C C . GLY B 1 481 ? -29.344 -4.578 -6.352 1 64.38 481 GLY B C 1
ATOM 8482 O O . GLY B 1 481 ? -28.297 -3.957 -6.238 1 64.38 481 GLY B O 1
ATOM 8483 N N . ILE B 1 482 ? -29.422 -5.719 -6.996 1 70.06 482 ILE B N 1
ATOM 8484 C CA . ILE B 1 482 ? -28.188 -6.445 -7.273 1 70.06 482 ILE B CA 1
ATOM 8485 C C . ILE B 1 482 ? -27.531 -5.902 -8.547 1 70.06 482 ILE B C 1
ATOM 8487 O O . ILE B 1 482 ? -26.328 -6.062 -8.758 1 70.06 482 ILE B O 1
ATOM 8491 N N . GLN B 1 483 ? -28.266 -5.258 -9.453 1 81.12 483 GLN B N 1
ATOM 8492 C CA . GLN B 1 483 ? -27.828 -4.625 -10.688 1 81.12 483 GLN B CA 1
ATOM 8493 C C . GLN B 1 483 ? -26.891 -5.551 -11.477 1 81.12 483 GLN B C 1
ATOM 8495 O O . GLN B 1 483 ? -25.797 -5.148 -11.875 1 81.12 483 GLN B O 1
ATOM 8500 N N . PHE B 1 484 ? -27.328 -6.73 -11.766 1 80.56 484 PHE B N 1
ATOM 8501 C CA . PHE B 1 484 ? -26.562 -7.777 -12.445 1 80.56 484 PHE B CA 1
ATOM 8502 C C . PHE B 1 484 ? -26.047 -7.281 -13.789 1 80.56 484 PHE B C 1
ATOM 8504 O O . PHE B 1 484 ? -24.875 -7.484 -14.117 1 80.56 484 PHE B O 1
ATOM 8511 N N . GLN B 1 485 ? -26.844 -6.695 -14.586 1 84.44 485 GLN B N 1
ATOM 8512 C CA . GLN B 1 485 ? -26.484 -6.309 -15.945 1 84.44 485 GLN B CA 1
ATOM 8513 C C . GLN B 1 485 ? -25.375 -5.258 -15.945 1 84.44 485 GLN B C 1
ATOM 8515 O O . GLN B 1 485 ? -24.438 -5.332 -16.734 1 84.44 485 GLN B O 1
ATOM 8520 N N . LYS B 1 486 ? -25.516 -4.301 -15.086 1 89.94 486 LYS B N 1
ATOM 8521 C CA . LYS B 1 486 ? -24.484 -3.258 -15.055 1 89.94 486 LYS B CA 1
ATOM 8522 C C . LYS B 1 486 ? -23.125 -3.836 -14.703 1 89.94 486 LYS B C 1
ATOM 8524 O O . LYS B 1 486 ? -22.094 -3.336 -15.156 1 89.94 486 LYS B O 1
ATOM 8529 N N . HIS B 1 487 ? -23.125 -4.879 -13.953 1 90.69 487 HIS B N 1
ATOM 8530 C CA . HIS B 1 487 ? -21.859 -5.48 -13.523 1 90.69 487 HIS B CA 1
ATOM 8531 C C . HIS B 1 487 ? -21.172 -6.199 -14.672 1 90.69 487 HIS B C 1
ATOM 8533 O O . HIS B 1 487 ? -19.969 -6.492 -14.602 1 90.69 487 HIS B O 1
ATOM 8539 N N . LEU B 1 488 ? -21.859 -6.438 -15.734 1 88.69 488 LEU B N 1
ATOM 8540 C CA . LEU B 1 488 ? -21.281 -7.086 -16.906 1 88.69 488 LEU B CA 1
ATOM 8541 C C . LEU B 1 488 ? -20.234 -6.188 -17.562 1 88.69 488 LEU B C 1
ATOM 8543 O O . LEU B 1 488 ? -19.391 -6.66 -18.344 1 88.69 488 LEU B O 1
ATOM 8547 N N . ALA B 1 489 ? -20.312 -4.934 -17.266 1 94.44 489 ALA B N 1
ATOM 8548 C CA . ALA B 1 489 ? -19.391 -3.977 -17.859 1 94.44 489 ALA B CA 1
ATOM 8549 C C . ALA B 1 489 ? -18.047 -3.971 -17.141 1 94.44 489 ALA B C 1
ATOM 8551 O O . ALA B 1 489 ? -17.078 -3.348 -17.594 1 94.44 489 ALA B O 1
ATOM 8552 N N . ILE B 1 490 ? -17.984 -4.719 -16.031 1 95.44 490 ILE B N 1
ATOM 8553 C CA . ILE B 1 490 ? -16.75 -4.797 -15.234 1 95.44 490 ILE B CA 1
ATOM 8554 C C . ILE B 1 490 ? -15.883 -5.941 -15.75 1 95.44 490 ILE B C 1
ATOM 8556 O O . ILE B 1 490 ? -16.359 -7.074 -15.883 1 95.44 490 ILE B O 1
ATOM 8560 N N . GLY B 1 491 ? -14.625 -5.57 -16.094 1 95.81 491 GLY B N 1
ATOM 8561 C CA . GLY B 1 491 ? -13.648 -6.582 -16.469 1 95.81 491 GLY B CA 1
ATOM 8562 C C . GLY B 1 491 ? -12.711 -6.945 -15.336 1 95.81 491 GLY B C 1
ATOM 8563 O O . GLY B 1 491 ? -12.188 -6.066 -14.648 1 95.81 491 GLY B O 1
ATOM 8564 N N . GLU B 1 492 ? -12.531 -8.266 -15.086 1 95.69 492 GLU B N 1
ATOM 8565 C CA . GLU B 1 492 ? -11.633 -8.812 -14.07 1 95.69 492 GLU B CA 1
ATOM 8566 C C . GLU B 1 492 ? -10.594 -9.727 -14.703 1 95.69 492 GLU B C 1
ATOM 8568 O O . GLU B 1 492 ? -10.852 -10.367 -15.727 1 95.69 492 GLU B O 1
ATOM 8573 N N . TYR B 1 493 ? -9.375 -9.75 -14.0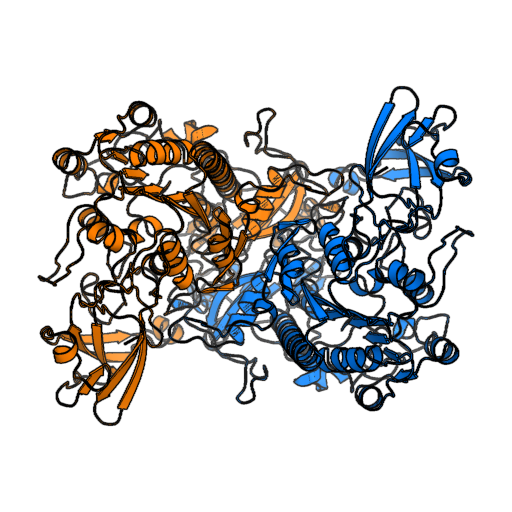7 1 95.94 493 TYR B N 1
ATOM 8574 C CA . TYR B 1 493 ? -8.297 -10.602 -14.555 1 95.94 493 TYR B CA 1
ATOM 8575 C C . TYR B 1 493 ? -8.086 -10.414 -16.047 1 95.94 493 TYR B C 1
ATOM 8577 O O . TYR B 1 493 ? -7.895 -9.297 -16.531 1 95.94 493 TYR B O 1
ATOM 8585 N N . ASP B 1 494 ? -8.227 -11.469 -16.891 1 94.06 494 ASP B N 1
ATOM 8586 C CA . ASP B 1 494 ? -7.949 -11.391 -18.328 1 94.06 494 ASP B CA 1
ATOM 8587 C C . ASP B 1 494 ? -8.898 -10.422 -19.016 1 94.06 494 ASP B C 1
ATOM 8589 O O . ASP B 1 494 ? -8.516 -9.742 -19.969 1 94.06 494 ASP B O 1
ATOM 8593 N N . THR B 1 495 ? -10.078 -10.227 -18.531 1 93.44 495 THR B N 1
ATOM 8594 C CA . THR B 1 495 ? -11.062 -9.352 -19.156 1 93.44 495 THR B CA 1
ATOM 8595 C C . THR B 1 495 ? -10.867 -7.906 -18.703 1 93.44 495 THR B C 1
ATOM 8597 O O . THR B 1 495 ? -11.492 -6.992 -19.25 1 93.44 495 THR B O 1
ATOM 8600 N N . ALA B 1 496 ? -10.07 -7.703 -17.75 1 93.75 496 ALA B N 1
ATOM 8601 C CA . ALA B 1 496 ? -9.75 -6.332 -17.375 1 93.75 496 ALA B CA 1
ATOM 8602 C C . ALA B 1 496 ? -8.945 -5.629 -18.469 1 93.75 496 ALA B C 1
ATOM 8604 O O . ALA B 1 496 ? -9.039 -4.41 -18.625 1 93.75 496 ALA B O 1
ATOM 8605 N N . GLY B 1 497 ? -8.109 -6.441 -19.188 1 94.44 497 GLY B N 1
ATOM 8606 C CA . GLY B 1 497 ? -7.324 -5.84 -20.266 1 94.44 497 GLY B CA 1
ATOM 8607 C C . GLY B 1 497 ? -6.523 -4.633 -19.812 1 94.44 497 GLY B C 1
ATOM 8608 O O . GLY B 1 497 ? -5.836 -4.684 -18.797 1 94.44 497 GLY B O 1
ATOM 8609 N N . TRP B 1 498 ? -6.465 -3.572 -20.719 1 94.62 498 TRP B N 1
ATOM 8610 C CA . TRP B 1 498 ? -5.766 -2.314 -20.484 1 94.62 498 TRP B CA 1
ATOM 8611 C C . TRP B 1 498 ? -6.727 -1.132 -20.562 1 94.62 498 TRP B C 1
ATOM 8613 O O . TRP B 1 498 ? -7.816 -1.249 -21.109 1 94.62 498 TRP B O 1
ATOM 8623 N N . ILE B 1 499 ? -6.363 -0.073 -20.031 1 95.38 499 ILE B N 1
ATOM 8624 C CA . ILE B 1 499 ? -7.238 1.093 -19.969 1 95.38 499 ILE B CA 1
ATOM 8625 C C . ILE B 1 499 ? -6.766 2.146 -20.969 1 95.38 499 ILE B C 1
ATOM 8627 O O . ILE B 1 499 ? -5.637 2.084 -21.453 1 95.38 499 ILE B O 1
ATOM 8631 N N . ASP B 1 500 ? -7.695 3.068 -21.25 1 95.62 500 ASP B N 1
ATOM 8632 C CA . ASP B 1 500 ? -7.332 4.234 -22.047 1 95.62 500 ASP B CA 1
ATOM 8633 C C . ASP B 1 500 ? -6.434 5.18 -21.25 1 95.62 500 ASP B C 1
ATOM 8635 O O . ASP B 1 500 ? -6.719 5.496 -20.094 1 95.62 500 ASP B O 1
ATOM 8639 N N . SER B 1 501 ? -5.379 5.605 -21.906 1 95.25 501 SER B N 1
ATOM 8640 C CA . SER B 1 501 ? -4.484 6.566 -21.266 1 95.25 501 SER B CA 1
ATOM 8641 C C . SER B 1 501 ? -5.137 7.941 -21.156 1 95.25 501 SER B C 1
ATOM 8643 O O . SER B 1 501 ? -5.836 8.375 -22.062 1 95.25 501 SER B O 1
ATOM 8645 N N . VAL B 1 502 ? -4.84 8.633 -20.047 1 95.94 502 VAL B N 1
ATOM 8646 C CA . VAL B 1 502 ? -5.359 9.984 -19.891 1 95.94 502 VAL B CA 1
ATOM 8647 C C . VAL B 1 502 ? -4.402 10.992 -20.531 1 95.94 502 VAL B C 1
ATOM 8649 O O . VAL B 1 502 ? -4.684 12.188 -20.562 1 95.94 502 VAL B O 1
ATOM 8652 N N . MET B 1 503 ? -3.232 10.578 -20.953 1 96.12 503 MET B N 1
ATOM 8653 C CA . MET B 1 503 ? -2.191 11.453 -21.484 1 96.12 503 MET B CA 1
ATOM 8654 C C . MET B 1 503 ? -2.463 11.812 -22.938 1 96.12 503 MET B C 1
ATOM 8656 O O . MET B 1 503 ? -2.91 10.961 -23.719 1 96.12 503 MET B O 1
ATOM 8660 N N . ASP B 1 504 ? -2.127 13.055 -23.328 1 94.38 504 ASP B N 1
ATOM 8661 C CA . ASP B 1 504 ? -2.217 13.477 -24.719 1 94.38 504 ASP B CA 1
ATOM 8662 C C . ASP B 1 504 ? -0.86 13.383 -25.422 1 94.38 504 ASP B C 1
ATOM 8664 O O . ASP B 1 504 ? 0.074 12.781 -24.891 1 94.38 504 ASP B O 1
ATOM 8668 N N . GLU B 1 505 ? -0.737 13.883 -26.609 1 91.62 505 GLU B N 1
ATOM 8669 C CA . GLU B 1 505 ? 0.464 13.766 -27.438 1 91.62 505 GLU B CA 1
ATOM 8670 C C . GLU B 1 505 ? 1.606 14.602 -26.859 1 91.62 505 GLU B C 1
ATOM 8672 O O . GLU B 1 505 ? 2.771 14.383 -27.203 1 91.62 505 GLU B O 1
ATOM 8677 N N . ASN B 1 506 ? 1.256 15.578 -25.953 1 91.06 506 ASN B N 1
ATOM 8678 C CA . ASN B 1 506 ? 2.254 16.438 -25.328 1 91.06 506 ASN B CA 1
ATOM 8679 C C . ASN B 1 506 ? 2.604 15.961 -23.922 1 91.06 506 ASN B C 1
ATOM 8681 O O . ASN B 1 506 ? 3.225 16.688 -23.141 1 91.06 506 ASN B O 1
ATOM 8685 N N . ASP B 1 507 ? 2.125 14.75 -23.531 1 90.69 507 ASP B N 1
ATOM 8686 C CA . ASP B 1 507 ? 2.4 14.133 -22.234 1 90.69 507 ASP B CA 1
ATOM 8687 C C . ASP B 1 507 ? 1.71 14.883 -21.109 1 90.69 507 ASP B C 1
ATOM 8689 O O . ASP B 1 507 ? 2.283 15.062 -20.031 1 90.69 507 ASP B O 1
ATOM 8693 N N . MET B 1 508 ? 0.593 15.461 -21.484 1 94.25 508 MET B N 1
ATOM 8694 C CA . MET B 1 508 ? -0.26 16.094 -20.484 1 94.25 508 MET B CA 1
ATOM 8695 C C . MET B 1 508 ? -1.524 15.273 -20.25 1 94.25 508 MET B C 1
ATOM 8697 O O . MET B 1 508 ? -2.104 14.734 -21.188 1 94.25 508 MET B O 1
ATOM 8701 N N . PRO B 1 509 ? -1.901 15.086 -19.016 1 94.75 509 PRO B N 1
ATOM 8702 C CA . PRO B 1 509 ? -3.094 14.289 -18.719 1 94.75 509 PRO B CA 1
ATOM 8703 C C . PRO B 1 509 ? -4.391 15.039 -19.031 1 94.75 509 PRO B C 1
ATOM 8705 O O . PRO B 1 509 ? -5.129 15.406 -18.109 1 94.75 509 PRO B O 1
ATOM 8708 N N . THR B 1 510 ? -4.77 15.125 -20.281 1 94.62 510 THR B N 1
ATOM 8709 C CA . THR B 1 510 ? -5.918 15.938 -20.656 1 94.62 510 THR B CA 1
ATOM 8710 C C . THR B 1 510 ? -7.031 15.07 -21.25 1 94.62 510 THR B C 1
ATOM 8712 O O . THR B 1 510 ? -8.117 15.57 -21.531 1 94.62 510 THR B O 1
ATOM 8715 N N . LYS B 1 511 ? -6.871 13.766 -21.375 1 93.69 511 LYS B N 1
ATOM 8716 C CA . LYS B 1 511 ? -7.855 12.867 -21.984 1 93.69 511 LYS B CA 1
ATOM 8717 C C . LYS B 1 511 ? -8.562 12.039 -20.922 1 93.69 511 LYS B C 1
ATOM 8719 O O . LYS B 1 511 ? -8.398 10.82 -20.859 1 93.69 511 LYS B O 1
ATOM 8724 N N . TRP B 1 512 ? -9.492 12.547 -20.172 1 92.25 512 TRP B N 1
ATOM 8725 C CA . TRP B 1 512 ? -10.094 11.891 -19.016 1 92.25 512 TRP B CA 1
ATOM 8726 C C . TRP B 1 512 ? -11.414 11.227 -19.391 1 92.25 512 TRP B C 1
ATOM 8728 O O . TRP B 1 512 ? -12.102 10.664 -18.531 1 92.25 512 TRP B O 1
ATOM 8738 N N . GLN B 1 513 ? -11.852 11.234 -20.578 1 86.31 513 GLN B N 1
ATOM 8739 C CA . GLN B 1 513 ? -13.148 10.688 -20.984 1 86.31 513 GLN B CA 1
ATOM 8740 C C . GLN B 1 513 ? -12.969 9.461 -21.875 1 86.31 513 GLN B C 1
ATOM 8742 O O . GLN B 1 513 ? -13.758 9.227 -22.781 1 86.31 513 GLN B O 1
ATOM 8747 N N . GLY B 1 514 ? -12.039 8.664 -21.562 1 92.06 514 GLY B N 1
ATOM 8748 C CA . GLY B 1 514 ? -11.867 7.449 -22.344 1 92.06 514 GLY B CA 1
ATOM 8749 C C . GLY B 1 514 ? -12.945 6.414 -22.078 1 92.06 514 GLY B C 1
ATOM 8750 O O . GLY B 1 514 ? -13.75 6.566 -21.156 1 92.06 514 GLY B O 1
ATOM 8751 N N . ARG B 1 515 ? -13.008 5.371 -22.891 1 96.38 515 ARG B N 1
ATOM 8752 C CA . ARG B 1 515 ? -14 4.309 -22.797 1 96.38 515 ARG B CA 1
ATOM 8753 C C . ARG B 1 515 ? -13.641 3.316 -21.703 1 96.38 515 ARG B C 1
ATOM 8755 O O . ARG B 1 515 ? -14.453 3.027 -20.812 1 96.38 515 ARG B O 1
ATOM 8762 N N . TYR B 1 516 ? -12.453 2.689 -21.797 1 97.25 516 TYR B N 1
ATOM 8763 C CA . TYR B 1 516 ? -11.992 1.724 -20.797 1 97.25 516 TYR B CA 1
ATOM 8764 C C . TYR B 1 516 ? -11.281 2.424 -19.656 1 97.25 516 TYR B C 1
ATOM 8766 O O . TYR B 1 516 ? -10.227 3.033 -19.844 1 97.25 516 TYR B O 1
ATOM 8774 N N . ARG B 1 517 ? -11.883 2.305 -18.453 1 97.25 517 ARG B N 1
ATOM 8775 C CA . ARG B 1 517 ? -11.383 3 -17.266 1 97.25 517 ARG B CA 1
ATOM 8776 C C . ARG B 1 517 ? -11.109 2.02 -16.125 1 97.25 517 ARG B C 1
ATOM 8778 O O . ARG B 1 517 ? -11.477 0.846 -16.219 1 97.25 517 ARG B O 1
ATOM 8785 N N . LEU B 1 518 ? -10.461 2.492 -15.094 1 97.94 518 LEU B N 1
ATOM 8786 C CA . LEU B 1 518 ? -10.219 1.667 -13.914 1 97.94 518 LEU B CA 1
ATOM 8787 C C . LEU B 1 518 ? -11.5 1.445 -13.133 1 97.94 518 LEU B C 1
ATOM 8789 O O . LEU B 1 518 ? -12.258 2.391 -12.883 1 97.94 518 LEU B O 1
ATOM 8793 N N . ALA B 1 519 ? -11.82 0.22 -12.789 1 97.81 519 ALA B N 1
ATOM 8794 C CA . ALA B 1 519 ? -12.844 -0.062 -11.781 1 97.81 519 ALA B CA 1
ATOM 8795 C C . ALA B 1 519 ? -12.289 0.118 -10.367 1 97.81 519 ALA B C 1
ATOM 8797 O O . ALA B 1 519 ? -11.719 -0.813 -9.797 1 97.81 519 ALA B O 1
ATOM 8798 N N . THR B 1 520 ? -12.5 1.297 -9.82 1 97.5 520 THR B N 1
ATOM 8799 C CA . THR B 1 520 ? -11.93 1.709 -8.547 1 97.5 520 THR B CA 1
ATOM 8800 C C . THR B 1 520 ? -13.016 1.836 -7.484 1 97.5 520 THR B C 1
ATOM 8802 O O . THR B 1 520 ? -14.203 1.833 -7.801 1 97.5 520 THR B O 1
ATOM 8805 N N . GLY B 1 521 ? -12.578 1.897 -6.25 1 96.81 521 GLY B N 1
ATOM 8806 C CA . GLY B 1 521 ? -13.453 2.225 -5.137 1 96.81 521 GLY B CA 1
ATOM 8807 C C . GLY B 1 521 ? -12.711 2.4 -3.826 1 96.81 521 GLY B C 1
ATOM 8808 O O . GLY B 1 521 ? -11.484 2.326 -3.785 1 96.81 521 GLY B O 1
ATOM 8809 N N . LYS B 1 522 ? -13.453 2.691 -2.809 1 96.88 522 LYS B N 1
ATOM 8810 C CA . LYS B 1 522 ? -12.969 2.74 -1.434 1 96.88 522 LYS B CA 1
ATOM 8811 C C . LYS B 1 522 ? -13.68 1.714 -0.56 1 96.88 522 LYS B C 1
ATOM 8813 O O . LYS B 1 522 ? -14.828 1.353 -0.831 1 96.88 522 LYS B O 1
ATOM 8818 N N . VAL B 1 523 ? -12.969 1.257 0.446 1 97.62 523 VAL B N 1
ATOM 8819 C CA . VAL B 1 523 ? -13.547 0.307 1.391 1 97.62 523 VAL B CA 1
ATOM 8820 C C . VAL B 1 523 ? -14.68 0.973 2.164 1 97.62 523 VAL B C 1
ATOM 8822 O O . VAL B 1 523 ? -15.688 0.336 2.469 1 97.62 523 VAL B O 1
ATOM 8825 N N . ASP B 1 524 ? -14.484 2.254 2.469 1 96.12 524 ASP B N 1
ATOM 8826 C CA . ASP B 1 524 ? -15.438 3.02 3.266 1 96.12 524 ASP B CA 1
ATOM 8827 C C . ASP B 1 524 ? -16.047 4.152 2.445 1 96.12 524 ASP B C 1
ATOM 8829 O O . ASP B 1 524 ? -15.703 4.34 1.278 1 96.12 524 ASP B O 1
ATOM 8833 N N . GLY B 1 525 ? -17 4.844 3.057 1 91.44 525 GLY B N 1
ATOM 8834 C CA . GLY B 1 525 ? -17.672 5.984 2.459 1 91.44 525 GLY B CA 1
ATOM 8835 C C . GLY B 1 525 ? -19.188 5.953 2.645 1 91.44 525 GLY B C 1
ATOM 8836 O O . GLY B 1 525 ? -19.734 4.965 3.143 1 91.44 525 GLY B O 1
ATOM 8837 N N . PRO B 1 526 ? -19.797 7.055 2.309 1 87.5 526 PRO B N 1
ATOM 8838 C CA . PRO B 1 526 ? -21.25 7.066 2.316 1 87.5 526 PRO B CA 1
ATOM 8839 C C . PRO B 1 526 ? -21.859 6.25 1.179 1 87.5 526 PRO B C 1
ATOM 8841 O O . PRO B 1 526 ? -21.141 5.812 0.277 1 87.5 526 PRO B O 1
ATOM 8844 N N . GLN B 1 527 ? -23.172 6.016 1.296 1 84.44 527 GLN B N 1
ATOM 8845 C CA . GLN B 1 527 ? -23.859 5.43 0.151 1 84.44 527 GLN B CA 1
ATOM 8846 C C . GLN B 1 527 ? -23.609 6.246 -1.115 1 84.44 527 GLN B C 1
ATOM 8848 O O . GLN B 1 527 ? -23.609 7.477 -1.075 1 84.44 527 GLN B O 1
ATOM 8853 N N . SER B 1 528 ? -23.359 5.512 -2.199 1 84.88 528 SER B N 1
ATOM 8854 C CA . SER B 1 528 ? -23 6.211 -3.432 1 84.88 528 SER B CA 1
ATOM 8855 C C . SER B 1 528 ? -23.375 5.387 -4.66 1 84.88 528 SER B C 1
ATOM 8857 O O . SER B 1 528 ? -23.859 4.262 -4.535 1 84.88 528 SER B O 1
ATOM 8859 N N . VAL B 1 529 ? -23.297 6.02 -5.812 1 86.88 529 VAL B N 1
ATOM 8860 C CA . VAL B 1 529 ? -23.406 5.371 -7.113 1 86.88 529 VAL B CA 1
ATOM 8861 C C . VAL B 1 529 ? -22.125 5.562 -7.902 1 86.88 529 VAL B C 1
ATOM 8863 O O . VAL B 1 529 ? -21.625 6.684 -8.047 1 86.88 529 VAL B O 1
ATOM 8866 N N . GLU B 1 530 ? -21.578 4.449 -8.383 1 89.75 530 GLU B N 1
ATOM 8867 C CA . GLU B 1 530 ? -20.312 4.5 -9.102 1 89.75 530 GLU B CA 1
ATOM 8868 C C . GLU B 1 530 ? -20.516 4.242 -10.594 1 89.75 530 GLU B C 1
ATOM 8870 O O . GLU B 1 530 ? -21.125 3.242 -10.984 1 89.75 530 GLU B O 1
ATOM 8875 N N . ASN B 1 531 ? -20.016 5.137 -11.438 1 91.12 531 ASN B N 1
ATOM 8876 C CA . ASN B 1 531 ? -20.047 4.918 -12.883 1 91.12 531 ASN B CA 1
ATOM 8877 C C . ASN B 1 531 ? -18.672 5.148 -13.508 1 91.12 531 ASN B C 1
ATOM 8879 O O . ASN B 1 531 ? -18.516 5.035 -14.727 1 91.12 531 ASN B O 1
ATOM 8883 N N . TRP B 1 532 ? -17.672 5.586 -12.648 1 93.12 532 TRP B N 1
ATOM 8884 C CA . TRP B 1 532 ? -16.266 5.711 -12.969 1 93.12 532 TRP B CA 1
ATOM 8885 C C . TRP B 1 532 ? -16.047 6.715 -14.094 1 93.12 532 TRP B C 1
ATOM 8887 O O . TRP B 1 532 ? -15.07 6.617 -14.844 1 93.12 532 TRP B O 1
ATOM 8897 N N . GLN B 1 533 ? -16.953 7.633 -14.242 1 89.81 533 GLN B N 1
ATOM 8898 C CA . GLN B 1 533 ? -16.828 8.703 -15.227 1 89.81 533 GLN B CA 1
ATOM 8899 C C . GLN B 1 533 ? -16.641 10.055 -14.539 1 89.81 533 GLN B C 1
ATOM 8901 O O . GLN B 1 533 ? -17.188 10.289 -13.461 1 89.81 533 GLN B O 1
ATOM 8906 N N . ILE B 1 534 ? -15.789 10.898 -15.102 1 87 534 ILE B N 1
ATOM 8907 C CA . ILE B 1 534 ? -15.539 12.203 -14.508 1 87 534 ILE B CA 1
ATOM 8908 C C . ILE B 1 534 ? -16.75 13.109 -14.711 1 87 534 ILE B C 1
ATOM 8910 O O . ILE B 1 534 ? -17.375 13.094 -15.781 1 87 534 ILE B O 1
ATOM 8914 N N . ARG B 1 535 ? -17.078 13.734 -13.633 1 76.12 535 ARG B N 1
ATOM 8915 C CA . ARG B 1 535 ? -18.219 14.641 -13.672 1 76.12 535 ARG B CA 1
ATOM 8916 C C . ARG B 1 535 ? -17.797 16.031 -14.133 1 76.12 535 ARG B C 1
ATOM 8918 O O . ARG B 1 535 ? -16.766 16.547 -13.695 1 76.12 535 ARG B O 1
ATOM 8925 N N . ASP B 1 536 ? -18.562 16.562 -15 1 73.44 536 ASP B N 1
ATOM 8926 C CA . ASP B 1 536 ? -18.234 17.891 -15.516 1 73.44 536 ASP B CA 1
ATOM 8927 C C . ASP B 1 536 ? -18.375 18.953 -14.422 1 73.44 536 ASP B C 1
ATOM 8929 O O . ASP B 1 536 ? -17.562 19.891 -14.344 1 73.44 536 ASP B O 1
ATOM 8933 N N . ASN B 1 537 ? -19.5 18.766 -13.695 1 63.53 537 ASN B N 1
ATOM 8934 C CA . ASN B 1 537 ? -19.703 19.781 -12.656 1 63.53 537 ASN B CA 1
ATOM 8935 C C . ASN B 1 537 ? -19.203 19.297 -11.297 1 63.53 537 ASN B C 1
ATOM 8937 O O . ASN B 1 537 ? -19.312 18.109 -10.977 1 63.53 537 ASN B O 1
ATOM 8941 N N . THR B 1 538 ? -18.266 19.984 -10.57 1 56.06 538 THR B N 1
ATOM 8942 C CA . THR B 1 538 ? -17.609 19.656 -9.305 1 56.06 538 THR B CA 1
ATOM 8943 C C . THR B 1 538 ? -18.625 19.453 -8.195 1 56.06 538 THR B C 1
ATOM 8945 O O . THR B 1 538 ? -18.375 18.703 -7.242 1 56.06 538 THR B O 1
ATOM 8948 N N . VAL B 1 539 ? -19.766 20.172 -8.234 1 46.78 539 VAL B N 1
ATOM 8949 C CA . VAL B 1 539 ? -20.531 20.438 -7.027 1 46.78 539 VAL B CA 1
ATOM 8950 C C . VAL B 1 539 ? -21.359 19.203 -6.672 1 46.78 539 VAL B C 1
ATOM 8952 O O . VAL B 1 539 ? -22.016 19.156 -5.625 1 46.78 539 VAL B O 1
ATOM 8955 N N . LEU B 1 540 ? -21.359 18.328 -7.516 1 47.75 540 LEU B N 1
ATOM 8956 C CA . LEU B 1 540 ? -22.359 17.359 -7.082 1 47.75 540 LEU B CA 1
ATOM 8957 C C . LEU B 1 540 ? -21.75 16.297 -6.172 1 47.75 540 LEU B C 1
ATOM 8959 O O . LEU B 1 540 ? -20.859 15.547 -6.594 1 47.75 540 LEU B O 1
ATOM 8963 N N . ARG B 1 541 ? -21.891 16.672 -4.863 1 51.31 541 ARG B N 1
ATOM 8964 C CA . ARG B 1 541 ? -21.547 15.594 -3.939 1 51.31 541 ARG B CA 1
ATOM 8965 C C . ARG B 1 541 ? -22.469 14.391 -4.141 1 51.31 541 ARG B C 1
ATOM 8967 O O . ARG B 1 541 ? -23.656 14.547 -4.422 1 51.31 541 ARG B O 1
ATOM 8974 N N . ASP B 1 542 ? -21.953 13.289 -4.375 1 51.84 542 ASP B N 1
ATOM 8975 C CA . ASP B 1 542 ? -22.703 12.039 -4.496 1 51.84 542 ASP B CA 1
ATOM 8976 C C . ASP B 1 542 ? -23.656 11.867 -3.322 1 51.84 542 ASP B C 1
ATOM 8978 O O . ASP B 1 542 ? -24.469 10.93 -3.305 1 51.84 542 ASP B O 1
ATOM 8982 N N . ILE B 1 543 ? -23.562 12.891 -2.289 1 55.62 543 ILE B N 1
ATOM 8983 C CA . ILE B 1 543 ? -24.281 12.641 -1.046 1 55.62 543 ILE B CA 1
ATOM 8984 C C . ILE B 1 543 ? -25.188 13.836 -0.718 1 55.62 543 ILE B C 1
ATOM 8986 O O . ILE B 1 543 ? -24.828 14.984 -0.989 1 55.62 543 ILE B O 1
ATOM 8990 N N . PHE B 1 544 ? -26.453 13.68 -0.523 1 49.97 544 PHE B N 1
ATOM 8991 C CA . PHE B 1 544 ? -27.391 14.719 -0.104 1 49.97 544 PHE B CA 1
ATOM 8992 C C . PHE B 1 544 ? -27.875 14.453 1.314 1 49.97 544 PHE B C 1
ATOM 8994 O O . PHE B 1 544 ? -28 13.305 1.732 1 49.97 544 PHE B O 1
ATOM 9001 N N . ASN B 1 545 ? -27.938 15.516 2.08 1 55.22 545 ASN B N 1
ATOM 9002 C CA . ASN B 1 545 ? -28.422 15.453 3.455 1 55.22 545 ASN B CA 1
ATOM 9003 C C . ASN B 1 545 ? -29.938 15.273 3.506 1 55.22 545 ASN B C 1
ATOM 9005 O O . ASN B 1 545 ? -30.672 16.047 2.898 1 55.22 545 ASN B O 1
ATOM 9009 N N . VAL B 1 546 ? -30.375 14.109 3.939 1 48.09 546 VAL B N 1
ATOM 9010 C CA . VAL B 1 546 ? -31.797 13.906 4.203 1 48.09 546 VAL B CA 1
ATOM 9011 C C . VAL B 1 546 ? -32.125 14.359 5.625 1 48.09 546 VAL B C 1
ATOM 9013 O O . VAL B 1 546 ? -31.484 13.93 6.582 1 48.09 546 VAL B O 1
ATOM 9016 N N . THR B 1 547 ? -33.031 15.484 5.559 1 48.16 547 THR B N 1
ATOM 9017 C CA . THR B 1 547 ? -33.531 16.109 6.793 1 48.16 547 THR B CA 1
ATOM 9018 C C . THR B 1 547 ? -34.375 15.133 7.602 1 48.16 547 THR B C 1
ATOM 9020 O O . THR B 1 547 ? -35.156 14.383 7.039 1 48.16 547 THR B O 1
ATOM 9023 N N . GLY B 1 548 ? -34.031 14.938 9.055 1 46.09 548 GLY B N 1
ATOM 9024 C CA . GLY B 1 548 ? -34.656 14.211 10.141 1 46.09 548 GLY B CA 1
ATOM 9025 C C . GLY B 1 548 ? -33.75 13.977 11.328 1 46.09 548 GLY B C 1
ATOM 9026 O O . GLY B 1 548 ? -32.781 14.734 11.531 1 46.09 548 GLY B O 1
ATOM 9027 N N . TRP B 1 549 ? -34.062 13.008 12.055 1 45.97 549 TRP B N 1
ATOM 9028 C CA . TRP B 1 549 ? -33.375 12.914 13.344 1 45.97 549 TRP B CA 1
ATOM 9029 C C . TRP B 1 549 ? -31.922 13.336 13.227 1 45.97 549 TRP B C 1
ATOM 9031 O O . TRP B 1 549 ? -31.422 14.094 14.055 1 45.97 549 TRP B O 1
ATOM 9041 N N . GLN B 1 550 ? -31.016 12.672 12.602 1 54.41 550 GLN B N 1
ATOM 9042 C CA . GLN B 1 550 ? -29.609 13.023 12.352 1 54.41 550 GLN B CA 1
ATOM 9043 C C . GLN B 1 550 ? -29.312 13.039 10.859 1 54.41 550 GLN B C 1
ATOM 9045 O O . GLN B 1 550 ? -29.922 12.297 10.086 1 54.41 550 GLN B O 1
ATOM 9050 N N . SER B 1 551 ? -29.109 14.25 10.328 1 59.75 551 SER B N 1
ATOM 9051 C CA . SER B 1 551 ? -28.75 14.453 8.93 1 59.75 551 SER B CA 1
ATOM 9052 C C . SER B 1 551 ? -27.984 13.25 8.375 1 59.75 551 SER B C 1
ATOM 9054 O O . SER B 1 551 ? -26.969 12.844 8.922 1 59.75 551 SER B O 1
ATOM 9056 N N . ILE B 1 552 ? -28.797 12.383 7.703 1 66.69 552 ILE B N 1
ATOM 9057 C CA . ILE B 1 552 ? -28.203 11.219 7.047 1 66.69 552 ILE B CA 1
ATOM 9058 C C . ILE B 1 552 ? -27.906 11.547 5.586 1 66.69 552 ILE B C 1
ATOM 9060 O O . ILE B 1 552 ? -28.688 12.211 4.918 1 66.69 552 ILE B O 1
ATOM 9064 N N . TYR B 1 553 ? -26.734 11.227 5.168 1 66.31 553 TYR B N 1
ATOM 9065 C CA . TYR B 1 553 ? -26.328 11.438 3.781 1 66.31 553 TYR B CA 1
ATOM 9066 C C . TYR B 1 553 ? -26.641 10.219 2.928 1 66.31 553 TYR B C 1
ATOM 9068 O O . TYR B 1 553 ? -26.469 9.078 3.371 1 66.31 553 TYR B O 1
ATOM 9076 N N . GLN B 1 554 ? -27.25 10.469 1.778 1 66.44 554 GLN B N 1
ATOM 9077 C CA . GLN B 1 554 ? -27.562 9.43 0.8 1 66.44 554 GLN B CA 1
ATOM 9078 C C . GLN B 1 554 ? -26.984 9.766 -0.566 1 66.44 554 GLN B C 1
ATOM 9080 O O . GLN B 1 554 ? -26.438 10.859 -0.764 1 66.44 554 GLN B O 1
ATOM 9085 N N . ALA B 1 555 ? -27 8.742 -1.478 1 65.94 555 ALA B N 1
ATOM 9086 C CA . ALA B 1 555 ? -26.516 8.969 -2.842 1 65.94 555 ALA B CA 1
ATOM 9087 C C . ALA B 1 555 ? -27.344 10.047 -3.539 1 65.94 555 ALA B C 1
ATOM 9089 O O . ALA B 1 555 ? -28.562 10.117 -3.361 1 65.94 555 ALA B O 1
ATOM 9090 N N . ASN B 1 556 ? -26.625 10.844 -4.359 1 65.5 556 ASN B N 1
ATOM 9091 C CA . ASN B 1 556 ? -27.297 11.891 -5.117 1 65.5 556 ASN B CA 1
ATOM 9092 C C . ASN B 1 556 ? -28.25 11.305 -6.156 1 65.5 556 ASN B C 1
ATOM 9094 O O . ASN B 1 556 ? -27.812 10.648 -7.105 1 65.5 556 ASN B O 1
ATOM 9098 N N . PRO B 1 557 ? -29.5 11.477 -5.973 1 63.94 557 PRO B N 1
ATOM 9099 C CA . PRO B 1 557 ? -30.453 10.898 -6.914 1 63.94 557 PRO B CA 1
ATOM 9100 C C . PRO B 1 557 ? -30.266 11.398 -8.344 1 63.94 557 PRO B C 1
ATOM 9102 O O . PRO B 1 557 ? -30.75 10.781 -9.297 1 63.94 557 PRO B O 1
ATOM 9105 N N . ALA B 1 558 ? -29.562 12.562 -8.445 1 62.25 558 ALA B N 1
ATOM 9106 C CA . ALA B 1 558 ? -29.328 13.102 -9.781 1 62.25 558 ALA B CA 1
ATOM 9107 C C . ALA B 1 558 ? -28.266 12.297 -10.523 1 62.25 558 ALA B C 1
ATOM 9109 O O . ALA B 1 558 ? -28.094 12.461 -11.734 1 62.25 558 ALA B O 1
ATOM 9110 N N . GLU B 1 559 ? -27.562 11.516 -9.828 1 60.19 559 GLU B N 1
ATOM 9111 C CA . GLU B 1 559 ? -26.609 10.625 -10.477 1 60.19 559 GLU B CA 1
ATOM 9112 C C . GLU B 1 559 ? -27.281 9.32 -10.898 1 60.19 559 GLU B C 1
ATOM 9114 O O . GLU B 1 559 ? -27.141 8.297 -10.219 1 60.19 559 GLU B O 1
ATOM 9119 N N . PRO B 1 560 ? -28.078 9.32 -11.883 1 60.81 560 PRO B N 1
ATOM 9120 C CA . PRO B 1 560 ? -29.016 8.203 -12.062 1 60.81 560 PRO B CA 1
ATOM 9121 C C . PRO B 1 560 ? -28.328 6.949 -12.602 1 60.81 560 PRO B C 1
ATOM 9123 O O . PRO B 1 560 ? -28.875 5.852 -12.492 1 60.81 560 PRO B O 1
ATOM 9126 N N . SER B 1 561 ? -27.109 7.035 -13.109 1 79.06 561 SER B N 1
ATOM 9127 C CA . SER B 1 561 ? -26.672 5.82 -13.781 1 79.06 561 SER B CA 1
ATOM 9128 C C . SER B 1 561 ? -25.328 5.336 -13.234 1 79.06 561 SER B C 1
ATOM 9130 O O . SER B 1 561 ? -24.438 6.141 -12.984 1 79.06 561 SER B O 1
ATOM 9132 N N . GLY B 1 562 ? -25.391 4.059 -12.734 1 89.06 562 GLY B N 1
ATOM 9133 C CA . GLY B 1 562 ? -24.203 3.395 -12.219 1 89.06 562 GLY B CA 1
ATOM 9134 C C . GLY B 1 562 ? -24.516 2.264 -11.258 1 89.06 562 GLY B C 1
ATOM 9135 O O . GLY B 1 562 ? -25.641 1.767 -11.227 1 89.06 562 GLY B O 1
ATOM 9136 N N . ILE B 1 563 ? -23.562 1.812 -10.641 1 90.25 563 ILE B N 1
ATOM 9137 C CA . ILE B 1 563 ? -23.719 0.736 -9.664 1 90.25 563 ILE B CA 1
ATOM 9138 C C . ILE B 1 563 ? -23.812 1.323 -8.266 1 90.25 563 ILE B C 1
ATOM 9140 O O . ILE B 1 563 ? -22.969 2.113 -7.848 1 90.25 563 ILE B O 1
ATOM 9144 N N . LYS B 1 564 ? -24.875 0.938 -7.551 1 85.38 564 LYS B N 1
ATOM 9145 C CA . LYS B 1 564 ? -25.109 1.43 -6.195 1 85.38 564 LYS B CA 1
ATOM 9146 C C . LYS B 1 564 ? -24.156 0.766 -5.203 1 85.38 564 LYS B C 1
ATOM 9148 O O . LYS B 1 564 ? -23.906 -0.437 -5.289 1 85.38 564 LYS B O 1
ATOM 9153 N N . LYS B 1 565 ? -23.656 1.521 -4.32 1 88 565 LYS B N 1
ATOM 9154 C CA . LYS B 1 565 ? -22.75 1.051 -3.279 1 88 565 LYS B CA 1
ATOM 9155 C C . LYS B 1 565 ? -23.266 1.432 -1.892 1 88 565 LYS B C 1
ATOM 9157 O O . LYS B 1 565 ? -23.594 2.592 -1.646 1 88 565 LYS B O 1
ATOM 9162 N N . SER B 1 566 ? -23.266 0.444 -0.996 1 85.38 566 SER B N 1
ATOM 9163 C CA . SER B 1 566 ? -23.672 0.686 0.386 1 85.38 566 SER B CA 1
ATOM 9164 C C . SER B 1 566 ? -22.641 1.532 1.122 1 85.38 566 SER B C 1
ATOM 9166 O O . SER B 1 566 ? -21.438 1.439 0.846 1 85.38 566 SER B O 1
ATOM 9168 N N . GLY B 1 567 ? -23.156 2.35 2.057 1 88.38 567 GLY B N 1
ATOM 9169 C CA . GLY B 1 567 ? -22.234 3.086 2.92 1 88.38 567 GLY B CA 1
ATOM 9170 C C . GLY B 1 567 ? -21.672 2.24 4.043 1 88.38 567 GLY B C 1
ATOM 9171 O O . GLY B 1 567 ? -22.359 1.38 4.59 1 88.38 567 GLY B O 1
ATOM 9172 N N . MET B 1 568 ? -20.391 2.545 4.43 1 91.38 568 MET B N 1
ATOM 9173 C CA . MET B 1 568 ? -19.75 1.789 5.504 1 91.38 568 MET B CA 1
ATOM 9174 C C . MET B 1 568 ? -19.438 2.695 6.688 1 91.38 568 MET B C 1
ATOM 9176 O O . MET B 1 568 ? -19.172 2.211 7.789 1 91.38 568 MET B O 1
ATOM 9180 N N . ASN B 1 569 ? -19.484 3.988 6.5 1 89.38 569 ASN B N 1
ATOM 9181 C CA . ASN B 1 569 ? -19.297 4.961 7.574 1 89.38 569 ASN B CA 1
ATOM 9182 C C . ASN B 1 569 ? -20.625 5.27 8.273 1 89.38 569 ASN B C 1
ATOM 9184 O O . ASN B 1 569 ? -21.688 4.977 7.746 1 89.38 569 ASN B O 1
ATOM 9188 N N . PRO B 1 570 ? -20.453 5.824 9.508 1 82.38 570 PRO B N 1
ATOM 9189 C CA . PRO B 1 570 ? -21.703 6.348 10.078 1 82.38 570 PRO B CA 1
ATOM 9190 C C . PRO B 1 570 ? -22.469 7.254 9.117 1 82.38 570 PRO B C 1
ATOM 9192 O O . PRO B 1 570 ? -21.859 8.094 8.445 1 82.38 570 PRO B O 1
ATOM 9195 N N . PRO B 1 571 ? -23.734 7.035 8.977 1 77.38 571 PRO B N 1
ATOM 9196 C CA . PRO B 1 571 ? -24.5 7.715 7.934 1 77.38 571 PRO B CA 1
ATOM 9197 C C . PRO B 1 571 ? -24.484 9.234 8.086 1 77.38 571 PRO B C 1
ATOM 9199 O O . PRO B 1 571 ? -24.922 9.953 7.18 1 77.38 571 PRO B O 1
ATOM 9202 N N . THR B 1 572 ? -24.031 9.664 9.203 1 79.44 572 THR B N 1
ATOM 9203 C CA . THR B 1 572 ? -23.922 11.109 9.383 1 79.44 572 THR B CA 1
ATOM 9204 C C . THR B 1 572 ? -22.672 11.648 8.68 1 79.44 572 THR B C 1
ATOM 9206 O O . THR B 1 572 ? -22.5 12.859 8.555 1 79.44 572 THR B O 1
ATOM 9209 N N . ASP B 1 573 ? -21.875 10.742 8.195 1 84.31 573 ASP B N 1
ATOM 9210 C CA . ASP B 1 573 ? -20.672 11.156 7.465 1 84.31 573 ASP B CA 1
ATOM 9211 C C . ASP B 1 573 ? -20.984 11.414 5.992 1 84.31 573 ASP B C 1
ATOM 9213 O O . ASP B 1 573 ? -21.578 10.562 5.32 1 84.31 573 ASP B O 1
ATOM 9217 N N . ASP B 1 574 ? -20.609 12.516 5.516 1 83.69 574 ASP B N 1
ATOM 9218 C CA . ASP B 1 574 ? -20.875 12.859 4.121 1 83.69 574 ASP B CA 1
ATOM 9219 C C . ASP B 1 574 ? -19.672 12.547 3.234 1 83.69 574 ASP B C 1
ATOM 9221 O O . ASP B 1 574 ? -19.656 12.898 2.053 1 83.69 574 ASP B O 1
ATOM 9225 N N . GLN B 1 575 ? -18.672 11.992 3.826 1 90.62 575 GLN B N 1
ATOM 9226 C CA . GLN B 1 575 ? -17.453 11.664 3.076 1 90.62 575 GLN B CA 1
ATOM 9227 C C . GLN B 1 575 ? -16.734 10.477 3.701 1 90.62 575 GLN B C 1
ATOM 9229 O O . GLN B 1 575 ? -17.031 10.086 4.832 1 90.62 575 GLN B O 1
ATOM 9234 N N . SER B 1 576 ? -15.867 9.828 2.969 1 94.19 576 SER B N 1
ATOM 9235 C CA . SER B 1 576 ? -15.023 8.75 3.48 1 94.19 576 SER B CA 1
ATOM 9236 C C . SER B 1 576 ? -13.961 9.281 4.434 1 94.19 576 SER B C 1
ATOM 9238 O O . SER B 1 576 ? -13.844 10.492 4.633 1 94.19 576 SER B O 1
ATOM 9240 N N . VAL B 1 577 ? -13.195 8.391 5.039 1 97.38 577 VAL B N 1
ATOM 9241 C CA . VAL B 1 577 ? -12.219 8.789 6.043 1 97.38 577 VAL B CA 1
ATOM 9242 C C . VAL B 1 577 ? -10.852 8.195 5.699 1 97.38 577 VAL B C 1
ATOM 9244 O O . VAL B 1 577 ? -10.656 7.668 4.602 1 97.38 577 VAL B O 1
ATOM 9247 N N . HIS B 1 578 ? -9.828 8.383 6.578 1 98.44 578 HIS B N 1
ATOM 9248 C CA . HIS B 1 578 ? -8.469 7.891 6.395 1 98.44 578 HIS B CA 1
ATOM 9249 C C . HIS B 1 578 ? -8.375 6.402 6.719 1 98.44 578 HIS B C 1
ATOM 9251 O O . HIS B 1 578 ? -9.305 5.828 7.289 1 98.44 578 HIS B O 1
ATOM 9257 N N . SER B 1 579 ? -7.281 5.793 6.266 1 98.19 579 SER B N 1
ATOM 9258 C CA . SER B 1 579 ? -7.105 4.367 6.508 1 98.19 579 SER B CA 1
ATOM 9259 C C . SER B 1 579 ? -5.785 4.086 7.219 1 98.19 579 SER B C 1
ATOM 9261 O O . SER B 1 579 ? -4.957 4.984 7.375 1 98.19 579 SER B O 1
ATOM 9263 N N . LEU B 1 580 ? -5.621 2.812 7.598 1 97.38 580 LEU B N 1
ATOM 9264 C CA . LEU B 1 580 ? -4.57 2.352 8.5 1 97.38 580 LEU B CA 1
ATOM 9265 C C . LEU B 1 580 ? -3.287 2.059 7.73 1 97.38 580 LEU B C 1
ATOM 9267 O O . LEU B 1 580 ? -2.201 2.033 8.312 1 97.38 580 LEU B O 1
ATOM 9271 N N . GLN B 1 581 ? -3.305 1.801 6.48 1 95.5 581 GLN B N 1
ATOM 9272 C CA . GLN B 1 581 ? -2.15 1.253 5.777 1 95.5 581 GLN B CA 1
ATOM 9273 C C . GLN B 1 581 ? -0.975 2.225 5.809 1 95.5 581 GLN B C 1
ATOM 9275 O O . GLN B 1 581 ? -1.168 3.439 5.867 1 95.5 581 GLN B O 1
ATOM 9280 N N . THR B 1 582 ? 0.223 1.733 5.715 1 98.12 582 THR B N 1
ATOM 9281 C CA . THR B 1 582 ? 1.446 2.525 5.66 1 98.12 582 THR B CA 1
ATOM 9282 C C . THR B 1 582 ? 1.533 3.299 4.348 1 98.12 582 THR B C 1
ATOM 9284 O O . THR B 1 582 ? 1.097 2.809 3.305 1 98.12 582 THR B O 1
ATOM 9287 N N . VAL B 1 583 ? 2.104 4.438 4.461 1 98.75 583 VAL B N 1
ATOM 9288 C CA . VAL B 1 583 ? 2.312 5.219 3.244 1 98.75 583 VAL B CA 1
ATOM 9289 C C . VAL B 1 583 ? 3.748 5.039 2.754 1 98.75 583 VAL B C 1
ATOM 9291 O O . VAL B 1 583 ? 4.621 4.613 3.514 1 98.75 583 VAL B O 1
ATOM 9294 N N . ASP B 1 584 ? 3.955 5.293 1.451 1 98.75 584 ASP B N 1
ATOM 9295 C CA . ASP B 1 584 ? 5.293 5.203 0.872 1 98.75 584 ASP B CA 1
ATOM 9296 C C . ASP B 1 584 ? 6.102 6.465 1.161 1 98.75 584 ASP B C 1
ATOM 9298 O O . ASP B 1 584 ? 5.535 7.547 1.335 1 98.75 584 ASP B O 1
ATOM 9302 N N . ILE B 1 585 ? 7.387 6.324 1.241 1 98.81 585 ILE B N 1
ATOM 9303 C CA . ILE B 1 585 ? 8.328 7.438 1.23 1 98.81 585 ILE B CA 1
ATOM 9304 C C . ILE B 1 585 ? 9.398 7.195 0.168 1 98.81 585 ILE B C 1
ATOM 9306 O O . ILE B 1 585 ? 9.961 6.102 0.08 1 98.81 585 ILE B O 1
ATOM 9310 N N . TYR B 1 586 ? 9.609 8.164 -0.666 1 98.75 586 TYR B N 1
ATOM 9311 C CA . TYR B 1 586 ? 10.641 8.172 -1.699 1 98.75 586 TYR B CA 1
ATOM 9312 C C . TYR B 1 586 ? 11.633 9.305 -1.473 1 98.75 586 TYR B C 1
ATOM 9314 O O . TYR B 1 586 ? 11.234 10.43 -1.133 1 98.75 586 TYR B O 1
ATOM 9322 N N . CYS B 1 587 ? 12.961 9.023 -1.618 1 98.5 587 CYS B N 1
ATOM 9323 C CA . CYS B 1 587 ? 13.961 10.047 -1.345 1 98.5 587 CYS B CA 1
ATOM 9324 C C . CYS B 1 587 ? 14.969 10.141 -2.486 1 98.5 587 CYS B C 1
ATOM 9326 O O . CYS B 1 587 ? 15.352 9.125 -3.068 1 98.5 587 CYS B O 1
ATOM 9328 N N . HIS B 1 588 ? 15.281 11.32 -2.83 1 98.44 588 HIS B N 1
ATOM 9329 C CA . HIS B 1 588 ? 16.391 11.68 -3.707 1 98.44 588 HIS B CA 1
ATOM 9330 C C . HIS B 1 588 ? 17.438 12.508 -2.967 1 98.44 588 HIS B C 1
ATOM 9332 O O . HIS B 1 588 ? 17.078 13.375 -2.156 1 98.44 588 HIS B O 1
ATOM 9338 N N . GLY B 1 589 ? 18.656 12.336 -3.207 1 97.19 589 GLY B N 1
ATOM 9339 C CA . GLY B 1 589 ? 19.797 12.992 -2.57 1 97.19 589 GLY B CA 1
ATOM 9340 C C . GLY B 1 589 ? 21.016 12.102 -2.469 1 97.19 589 GLY B C 1
ATOM 9341 O O . GLY B 1 589 ? 21.078 11.047 -3.109 1 97.19 589 GLY B O 1
ATOM 9342 N N . PRO B 1 590 ? 22.047 12.516 -1.698 1 95.62 590 PRO B N 1
ATOM 9343 C CA . PRO B 1 590 ? 23.25 11.688 -1.549 1 95.62 590 PRO B CA 1
ATOM 9344 C C . PRO B 1 590 ? 22.938 10.312 -0.965 1 95.62 590 PRO B C 1
ATOM 9346 O O . PRO B 1 590 ? 22.094 10.188 -0.073 1 95.62 590 PRO B O 1
ATOM 9349 N N . SER B 1 591 ? 23.703 9.336 -1.426 1 91.5 591 SER B N 1
ATOM 9350 C CA . SER B 1 591 ? 23.422 7.945 -1.076 1 91.5 591 SER B CA 1
ATOM 9351 C C . SER B 1 591 ? 23.562 7.719 0.426 1 91.5 591 SER B C 1
ATOM 9353 O O . SER B 1 591 ? 22.828 6.914 1.006 1 91.5 591 SER B O 1
ATOM 9355 N N . ASN B 1 592 ? 24.547 8.375 1.004 1 92.25 592 ASN B N 1
ATOM 9356 C CA . ASN B 1 592 ? 24.797 8.156 2.424 1 92.25 592 ASN B CA 1
ATOM 9357 C C . ASN B 1 592 ? 23.688 8.727 3.289 1 92.25 592 ASN B C 1
ATOM 9359 O O . ASN B 1 592 ? 23.625 8.461 4.492 1 92.25 592 ASN B O 1
ATOM 9363 N N . TRP B 1 593 ? 22.766 9.477 2.748 1 96 593 TRP B N 1
ATOM 9364 C CA . TRP B 1 593 ? 21.609 9.992 3.467 1 96 593 TRP B CA 1
ATOM 9365 C C . TRP B 1 593 ? 20.328 9.289 3.014 1 96 593 TRP B C 1
ATOM 9367 O O . TRP B 1 593 ? 19.531 8.852 3.84 1 96 593 TRP B O 1
ATOM 9377 N N . ARG B 1 594 ? 20.141 9.203 1.68 1 95.06 594 ARG B N 1
ATOM 9378 C CA . ARG B 1 594 ? 18.844 8.727 1.183 1 95.06 594 ARG B CA 1
ATOM 9379 C C . ARG B 1 594 ? 18.562 7.309 1.666 1 95.06 594 ARG B C 1
ATOM 9381 O O . ARG B 1 594 ? 17.406 6.891 1.728 1 95.06 594 ARG B O 1
ATOM 9388 N N . GLN B 1 595 ? 19.578 6.547 2.074 1 93.31 595 GLN B N 1
ATOM 9389 C CA . GLN B 1 595 ? 19.406 5.188 2.578 1 93.31 595 GLN B CA 1
ATOM 9390 C C . GLN B 1 595 ? 18.625 5.184 3.889 1 93.31 595 GLN B C 1
ATOM 9392 O O . GLN B 1 595 ? 18.031 4.168 4.266 1 93.31 595 GLN B O 1
ATOM 9397 N N . HIS B 1 596 ? 18.578 6.316 4.543 1 94.81 596 HIS B N 1
ATOM 9398 C CA . HIS B 1 596 ? 17.812 6.406 5.777 1 94.81 596 HIS B CA 1
ATOM 9399 C C . HIS B 1 596 ? 16.312 6.293 5.508 1 94.81 596 HIS B C 1
ATOM 9401 O O . HIS B 1 596 ? 15.531 5.996 6.418 1 94.81 596 HIS B O 1
ATOM 9407 N N . CYS B 1 597 ? 15.938 6.5 4.258 1 96.06 597 CYS B N 1
ATOM 9408 C CA . CYS B 1 597 ? 14.531 6.398 3.867 1 96.06 597 CYS B CA 1
ATOM 9409 C C . CYS B 1 597 ? 14.156 4.953 3.568 1 96.06 597 CYS B C 1
ATOM 9411 O O . CYS B 1 597 ? 12.969 4.621 3.508 1 96.06 597 CYS B O 1
ATOM 9413 N N . ALA B 1 598 ? 15.109 4.055 3.434 1 95.69 598 ALA B N 1
ATOM 9414 C CA . ALA B 1 598 ? 14.898 2.729 2.861 1 95.69 598 ALA B CA 1
ATOM 9415 C C . ALA B 1 598 ? 14.57 1.707 3.947 1 95.69 598 ALA B C 1
ATOM 9417 O O . ALA B 1 598 ? 15.219 0.658 4.031 1 95.69 598 ALA B O 1
ATOM 9418 N N . LYS B 1 599 ? 13.484 1.934 4.699 1 96.31 599 LYS B N 1
ATOM 9419 C CA . LYS B 1 599 ? 13.023 1.046 5.762 1 96.31 599 LYS B CA 1
ATOM 9420 C C . LYS B 1 599 ? 11.57 1.332 6.125 1 96.31 599 LYS B C 1
ATOM 9422 O O . LYS B 1 599 ? 10.992 2.33 5.68 1 96.31 599 LYS B O 1
ATOM 9427 N N . VAL B 1 600 ? 10.984 0.452 6.883 1 97.88 600 VAL B N 1
ATOM 9428 C CA . VAL B 1 600 ? 9.695 0.714 7.527 1 97.88 600 VAL B CA 1
ATOM 9429 C C . VAL B 1 600 ? 9.922 1.444 8.852 1 97.88 600 VAL B C 1
ATOM 9431 O O . VAL B 1 600 ? 10.766 1.043 9.648 1 97.88 600 VAL B O 1
ATOM 9434 N N . MET B 1 601 ? 9.148 2.533 9.055 1 98 601 MET B N 1
ATOM 9435 C CA . MET B 1 601 ? 9.461 3.363 10.219 1 98 601 MET B CA 1
ATOM 9436 C C . MET B 1 601 ? 8.203 4.031 10.758 1 98 601 MET B C 1
ATOM 9438 O O . MET B 1 601 ? 7.16 4.043 10.094 1 98 601 MET B O 1
ATOM 9442 N N . ASP B 1 602 ? 8.328 4.543 11.938 1 98 602 ASP B N 1
ATOM 9443 C CA . ASP B 1 602 ? 7.328 5.465 12.477 1 98 602 ASP B CA 1
ATOM 9444 C C . ASP B 1 602 ? 7.43 6.832 11.797 1 98 602 ASP B C 1
ATOM 9446 O O . ASP B 1 602 ? 8.508 7.242 11.367 1 98 602 ASP B O 1
ATOM 9450 N N . ASN B 1 603 ? 6.277 7.504 11.727 1 98.38 603 ASN B N 1
ATOM 9451 C CA . ASN B 1 603 ? 6.285 8.812 11.078 1 98.38 603 ASN B CA 1
ATOM 9452 C C . ASN B 1 603 ? 7.184 9.797 11.82 1 98.38 603 ASN B C 1
ATOM 9454 O O . ASN B 1 603 ? 7.695 10.75 11.227 1 98.38 603 ASN B O 1
ATOM 9458 N N . THR B 1 604 ? 7.535 9.578 13.109 1 98.31 604 THR B N 1
ATOM 9459 C CA . THR B 1 604 ? 8.414 10.453 13.867 1 98.31 604 THR B CA 1
ATOM 9460 C C . THR B 1 604 ? 9.844 10.383 13.328 1 98.31 604 THR B C 1
ATOM 9462 O O . THR B 1 604 ? 10.617 11.328 13.484 1 98.31 604 THR B O 1
ATOM 9465 N N . GLU B 1 605 ? 10.188 9.336 12.68 1 98.31 605 GLU B N 1
ATOM 9466 C CA . GLU B 1 605 ? 11.539 9.148 12.172 1 98.31 605 GLU B CA 1
ATOM 9467 C C . GLU B 1 605 ? 11.859 10.133 11.055 1 98.31 605 GLU B C 1
ATOM 9469 O O . GLU B 1 605 ? 13.008 10.539 10.883 1 98.31 605 GLU B O 1
ATOM 9474 N N . LEU B 1 606 ? 10.836 10.445 10.281 1 98.75 606 LEU B N 1
ATOM 9475 C CA . LEU B 1 606 ? 11.062 11.359 9.172 1 98.75 606 LEU B CA 1
ATOM 9476 C C . LEU B 1 606 ? 11.641 12.688 9.664 1 98.75 606 LEU B C 1
ATOM 9478 O O . LEU B 1 606 ? 12.453 13.305 8.977 1 98.75 606 LEU B O 1
ATOM 9482 N N . PHE B 1 607 ? 11.242 13.148 10.859 1 98.69 607 PHE B N 1
ATOM 9483 C CA . PHE B 1 607 ? 11.773 14.359 11.469 1 98.69 607 PHE B CA 1
ATOM 9484 C C . PHE B 1 607 ? 13.297 14.297 11.547 1 98.69 607 PHE B C 1
ATOM 9486 O O . PHE B 1 607 ? 13.977 15.25 11.148 1 98.69 607 PHE B O 1
ATOM 9493 N N . PHE B 1 608 ? 13.812 13.258 11.992 1 98.5 608 PHE B N 1
ATOM 9494 C CA . PHE B 1 608 ? 15.25 13.117 12.219 1 98.5 608 PHE B CA 1
ATOM 9495 C C . PHE B 1 608 ? 15.984 12.906 10.898 1 98.5 608 PHE B C 1
ATOM 9497 O O . PHE B 1 608 ? 17.125 13.352 10.75 1 98.5 608 PHE B O 1
ATOM 9504 N N . ILE B 1 609 ? 15.32 12.234 9.984 1 98.44 609 ILE B N 1
ATOM 9505 C CA . ILE B 1 609 ? 15.898 12.086 8.648 1 98.44 609 ILE B CA 1
ATOM 9506 C C . ILE B 1 609 ? 16.078 13.453 8 1 98.44 609 ILE B C 1
ATOM 9508 O O . ILE B 1 609 ? 17.109 13.727 7.383 1 98.44 609 ILE B O 1
ATOM 9512 N N . MET B 1 610 ? 15.078 14.281 8.164 1 98.81 610 MET B N 1
ATOM 9513 C CA . MET B 1 610 ? 15.156 15.633 7.621 1 98.81 610 MET B CA 1
ATOM 9514 C C . MET B 1 610 ? 16.219 16.453 8.359 1 98.81 610 MET B C 1
ATOM 9516 O O . MET B 1 610 ? 17 17.172 7.73 1 98.81 610 MET B O 1
ATOM 9520 N N . ALA B 1 611 ? 16.281 16.328 9.672 1 98.56 611 ALA B N 1
ATOM 9521 C CA . ALA B 1 611 ? 17.281 17.047 10.461 1 98.56 611 ALA B CA 1
ATOM 9522 C C . ALA B 1 611 ? 18.703 16.641 10.047 1 98.56 611 ALA B C 1
ATOM 9524 O O . ALA B 1 611 ? 19.594 17.5 9.961 1 98.56 611 ALA B O 1
ATOM 9525 N N . GLU B 1 612 ? 18.875 15.406 9.766 1 97.62 612 GLU B N 1
ATOM 9526 C CA . GLU B 1 612 ? 20.188 14.906 9.352 1 97.62 612 GLU B CA 1
ATOM 9527 C C . GLU B 1 612 ? 20.578 15.453 7.98 1 97.62 612 GLU B C 1
ATOM 9529 O O . GLU B 1 612 ? 21.75 15.758 7.738 1 97.62 612 GLU B O 1
ATOM 9534 N N . ALA B 1 613 ? 19.625 15.516 7.121 1 98.19 613 ALA B N 1
ATOM 9535 C CA . ALA B 1 613 ? 19.891 16.078 5.801 1 98.19 613 ALA B CA 1
ATOM 9536 C C . ALA B 1 613 ? 20.469 17.484 5.918 1 98.19 613 ALA B C 1
ATOM 9538 O O . ALA B 1 613 ? 21.422 17.844 5.211 1 98.19 613 ALA B O 1
ATOM 9539 N N . LEU B 1 614 ? 19.938 18.25 6.875 1 98.12 614 LEU B N 1
ATOM 9540 C CA . LEU B 1 614 ? 20.281 19.656 6.984 1 98.12 614 LEU B CA 1
ATOM 9541 C C . LEU B 1 614 ? 21.328 19.891 8.062 1 98.12 614 LEU B C 1
ATOM 9543 O O . LEU B 1 614 ? 21.75 21.031 8.289 1 98.12 614 LEU B O 1
ATOM 9547 N N . GLY B 1 615 ? 21.719 18.859 8.789 1 97 615 GLY B N 1
ATOM 9548 C CA . GLY B 1 615 ? 22.703 18.953 9.852 1 97 615 GLY B CA 1
ATOM 9549 C C . GLY B 1 615 ? 22.219 19.719 11.062 1 97 615 GLY B C 1
ATOM 9550 O O . GLY B 1 615 ? 22.984 20.391 11.742 1 97 615 GLY B O 1
ATOM 9551 N N . LEU B 1 616 ? 20.969 19.672 11.281 1 97.31 616 LEU B N 1
ATOM 9552 C CA . LEU B 1 616 ? 20.375 20.375 12.414 1 97.31 616 LEU B CA 1
ATOM 9553 C C . LEU B 1 616 ? 20.656 19.641 13.719 1 97.31 616 LEU B C 1
ATOM 9555 O O . LEU B 1 616 ? 20.266 18.484 13.875 1 97.31 616 LEU B O 1
ATOM 9559 N N . GLY B 1 617 ? 21.266 20.297 14.688 1 93.69 617 GLY B N 1
ATOM 9560 C CA . GLY B 1 617 ? 21.609 19.672 15.953 1 93.69 617 GLY B CA 1
ATOM 9561 C C . GLY B 1 617 ? 23.016 19.109 15.977 1 93.69 617 GLY B C 1
ATOM 9562 O O . GLY B 1 617 ? 23.469 18.578 17 1 93.69 617 GLY B O 1
ATOM 9563 N N . PHE B 1 618 ? 23.688 19.266 14.844 1 90.5 618 PHE B N 1
ATOM 9564 C CA . PHE B 1 618 ? 25.062 18.797 14.797 1 90.5 618 PHE B CA 1
ATOM 9565 C C . PHE B 1 618 ? 25.969 19.672 15.656 1 90.5 618 PHE B C 1
ATOM 9567 O O . PHE B 1 618 ? 25.922 20.906 15.57 1 90.5 618 PHE B O 1
ATOM 9574 N N . ARG B 1 619 ? 26.672 19.062 16.656 1 78.56 619 ARG B N 1
ATOM 9575 C CA . ARG B 1 619 ? 27.656 19.734 17.5 1 78.56 619 ARG B CA 1
ATOM 9576 C C . ARG B 1 619 ? 29.047 19.156 17.281 1 78.56 619 ARG B C 1
ATOM 9578 O O . ARG B 1 619 ? 29.25 17.953 17.391 1 78.56 619 ARG B O 1
ATOM 9585 N N . SER B 1 620 ? 29.953 19.859 16.625 1 58.84 620 SER B N 1
ATOM 9586 C CA . SER B 1 620 ? 31.328 19.438 16.422 1 58.84 620 SER B CA 1
ATOM 9587 C C . SER B 1 620 ? 32.031 19.219 17.75 1 58.84 620 SER B C 1
ATOM 9589 O O . SER B 1 620 ? 31.719 19.875 18.75 1 58.84 620 SER B O 1
ATOM 9591 N N . THR B 1 621 ? 32.469 18 18.188 1 46.56 621 THR B N 1
ATOM 9592 C CA . THR B 1 621 ? 33.281 17.734 19.344 1 46.56 621 THR B CA 1
ATOM 9593 C C . THR B 1 621 ? 34.281 18.859 19.562 1 46.56 621 THR B C 1
ATOM 9595 O O . THR B 1 621 ? 35.125 18.797 20.484 1 46.56 621 THR B O 1
ATOM 9598 N N . TYR B 1 622 ? 34.688 19.719 18.859 1 36.22 622 TYR B N 1
ATOM 9599 C CA . TYR B 1 622 ? 35.875 20.484 19.219 1 36.22 622 TYR B CA 1
ATOM 9600 C C . TYR B 1 622 ? 35.625 21.328 20.469 1 36.22 622 TYR B C 1
ATOM 9602 O O . TYR B 1 622 ? 36.562 21.625 21.203 1 36.22 622 TYR B O 1
ATOM 9610 N N . ARG B 1 623 ? 34.719 22.312 20.609 1 34.16 623 ARG B N 1
ATOM 9611 C CA . ARG B 1 623 ? 35.031 23.422 21.516 1 34.16 623 ARG B CA 1
ATOM 9612 C C . ARG B 1 623 ? 34.844 23.016 22.969 1 34.16 623 ARG B C 1
ATOM 9614 O O . ARG B 1 623 ? 33.812 23.25 23.562 1 34.16 623 ARG B O 1
ATOM 9621 N N . ASN B 1 624 ? 35.062 21.75 23.453 1 30.52 624 ASN B N 1
ATOM 9622 C CA . ASN B 1 624 ? 35.281 21.719 24.891 1 30.52 624 ASN B CA 1
ATOM 9623 C C . ASN B 1 624 ? 36.406 22.672 25.312 1 30.52 624 ASN B C 1
ATOM 9625 O O . ASN B 1 624 ? 36.812 22.656 26.469 1 30.52 624 ASN B O 1
ATOM 9629 N N . ASN B 1 625 ? 37.125 23.469 24.531 1 25.88 625 ASN B N 1
ATOM 9630 C CA . ASN B 1 625 ? 37.969 24.234 25.484 1 25.88 625 ASN B CA 1
ATOM 9631 C C . ASN B 1 625 ? 37.156 25.312 26.188 1 25.88 625 ASN B C 1
ATOM 9633 O O . ASN B 1 625 ? 36.312 25.969 25.578 1 25.88 625 ASN B O 1
#

Secondary structure (DSSP, 8-state):
--TT-EE-TT-EEEEEEEEEEET-SSPPP-TT-EEEETTEEHHHHHT-PPPPPEEEEEEEESSHHHHHTT-EEEEEEEEEEEEEEE--S-EEEEEEEEETTEEEEEEEEEPP-PPP--SEEEEEEETT--HHHHHHHHHHH---BTTB-TT-S-SGGGSSEEEEEE---SS-SS--HHHHHHHHHHSS---TT-BSB---S-S-TT-SPBB--HHHHHHHH-TTSEEEEEEEEETTSHHHHTTT--BS-TT-HHHHHHHTTS---GGG----SPP---SEEEEE-GGGTSBP-TTSS--BSS-HHHHHHHTTPEEE-SHHHHHH--SSS-EEEE-SSSSPPPHHHHHT-GGGGGS-TT-STTSSS----PPPHHHHHHHHHHHHT-TTTTTT-EEEEEEETHHHHHHHTT-HHHHHHHHHHHHHHHHHHHHHHHHTTS-EEEEEE-S-EE-EEEEEEEEHHHHHHS-S--HHHH-TTS-GGG-HHHHTTEE-GGGG--------TTS-------SEEEEEEESS-SSEEE-----SSTT--SEEEE-SSS-EEEE-TT--SSEEE---S-TT-SS--EE-SPEEEEEES-HHHHGGGSSEEEHHHHHHHHHHHHTTT---TTTT-/--TT-EE-TT-EEEEEEEEEEET-SSPPP-TT-EEEETTEEHHHHHT-PPPPPEEEEEEEESSHHHHHTT-EEEEEEEEEEEEEEE--S-EEEEEEEEETTEEEEEEEEEPP-PPP--SEEEEEEETT--HHHHHHHHHHH---BTTB-TT-S-SGGGSSEEEEEE---SS-SS--HHHHHHHHHHSS---TT-BSB---S-S-TT-SPBB--HHHHHHHH-TTSEEEEEEEEETTSHHHHTTT--BS-TT-HHHHHHHTTS---GGG----SPP---SEEEEE-GGGTSBP-TTSS--BSS-HHHHHHHTTPEEE-SHHHHHH--SSS-EEEE-SSSSPPPHHHHHT-GGGGGS-TT-STTSSS----PPPHHHHHHHHHHHHT-TTTTTT-EEEEEEETHHHHHHHTT-HHHHHHHHHHHHHHHHHHHHHHHHTTT-EEEEEE-S-EE-EEEEEEEEHHHHHHS-S--HHHH-TTS-GGG-HHHHTTEE-GGGG--------TTS-------SEEEEEEESS-SSEEE-----SSTT--SEEEE-SSS-EEEE-TT--SSEEE---S-TT-SS--EE-SPEEEEEES-HHHHGGGSSEEEHHHHHHHHHHHHTTT---TTTT-